Protein AF-0000000072929538 (afdb_homodimer)

Sequence (1266 aa):
MAREDHHESDTAAEKLALIKSPLVASDSSIDGLPTRSPTAPDLSLFGNRYEDDCPQFQKHEDASLLELFYDLFFAANYTVFCETQGVNSHERFKAYVGYFSILWITWLTTSLYDVRFVTDSLFERAARGVHLGVMVGFAVVAPKFTPHDQNMKTMRTMSIILMVSRLCLAVEYGSILWHVRKYKKQVLPMMLQIGLNFALAMIYLGVTFRFTDHNSNVFMTWYVLAGVELILTFAIAYIYPVLSFQGTHLMKRIGLLTVIIVGDGIITISKSVVTIVESPDAWNAQTIGIVTAAATTIYAVFLIYFDWMKNPYLPKFRQQLWTLLHYPLHLALCLFIQGFTQLVIWTKIFDVFKHLNSSSVLLDNTSLMAKATTKMIVDELQKVVTKFFETYTPQYITTLNTADAALKNISTINDTFWPQIVKYSDTNQDKDFPDQNDYQTFVDAMIGLMSAMENALLETFKINLAKEVDDENKSKGIQQTDSGFESELNEKMWIRFQLIFNYTYIAAGISLILMVALAVISRTKPWSKWAITRHIIFILLGLGTSLVALIRYSETRSTEYQQSSWMLPTITIVWLVVLVLTHIRNPPPLFFKGSQFFWSRRKNNQQTYDYVMPAEGQTAYKGAPSTQVRSSVMAREDHHESDTAAEKLALIKSPLVASDSSIDGLPTRSPTAPDLSLFGNRYEDDCPQFQKHEDASLLELFYDLFFAANYTVFCETQGVNSHERFKAYVGYFSILWITWLTTSLYDVRFVTDSLFERAARGVHLGVMVGFAVVAPKFTPHDQNMKTMRTMSIILMVSRLCLAVEYGSILWHVRKYKKQVLPMMLQIGLNFALAMIYLGVTFRFTDHNSNVFMTWYVLAGVELILTFAIAYIYPVLSFQGTHLMKRIGLLTVIIVGDGIITISKSVVTIVESPDAWNAQTIGIVTAAATTIYAVFLIYFDWMKNPYLPKFRQQLWTLLHYPLHLALCLFIQGFTQLVIWTKIFDVFKHLNSSSVLLDNTSLMAKATTKMIVDELQKVVTKFFETYTPQYITTLNTADAALKNISTINDTFWPQIVKYSDTNQDKDFPDQNDYQTFVDAMIGLMSAMENALLETFKINLAKEVDDENKSKGIQQTDSGFESELNEKMWIRFQLIFNYTYIAAGISLILMVALAVISRTKPWSKWAITRHIIFILLGLGTSLVALIRYSETRSTEYQQSSWMLPTITIVWLVVLVLTHIRNPPPLFFKGSQFFWSRRKNNQQTYDYVMPAEGQTAYKGAPSTQVRSSV

Structure (mmCIF, N/CA/C/O backbone):
data_AF-0000000072929538-model_v1
#
loop_
_entity.id
_entity.type
_entity.pdbx_description
1 polymer 'Low temperature requirement A'
#
loop_
_atom_site.group_PDB
_atom_site.id
_atom_site.type_symbol
_atom_site.label_atom_id
_atom_site.label_alt_id
_atom_site.label_comp_id
_atom_site.label_asym_id
_atom_site.label_entity_id
_atom_site.label_seq_id
_atom_site.pdbx_PDB_ins_code
_atom_site.Cartn_x
_atom_site.Cartn_y
_atom_site.Cartn_z
_atom_site.occupancy
_atom_site.B_iso_or_equiv
_atom_site.auth_seq_id
_atom_site.auth_comp_id
_atom_site.auth_asym_id
_atom_site.auth_atom_id
_atom_site.pdbx_PDB_model_num
ATOM 1 N N . MET A 1 1 ? -27.234 46.688 29.906 1 24.64 1 MET A N 1
ATOM 2 C CA . MET A 1 1 ? -26.828 45.344 29.469 1 24.64 1 MET A CA 1
ATOM 3 C C . MET A 1 1 ? -26.547 45.312 27.969 1 24.64 1 MET A C 1
ATOM 5 O O . MET A 1 1 ? -27.469 45.094 27.172 1 24.64 1 MET A O 1
ATOM 9 N N . ALA A 1 2 ? -25.688 46.156 27.5 1 26.66 2 ALA A N 1
ATOM 10 C CA . ALA A 1 2 ? -25.375 46.438 26.094 1 26.66 2 ALA A CA 1
ATOM 11 C C . ALA A 1 2 ? -24.703 45.219 25.438 1 26.66 2 ALA A C 1
ATOM 13 O O . ALA A 1 2 ? -23.766 44.656 26.016 1 26.66 2 ALA A O 1
ATOM 14 N N . ARG A 1 3 ? -25.469 44.5 24.688 1 30.33 3 ARG A N 1
ATOM 15 C CA . ARG A 1 3 ? -25.219 43.344 23.828 1 30.33 3 ARG A CA 1
ATOM 16 C C . ARG A 1 3 ? -23.984 43.594 22.953 1 30.33 3 ARG A C 1
ATOM 18 O O . ARG A 1 3 ? -24.016 44.406 22.031 1 30.33 3 ARG A O 1
ATOM 25 N N . GLU A 1 4 ? -22.844 43.688 23.578 1 27.02 4 GLU A N 1
ATOM 26 C CA . GLU A 1 4 ? -21.641 43.75 22.734 1 27.02 4 GLU A CA 1
ATOM 27 C C . GLU A 1 4 ? -21.641 42.594 21.734 1 27.02 4 GLU A C 1
ATOM 29 O O . GLU A 1 4 ? -21.656 41.406 22.125 1 27.02 4 GLU A O 1
ATOM 34 N N . ASP A 1 5 ? -22.281 42.781 20.625 1 27.72 5 ASP A N 1
ATOM 35 C CA . ASP A 1 5 ? -22.281 41.938 19.422 1 27.72 5 ASP A CA 1
ATOM 36 C C . ASP A 1 5 ? -20.859 41.562 19.016 1 27.72 5 ASP A C 1
ATOM 38 O O . ASP A 1 5 ? -20.062 42.438 18.656 1 27.72 5 ASP A O 1
ATOM 42 N N . HIS A 1 6 ? -20.172 40.75 19.797 1 29.66 6 HIS A N 1
ATOM 43 C CA . HIS A 1 6 ? -18.969 40.125 19.234 1 29.66 6 HIS A CA 1
ATOM 44 C C . HIS A 1 6 ? -19.172 39.719 17.781 1 29.66 6 HIS A C 1
ATOM 46 O O . HIS A 1 6 ? -20.031 38.875 17.484 1 29.66 6 HIS A O 1
ATOM 52 N N . HIS A 1 7 ? -19.094 40.656 16.891 1 28.16 7 HIS A N 1
ATOM 53 C CA . HIS A 1 7 ? -18.984 40.312 15.469 1 28.16 7 HIS A CA 1
ATOM 54 C C . HIS A 1 7 ? -17.938 39.219 15.234 1 28.16 7 HIS A C 1
ATOM 56 O O . HIS A 1 7 ? -16.734 39.5 15.25 1 28.16 7 HIS A O 1
ATOM 62 N N . GLU A 1 8 ? -18.062 38.094 15.891 1 32.31 8 GLU A N 1
ATOM 63 C CA . GLU A 1 8 ? -17.281 36.969 15.352 1 32.31 8 GLU A CA 1
ATOM 64 C C . GLU A 1 8 ? -17.188 37.062 13.828 1 32.31 8 GLU A C 1
ATOM 66 O O . GLU A 1 8 ? -18.203 37.188 13.148 1 32.31 8 GLU A O 1
ATOM 71 N N . SER A 1 9 ? -16.188 37.688 13.312 1 31.78 9 SER A N 1
ATOM 72 C CA . SER A 1 9 ? -15.867 37.75 11.891 1 31.78 9 SER A CA 1
ATOM 73 C C . SER A 1 9 ? -16.312 36.469 11.172 1 31.78 9 SER A C 1
ATOM 75 O O . SER A 1 9 ? -15.938 35.375 11.562 1 31.78 9 SER A O 1
ATOM 77 N N . ASP A 1 10 ? -17.531 36.375 10.781 1 33.72 10 ASP A N 1
ATOM 78 C CA . ASP A 1 10 ? -18.094 35.438 9.82 1 33.72 10 ASP A CA 1
ATOM 79 C C . ASP A 1 10 ? -17.062 35.062 8.75 1 33.72 10 ASP A C 1
ATOM 81 O O . ASP A 1 10 ? -16.844 35.812 7.805 1 33.72 10 ASP A O 1
ATOM 85 N N . THR A 1 11 ? -16 34.625 9.141 1 36.88 11 THR A N 1
ATOM 86 C CA . THR A 1 11 ? -15.219 34.094 8.039 1 36.88 11 THR A CA 1
ATOM 87 C C . THR A 1 11 ? -16.109 33.344 7.051 1 36.88 11 THR A C 1
ATOM 89 O O . THR A 1 11 ? -16.531 32.219 7.305 1 36.88 11 THR A O 1
ATOM 92 N N . ALA A 1 12 ? -16.938 34 6.395 1 37.09 12 ALA A N 1
ATOM 93 C CA . ALA A 1 12 ? -17.766 33.5 5.293 1 37.09 12 ALA A CA 1
ATOM 94 C C . ALA A 1 12 ? -16.984 32.531 4.418 1 37.09 12 ALA A C 1
ATOM 96 O O . ALA A 1 12 ? -15.836 32.781 4.055 1 37.09 12 ALA A O 1
ATOM 97 N N . ALA A 1 13 ? -17.25 31.297 4.531 1 49.59 13 ALA A N 1
ATOM 98 C CA . ALA A 1 13 ? -16.75 30.297 3.592 1 49.59 13 ALA A CA 1
ATOM 99 C C . ALA A 1 13 ? -16.625 30.875 2.186 1 49.59 13 ALA A C 1
ATOM 101 O O . ALA A 1 13 ? -17.625 31.297 1.599 1 49.59 13 ALA A O 1
ATOM 102 N N . GLU A 1 14 ? -15.492 31.297 1.76 1 56.56 14 GLU A N 1
ATOM 103 C CA . GLU A 1 14 ? -15.203 31.953 0.484 1 56.56 14 GLU A CA 1
ATOM 104 C C . GLU A 1 14 ? -15.633 31.078 -0.69 1 56.56 14 GLU A C 1
ATOM 106 O O . GLU A 1 14 ? -15.406 29.859 -0.687 1 56.56 14 GLU A O 1
ATOM 111 N N . LYS A 1 15 ? -16.578 31.438 -1.504 1 62.38 15 LYS A N 1
ATOM 112 C CA . LYS A 1 15 ? -17.062 30.844 -2.744 1 62.38 15 LYS A CA 1
ATOM 113 C C . LYS A 1 15 ? -15.914 30.5 -3.684 1 62.38 15 LYS A C 1
ATOM 115 O O . LYS A 1 15 ? -14.945 31.25 -3.777 1 62.38 15 LYS A O 1
ATOM 120 N N . LEU A 1 16 ? -15.898 29.266 -4.148 1 71.25 16 LEU A N 1
ATOM 121 C CA . LEU A 1 16 ? -14.883 28.844 -5.102 1 71.25 16 LEU A CA 1
ATOM 122 C C . LEU A 1 16 ? -14.945 29.672 -6.375 1 71.25 16 LEU A C 1
ATOM 124 O O . LEU A 1 16 ? -16 29.766 -7.008 1 71.25 16 LEU A O 1
ATOM 128 N N . ALA A 1 17 ? -13.891 30.438 -6.73 1 74.38 17 ALA A N 1
ATOM 129 C CA . ALA A 1 17 ? -13.773 31.25 -7.938 1 74.38 17 ALA A CA 1
ATOM 130 C C . ALA A 1 17 ? -13.164 30.438 -9.086 1 74.38 17 ALA A C 1
ATOM 132 O O . ALA A 1 17 ? -12.562 29.391 -8.859 1 74.38 17 ALA A O 1
ATOM 133 N N . LEU A 1 18 ? -13.516 30.766 -10.266 1 74.75 18 LEU A N 1
ATOM 134 C CA . LEU A 1 18 ? -12.891 30.125 -11.422 1 74.75 18 LEU A CA 1
ATOM 135 C C . LEU A 1 18 ? -11.375 30.266 -11.359 1 74.75 18 LEU A C 1
ATOM 137 O O . LEU A 1 18 ? -10.648 29.281 -11.5 1 74.75 18 LEU A O 1
ATOM 141 N N . ILE A 1 19 ? -10.906 31.562 -11.125 1 76.38 19 ILE A N 1
ATOM 142 C CA . ILE A 1 19 ? -9.492 31.859 -10.914 1 76.38 19 ILE A CA 1
ATOM 143 C C . ILE A 1 19 ? -9.336 32.781 -9.711 1 76.38 19 ILE A C 1
ATOM 145 O O . ILE A 1 19 ? -10.07 33.781 -9.57 1 76.38 19 ILE A O 1
ATOM 149 N N . LYS A 1 20 ? -8.617 32.406 -8.766 1 74.69 20 LYS A N 1
ATOM 150 C CA . LYS A 1 20 ? -8.383 33.219 -7.578 1 74.69 20 LYS A CA 1
ATOM 151 C C . LYS A 1 20 ? -6.961 33.781 -7.574 1 74.69 20 LYS A C 1
ATOM 153 O O . LYS A 1 20 ? -6 33.031 -7.82 1 74.69 20 LYS A O 1
ATOM 158 N N . SER A 1 21 ? -6.895 35.031 -7.434 1 74.44 21 SER A N 1
ATOM 159 C CA . SER A 1 21 ? -5.586 35.688 -7.418 1 74.44 21 SER A CA 1
ATOM 160 C C . SER A 1 21 ? -4.82 35.344 -6.145 1 74.44 21 SER A C 1
ATOM 162 O O . SER A 1 21 ? -5.371 35.438 -5.043 1 74.44 21 SER A O 1
ATOM 164 N N . PRO A 1 22 ? -3.717 34.906 -6.234 1 73.69 22 PRO A N 1
ATOM 165 C CA . PRO A 1 22 ? -2.889 34.656 -5.055 1 73.69 22 PRO A CA 1
ATOM 166 C C . PRO A 1 22 ? -2.299 35.938 -4.449 1 73.69 22 PRO A C 1
ATOM 168 O O . PRO A 1 22 ? -1.59 35.875 -3.441 1 73.69 22 PRO A O 1
ATOM 171 N N . LEU A 1 23 ? -2.625 37.156 -4.973 1 71.38 23 LEU A N 1
ATOM 172 C CA . LEU A 1 23 ? -2.057 38.406 -4.523 1 71.38 23 LEU A CA 1
ATOM 173 C C . LEU A 1 23 ? -2.793 38.938 -3.293 1 71.38 23 LEU A C 1
ATOM 175 O O . LEU A 1 23 ? -4.02 38.844 -3.207 1 71.38 23 LEU A O 1
ATOM 179 N N . VAL A 1 24 ? -2.113 39.281 -2.18 1 68.44 24 VAL A N 1
ATOM 180 C CA . VAL A 1 24 ? -2.711 39.906 -1.005 1 68.44 24 VAL A CA 1
ATOM 181 C C . VAL A 1 24 ? -3.064 41.375 -1.313 1 68.44 24 VAL A C 1
ATOM 183 O O . VAL A 1 24 ? -2.24 42.094 -1.852 1 68.44 24 VAL A O 1
ATOM 186 N N . ALA A 1 25 ? -4.422 41.906 -1.399 1 54.91 25 ALA A N 1
ATOM 187 C CA . ALA A 1 25 ? -4.891 43.25 -1.658 1 54.91 25 ALA A CA 1
ATOM 188 C C . ALA A 1 25 ? -4.293 44.25 -0.655 1 54.91 25 ALA A C 1
ATOM 190 O O . ALA A 1 25 ? -4.262 43.969 0.547 1 54.91 25 ALA A O 1
ATOM 191 N N . SER A 1 26 ? -3.391 45.094 -0.952 1 47 26 SER A N 1
ATOM 192 C CA . SER A 1 26 ? -3.027 46.219 -0.094 1 47 26 SER A CA 1
ATOM 193 C C . SER A 1 26 ? -4.258 47 0.324 1 47 26 SER A C 1
ATOM 195 O O . SER A 1 26 ? -5.094 47.344 -0.513 1 47 26 SER A O 1
ATOM 197 N N . ASP A 1 27 ? -4.766 46.812 1.478 1 38.62 27 ASP A N 1
ATOM 198 C CA . ASP A 1 27 ? -5.809 47.688 2.023 1 38.62 27 ASP A CA 1
ATOM 199 C C . ASP A 1 27 ? -5.523 49.156 1.718 1 38.62 27 ASP A C 1
ATOM 201 O O . ASP A 1 27 ? -5.176 49.938 2.615 1 38.62 27 ASP A O 1
ATOM 205 N N . SER A 1 28 ? -4.762 49.656 0.882 1 36.53 28 SER A N 1
ATOM 206 C CA . SER A 1 28 ? -4.703 51.094 0.847 1 36.53 28 SER A CA 1
ATOM 207 C C . SER A 1 28 ? -6.078 51.688 0.571 1 36.53 28 SER A C 1
ATOM 209 O O . SER A 1 28 ? -6.219 52.906 0.469 1 36.53 28 SER A O 1
ATOM 211 N N . SER A 1 29 ? -7.105 51.125 0.19 1 34.47 29 SER A N 1
ATOM 212 C CA . SER A 1 29 ? -8.25 52 -0.068 1 34.47 29 SER A CA 1
ATOM 213 C C . SER A 1 29 ? -8.945 52.406 1.229 1 34.47 29 SER A C 1
ATOM 215 O O . SER A 1 29 ? -10.008 51.844 1.56 1 34.47 29 SER A O 1
ATOM 217 N N . ILE A 1 30 ? -8.266 52.656 2.465 1 32.03 30 ILE A N 1
ATOM 218 C CA . ILE A 1 30 ? -9 53.469 3.438 1 32.03 30 ILE A CA 1
ATOM 219 C C . ILE A 1 30 ? -9.531 54.719 2.766 1 32.03 30 ILE A C 1
ATOM 221 O O . ILE A 1 30 ? -8.773 55.5 2.156 1 32.03 30 ILE A O 1
ATOM 225 N N . ASP A 1 31 ? -10.711 55 2.568 1 30.83 31 ASP A N 1
ATOM 226 C CA . ASP A 1 31 ? -11.406 56.281 2.488 1 30.83 31 ASP A CA 1
ATOM 227 C C . ASP A 1 31 ? -10.938 57.219 3.594 1 30.83 31 ASP A C 1
ATOM 229 O O . ASP A 1 31 ? -10.945 56.844 4.773 1 30.83 31 ASP A O 1
ATOM 233 N N . GLY A 1 32 ? -10.062 58.281 3.371 1 29.25 32 GLY A N 1
ATOM 234 C CA . GLY A 1 32 ? -9.664 59.531 4.027 1 29.25 32 GLY A CA 1
ATOM 235 C C . GLY A 1 32 ? -10.82 60.25 4.684 1 29.25 32 GLY A C 1
ATOM 236 O O . GLY A 1 32 ? -11.641 60.875 4 1 29.25 32 GLY A O 1
ATOM 237 N N . LEU A 1 33 ? -11.672 59.906 5.605 1 29.59 33 LEU A N 1
ATOM 238 C CA . LEU A 1 33 ? -12.055 61.125 6.328 1 29.59 33 LEU A CA 1
ATOM 239 C C . LEU A 1 33 ? -10.82 61.812 6.891 1 29.59 33 LEU A C 1
ATOM 241 O O . LEU A 1 33 ? -9.945 61.188 7.469 1 29.59 33 LEU A O 1
ATOM 245 N N . PRO A 1 34 ? -10.477 63.219 6.473 1 31.94 34 PRO A N 1
ATOM 246 C CA . PRO A 1 34 ? -9.383 64.125 6.699 1 31.94 34 PRO A CA 1
ATOM 247 C C . PRO A 1 34 ? -9.062 64.312 8.18 1 31.94 34 PRO A C 1
ATOM 249 O O . PRO A 1 34 ? -8.367 65.312 8.555 1 31.94 34 PRO A O 1
ATOM 252 N N . THR A 1 35 ? -9.719 63.844 9.133 1 27.89 35 THR A N 1
ATOM 253 C CA . THR A 1 35 ? -9.539 64.688 10.32 1 27.89 35 THR A CA 1
ATOM 254 C C . THR A 1 35 ? -8.062 64.812 10.68 1 27.89 35 THR A C 1
ATOM 256 O O . THR A 1 35 ? -7.555 65.875 10.922 1 27.89 35 THR A O 1
ATOM 259 N N . ARG A 1 36 ? -7.625 64.188 11.852 1 32.47 36 ARG A N 1
ATOM 260 C CA . ARG A 1 36 ? -6.695 64.75 12.812 1 32.47 36 ARG A CA 1
ATOM 261 C C . ARG A 1 36 ? -5.289 64.875 12.227 1 32.47 36 ARG A C 1
ATOM 263 O O . ARG A 1 36 ? -4.973 64.188 11.242 1 32.47 36 ARG A O 1
ATOM 270 N N . SER A 1 37 ? -4.414 65.75 12.961 1 28.47 37 SER A N 1
ATOM 271 C CA . SER A 1 37 ? -3.105 66.438 12.852 1 28.47 37 SER A CA 1
ATOM 272 C C . SER A 1 37 ? -2.029 65.375 12.469 1 28.47 37 SER A C 1
ATOM 274 O O . SER A 1 37 ? -2.113 64.25 12.836 1 28.47 37 SER A O 1
ATOM 276 N N . PRO A 1 38 ? -1.14 65.875 11.547 1 30.28 38 PRO A N 1
ATOM 277 C CA . PRO A 1 38 ? 0.014 65.25 10.93 1 30.28 38 PRO A CA 1
ATOM 278 C C . PRO A 1 38 ? 0.956 64.625 11.961 1 30.28 38 PRO A C 1
ATOM 280 O O . PRO A 1 38 ? 1.765 65.312 12.57 1 30.28 38 PRO A O 1
ATOM 283 N N . THR A 1 39 ? 0.44 64.062 13.062 1 29.52 39 THR A N 1
ATOM 284 C CA . THR A 1 39 ? 1.551 63.688 13.938 1 29.52 39 THR A CA 1
ATOM 285 C C . THR A 1 39 ? 2.672 63 13.141 1 29.52 39 THR A C 1
ATOM 287 O O . THR A 1 39 ? 2.438 62.469 12.055 1 29.52 39 THR A O 1
ATOM 290 N N . ALA A 1 40 ? 3.99 63.094 13.633 1 34.97 40 ALA A N 1
ATOM 291 C CA . ALA A 1 40 ? 5.262 62.781 12.977 1 34.97 40 ALA A CA 1
ATOM 292 C C . ALA A 1 40 ? 5.211 61.438 12.258 1 34.97 40 ALA A C 1
ATOM 294 O O . ALA A 1 40 ? 4.621 60.469 12.766 1 34.97 40 ALA A O 1
ATOM 295 N N . PRO A 1 41 ? 5.328 61.562 10.945 1 31.08 41 PRO A N 1
ATOM 296 C CA . PRO A 1 41 ? 5.242 60.375 10.102 1 31.08 41 PRO A CA 1
ATOM 297 C C . PRO A 1 41 ? 6.098 59.219 10.625 1 31.08 41 PRO A C 1
ATOM 299 O O . PRO A 1 41 ? 7.281 59.406 10.922 1 31.08 41 PRO A O 1
ATOM 302 N N . ASP A 1 42 ? 5.578 58.5 11.656 1 31.58 42 ASP A N 1
ATOM 303 C CA . ASP A 1 42 ? 6.387 57.406 12.148 1 31.58 42 ASP A CA 1
ATOM 304 C C . ASP A 1 42 ? 7.145 56.719 11.008 1 31.58 42 ASP A C 1
ATOM 306 O O . ASP A 1 42 ? 6.535 56.156 10.094 1 31.58 42 ASP A O 1
ATOM 310 N N . LEU A 1 43 ? 8.352 57.25 10.594 1 33.91 43 LEU A N 1
ATOM 311 C CA . LEU A 1 43 ? 9.336 56.875 9.602 1 33.91 43 LEU A CA 1
ATOM 312 C C . LEU A 1 43 ? 9.531 55.344 9.609 1 33.91 43 LEU A C 1
ATOM 314 O O . LEU A 1 43 ? 10.25 54.812 8.766 1 33.91 43 LEU A O 1
ATOM 318 N N . SER A 1 44 ? 9.414 54.781 10.797 1 33.53 44 SER A N 1
ATOM 319 C CA . SER A 1 44 ? 9.742 53.375 10.859 1 33.53 44 SER A CA 1
ATOM 320 C C . SER A 1 44 ? 8.93 52.594 9.836 1 33.53 44 SER A C 1
ATOM 322 O O . SER A 1 44 ? 9.156 51.375 9.648 1 33.53 44 SER A O 1
ATOM 324 N N . LEU A 1 45 ? 7.797 53.062 9.453 1 32.91 45 LEU A N 1
ATOM 325 C CA . LEU A 1 45 ? 6.98 52.5 8.383 1 32.91 45 LEU A CA 1
ATOM 326 C C . LEU A 1 45 ? 7.664 52.656 7.031 1 32.91 45 LEU A C 1
ATOM 328 O O . LEU A 1 45 ? 7.094 52.312 6 1 32.91 45 LEU A O 1
ATOM 332 N N . PHE A 1 46 ? 8.656 53.594 6.953 1 33.12 46 PHE A N 1
ATOM 333 C CA . PHE A 1 46 ? 9.406 53.719 5.707 1 33.12 46 PHE A CA 1
ATOM 334 C C . PHE A 1 46 ? 10.18 52.438 5.426 1 33.12 46 PHE A C 1
ATOM 336 O O . PHE A 1 46 ? 11.414 52.406 5.527 1 33.12 46 PHE A O 1
ATOM 343 N N . GLY A 1 47 ? 10.023 51.406 6.117 1 31.61 47 GLY A N 1
ATOM 344 C CA . GLY A 1 47 ? 10.734 50.219 5.645 1 31.61 47 GLY A CA 1
ATOM 345 C C . GLY A 1 47 ? 10.812 50.125 4.133 1 31.61 47 GLY A C 1
ATOM 346 O O . GLY A 1 47 ? 10.219 50.969 3.428 1 31.61 47 GLY A O 1
ATOM 347 N N . ASN A 1 48 ? 11.68 49.125 3.561 1 33.69 48 ASN A N 1
ATOM 348 C CA . ASN A 1 48 ? 12.133 49.031 2.178 1 33.69 48 ASN A CA 1
ATOM 349 C C . ASN A 1 48 ? 10.992 49.281 1.195 1 33.69 48 ASN A C 1
ATOM 351 O O . ASN A 1 48 ? 10.109 48.438 1.044 1 33.69 48 ASN A O 1
ATOM 355 N N . ARG A 1 49 ? 10.516 50.375 1 1 37.53 49 ARG A N 1
ATOM 356 C CA . ARG A 1 49 ? 9.641 50.906 -0.044 1 37.53 49 ARG A CA 1
ATOM 357 C C . ARG A 1 49 ? 9.906 50.219 -1.378 1 37.53 49 ARG A C 1
ATOM 359 O O . ARG A 1 49 ? 9.156 50.406 -2.34 1 37.53 49 ARG A O 1
ATOM 366 N N . TYR A 1 50 ? 11.227 50 -1.698 1 38.06 50 TYR A N 1
ATOM 367 C CA . TYR A 1 50 ? 11.609 49.312 -2.934 1 38.06 50 TYR A CA 1
ATOM 368 C C . TYR A 1 50 ? 10.961 47.938 -3.037 1 38.06 50 TYR A C 1
ATOM 370 O O . TYR A 1 50 ? 11.133 47.25 -4.039 1 38.06 50 TYR A O 1
ATOM 378 N N . GLU A 1 51 ? 10.539 47.281 -2.006 1 42.66 51 GLU A N 1
ATOM 379 C CA . GLU A 1 51 ? 9.812 46 -1.978 1 42.66 51 GLU A CA 1
ATOM 380 C C . GLU A 1 51 ? 8.383 46.188 -2.494 1 42.66 51 GLU A C 1
ATOM 382 O O . GLU A 1 51 ? 7.586 45.25 -2.457 1 42.66 51 GLU A O 1
ATOM 387 N N . ASP A 1 52 ? 7.926 47.312 -2.748 1 48.56 52 ASP A N 1
ATOM 388 C CA . ASP A 1 52 ? 6.645 47.75 -3.291 1 48.56 52 ASP A CA 1
ATOM 389 C C . ASP A 1 52 ? 6.352 47.062 -4.621 1 48.56 52 ASP A C 1
ATOM 391 O O . ASP A 1 52 ? 5.188 46.844 -4.969 1 48.56 52 ASP A O 1
ATOM 395 N N . ASP A 1 53 ? 7.414 46.875 -5.395 1 60.19 53 ASP A N 1
ATOM 396 C CA . ASP A 1 53 ? 7.16 46.406 -6.754 1 60.19 53 ASP A CA 1
ATOM 397 C C . ASP A 1 53 ? 7.023 44.875 -6.789 1 60.19 53 ASP A C 1
ATOM 399 O O . ASP A 1 53 ? 6.938 44.281 -7.867 1 60.19 53 ASP A O 1
ATOM 403 N N . CYS A 1 54 ? 7.211 44.219 -5.688 1 63.66 54 CYS A N 1
ATOM 404 C CA . CYS A 1 54 ? 7.008 42.781 -5.738 1 63.66 54 CYS A CA 1
ATOM 405 C C . CYS A 1 54 ? 5.676 42.375 -5.102 1 63.66 54 CYS A C 1
ATOM 407 O O . CYS A 1 54 ? 5.441 42.656 -3.924 1 63.66 54 CYS A O 1
ATOM 409 N N . PRO A 1 55 ? 4.801 41.938 -5.859 1 70.94 55 PRO A N 1
ATOM 410 C CA . PRO A 1 55 ? 3.516 41.5 -5.301 1 70.94 55 PRO A CA 1
ATOM 411 C C . PRO A 1 55 ? 3.67 40.469 -4.195 1 70.94 55 PRO A C 1
ATOM 413 O O . PRO A 1 55 ? 4.629 39.688 -4.199 1 70.94 55 PRO A O 1
ATOM 416 N N . GLN A 1 56 ? 2.955 40.688 -3.098 1 71.75 56 GLN A N 1
ATOM 417 C CA . GLN A 1 56 ? 2.957 39.719 -2.016 1 71.75 56 GLN A CA 1
ATOM 418 C C . GLN A 1 56 ? 1.902 38.625 -2.25 1 71.75 56 GLN A C 1
ATOM 420 O O . GLN A 1 56 ? 0.777 38.938 -2.654 1 71.75 56 GLN A O 1
ATOM 425 N N . PHE A 1 57 ? 2.336 37.438 -2.188 1 73.75 57 PHE A N 1
ATOM 426 C CA . PHE A 1 57 ? 1.442 36.312 -2.402 1 73.75 57 PHE A CA 1
ATOM 427 C C . PHE A 1 57 ? 0.947 35.75 -1.073 1 73.75 57 PHE A C 1
ATOM 429 O O . PHE A 1 57 ? 1.607 35.906 -0.044 1 73.75 57 PHE A O 1
ATOM 436 N N . GLN A 1 58 ? -0.302 35.25 -1.014 1 70.25 58 GLN A N 1
ATOM 437 C CA . GLN A 1 58 ? -0.852 34.562 0.159 1 70.25 58 GLN A CA 1
ATOM 438 C C . GLN A 1 58 ? -0.01 33.344 0.545 1 70.25 58 GLN A C 1
ATOM 440 O O . GLN A 1 58 ? 0.205 32.469 -0.271 1 70.25 58 GLN A O 1
ATOM 445 N N . LYS A 1 59 ? 0.626 33.469 1.709 1 66.75 59 LYS A N 1
ATOM 446 C CA . LYS A 1 59 ? 1.463 32.375 2.17 1 66.75 59 LYS A CA 1
ATOM 447 C C . LYS A 1 59 ? 0.693 31.469 3.121 1 66.75 59 LYS A C 1
ATOM 449 O O . LYS A 1 59 ? -0.109 31.938 3.93 1 66.75 59 LYS A O 1
ATOM 454 N N . HIS A 1 60 ? 0.722 30.203 2.869 1 65.81 60 HIS A N 1
ATOM 455 C CA . HIS A 1 60 ? 0.097 29.203 3.725 1 65.81 60 HIS A CA 1
ATOM 456 C C . HIS A 1 60 ? 1.095 28.641 4.73 1 65.81 60 HIS A C 1
ATOM 458 O O . HIS A 1 60 ? 2.277 28.484 4.418 1 65.81 60 HIS A O 1
ATOM 464 N N . GLU A 1 61 ? 0.676 28.5 5.953 1 64.12 61 GLU A N 1
ATOM 465 C CA . GLU A 1 61 ? 1.573 28.016 6.996 1 64.12 61 GLU A CA 1
ATOM 466 C C . GLU A 1 61 ? 1.695 26.484 6.949 1 64.12 61 GLU A C 1
ATOM 468 O O . GLU A 1 61 ? 2.771 25.938 7.195 1 64.12 61 GLU A O 1
ATOM 473 N N . ASP A 1 62 ? 0.579 25.844 6.641 1 68.62 62 ASP A N 1
ATOM 474 C CA . ASP A 1 62 ? 0.635 24.391 6.66 1 68.62 62 ASP A CA 1
ATOM 475 C C . ASP A 1 62 ? 0.137 23.797 5.34 1 68.62 62 ASP A C 1
ATOM 477 O O . ASP A 1 62 ? -0.502 24.5 4.547 1 68.62 62 ASP A O 1
ATOM 481 N N . ALA A 1 63 ? 0.598 22.625 5.078 1 72.62 63 ALA A N 1
ATOM 482 C CA . ALA A 1 63 ? 0.169 21.922 3.873 1 72.62 63 ALA A CA 1
ATOM 483 C C . ALA A 1 63 ? -1.338 21.688 3.883 1 72.62 63 ALA A C 1
ATOM 485 O O . ALA A 1 63 ? -1.915 21.359 4.926 1 72.62 63 ALA A O 1
ATOM 486 N N . SER A 1 64 ? -1.928 21.922 2.791 1 79.44 64 SER A N 1
ATOM 487 C CA . SER A 1 64 ? -3.359 21.688 2.623 1 79.44 64 SER A CA 1
ATOM 488 C C . SER A 1 64 ? -3.662 20.219 2.398 1 79.44 64 SER A C 1
ATOM 490 O O . SER A 1 64 ? -2.754 19.422 2.137 1 79.44 64 SER A O 1
ATOM 492 N N . LEU A 1 65 ? -4.848 19.812 2.59 1 80.44 65 LEU A N 1
ATOM 493 C CA . LEU A 1 65 ? -5.293 18.453 2.34 1 80.44 65 LEU A CA 1
ATOM 494 C C . LEU A 1 65 ? -5.105 18.078 0.873 1 80.44 65 LEU A C 1
ATOM 496 O O . LEU A 1 65 ? -4.848 16.906 0.552 1 80.44 65 LEU A O 1
ATOM 500 N N . LEU A 1 66 ? -5.16 19.094 -0.005 1 83.31 66 LEU A N 1
ATOM 501 C CA . LEU A 1 66 ? -4.957 18.844 -1.43 1 83.31 66 LEU A CA 1
ATOM 502 C C . LEU A 1 66 ? -3.508 18.453 -1.715 1 83.31 66 LEU A C 1
ATOM 504 O O . LEU A 1 66 ? -3.246 17.578 -2.529 1 83.31 66 LEU A O 1
ATOM 508 N N . GLU A 1 67 ? -2.641 19.094 -1.03 1 87.88 67 GLU A N 1
ATOM 509 C CA . GLU A 1 67 ? -1.224 18.781 -1.188 1 87.88 67 GLU A CA 1
ATOM 510 C C . GLU A 1 67 ? -0.899 17.391 -0.625 1 87.88 67 GLU A C 1
ATOM 512 O O . GLU A 1 67 ? -0.135 16.641 -1.225 1 87.88 67 GLU A O 1
ATOM 517 N N . LEU A 1 68 ? -1.525 17.156 0.484 1 86.44 68 LEU A N 1
ATOM 518 C CA . LEU A 1 68 ? -1.337 15.836 1.066 1 86.44 68 LEU A CA 1
ATOM 519 C C . LEU A 1 68 ? -1.861 14.758 0.132 1 86.44 68 LEU A C 1
ATOM 521 O O . LEU A 1 68 ? -1.229 13.711 -0.03 1 86.44 68 LEU A O 1
ATOM 525 N N . PHE A 1 69 ? -2.979 14.969 -0.433 1 88.75 69 PHE A N 1
ATOM 526 C CA . PHE A 1 69 ? -3.576 14.016 -1.36 1 88.75 69 PHE A CA 1
ATOM 527 C C . PHE A 1 69 ? -2.65 13.758 -2.545 1 88.75 69 PHE A C 1
ATOM 529 O O . PHE A 1 69 ? -2.498 12.617 -2.984 1 88.75 69 PHE A O 1
ATOM 536 N N . TYR A 1 70 ? -2.035 14.758 -3.08 1 91.94 70 TYR A N 1
ATOM 537 C CA . TYR A 1 70 ? -1.065 14.641 -4.164 1 91.94 70 TYR A CA 1
ATOM 538 C C . TYR A 1 70 ? 0.137 13.812 -3.73 1 91.94 70 TYR A C 1
ATOM 540 O O . TYR A 1 70 ? 0.647 13 -4.5 1 91.94 70 TYR A O 1
ATOM 548 N N . ASP A 1 71 ? 0.608 14 -2.506 1 91.81 71 ASP A N 1
ATOM 549 C CA . ASP A 1 71 ? 1.762 13.273 -1.987 1 91.81 71 ASP A CA 1
ATOM 550 C C . ASP A 1 71 ? 1.452 11.781 -1.844 1 91.81 71 ASP A C 1
ATOM 552 O O . ASP A 1 71 ? 2.342 10.945 -1.99 1 91.81 71 ASP A O 1
ATOM 556 N N . LEU A 1 72 ? 0.248 11.516 -1.568 1 87.75 72 LEU A N 1
ATOM 557 C CA . LEU A 1 72 ? -0.15 10.109 -1.461 1 87.75 72 LEU A CA 1
ATOM 558 C C . LEU A 1 72 ? -0.07 9.422 -2.818 1 87.75 72 LEU A C 1
ATOM 560 O O . LEU A 1 72 ? 0.204 8.219 -2.891 1 87.75 72 LEU A O 1
ATOM 564 N N . PHE A 1 73 ? -0.299 10.156 -3.9 1 89.94 73 PHE A N 1
ATOM 565 C CA . PHE A 1 73 ? -0.124 9.594 -5.234 1 89.94 73 PHE A CA 1
ATOM 566 C C . PHE A 1 73 ? 1.337 9.242 -5.488 1 89.94 73 PHE A C 1
ATOM 568 O O . PHE A 1 73 ? 1.635 8.227 -6.129 1 89.94 73 PHE A O 1
ATOM 575 N N . PHE A 1 74 ? 2.188 10.094 -5.043 1 91.69 74 PHE A N 1
ATOM 576 C CA . PHE A 1 74 ? 3.611 9.805 -5.137 1 91.69 74 PHE A CA 1
ATOM 577 C C . PHE A 1 74 ? 3.945 8.5 -4.422 1 91.69 74 PHE A C 1
ATOM 579 O O . PHE A 1 74 ? 4.656 7.652 -4.965 1 91.69 74 PHE A O 1
ATOM 586 N N . ALA A 1 75 ? 3.455 8.422 -3.232 1 86.81 75 ALA A N 1
ATOM 587 C CA . ALA A 1 75 ? 3.713 7.227 -2.428 1 86.81 75 ALA A CA 1
ATOM 588 C C . ALA A 1 75 ? 3.164 5.977 -3.109 1 86.81 75 ALA A C 1
ATOM 590 O O . ALA A 1 75 ? 3.807 4.922 -3.094 1 86.81 75 ALA A O 1
ATOM 591 N N . ALA A 1 76 ? 2.049 6.082 -3.68 1 87.62 76 ALA A N 1
ATOM 592 C CA . ALA A 1 76 ? 1.435 4.957 -4.379 1 87.62 76 ALA A CA 1
ATOM 593 C C . ALA A 1 76 ? 2.299 4.504 -5.555 1 87.62 76 ALA A C 1
ATOM 595 O O . ALA A 1 76 ? 2.479 3.305 -5.773 1 87.62 76 ALA A O 1
ATOM 596 N N . ASN A 1 77 ? 2.803 5.465 -6.277 1 91.5 77 ASN A N 1
ATOM 597 C CA . ASN A 1 77 ? 3.664 5.16 -7.414 1 91.5 77 ASN A CA 1
ATOM 598 C C . ASN A 1 77 ? 4.93 4.43 -6.98 1 91.5 77 ASN A C 1
ATOM 600 O O . ASN A 1 77 ? 5.348 3.465 -7.621 1 91.5 77 ASN A O 1
ATOM 604 N N . TYR A 1 78 ? 5.375 4.871 -5.965 1 86.5 78 TYR A N 1
ATOM 605 C CA . TYR A 1 78 ? 6.594 4.25 -5.461 1 86.5 78 TYR A CA 1
ATOM 606 C C . TYR A 1 78 ? 6.324 2.83 -4.977 1 86.5 78 TYR A C 1
ATOM 608 O O . TYR A 1 78 ? 7.102 1.914 -5.254 1 86.5 78 TYR A O 1
ATOM 616 N N . THR A 1 79 ? 5.27 2.627 -4.336 1 81.75 79 THR A N 1
ATOM 617 C CA . THR A 1 79 ? 4.898 1.31 -3.832 1 81.75 79 THR A CA 1
ATOM 618 C C . THR A 1 79 ? 4.699 0.325 -4.98 1 81.75 79 THR A C 1
ATOM 620 O O . THR A 1 79 ? 5.234 -0.787 -4.949 1 81.75 79 THR A O 1
ATOM 623 N N . VAL A 1 80 ? 4.031 0.759 -5.957 1 85.56 80 VAL A N 1
ATOM 624 C CA . VAL A 1 80 ? 3.729 -0.143 -7.062 1 85.56 80 VAL A CA 1
ATOM 625 C C . VAL A 1 80 ? 5.004 -0.445 -7.848 1 85.56 80 VAL A C 1
ATOM 627 O O . VAL A 1 80 ? 5.199 -1.567 -8.32 1 85.56 80 VAL A O 1
ATOM 630 N N . PHE A 1 81 ? 5.828 0.517 -8.023 1 85.88 81 PHE A N 1
ATOM 631 C CA . PHE A 1 81 ? 7.074 0.285 -8.742 1 85.88 81 PHE A CA 1
ATOM 632 C C . PHE A 1 81 ? 7.938 -0.739 -8.008 1 85.88 81 PHE A C 1
ATOM 634 O O . PHE A 1 81 ? 8.531 -1.618 -8.641 1 85.88 81 PHE A O 1
ATOM 641 N N . CYS A 1 82 ? 7.988 -0.652 -6.688 1 79.25 82 CYS A N 1
ATOM 642 C CA . CYS A 1 82 ? 8.789 -1.562 -5.879 1 79.25 82 CYS A CA 1
ATOM 643 C C . CYS A 1 82 ? 8.227 -2.977 -5.926 1 79.25 82 CYS A C 1
ATOM 645 O O . CYS A 1 82 ? 8.984 -3.951 -5.914 1 79.25 82 CYS A O 1
ATOM 647 N N . GLU A 1 83 ? 6.992 -3.039 -6.023 1 77.44 83 GLU A N 1
ATOM 648 C CA . GLU A 1 83 ? 6.352 -4.352 -6.062 1 77.44 83 GLU A CA 1
ATOM 649 C C . GLU A 1 83 ? 6.551 -5.016 -7.422 1 77.44 83 GLU A C 1
ATOM 651 O O . GLU A 1 83 ? 6.594 -6.246 -7.52 1 77.44 83 GLU A O 1
ATOM 656 N N . THR A 1 84 ? 6.738 -4.199 -8.43 1 78.06 84 THR A N 1
ATOM 657 C CA . THR A 1 84 ? 6.828 -4.754 -9.773 1 78.06 84 THR A CA 1
ATOM 658 C C . THR A 1 84 ? 8.281 -4.918 -10.195 1 78.06 84 THR A C 1
ATOM 660 O O . THR A 1 84 ? 8.625 -5.836 -10.945 1 78.06 84 THR A O 1
ATOM 663 N N . GLN A 1 85 ? 9.016 -3.916 -9.859 1 75.81 85 GLN A N 1
ATOM 664 C CA . GLN A 1 85 ? 10.406 -3.893 -10.305 1 75.81 85 GLN A CA 1
ATOM 665 C C . GLN A 1 85 ? 11.359 -3.988 -9.117 1 75.81 85 GLN A C 1
ATOM 667 O O . GLN A 1 85 ? 12.125 -3.057 -8.852 1 75.81 85 GLN A O 1
ATOM 672 N N . GLY A 1 86 ? 11.32 -5.133 -8.445 1 71.12 86 GLY A N 1
ATOM 673 C CA . GLY A 1 86 ? 12.25 -5.305 -7.336 1 71.12 86 GLY A CA 1
ATOM 674 C C . GLY A 1 86 ? 13.703 -5.246 -7.758 1 71.12 86 GLY A C 1
ATOM 675 O O . GLY A 1 86 ? 14.031 -5.523 -8.914 1 71.12 86 GLY A O 1
ATOM 676 N N . VAL A 1 87 ? 14.586 -4.738 -7.004 1 73.06 87 VAL A N 1
ATOM 677 C CA . VAL A 1 87 ? 16.016 -4.594 -7.289 1 73.06 87 VAL A CA 1
ATOM 678 C C . VAL A 1 87 ? 16.703 -5.949 -7.184 1 73.06 87 VAL A C 1
ATOM 680 O O . VAL A 1 87 ? 17.109 -6.359 -6.094 1 73.06 87 VAL A O 1
ATOM 683 N N . ASN A 1 88 ? 16.719 -6.684 -8.297 1 70.69 88 ASN A N 1
ATOM 684 C CA . ASN A 1 88 ? 17.297 -8.016 -8.273 1 70.69 88 ASN A CA 1
ATOM 685 C C . ASN A 1 88 ? 18.547 -8.094 -9.141 1 70.69 88 ASN A C 1
ATOM 687 O O . ASN A 1 88 ? 19.219 -9.133 -9.188 1 70.69 88 ASN A O 1
ATOM 691 N N . SER A 1 89 ? 18.844 -7.09 -9.797 1 78.94 89 SER A N 1
ATOM 692 C CA . SER A 1 89 ? 20.031 -7.02 -10.641 1 78.94 89 SER A CA 1
ATOM 693 C C . SER A 1 89 ? 20.562 -5.59 -10.734 1 78.94 89 SER A C 1
ATOM 695 O O . SER A 1 89 ? 19.906 -4.652 -10.266 1 78.94 89 SER A O 1
ATOM 697 N N . HIS A 1 90 ? 21.719 -5.453 -11.258 1 81.75 90 HIS A N 1
ATOM 698 C CA . HIS A 1 90 ? 22.328 -4.141 -11.422 1 81.75 90 HIS A CA 1
ATOM 699 C C . HIS A 1 90 ? 21.531 -3.273 -12.383 1 81.75 90 HIS A C 1
ATOM 701 O O . HIS A 1 90 ? 21.391 -2.064 -12.18 1 81.75 90 HIS A O 1
ATOM 707 N N . GLU A 1 91 ? 21.016 -3.977 -13.383 1 83.25 91 GLU A N 1
ATOM 708 C CA . GLU A 1 91 ? 20.203 -3.252 -14.35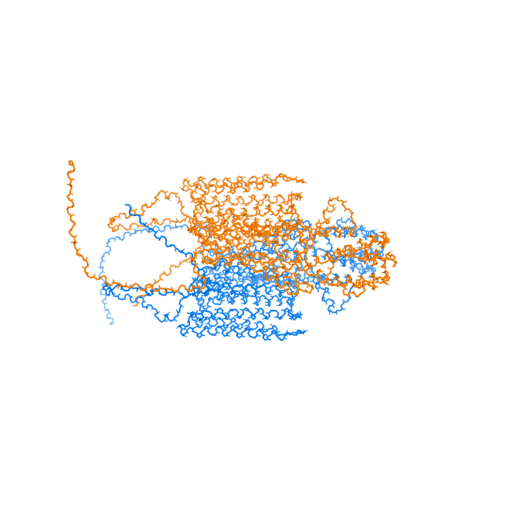2 1 83.25 91 GLU A CA 1
ATOM 709 C C . GLU A 1 91 ? 18.906 -2.75 -13.727 1 83.25 91 GLU A C 1
ATOM 711 O O . GLU A 1 91 ? 18.484 -1.624 -13.992 1 83.25 91 GLU A O 1
ATOM 716 N N . ARG A 1 92 ? 18.359 -3.588 -12.914 1 84.38 92 ARG A N 1
ATOM 717 C CA . ARG A 1 92 ? 17.125 -3.209 -12.25 1 84.38 92 ARG A CA 1
ATOM 718 C C . ARG A 1 92 ? 17.375 -2.117 -11.211 1 84.38 92 ARG A C 1
ATOM 720 O O . ARG A 1 92 ? 16.5 -1.267 -10.984 1 84.38 92 ARG A O 1
ATOM 727 N N . PHE A 1 93 ? 18.562 -2.174 -10.656 1 87.5 93 PHE A N 1
ATOM 728 C CA . PHE A 1 93 ? 18.938 -1.116 -9.719 1 87.5 93 PHE A CA 1
ATOM 729 C C . PHE A 1 93 ? 18.984 0.234 -10.422 1 87.5 93 PHE A C 1
ATOM 731 O O . PHE A 1 93 ? 18.453 1.226 -9.914 1 87.5 93 PHE A O 1
ATOM 738 N N . LYS A 1 94 ? 19.578 0.303 -11.555 1 87.69 94 LYS A N 1
ATOM 739 C CA . LYS A 1 94 ? 19.672 1.539 -12.328 1 87.69 94 LYS A CA 1
ATOM 740 C C . LYS A 1 94 ? 18.281 2.027 -12.75 1 87.69 94 LYS A C 1
ATOM 742 O O . LYS A 1 94 ? 18.016 3.23 -12.734 1 87.69 94 LYS A O 1
ATOM 747 N N . ALA A 1 95 ? 17.484 1.056 -13.172 1 89.38 95 ALA A N 1
ATOM 748 C CA . ALA A 1 95 ? 16.125 1.407 -13.539 1 89.38 95 ALA A CA 1
ATOM 749 C C . ALA A 1 95 ? 15.359 1.981 -12.352 1 89.38 95 ALA A C 1
ATOM 751 O O . ALA A 1 95 ? 14.562 2.91 -12.508 1 89.38 95 ALA A O 1
ATOM 752 N N . TYR A 1 96 ? 15.664 1.417 -11.211 1 91.31 96 TYR A N 1
ATOM 753 C CA . TYR A 1 96 ? 15.039 1.885 -9.984 1 91.31 96 TYR A CA 1
ATOM 754 C C . TYR A 1 96 ? 15.438 3.326 -9.68 1 91.31 96 TYR A C 1
ATOM 756 O O . TYR A 1 96 ? 14.578 4.168 -9.414 1 91.31 96 TYR A O 1
ATOM 764 N N . VAL A 1 97 ? 16.641 3.605 -9.75 1 92 97 VAL A N 1
ATOM 765 C CA . VAL A 1 97 ? 17.172 4.938 -9.469 1 92 97 VAL A CA 1
ATOM 766 C C . VAL A 1 97 ? 16.641 5.934 -10.5 1 92 97 VAL A C 1
ATOM 768 O O . VAL A 1 97 ? 16.281 7.059 -10.164 1 92 97 VAL A O 1
ATOM 771 N N . GLY A 1 98 ? 16.594 5.457 -11.734 1 92.75 98 GLY A N 1
ATOM 772 C CA . GLY A 1 98 ? 16.109 6.324 -12.789 1 92.75 98 GLY A CA 1
ATOM 773 C C . GLY A 1 98 ? 14.641 6.672 -12.641 1 92.75 98 GLY A C 1
ATOM 774 O O . GLY A 1 98 ? 14.258 7.84 -12.734 1 92.75 98 GLY A O 1
ATOM 775 N N . TYR A 1 99 ? 13.82 5.645 -12.445 1 93.81 99 TYR A N 1
ATOM 776 C CA . TYR A 1 99 ? 12.391 5.859 -12.266 1 93.81 99 TYR A CA 1
ATOM 777 C C . TYR A 1 99 ? 12.125 6.777 -11.078 1 93.81 99 TYR A C 1
ATOM 779 O O . TYR A 1 99 ? 11.328 7.711 -11.172 1 93.81 99 TYR A O 1
ATOM 787 N N . PHE A 1 100 ? 12.828 6.52 -9.961 1 94.38 100 PHE A N 1
ATOM 788 C CA . PHE A 1 100 ? 12.648 7.32 -8.758 1 94.38 100 PHE A CA 1
ATOM 789 C C . PHE A 1 100 ? 13.047 8.766 -9.008 1 94.38 100 PHE A C 1
ATOM 791 O O . PHE A 1 100 ? 12.398 9.695 -8.516 1 94.38 100 PHE A O 1
ATOM 798 N N . SER A 1 101 ? 14.086 8.992 -9.75 1 95.5 101 SER A N 1
ATOM 799 C CA . SER A 1 101 ? 14.586 10.336 -10.016 1 95.5 101 SER A CA 1
ATOM 800 C C . SER A 1 101 ? 13.562 11.172 -10.789 1 95.5 101 SER A C 1
ATOM 802 O O . SER A 1 101 ? 13.289 12.312 -10.422 1 95.5 101 SER A O 1
ATOM 804 N N . ILE A 1 102 ? 13.023 10.586 -11.797 1 95.81 102 ILE A N 1
ATOM 805 C CA . ILE A 1 102 ? 12.07 11.32 -12.617 1 95.81 102 ILE A CA 1
ATOM 806 C C . ILE A 1 102 ? 10.797 11.578 -11.812 1 95.81 102 ILE A C 1
ATOM 808 O O . ILE A 1 102 ? 10.227 12.672 -11.883 1 95.81 102 ILE A O 1
ATOM 812 N N . LEU A 1 103 ? 10.391 10.586 -11.078 1 96.25 103 LEU A N 1
ATOM 813 C CA . LEU A 1 103 ? 9.203 10.727 -10.234 1 96.25 103 LEU A CA 1
ATOM 814 C C . LEU A 1 103 ? 9.398 11.82 -9.195 1 96.25 103 LEU A C 1
ATOM 816 O O . LEU A 1 103 ? 8.531 12.68 -9.016 1 96.25 103 LEU A O 1
ATOM 820 N N . TRP A 1 104 ? 10.547 11.797 -8.531 1 96.81 104 TRP A N 1
ATOM 821 C CA . TRP A 1 104 ? 10.852 12.742 -7.461 1 96.81 104 TRP A CA 1
ATOM 822 C C . TRP A 1 104 ? 10.953 14.164 -8 1 96.81 104 TRP A C 1
ATOM 824 O O . TRP A 1 104 ? 10.43 15.102 -7.398 1 96.81 104 TRP A O 1
ATOM 834 N N . ILE A 1 105 ? 11.555 14.359 -9.117 1 96.94 105 ILE A N 1
ATOM 835 C CA . ILE A 1 105 ? 11.742 15.688 -9.688 1 96.94 105 ILE A CA 1
ATOM 836 C C . ILE A 1 105 ? 10.398 16.234 -10.172 1 96.94 105 ILE A C 1
ATOM 838 O O . ILE A 1 105 ? 10.117 17.422 -10.023 1 96.94 105 ILE A O 1
ATOM 842 N N . THR A 1 106 ? 9.617 15.344 -10.758 1 96.88 106 THR A N 1
ATOM 843 C CA . THR A 1 106 ? 8.281 15.758 -11.172 1 96.88 106 THR A CA 1
ATOM 844 C C . THR A 1 106 ? 7.457 16.203 -9.969 1 96.88 106 THR A C 1
ATOM 846 O O . THR A 1 106 ? 6.781 17.234 -10.016 1 96.88 106 THR A O 1
ATOM 849 N N . TRP A 1 107 ? 7.504 15.453 -8.906 1 96.81 107 TRP A N 1
ATOM 850 C CA . TRP A 1 107 ? 6.82 15.828 -7.676 1 96.81 107 TRP A CA 1
ATOM 851 C C . TRP A 1 107 ? 7.348 17.156 -7.145 1 96.81 107 TRP A C 1
ATOM 853 O O . TRP A 1 107 ? 6.57 18.016 -6.73 1 96.81 107 TRP A O 1
ATOM 863 N N . LEU A 1 108 ? 8.688 17.312 -7.129 1 97 108 LEU A N 1
ATOM 864 C CA . LEU A 1 108 ? 9.312 18.5 -6.559 1 97 108 LEU A CA 1
ATOM 865 C C . LEU A 1 108 ? 8.906 19.75 -7.336 1 97 108 LEU A C 1
ATOM 867 O O . LEU A 1 108 ? 8.555 20.766 -6.742 1 97 108 LEU A O 1
ATOM 871 N N . THR A 1 109 ? 8.93 19.688 -8.656 1 96.38 109 THR A N 1
ATOM 872 C CA . THR A 1 109 ? 8.617 20.844 -9.477 1 96.38 109 THR A CA 1
ATOM 873 C C . THR A 1 109 ? 7.164 21.281 -9.281 1 96.38 109 THR A C 1
ATOM 875 O O . THR A 1 109 ? 6.867 22.469 -9.227 1 96.38 109 THR A O 1
ATOM 878 N N . THR A 1 110 ? 6.273 20.328 -9.172 1 95.69 110 THR A N 1
ATOM 879 C CA . THR A 1 110 ? 4.875 20.641 -8.891 1 95.69 110 THR A CA 1
ATOM 880 C C . THR A 1 110 ? 4.723 21.234 -7.492 1 95.69 110 THR A C 1
ATOM 882 O O . THR A 1 110 ? 3.967 22.188 -7.297 1 95.69 110 THR A O 1
ATOM 885 N N . SER A 1 111 ? 5.477 20.672 -6.566 1 94.75 111 SER A N 1
ATOM 886 C CA . SER A 1 111 ? 5.414 21.141 -5.188 1 94.75 111 SER A CA 1
ATOM 887 C C . SER A 1 111 ? 5.969 22.562 -5.062 1 94.75 111 SER A C 1
ATOM 889 O O . SER A 1 111 ? 5.492 23.344 -4.242 1 94.75 111 SER A O 1
ATOM 891 N N . LEU A 1 112 ? 7.008 22.875 -5.852 1 95 112 LEU A N 1
ATOM 892 C CA . LEU A 1 112 ? 7.582 24.219 -5.82 1 95 112 LEU A CA 1
ATOM 893 C C . LEU A 1 112 ? 6.566 25.25 -6.289 1 95 112 LEU A C 1
ATOM 895 O O . LEU A 1 112 ? 6.535 26.375 -5.777 1 95 112 LEU A O 1
ATOM 899 N N . TYR A 1 113 ? 5.797 24.859 -7.246 1 94.25 113 TYR A N 1
ATOM 900 C CA . TYR A 1 113 ? 4.715 25.75 -7.664 1 94.25 113 TYR A CA 1
ATOM 901 C C . TYR A 1 113 ? 3.666 25.891 -6.566 1 94.25 113 TYR A C 1
ATOM 903 O O . TYR A 1 113 ? 3.201 26.984 -6.277 1 94.25 113 TYR A O 1
ATOM 911 N N . ASP A 1 114 ? 3.289 24.844 -5.934 1 92.5 114 ASP A N 1
ATOM 912 C CA . ASP A 1 114 ? 2.234 24.812 -4.926 1 92.5 114 ASP A CA 1
ATOM 913 C C . ASP A 1 114 ? 2.594 25.688 -3.729 1 92.5 114 ASP A C 1
ATOM 915 O O . ASP A 1 114 ? 1.749 26.438 -3.219 1 92.5 114 ASP A O 1
ATOM 919 N N . VAL A 1 115 ? 3.775 25.578 -3.248 1 90.81 115 VAL A N 1
ATOM 920 C CA . VAL A 1 115 ? 4.16 26.25 -2.014 1 90.81 115 VAL A CA 1
ATOM 921 C C . VAL A 1 115 ? 4.168 27.766 -2.236 1 90.81 115 VAL A C 1
ATOM 923 O O . VAL A 1 115 ? 3.977 28.531 -1.294 1 90.81 115 VAL A O 1
ATOM 926 N N . ARG A 1 116 ? 4.277 28.188 -3.465 1 89.25 116 ARG A N 1
ATOM 927 C CA . ARG A 1 116 ? 4.391 29.609 -3.742 1 89.25 116 ARG A CA 1
ATOM 928 C C . ARG A 1 116 ? 3.037 30.203 -4.117 1 89.25 116 ARG A C 1
ATOM 930 O O . ARG A 1 116 ? 2.697 31.312 -3.682 1 89.25 116 ARG A O 1
ATOM 937 N N . PHE A 1 117 ? 2.277 29.422 -4.914 1 86.81 117 PHE A N 1
ATOM 938 C CA . PHE A 1 117 ? 1.217 30.156 -5.598 1 86.81 117 PHE A CA 1
ATOM 939 C C . PHE A 1 117 ? -0.128 29.453 -5.41 1 86.81 117 PHE A C 1
ATOM 941 O O . PHE A 1 117 ? -1.17 30 -5.773 1 86.81 117 PHE A O 1
ATOM 948 N N . VAL A 1 118 ? -0.185 28.359 -4.879 1 82.56 118 VAL A N 1
ATOM 949 C CA . VAL A 1 118 ? -1.406 27.562 -4.969 1 82.56 118 VAL A CA 1
ATOM 950 C C . VAL A 1 118 ? -2.521 28.234 -4.172 1 82.56 118 VAL A C 1
ATOM 952 O O . VAL A 1 118 ? -2.295 28.703 -3.053 1 82.56 118 VAL A O 1
ATOM 955 N N . THR A 1 119 ? -3.598 28.547 -4.867 1 81.38 119 THR A N 1
ATOM 956 C CA . THR A 1 119 ? -4.848 29.031 -4.289 1 81.38 119 THR A CA 1
ATOM 957 C C . THR A 1 119 ? -5.984 28.062 -4.57 1 81.38 119 THR A C 1
ATOM 959 O O . THR A 1 119 ? -5.891 27.234 -5.477 1 81.38 119 THR A O 1
ATOM 962 N N . ASP A 1 120 ? -6.949 28.078 -3.803 1 82.12 120 ASP A N 1
ATOM 963 C CA . ASP A 1 120 ? -8.078 27.172 -3.992 1 82.12 120 ASP A CA 1
ATOM 964 C C . ASP A 1 120 ? -9.062 27.734 -5.02 1 82.12 120 ASP A C 1
ATOM 966 O O . ASP A 1 120 ? -9.898 28.578 -4.691 1 82.12 120 ASP A O 1
ATOM 970 N N . SER A 1 121 ? -8.938 27.406 -6.301 1 87.5 121 SER A N 1
ATOM 971 C CA . SER A 1 121 ? -9.812 27.797 -7.402 1 87.5 121 SER A CA 1
ATOM 972 C C . SER A 1 121 ? -10.133 26.609 -8.305 1 87.5 121 SER A C 1
ATOM 974 O O . SER A 1 121 ? -9.539 25.547 -8.164 1 87.5 121 SER A O 1
ATOM 976 N N . LEU A 1 122 ? -11.156 26.797 -9.078 1 87.44 122 LEU A N 1
ATOM 977 C CA . LEU A 1 122 ? -11.539 25.734 -10 1 87.44 122 LEU A CA 1
ATOM 978 C C . LEU A 1 122 ? -10.406 25.422 -10.969 1 87.44 122 LEU A C 1
ATOM 980 O O . LEU A 1 122 ? -10.172 24.266 -11.312 1 87.44 122 LEU A O 1
ATOM 984 N N . PHE A 1 123 ? -9.711 26.438 -11.406 1 89.69 123 PHE A N 1
ATOM 985 C CA . PHE A 1 123 ? -8.578 26.25 -12.305 1 89.69 123 PHE A CA 1
ATOM 986 C C . PHE A 1 123 ? -7.5 25.406 -11.656 1 89.69 123 PHE A C 1
ATOM 988 O O . PHE A 1 123 ? -6.984 24.469 -12.266 1 89.69 123 PHE A O 1
ATOM 995 N N . GLU A 1 124 ? -7.223 25.734 -10.461 1 89.5 124 GLU A N 1
ATOM 996 C CA . GLU A 1 124 ? -6.168 25.016 -9.758 1 89.5 124 GLU A CA 1
ATOM 997 C C . GLU A 1 124 ? -6.57 23.578 -9.484 1 89.5 124 GLU A C 1
ATOM 999 O O . GLU A 1 124 ? -5.73 22.672 -9.508 1 89.5 124 GLU A O 1
ATOM 1004 N N . ARG A 1 125 ? -7.793 23.359 -9.219 1 90.62 125 ARG A N 1
ATOM 1005 C CA . ARG A 1 125 ? -8.281 22 -9.008 1 90.62 125 ARG A CA 1
ATOM 1006 C C . ARG A 1 125 ? -8.219 21.203 -10.297 1 90.62 125 ARG A C 1
ATOM 1008 O O . ARG A 1 125 ? -7.922 20 -10.266 1 90.62 125 ARG A O 1
ATOM 1015 N N . ALA A 1 126 ? -8.562 21.859 -11.367 1 91.5 126 ALA A N 1
ATOM 1016 C CA . ALA A 1 126 ? -8.445 21.203 -12.664 1 91.5 126 ALA A CA 1
ATOM 1017 C C . ALA A 1 126 ? -6.988 20.859 -12.984 1 91.5 126 ALA A C 1
ATOM 1019 O O . ALA A 1 126 ? -6.688 19.781 -13.477 1 91.5 126 ALA A O 1
ATOM 1020 N N . ALA A 1 127 ? -6.121 21.844 -12.727 1 94.12 127 ALA A N 1
ATOM 1021 C CA . ALA A 1 127 ? -4.691 21.609 -12.93 1 94.12 127 ALA A CA 1
ATOM 1022 C C . ALA A 1 127 ? -4.199 20.453 -12.047 1 94.12 127 ALA A C 1
ATOM 1024 O O . ALA A 1 127 ? -3.381 19.641 -12.484 1 94.12 127 ALA A O 1
ATOM 1025 N N . ARG A 1 128 ? -4.719 20.422 -10.852 1 93.75 128 ARG A N 1
ATOM 1026 C CA . ARG A 1 128 ? -4.379 19.312 -9.961 1 93.75 128 ARG A CA 1
ATOM 1027 C C . ARG A 1 128 ? -4.844 17.984 -10.531 1 93.75 128 ARG A C 1
ATOM 1029 O O . ARG A 1 128 ? -4.156 16.969 -10.398 1 93.75 128 ARG A O 1
ATOM 1036 N N . GLY A 1 129 ? -6.008 18.016 -11.133 1 92.81 129 GLY A N 1
ATOM 1037 C CA . GLY A 1 129 ? -6.488 16.812 -11.797 1 92.81 129 GLY A CA 1
ATOM 1038 C C . GLY A 1 129 ? -5.543 16.297 -12.867 1 92.81 129 GLY A C 1
ATOM 1039 O O . GLY A 1 129 ? -5.32 15.094 -12.977 1 92.81 129 GLY A O 1
ATOM 1040 N N . VAL A 1 130 ? -4.941 17.219 -13.562 1 95 130 VAL A N 1
ATOM 1041 C CA . VAL A 1 130 ? -3.992 16.844 -14.609 1 95 130 VAL A CA 1
ATOM 1042 C C . VAL A 1 130 ? -2.73 16.266 -13.977 1 95 130 VAL A C 1
ATOM 1044 O O . VAL A 1 130 ? -2.205 15.25 -14.445 1 95 130 VAL A O 1
ATOM 1047 N N . HIS A 1 131 ? -2.232 16.922 -12.906 1 95.81 131 HIS A N 1
ATOM 1048 C CA . HIS A 1 131 ? -1.049 16.406 -12.227 1 95.81 131 HIS A CA 1
ATOM 1049 C C . HIS A 1 131 ? -1.294 15.008 -11.664 1 95.81 131 HIS A C 1
ATOM 1051 O O . HIS A 1 131 ? -0.394 14.164 -11.672 1 95.81 131 HIS A O 1
ATOM 1057 N N . LEU A 1 132 ? -2.498 14.836 -11.188 1 93.38 132 LEU A N 1
ATOM 1058 C CA . LEU A 1 132 ? -2.852 13.508 -10.695 1 93.38 132 LEU A CA 1
ATOM 1059 C C . LEU A 1 132 ? -2.893 12.5 -11.836 1 93.38 132 LEU A C 1
ATOM 1061 O O . LEU A 1 132 ? -2.494 11.344 -11.664 1 93.38 132 LEU A O 1
ATOM 1065 N N . GLY A 1 133 ? -3.41 12.945 -12.953 1 92.62 133 GLY A N 1
ATOM 1066 C CA . GLY A 1 133 ? -3.365 12.102 -14.141 1 92.62 133 GLY A CA 1
ATOM 1067 C C . GLY A 1 133 ? -1.958 11.695 -14.539 1 92.62 133 GLY A C 1
ATOM 1068 O O . GLY A 1 133 ? -1.723 10.555 -14.93 1 92.62 133 GLY A O 1
ATOM 1069 N N . VAL A 1 134 ? -1.058 12.609 -14.445 1 95.44 134 VAL A N 1
ATOM 1070 C CA . VAL A 1 134 ? 0.349 12.336 -14.719 1 95.44 134 VAL A CA 1
ATOM 1071 C C . VAL A 1 134 ? 0.865 11.266 -13.758 1 95.44 134 VAL A C 1
ATOM 1073 O O . VAL A 1 134 ? 1.583 10.352 -14.172 1 95.44 134 VAL A O 1
ATOM 1076 N N . MET A 1 135 ? 0.462 11.336 -12.5 1 94.81 135 MET A N 1
ATOM 1077 C CA . MET A 1 135 ? 0.89 10.352 -11.516 1 94.81 135 MET A CA 1
ATOM 1078 C C . MET A 1 135 ? 0.323 8.977 -11.844 1 94.81 135 MET A C 1
ATOM 1080 O O . MET A 1 135 ? 0.995 7.957 -11.656 1 94.81 135 MET A O 1
ATOM 1084 N N . VAL A 1 136 ? -0.869 8.945 -12.336 1 91.75 136 VAL A N 1
ATOM 1085 C CA . VAL A 1 136 ? -1.44 7.68 -12.789 1 91.75 136 VAL A CA 1
ATOM 1086 C C . VAL A 1 136 ? -0.637 7.141 -13.977 1 91.75 136 VAL A C 1
ATOM 1088 O O . VAL A 1 136 ? -0.416 5.934 -14.086 1 91.75 136 VAL A O 1
ATOM 1091 N N . GLY A 1 137 ? -0.218 8.047 -14.852 1 93.19 137 GLY A N 1
ATOM 1092 C CA . GLY A 1 137 ? 0.64 7.668 -15.961 1 93.19 137 GLY A CA 1
ATOM 1093 C C . GLY A 1 137 ? 1.928 7 -15.516 1 93.19 137 GLY A C 1
ATOM 1094 O O . GLY A 1 137 ? 2.379 6.035 -16.141 1 93.19 137 GLY A O 1
ATOM 1095 N N . PHE A 1 138 ? 2.514 7.449 -14.438 1 94.94 138 PHE A N 1
ATOM 1096 C CA . PHE A 1 138 ? 3.721 6.836 -13.891 1 94.94 138 PHE A CA 1
ATOM 1097 C C . PHE A 1 138 ? 3.455 5.395 -13.477 1 94.94 138 PHE A C 1
ATOM 1099 O O . PHE A 1 138 ? 4.316 4.527 -13.633 1 94.94 138 PHE A O 1
ATOM 1106 N N . ALA A 1 139 ? 2.301 5.184 -12.938 1 91.81 139 ALA A N 1
ATOM 1107 C CA . ALA A 1 139 ? 1.947 3.824 -12.539 1 91.81 139 ALA A CA 1
ATOM 1108 C C . ALA A 1 139 ? 1.821 2.912 -13.758 1 91.81 139 ALA A C 1
ATOM 1110 O O . ALA A 1 139 ? 2.16 1.729 -13.688 1 91.81 139 ALA A O 1
ATOM 1111 N N . VAL A 1 140 ? 1.37 3.504 -14.852 1 89.75 140 VAL A N 1
ATOM 1112 C CA . VAL A 1 140 ? 1.193 2.762 -16.094 1 89.75 140 VAL A CA 1
ATOM 1113 C C . VAL A 1 140 ? 2.553 2.316 -16.625 1 89.75 140 VAL A C 1
ATOM 1115 O O . VAL A 1 140 ? 2.689 1.204 -17.141 1 89.75 140 VAL A O 1
ATOM 1118 N N . VAL A 1 141 ? 3.523 3.098 -16.453 1 91.94 141 VAL A N 1
ATOM 1119 C CA . VAL A 1 141 ? 4.836 2.859 -17.047 1 91.94 141 VAL A CA 1
ATOM 1120 C C . VAL A 1 141 ? 5.656 1.955 -16.125 1 91.94 141 VAL A C 1
ATOM 1122 O O . VAL A 1 141 ? 6.602 1.298 -16.578 1 91.94 141 VAL A O 1
ATOM 1125 N N . ALA A 1 142 ? 5.32 1.797 -14.914 1 89.81 142 ALA A N 1
ATOM 1126 C CA . ALA A 1 142 ? 6.137 1.206 -13.852 1 89.81 142 ALA A CA 1
ATOM 1127 C C . ALA A 1 142 ? 6.465 -0.252 -14.164 1 89.81 142 ALA A C 1
ATOM 1129 O O . ALA A 1 142 ? 7.625 -0.658 -14.109 1 89.81 142 ALA A O 1
ATOM 1130 N N . PRO A 1 143 ? 5.539 -1.064 -14.602 1 86.25 143 PRO A N 1
ATOM 1131 C CA . PRO A 1 143 ? 5.82 -2.496 -14.719 1 86.25 143 PRO A CA 1
ATOM 1132 C C . PRO A 1 143 ? 6.762 -2.82 -15.875 1 86.25 143 PRO A C 1
ATOM 1134 O O . PRO A 1 143 ? 7.504 -3.807 -15.812 1 86.25 143 PRO A O 1
ATOM 1137 N N . LYS A 1 144 ? 6.785 -2.074 -16.922 1 86.31 144 LYS A N 1
ATOM 1138 C CA . LYS A 1 144 ? 7.59 -2.379 -18.109 1 86.31 144 LYS A CA 1
ATOM 1139 C C . LYS A 1 144 ? 8.695 -1.341 -18.297 1 86.31 144 LYS A C 1
ATOM 1141 O O . LYS A 1 144 ? 9.203 -1.177 -19.406 1 86.31 144 LYS A O 1
ATOM 1146 N N . PHE A 1 145 ? 8.953 -0.673 -17.25 1 89.5 145 PHE A N 1
ATOM 1147 C CA . PHE A 1 145 ? 10.008 0.331 -17.344 1 89.5 145 PHE A CA 1
ATOM 1148 C C . PHE A 1 145 ? 11.383 -0.317 -17.25 1 89.5 145 PHE A C 1
ATOM 1150 O O . PHE A 1 145 ? 11.914 -0.501 -16.141 1 89.5 145 PHE A O 1
ATOM 1157 N N . THR A 1 146 ? 11.953 -0.618 -18.328 1 86.31 146 THR A N 1
ATOM 1158 C CA . THR A 1 146 ? 13.297 -1.188 -18.453 1 86.31 146 THR A CA 1
ATOM 1159 C C . THR A 1 146 ? 14.102 -0.46 -19.531 1 86.31 146 THR A C 1
ATOM 1161 O O . THR A 1 146 ? 13.969 -0.753 -20.719 1 86.31 146 THR A O 1
ATOM 1164 N N . PRO A 1 147 ? 14.992 0.325 -19.125 1 83 147 PRO A N 1
ATOM 1165 C CA . PRO A 1 147 ? 15.758 1.111 -20.094 1 83 147 PRO A CA 1
ATOM 1166 C C . PRO A 1 147 ? 16.656 0.247 -20.984 1 83 147 PRO A C 1
ATOM 1168 O O . PRO A 1 147 ? 16.984 0.634 -22.109 1 83 147 PRO A O 1
ATOM 1171 N N . HIS A 1 148 ? 17.031 -0.865 -20.547 1 80.56 148 HIS A N 1
ATOM 1172 C CA . HIS A 1 148 ? 17.938 -1.707 -21.312 1 80.56 148 HIS A CA 1
ATOM 1173 C C . HIS A 1 148 ? 17.156 -2.725 -22.141 1 80.56 148 HIS A C 1
ATOM 1175 O O . HIS A 1 148 ? 17.734 -3.383 -23.016 1 80.56 148 HIS A O 1
ATOM 1181 N N . ASP A 1 149 ? 15.969 -3.016 -21.891 1 82.12 149 ASP A N 1
ATOM 1182 C CA . ASP A 1 149 ? 15.016 -3.775 -22.688 1 82.12 149 ASP A CA 1
ATOM 1183 C C . ASP A 1 149 ? 13.711 -2.998 -22.875 1 82.12 149 ASP A C 1
ATOM 1185 O O . ASP A 1 149 ? 12.703 -3.301 -22.25 1 82.12 149 ASP A O 1
ATOM 1189 N N . GLN A 1 150 ? 13.836 -2.176 -23.828 1 86 150 GLN A N 1
ATOM 1190 C CA . GLN A 1 150 ? 12.859 -1.1 -23.906 1 86 150 GLN A CA 1
ATOM 1191 C C . GLN A 1 150 ? 11.594 -1.554 -24.625 1 86 150 GLN A C 1
ATOM 1193 O O . GLN A 1 150 ? 11.664 -2.246 -25.641 1 86 150 GLN A O 1
ATOM 1198 N N . ASN A 1 151 ? 10.523 -1.309 -23.984 1 86.69 151 ASN A N 1
ATOM 1199 C CA . ASN A 1 151 ? 9.219 -1.344 -24.641 1 86.69 151 ASN A CA 1
ATOM 1200 C C . ASN A 1 151 ? 8.836 0.018 -25.219 1 86.69 151 ASN A C 1
ATOM 1202 O O . ASN A 1 151 ? 8.719 0.998 -24.484 1 86.69 151 ASN A O 1
ATOM 1206 N N . MET A 1 152 ? 8.672 0.094 -26.531 1 88.62 152 MET A N 1
ATOM 1207 C CA . MET A 1 152 ? 8.477 1.352 -27.25 1 88.62 152 MET A CA 1
ATOM 1208 C C . MET A 1 152 ? 7.293 2.127 -26.688 1 88.62 152 MET A C 1
ATOM 1210 O O . MET A 1 152 ? 7.402 3.326 -26.422 1 88.62 152 MET A O 1
ATOM 1214 N N . LYS A 1 153 ? 6.18 1.526 -26.469 1 86.94 153 LYS A N 1
ATOM 1215 C CA . LYS A 1 153 ? 4.969 2.186 -26 1 86.94 153 LYS A CA 1
ATOM 1216 C C . LYS A 1 153 ? 5.168 2.756 -24.594 1 86.94 153 LYS A C 1
ATOM 1218 O O . LYS A 1 153 ? 4.719 3.865 -24.297 1 86.94 153 LYS A O 1
ATOM 1223 N N . THR A 1 154 ? 5.832 2.004 -23.781 1 89.5 154 THR A N 1
ATOM 1224 C CA . THR A 1 154 ? 6.078 2.424 -22.406 1 89.5 154 THR A CA 1
ATOM 1225 C C . THR A 1 154 ? 7.008 3.633 -22.375 1 89.5 154 THR A C 1
ATOM 1227 O O . THR A 1 154 ? 6.758 4.59 -21.641 1 89.5 154 THR A O 1
ATOM 1230 N N . MET A 1 155 ? 8.031 3.59 -23.172 1 92.69 155 MET A N 1
ATOM 1231 C CA . MET A 1 155 ? 8.992 4.688 -23.203 1 92.69 155 MET A CA 1
ATOM 1232 C C . MET A 1 155 ? 8.359 5.949 -23.766 1 92.69 155 MET A C 1
ATOM 1234 O O . MET A 1 155 ? 8.602 7.055 -23.281 1 92.69 155 MET A O 1
ATOM 1238 N N . ARG A 1 156 ? 7.527 5.777 -24.766 1 93.44 156 ARG A N 1
ATOM 1239 C CA . ARG A 1 156 ? 6.82 6.914 -25.344 1 93.44 156 ARG A CA 1
ATOM 1240 C C . ARG A 1 156 ? 5.848 7.52 -24.328 1 93.44 156 ARG A C 1
ATOM 1242 O O . ARG A 1 156 ? 5.715 8.742 -24.25 1 93.44 156 ARG A O 1
ATOM 1249 N N . THR A 1 157 ? 5.176 6.648 -23.625 1 91.81 157 THR A N 1
ATOM 1250 C CA . THR A 1 157 ? 4.223 7.105 -22.625 1 91.81 157 THR A CA 1
ATOM 1251 C C . THR A 1 157 ? 4.926 7.926 -21.547 1 91.81 157 THR A C 1
ATOM 1253 O O . THR A 1 157 ? 4.402 8.945 -21.094 1 91.81 157 THR A O 1
ATOM 1256 N N . MET A 1 158 ? 6.102 7.504 -21.141 1 94.56 158 MET A N 1
ATOM 1257 C CA . MET A 1 158 ? 6.879 8.258 -20.156 1 94.56 158 MET A CA 1
ATOM 1258 C C . MET A 1 158 ? 7.164 9.672 -20.672 1 94.56 158 MET A C 1
ATOM 1260 O O . MET A 1 158 ? 7.004 10.641 -19.922 1 94.56 158 MET A O 1
ATOM 1264 N N . SER A 1 159 ? 7.527 9.789 -21.875 1 95.94 159 SER A N 1
ATOM 1265 C CA . SER A 1 159 ? 7.836 11.094 -22.453 1 95.94 159 SER A CA 1
ATOM 1266 C C . SER A 1 159 ? 6.586 11.961 -22.547 1 95.94 159 SER A C 1
ATOM 1268 O O . SER A 1 159 ? 6.645 13.172 -22.297 1 95.94 159 SER A O 1
ATOM 1270 N N . ILE A 1 160 ? 5.512 11.359 -22.859 1 95.88 160 ILE A N 1
ATOM 1271 C CA . ILE A 1 160 ? 4.262 12.094 -23.016 1 95.88 160 ILE A CA 1
ATOM 1272 C C . ILE A 1 160 ? 3.797 12.609 -21.656 1 95.88 160 ILE A C 1
ATOM 1274 O O . ILE A 1 160 ? 3.338 13.75 -21.531 1 95.88 160 ILE A O 1
ATOM 1278 N N . ILE A 1 161 ? 3.881 11.758 -20.672 1 96 161 ILE A N 1
ATOM 1279 C CA . ILE A 1 161 ? 3.418 12.18 -19.344 1 96 161 ILE A CA 1
ATOM 1280 C C . ILE A 1 161 ? 4.301 13.312 -18.828 1 96 161 ILE A C 1
ATOM 1282 O O . ILE A 1 161 ? 3.811 14.234 -18.172 1 96 161 ILE A O 1
ATOM 1286 N N . LEU A 1 162 ? 5.602 13.234 -19.109 1 97.56 162 LEU A N 1
ATOM 1287 C CA . LEU A 1 162 ? 6.496 14.312 -18.719 1 97.56 162 LEU A CA 1
ATOM 1288 C C . LEU A 1 162 ? 6.16 15.602 -19.453 1 97.56 162 LEU A C 1
ATOM 1290 O O . LEU A 1 162 ? 6.191 16.688 -18.875 1 97.56 162 LEU A O 1
ATOM 1294 N N . MET A 1 163 ? 5.824 15.461 -20.734 1 97.88 163 MET A N 1
ATOM 1295 C CA . MET A 1 163 ? 5.41 16.609 -21.547 1 97.88 163 MET A CA 1
ATOM 1296 C C . MET A 1 163 ? 4.156 17.25 -20.969 1 97.88 163 MET A C 1
ATOM 1298 O O . MET A 1 163 ? 4.105 18.469 -20.781 1 97.88 163 MET A O 1
ATOM 1302 N N . VAL A 1 164 ? 3.193 16.422 -20.609 1 97.62 164 VAL A N 1
ATOM 1303 C CA . VAL A 1 164 ? 1.922 16.922 -20.094 1 97.62 164 VAL A CA 1
ATOM 1304 C C . VAL A 1 164 ? 2.143 17.609 -18.766 1 97.62 164 VAL A C 1
ATOM 1306 O O . VAL A 1 164 ? 1.542 18.656 -18.484 1 97.62 164 VAL A O 1
ATOM 1309 N N . SER A 1 165 ? 2.971 17.062 -17.953 1 97.94 165 SER A N 1
ATOM 1310 C CA . SER A 1 165 ? 3.271 17.641 -16.656 1 97.94 165 SER A CA 1
ATOM 1311 C C . SER A 1 165 ? 3.869 19.031 -16.797 1 97.94 165 SER A C 1
ATOM 1313 O O . SER A 1 165 ? 3.42 19.984 -16.156 1 97.94 165 SER A O 1
ATOM 1315 N N . ARG A 1 166 ? 4.816 19.219 -17.688 1 98.31 166 ARG A N 1
ATOM 1316 C CA . ARG A 1 166 ? 5.496 20.5 -17.844 1 98.31 166 ARG A CA 1
ATOM 1317 C C . ARG A 1 166 ? 4.602 21.5 -18.562 1 98.31 166 ARG A C 1
ATOM 1319 O O . ARG A 1 166 ? 4.668 22.703 -18.297 1 98.31 166 ARG A O 1
ATOM 1326 N N . LEU A 1 167 ? 3.775 20.969 -19.422 1 97.94 167 LEU A N 1
ATOM 1327 C CA . LEU A 1 167 ? 2.824 21.859 -20.078 1 97.94 167 LEU A CA 1
ATOM 1328 C C . LEU A 1 167 ? 1.809 22.391 -19.078 1 97.94 167 LEU A C 1
ATOM 1330 O O . LEU A 1 167 ? 1.431 23.562 -19.141 1 97.94 167 LEU A O 1
ATOM 1334 N N . CYS A 1 168 ? 1.393 21.5 -18.219 1 97.69 168 CYS A N 1
ATOM 1335 C CA . CYS A 1 168 ? 0.466 21.922 -17.172 1 97.69 168 CYS A CA 1
ATOM 1336 C C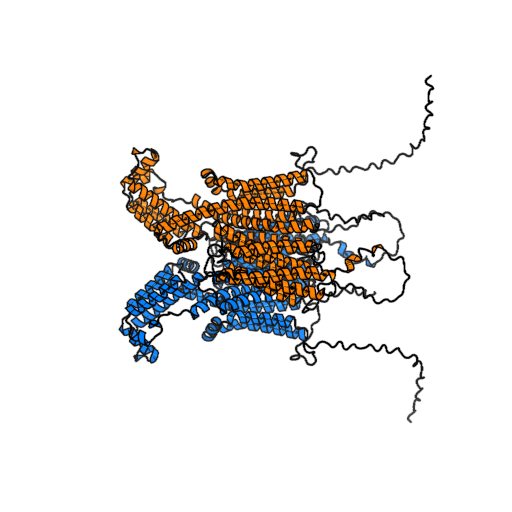 . CYS A 1 168 ? 1.096 22.984 -16.281 1 97.69 168 CYS A C 1
ATOM 1338 O O . CYS A 1 168 ? 0.449 23.984 -15.945 1 97.69 168 CYS A O 1
ATOM 1340 N N . LEU A 1 169 ? 2.318 22.828 -15.93 1 97.62 169 LEU A N 1
ATOM 1341 C CA . LEU A 1 169 ? 3.021 23.812 -15.109 1 97.62 169 LEU A CA 1
ATOM 1342 C C . LEU A 1 169 ? 3.174 25.141 -15.852 1 97.62 169 LEU A C 1
ATOM 1344 O O . LEU A 1 169 ? 3.025 26.203 -15.266 1 97.62 169 LEU A O 1
ATOM 1348 N N . ALA A 1 170 ? 3.443 25.062 -17.141 1 97.38 170 ALA A N 1
ATOM 1349 C CA . ALA A 1 170 ? 3.566 26.266 -17.953 1 97.38 170 ALA A CA 1
ATOM 1350 C C . ALA A 1 170 ? 2.268 27.062 -17.938 1 97.38 170 ALA A C 1
ATOM 1352 O O . ALA A 1 170 ? 2.283 28.297 -17.797 1 97.38 170 ALA A O 1
ATOM 1353 N N . VAL A 1 171 ? 1.182 26.344 -18.031 1 96.38 171 VAL A N 1
ATOM 1354 C CA . VAL A 1 171 ? -0.125 27 -18.031 1 96.38 171 VAL A CA 1
ATOM 1355 C C . VAL A 1 171 ? -0.405 27.609 -16.656 1 96.38 171 VAL A C 1
ATOM 1357 O O . VAL A 1 171 ? -0.953 28.703 -16.562 1 96.38 171 VAL A O 1
ATOM 1360 N N . GLU A 1 172 ? -0.042 26.906 -15.617 1 95.69 172 GLU A N 1
ATOM 1361 C CA . GLU A 1 172 ? -0.245 27.406 -14.266 1 95.69 172 GLU A CA 1
ATOM 1362 C C . GLU A 1 172 ? 0.572 28.672 -14.016 1 95.69 172 GLU A C 1
ATOM 1364 O O . GLU A 1 172 ? 0.049 29.656 -13.5 1 95.69 172 GLU A O 1
ATOM 1369 N N . TYR A 1 173 ? 1.852 28.641 -14.352 1 94.25 173 TYR A N 1
ATOM 1370 C CA . TYR A 1 173 ? 2.678 29.828 -14.211 1 94.25 173 TYR A CA 1
ATOM 1371 C C . TYR A 1 173 ? 2.16 30.969 -15.094 1 94.25 173 TYR A C 1
ATOM 1373 O O . TYR A 1 173 ? 2.254 32.125 -14.734 1 94.25 173 TYR A O 1
ATOM 1381 N N . GLY A 1 174 ? 1.612 30.578 -16.25 1 93.75 174 GLY A N 1
ATOM 1382 C CA . GLY A 1 174 ? 1.006 31.578 -17.109 1 93.75 174 GLY A CA 1
ATOM 1383 C C . GLY A 1 174 ? -0.18 32.281 -16.484 1 93.75 174 GLY A C 1
ATOM 1384 O O . GLY A 1 174 ? -0.351 33.5 -16.656 1 93.75 174 GLY A O 1
ATOM 1385 N N . SER A 1 175 ? -0.938 31.531 -15.758 1 91.81 175 SER A N 1
ATOM 1386 C CA . SER A 1 175 ? -2.08 32.125 -15.062 1 91.81 175 SER A CA 1
ATOM 1387 C C . SER A 1 175 ? -1.626 33.094 -13.992 1 91.81 175 SER A C 1
ATOM 1389 O O . SER A 1 175 ? -2.271 34.125 -13.773 1 91.81 175 SER A O 1
ATOM 1391 N N . ILE A 1 176 ? -0.544 32.781 -13.359 1 90.25 176 ILE A N 1
ATOM 1392 C CA . ILE A 1 176 ? -0.022 33.688 -12.328 1 90.25 176 ILE A CA 1
ATOM 1393 C C . ILE A 1 176 ? 0.526 34.938 -12.977 1 90.25 176 ILE A C 1
ATOM 1395 O O . ILE A 1 176 ? 0.377 36.062 -12.43 1 90.25 176 ILE A O 1
ATOM 1399 N N . LEU A 1 177 ? 1.197 34.75 -14.117 1 90.12 177 LEU A N 1
ATOM 1400 C CA . LEU A 1 177 ? 1.714 35.906 -14.852 1 90.12 177 LEU A CA 1
ATOM 1401 C C . LEU A 1 177 ? 0.589 36.875 -15.211 1 90.12 177 LEU A C 1
ATOM 1403 O O . LEU A 1 177 ? 0.777 38.094 -15.188 1 90.12 177 LEU A O 1
ATOM 1407 N N . TRP A 1 178 ? -0.529 36.25 -15.516 1 87.62 178 TRP A N 1
ATOM 1408 C CA . TRP A 1 178 ? -1.688 37.094 -15.859 1 87.62 178 TRP A CA 1
ATOM 1409 C C . TRP A 1 178 ? -2.115 37.938 -14.68 1 87.62 178 TRP A C 1
ATOM 1411 O O . TRP A 1 178 ? -2.521 39.094 -14.859 1 87.62 178 TRP A O 1
ATOM 1421 N N . HIS A 1 179 ? -1.977 37.469 -13.492 1 84.12 179 HIS A N 1
ATOM 1422 C CA . HIS A 1 179 ? -2.352 38.219 -12.297 1 84.12 179 HIS A CA 1
ATOM 1423 C C . HIS A 1 179 ? -1.305 39.25 -11.938 1 84.12 179 HIS A C 1
ATOM 1425 O O . HIS A 1 179 ? -1.628 40.281 -11.336 1 84.12 179 HIS A O 1
ATOM 1431 N N . VAL A 1 180 ? -0.091 38.938 -12.312 1 82.81 180 VAL A N 1
ATOM 1432 C CA . VAL A 1 180 ? 0.989 39.844 -11.922 1 82.81 180 VAL A CA 1
ATOM 1433 C C . VAL A 1 180 ? 1.42 40.688 -13.125 1 82.81 180 VAL A C 1
ATOM 1435 O O . VAL A 1 180 ? 2.453 41.375 -13.078 1 82.81 180 VAL A O 1
ATOM 1438 N N . ARG A 1 181 ? 0.684 40.75 -14.117 1 81.94 181 ARG A N 1
ATOM 1439 C CA . ARG A 1 181 ? 1.062 41.406 -15.367 1 81.94 181 ARG A CA 1
ATOM 1440 C C . ARG A 1 181 ? 1.315 42.906 -15.148 1 81.94 181 ARG A C 1
ATOM 1442 O O . ARG A 1 181 ? 2.086 43.531 -15.883 1 81.94 181 ARG A O 1
ATOM 1449 N N . LYS A 1 182 ? 0.807 43.438 -14.148 1 80.31 182 LYS A N 1
ATOM 1450 C CA . LYS A 1 182 ? 0.943 44.875 -13.891 1 80.31 182 LYS A CA 1
ATOM 1451 C C . LYS A 1 182 ? 2.318 45.188 -13.312 1 80.31 182 LYS A C 1
ATOM 1453 O O . LYS A 1 182 ? 2.766 46.344 -13.375 1 80.31 182 LYS A O 1
ATOM 1458 N N . TYR A 1 183 ? 2.932 44.156 -12.766 1 83.19 183 TYR A N 1
ATOM 1459 C CA . TYR A 1 183 ? 4.266 44.344 -12.203 1 83.19 183 TYR A CA 1
ATOM 1460 C C . TYR A 1 183 ? 5.34 44 -13.227 1 83.19 183 TYR A C 1
ATOM 1462 O O . TYR A 1 183 ? 5.754 42.844 -13.328 1 83.19 183 TYR A O 1
ATOM 1470 N N . LYS A 1 184 ? 5.836 44.938 -13.977 1 81.94 184 LYS A N 1
ATOM 1471 C CA . LYS A 1 184 ? 6.699 44.719 -15.141 1 81.94 184 LYS A CA 1
ATOM 1472 C C . LYS A 1 184 ? 8 44.031 -14.758 1 81.94 184 LYS A C 1
ATOM 1474 O O . LYS A 1 184 ? 8.516 43.219 -15.508 1 81.94 184 LYS A O 1
ATOM 1479 N N . LYS A 1 185 ? 8.547 44.344 -13.594 1 82.88 185 LYS A N 1
ATOM 1480 C CA . LYS A 1 185 ? 9.828 43.812 -13.172 1 82.88 185 LYS A CA 1
ATOM 1481 C C . LYS A 1 185 ? 9.711 42.312 -12.875 1 82.88 185 LYS A C 1
ATOM 1483 O O . LYS A 1 185 ? 10.703 41.594 -12.891 1 82.88 185 LYS A O 1
ATOM 1488 N N . GLN A 1 186 ? 8.508 41.938 -12.648 1 86.44 186 GLN A N 1
ATOM 1489 C CA . GLN A 1 186 ? 8.312 40.562 -12.234 1 86.44 186 GLN A CA 1
ATOM 1490 C C . GLN A 1 186 ? 7.914 39.688 -13.422 1 86.44 186 GLN A C 1
ATOM 1492 O O . GLN A 1 186 ? 7.824 38.438 -13.305 1 86.44 186 GLN A O 1
ATOM 1497 N N . VAL A 1 187 ? 7.781 40.25 -14.516 1 89.69 187 VAL A N 1
ATOM 1498 C CA . VAL A 1 187 ? 7.34 39.531 -15.711 1 89.69 187 VAL A CA 1
ATOM 1499 C C . VAL A 1 187 ? 8.477 38.688 -16.234 1 89.69 187 VAL A C 1
ATOM 1501 O O . VAL A 1 187 ? 8.25 37.531 -16.656 1 89.69 187 VAL A O 1
ATOM 1504 N N . LEU A 1 188 ? 9.656 39.125 -16.156 1 90.44 188 LEU A N 1
ATOM 1505 C CA . LEU A 1 188 ? 10.797 38.438 -16.719 1 90.44 188 LEU A CA 1
ATOM 1506 C C . LEU A 1 188 ? 11 37.094 -16.031 1 90.44 188 LEU A C 1
ATOM 1508 O O . LEU A 1 188 ? 11.062 36.031 -16.688 1 90.44 188 LEU A O 1
ATOM 1512 N N . PRO A 1 189 ? 11.133 37.125 -14.719 1 91.44 189 PRO A N 1
ATOM 1513 C CA . PRO A 1 189 ? 11.328 35.812 -14.055 1 91.44 189 PRO A CA 1
ATOM 1514 C C . PRO A 1 189 ? 10.188 34.844 -14.328 1 91.44 189 PRO A C 1
ATOM 1516 O O . PRO A 1 189 ? 10.422 33.656 -14.477 1 91.44 189 PRO A O 1
ATOM 1519 N N . MET A 1 190 ? 9.055 35.312 -14.398 1 92.94 190 MET A N 1
ATOM 1520 C CA . MET A 1 190 ? 7.914 34.438 -14.68 1 92.94 190 MET A CA 1
ATOM 1521 C C . MET A 1 190 ? 7.98 33.875 -16.094 1 92.94 190 MET A C 1
ATOM 1523 O O . MET A 1 190 ? 7.691 32.719 -16.328 1 92.94 190 MET A O 1
ATOM 1527 N N . MET A 1 191 ? 8.344 34.75 -17 1 94.25 191 MET A N 1
ATOM 1528 C CA . MET A 1 191 ? 8.469 34.312 -18.391 1 94.25 191 MET A CA 1
ATOM 1529 C C . MET A 1 191 ? 9.602 33.281 -18.547 1 94.25 191 MET A C 1
ATOM 1531 O O . MET A 1 191 ? 9.508 32.375 -19.375 1 94.25 191 MET A O 1
ATOM 1535 N N . LEU A 1 192 ? 10.617 33.5 -17.797 1 95.19 192 LEU A N 1
ATOM 1536 C CA . LEU A 1 192 ? 11.719 32.531 -17.828 1 95.19 192 LEU A CA 1
ATOM 1537 C C . LEU A 1 192 ? 11.258 31.156 -17.359 1 95.19 192 LEU A C 1
ATOM 1539 O O . LEU A 1 192 ? 11.594 30.141 -17.969 1 95.19 192 LEU A O 1
ATOM 1543 N N . GLN A 1 193 ? 10.523 31.188 -16.281 1 95.62 193 GLN A N 1
ATOM 1544 C CA . GLN A 1 193 ? 10 29.938 -15.758 1 95.62 193 GLN A CA 1
ATOM 1545 C C . GLN A 1 193 ? 9.023 29.281 -16.734 1 95.62 193 GLN A C 1
ATOM 1547 O O . GLN A 1 193 ? 9.047 28.078 -16.938 1 95.62 193 GLN A O 1
ATOM 1552 N N . ILE A 1 194 ? 8.141 30.047 -17.328 1 96.69 194 ILE A N 1
ATOM 1553 C CA . ILE A 1 194 ? 7.191 29.547 -18.312 1 96.69 194 ILE A CA 1
ATOM 1554 C C . ILE A 1 194 ? 7.945 29.016 -19.531 1 96.69 194 ILE A C 1
ATOM 1556 O O . ILE A 1 194 ? 7.637 27.922 -20.031 1 96.69 194 ILE A O 1
ATOM 1560 N N . GLY A 1 195 ? 8.898 29.812 -19.938 1 96.69 195 GLY A N 1
ATOM 1561 C CA . GLY A 1 195 ? 9.719 29.391 -21.062 1 96.69 195 GLY A CA 1
ATOM 1562 C C . GLY A 1 195 ? 10.461 28.094 -20.812 1 96.69 195 GLY A C 1
ATOM 1563 O O . GLY A 1 195 ? 10.57 27.25 -21.703 1 96.69 195 GLY A O 1
ATOM 1564 N N . LEU A 1 196 ? 10.969 27.953 -19.641 1 97 196 LEU A N 1
ATOM 1565 C CA . LEU A 1 196 ? 11.672 26.734 -19.266 1 97 196 LEU A CA 1
ATOM 1566 C C . LEU A 1 196 ? 10.734 25.531 -19.312 1 97 196 LEU A C 1
ATOM 1568 O O . LEU A 1 196 ? 11.078 24.5 -19.906 1 97 196 LEU A O 1
ATOM 1572 N N . ASN A 1 197 ? 9.539 25.625 -18.703 1 97.81 197 ASN A N 1
ATOM 1573 C CA . ASN A 1 197 ? 8.578 24.531 -18.703 1 97.81 197 ASN A CA 1
ATOM 1574 C C . ASN A 1 197 ? 8.094 24.203 -20.109 1 97.81 197 ASN A C 1
ATOM 1576 O O . ASN A 1 197 ? 7.945 23.031 -20.469 1 97.81 197 ASN A O 1
ATOM 1580 N N . PHE A 1 198 ? 7.934 25.203 -20.859 1 97.62 198 PHE A N 1
ATOM 1581 C CA . PHE A 1 198 ? 7.461 25 -22.219 1 97.62 198 PHE A CA 1
ATOM 1582 C C . PHE A 1 198 ? 8.539 24.344 -23.078 1 97.62 198 PHE A C 1
ATOM 1584 O O . PHE A 1 198 ? 8.25 23.422 -23.844 1 97.62 198 PHE A O 1
ATOM 1591 N N . ALA A 1 199 ? 9.727 24.844 -22.984 1 97.5 199 ALA A N 1
ATOM 1592 C CA . ALA A 1 199 ? 10.836 24.266 -23.734 1 97.5 199 ALA A CA 1
ATOM 1593 C C . ALA A 1 199 ? 11.023 22.797 -23.375 1 97.5 199 ALA A C 1
ATOM 1595 O O . ALA A 1 199 ? 11.234 21.953 -24.266 1 97.5 199 ALA A O 1
ATOM 1596 N N . LEU A 1 200 ? 10.992 22.484 -22.109 1 97.56 200 LEU A N 1
ATOM 1597 C CA . LEU A 1 200 ? 11.125 21.094 -21.672 1 97.56 200 LEU A CA 1
ATOM 1598 C C . LEU A 1 200 ? 9.992 20.25 -22.234 1 97.56 200 LEU A C 1
ATOM 1600 O O . LEU A 1 200 ? 10.219 19.125 -22.688 1 97.56 200 LEU A O 1
ATOM 1604 N N . ALA A 1 201 ? 8.742 20.766 -22.188 1 97.56 201 ALA A N 1
ATOM 1605 C CA . ALA A 1 201 ? 7.594 20.031 -22.719 1 97.56 201 ALA A CA 1
ATOM 1606 C C . ALA A 1 201 ? 7.785 19.703 -24.203 1 97.56 201 ALA A C 1
ATOM 1608 O O . ALA A 1 201 ? 7.523 18.578 -24.625 1 97.56 201 ALA A O 1
ATOM 1609 N N . MET A 1 202 ? 8.289 20.656 -24.922 1 97.31 202 MET A N 1
ATOM 1610 C CA . MET A 1 202 ? 8.492 20.469 -26.359 1 97.31 202 MET A CA 1
ATOM 1611 C C . MET A 1 202 ? 9.609 19.453 -26.609 1 97.31 202 MET A C 1
ATOM 1613 O O . MET A 1 202 ? 9.531 18.656 -27.531 1 97.31 202 MET A O 1
ATOM 1617 N N . ILE A 1 203 ? 10.633 19.516 -25.844 1 97.38 203 ILE A N 1
ATOM 1618 C CA . ILE A 1 203 ? 11.719 18.562 -26 1 97.38 203 ILE A CA 1
ATOM 1619 C C . ILE A 1 203 ? 11.219 17.156 -25.672 1 97.38 203 ILE A C 1
ATOM 1621 O O . ILE A 1 203 ? 11.539 16.203 -26.391 1 97.38 203 ILE A O 1
ATOM 1625 N N . TYR A 1 204 ? 10.477 16.984 -24.609 1 96.94 204 TYR A N 1
ATOM 1626 C CA . TYR A 1 204 ? 9.906 15.68 -24.281 1 96.94 204 TYR A CA 1
ATOM 1627 C C . TYR A 1 204 ? 9.023 15.172 -25.406 1 96.94 204 TYR A C 1
ATOM 1629 O O . TYR A 1 204 ? 9.023 13.977 -25.703 1 96.94 204 TYR A O 1
ATOM 1637 N N . LEU A 1 205 ? 8.234 16.094 -25.969 1 96.12 205 LEU A N 1
ATOM 1638 C CA . LEU A 1 205 ? 7.426 15.711 -27.125 1 96.12 205 LEU A CA 1
ATOM 1639 C C . LEU A 1 205 ? 8.305 15.203 -28.266 1 96.12 205 LEU A C 1
ATOM 1641 O O . LEU A 1 205 ? 7.98 14.203 -28.906 1 96.12 205 LEU A O 1
ATOM 1645 N N . GLY A 1 206 ? 9.367 15.875 -28.531 1 94.44 206 GLY A N 1
ATOM 1646 C CA . GLY A 1 206 ? 10.312 15.445 -29.547 1 94.44 206 GLY A CA 1
ATOM 1647 C C . GLY A 1 206 ? 10.922 14.086 -29.25 1 94.44 206 GLY A C 1
ATOM 1648 O O . GLY A 1 206 ? 11.07 13.258 -30.156 1 94.44 206 GLY A O 1
ATOM 1649 N N . VAL A 1 207 ? 11.281 13.867 -28 1 93.94 207 VAL A N 1
ATOM 1650 C CA . VAL A 1 207 ? 11.875 12.609 -27.562 1 93.94 207 VAL A CA 1
ATOM 1651 C C . VAL A 1 207 ? 10.891 11.469 -27.797 1 93.94 207 VAL A C 1
ATOM 1653 O O . VAL A 1 207 ? 11.297 10.344 -28.109 1 93.94 207 VAL A O 1
ATOM 1656 N N . THR A 1 208 ? 9.625 11.688 -27.688 1 92.69 208 THR A N 1
ATOM 1657 C CA . THR A 1 208 ? 8.586 10.688 -27.891 1 92.69 208 THR A CA 1
ATOM 1658 C C . THR A 1 208 ? 8.703 10.062 -29.281 1 92.69 208 THR A C 1
ATOM 1660 O O . THR A 1 208 ? 8.539 8.852 -29.438 1 92.69 208 THR A O 1
ATOM 1663 N N . PHE A 1 209 ? 9.07 10.875 -30.234 1 91.06 209 PHE A N 1
ATOM 1664 C CA . PHE A 1 209 ? 9.117 10.406 -31.609 1 91.06 209 PHE A CA 1
ATOM 1665 C C . PHE A 1 209 ? 10.445 9.719 -31.906 1 91.06 209 PHE A C 1
ATOM 1667 O O . PHE A 1 209 ? 10.602 9.086 -32.969 1 91.06 209 PHE A O 1
ATOM 1674 N N . ARG A 1 210 ? 11.344 9.773 -31.016 1 89.62 210 ARG A N 1
ATOM 1675 C CA . ARG A 1 210 ? 12.656 9.172 -31.234 1 89.62 210 ARG A CA 1
ATOM 1676 C C . ARG A 1 210 ? 12.68 7.723 -30.766 1 89.62 210 ARG A C 1
ATOM 1678 O O . ARG A 1 210 ? 13.57 6.957 -31.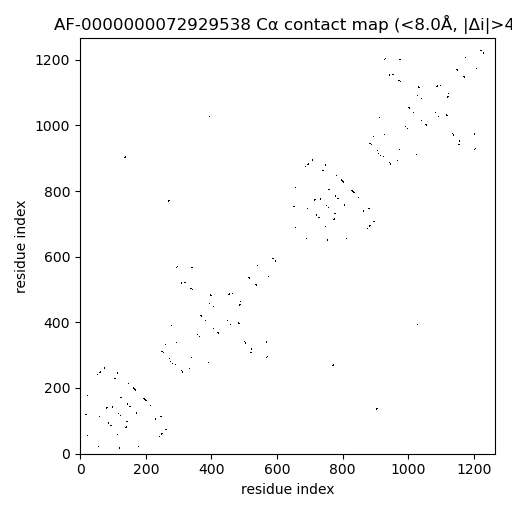141 1 89.62 210 ARG A O 1
ATOM 1685 N N . PHE A 1 211 ? 11.75 7.383 -29.969 1 89.25 211 PHE A N 1
ATOM 1686 C CA . PHE A 1 211 ? 11.68 5.992 -29.531 1 89.25 211 PHE A CA 1
ATOM 1687 C C . PHE A 1 211 ? 11.094 5.113 -30.625 1 89.25 211 PHE A C 1
ATOM 1689 O O . PHE A 1 211 ? 9.945 5.305 -31.047 1 89.25 211 PHE A O 1
ATOM 1696 N N . THR A 1 212 ? 11.961 4.258 -31.125 1 84.31 212 THR A N 1
ATOM 1697 C CA . THR A 1 212 ? 11.562 3.297 -32.156 1 84.31 212 THR A CA 1
ATOM 1698 C C . THR A 1 212 ? 11.672 1.868 -31.625 1 84.31 212 THR A C 1
ATOM 1700 O O . THR A 1 212 ? 11.844 1.655 -30.422 1 84.31 212 THR A O 1
ATOM 1703 N N . ASP A 1 213 ? 11.5 0.855 -32.406 1 79.06 213 ASP A N 1
ATOM 1704 C CA . ASP A 1 213 ? 11.43 -0.552 -32 1 79.06 213 ASP A CA 1
ATOM 1705 C C . ASP A 1 213 ? 12.805 -1.071 -31.594 1 79.06 213 ASP A C 1
ATOM 1707 O O . ASP A 1 213 ? 12.984 -2.275 -31.391 1 79.06 213 ASP A O 1
ATOM 1711 N N . HIS A 1 214 ? 13.766 -0.11 -31.391 1 81.38 214 HIS A N 1
ATOM 1712 C CA . HIS A 1 214 ? 15.078 -0.531 -30.906 1 81.38 214 HIS A CA 1
ATOM 1713 C C . HIS A 1 214 ? 15.445 0.189 -29.625 1 81.38 214 HIS A C 1
ATOM 1715 O O . HIS A 1 214 ? 14.875 1.236 -29.297 1 81.38 214 HIS A O 1
ATOM 1721 N N . ASN A 1 215 ? 16.344 -0.467 -28.938 1 85.06 215 ASN A N 1
ATOM 1722 C CA . ASN A 1 215 ? 16.844 0.158 -27.719 1 85.06 215 ASN A CA 1
ATOM 1723 C C . ASN A 1 215 ? 17.609 1.441 -28.016 1 85.06 215 ASN A C 1
ATOM 1725 O O . ASN A 1 215 ? 18.469 1.463 -28.891 1 85.06 215 ASN A O 1
ATOM 1729 N N . SER A 1 216 ? 17.156 2.541 -27.516 1 86.75 216 SER A N 1
ATOM 1730 C CA . SER A 1 216 ? 17.781 3.842 -27.734 1 86.75 216 SER A CA 1
ATOM 1731 C C . SER A 1 216 ? 18.25 4.461 -26.422 1 86.75 216 SER A C 1
ATOM 1733 O O . SER A 1 216 ? 17.641 4.23 -25.375 1 86.75 216 SER A O 1
ATOM 1735 N N . ASN A 1 217 ? 19.344 5.207 -26.484 1 89.5 217 ASN A N 1
ATOM 1736 C CA . ASN A 1 217 ? 19.875 5.891 -25.297 1 89.5 217 ASN A CA 1
ATOM 1737 C C . ASN A 1 217 ? 19.234 7.266 -25.125 1 89.5 217 ASN A C 1
ATOM 1739 O O . ASN A 1 217 ? 19.641 8.039 -24.266 1 89.5 217 ASN A O 1
ATOM 1743 N N . VAL A 1 218 ? 18.234 7.465 -25.875 1 91 218 VAL A N 1
ATOM 1744 C CA . VAL A 1 218 ? 17.578 8.766 -25.844 1 91 218 VAL A CA 1
ATOM 1745 C C . VAL A 1 218 ? 16.906 8.977 -24.484 1 91 218 VAL A C 1
ATOM 1747 O O . VAL A 1 218 ? 16.656 10.109 -24.078 1 91 218 VAL A O 1
ATOM 1750 N N . PHE A 1 219 ? 16.656 7.844 -23.781 1 90.75 219 PHE A N 1
ATOM 1751 C CA . PHE A 1 219 ? 16.016 7.949 -22.469 1 90.75 219 PHE A CA 1
ATOM 1752 C C . PHE A 1 219 ? 16.891 8.719 -21.5 1 90.75 219 PHE A C 1
ATOM 1754 O O . PHE A 1 219 ? 16.406 9.289 -20.531 1 90.75 219 PHE A O 1
ATOM 1761 N N . MET A 1 220 ? 18.203 8.844 -21.766 1 92.31 220 MET A N 1
ATOM 1762 C CA . MET A 1 220 ? 19.125 9.609 -20.938 1 92.31 220 MET A CA 1
ATOM 1763 C C . MET A 1 220 ? 18.766 11.094 -20.953 1 92.31 220 MET A C 1
ATOM 1765 O O . MET A 1 220 ? 19.125 11.836 -20.031 1 92.31 220 MET A O 1
ATOM 1769 N N . THR A 1 221 ? 18.078 11.445 -21.953 1 93.38 221 THR A N 1
ATOM 1770 C CA . THR A 1 221 ? 17.656 12.836 -22.078 1 93.38 221 THR A CA 1
ATOM 1771 C C . THR A 1 221 ? 16.703 13.219 -20.938 1 93.38 221 THR A C 1
ATOM 1773 O O . THR A 1 221 ? 16.703 14.352 -20.469 1 93.38 221 THR A O 1
ATOM 1776 N N . TRP A 1 222 ? 15.867 12.219 -20.5 1 94.88 222 TRP A N 1
ATOM 1777 C CA . TRP A 1 222 ? 14.961 12.492 -19.375 1 94.88 222 TRP A CA 1
ATOM 1778 C C . TRP A 1 222 ? 15.734 12.914 -18.141 1 94.88 222 TRP A C 1
ATOM 1780 O O . TRP A 1 222 ? 15.367 13.875 -17.469 1 94.88 222 TRP A O 1
ATOM 1790 N N . TYR A 1 223 ? 16.828 12.25 -17.938 1 94.56 223 TYR A N 1
ATOM 1791 C CA . TYR A 1 223 ? 17.609 12.477 -16.719 1 94.56 223 TYR A CA 1
ATOM 1792 C C . TYR A 1 223 ? 18.375 13.789 -16.797 1 94.56 223 TYR A C 1
ATOM 1794 O O . TYR A 1 223 ? 18.391 14.562 -15.844 1 94.56 223 TYR A O 1
ATOM 1802 N N . VAL A 1 224 ? 18.922 14.055 -17.875 1 95.44 224 VAL A N 1
ATOM 1803 C CA . VAL A 1 224 ? 19.703 15.266 -18.062 1 95.44 224 VAL A CA 1
ATOM 1804 C C . VAL A 1 224 ? 18.797 16.484 -17.984 1 95.44 224 VAL A C 1
ATOM 1806 O O . VAL A 1 224 ? 19.109 17.469 -17.297 1 95.44 224 VAL A O 1
ATOM 1809 N N . LEU A 1 225 ? 17.703 16.375 -18.719 1 95.88 225 LEU A N 1
ATOM 1810 C CA . LEU A 1 225 ? 16.766 17.484 -18.734 1 95.88 225 LEU A CA 1
ATOM 1811 C C . LEU A 1 225 ? 16.172 17.734 -17.344 1 95.88 225 LEU A C 1
ATOM 1813 O O . LEU A 1 225 ? 15.953 18.875 -16.953 1 95.88 225 LEU A O 1
ATOM 1817 N N . ALA A 1 226 ? 15.914 16.656 -16.656 1 95.19 226 ALA A N 1
ATOM 1818 C CA . ALA A 1 226 ? 15.414 16.797 -15.289 1 95.19 226 ALA A CA 1
ATOM 1819 C C . ALA A 1 226 ? 16.438 17.5 -14.391 1 95.19 226 ALA A C 1
ATOM 1821 O O . ALA A 1 226 ? 16.062 18.344 -13.57 1 95.19 226 ALA A O 1
ATOM 1822 N N . GLY A 1 227 ? 17.688 17.156 -14.562 1 94.56 227 GLY A N 1
ATOM 1823 C CA . GLY A 1 227 ? 18.75 17.828 -13.82 1 94.56 227 GLY A CA 1
ATOM 1824 C C . GLY A 1 227 ? 18.875 19.297 -14.164 1 94.56 227 GLY A C 1
ATOM 1825 O O . GLY A 1 227 ? 18.984 20.141 -13.273 1 94.56 227 GLY A O 1
ATOM 1826 N N . VAL A 1 228 ? 18.781 19.594 -15.375 1 95.25 228 VAL A N 1
ATOM 1827 C CA . VAL A 1 228 ? 18.875 20.969 -15.852 1 95.25 228 VAL A CA 1
ATOM 1828 C C . VAL A 1 228 ? 17.672 21.766 -15.336 1 95.25 228 VAL A C 1
ATOM 1830 O O . VAL A 1 228 ? 17.828 22.922 -14.922 1 95.25 228 VAL A O 1
ATOM 1833 N N . GLU A 1 229 ? 16.562 21.141 -15.406 1 95.94 229 GLU A N 1
ATOM 1834 C CA . GLU A 1 229 ? 15.352 21.797 -14.898 1 95.94 229 GLU A CA 1
ATOM 1835 C C . GLU A 1 229 ? 15.5 22.172 -13.43 1 95.94 229 GLU A C 1
ATOM 1837 O O . GLU A 1 229 ? 15.148 23.281 -13.039 1 95.94 229 GLU A O 1
ATOM 1842 N N . LEU A 1 230 ? 16.016 21.312 -12.688 1 95 230 LEU A N 1
ATOM 1843 C CA . LEU A 1 230 ? 16.188 21.547 -11.258 1 95 230 LEU A CA 1
ATOM 1844 C C . LEU A 1 230 ? 17.172 22.688 -11.008 1 95 230 LEU A C 1
ATOM 1846 O O . LEU A 1 230 ? 16.891 23.594 -10.219 1 95 230 LEU A O 1
ATOM 1850 N N . ILE A 1 231 ? 18.25 22.688 -11.711 1 94.62 231 ILE A N 1
ATOM 1851 C CA . ILE A 1 231 ? 19.297 23.688 -11.531 1 94.62 231 ILE A CA 1
ATOM 1852 C C . ILE A 1 231 ? 18.766 25.062 -11.945 1 94.62 231 ILE A C 1
ATOM 1854 O O . ILE A 1 231 ? 18.922 26.047 -11.211 1 94.62 231 ILE A O 1
ATOM 1858 N N . LEU A 1 232 ? 18.094 25.094 -13.039 1 95.25 232 LEU A N 1
ATOM 1859 C CA . LEU A 1 232 ? 17.609 26.375 -13.555 1 95.25 232 LEU A CA 1
ATOM 1860 C C . LEU A 1 232 ? 16.469 26.906 -12.695 1 95.25 232 LEU A C 1
ATOM 1862 O O . LEU A 1 232 ? 16.406 28.109 -12.438 1 95.25 232 LEU A O 1
ATOM 1866 N N . THR A 1 233 ? 15.578 26.016 -12.289 1 95.06 233 THR A N 1
ATOM 1867 C CA . THR A 1 233 ? 14.477 26.453 -11.445 1 95.06 233 THR A CA 1
ATOM 1868 C C . THR A 1 233 ? 14.992 27.031 -10.125 1 95.06 233 THR A C 1
ATOM 1870 O O . THR A 1 233 ? 14.531 28.078 -9.672 1 95.06 233 THR A O 1
ATOM 1873 N N . PHE A 1 234 ? 15.953 26.438 -9.531 1 95.06 234 PHE A N 1
ATOM 1874 C CA . PHE A 1 234 ? 16.5 26.906 -8.266 1 95.06 234 PHE A CA 1
ATOM 1875 C C . PHE A 1 234 ? 17.359 28.141 -8.477 1 95.06 234 PHE A C 1
ATOM 1877 O O . PHE A 1 234 ? 17.406 29.031 -7.617 1 95.06 234 PHE A O 1
ATOM 1884 N N . ALA A 1 235 ? 18.031 28.219 -9.609 1 94.31 235 ALA A N 1
ATOM 1885 C CA . ALA A 1 235 ? 18.812 29.422 -9.93 1 94.31 235 ALA A CA 1
ATOM 1886 C C . ALA A 1 235 ? 17.922 30.641 -10.102 1 94.31 235 ALA A C 1
ATOM 1888 O O . ALA A 1 235 ? 18.203 31.703 -9.562 1 94.31 235 ALA A O 1
ATOM 1889 N N . ILE A 1 236 ? 16.828 30.422 -10.789 1 93.06 236 ILE A N 1
ATOM 1890 C CA . ILE A 1 236 ? 15.875 31.516 -11.016 1 93.06 236 ILE A CA 1
ATOM 1891 C C . ILE A 1 236 ? 15.273 31.953 -9.68 1 93.06 236 ILE A C 1
ATOM 1893 O O . ILE A 1 236 ? 15.125 33.156 -9.414 1 93.06 236 ILE A O 1
ATOM 1897 N N . ALA A 1 237 ? 14.953 30.984 -8.844 1 92.12 237 ALA A N 1
ATOM 1898 C CA . ALA A 1 237 ? 14.367 31.266 -7.539 1 92.12 237 ALA A CA 1
ATOM 1899 C C . ALA A 1 237 ? 15.367 31.984 -6.637 1 92.12 237 ALA A C 1
ATOM 1901 O O . ALA A 1 237 ? 14.984 32.781 -5.766 1 92.12 237 ALA A O 1
ATOM 1902 N N . TYR A 1 238 ? 16.625 31.688 -6.887 1 91.75 238 TYR A N 1
ATOM 1903 C CA . TYR A 1 238 ? 17.672 32.312 -6.078 1 91.75 238 TYR A CA 1
ATOM 1904 C C . TYR A 1 238 ? 17.906 33.75 -6.508 1 91.75 238 TYR A C 1
ATOM 1906 O O . TYR A 1 238 ? 18.141 34.625 -5.668 1 91.75 238 TYR A O 1
ATOM 1914 N N . ILE A 1 239 ? 17.812 34.062 -7.727 1 91.94 239 ILE A N 1
ATOM 1915 C CA . ILE A 1 239 ? 18.141 35.375 -8.297 1 91.94 239 ILE A CA 1
ATOM 1916 C C . ILE A 1 239 ? 16.953 36.312 -8.148 1 91.94 239 ILE A C 1
ATOM 1918 O O . ILE A 1 239 ? 17.141 37.5 -7.812 1 91.94 239 ILE A O 1
ATOM 1922 N N . TYR A 1 240 ? 15.75 35.75 -8.352 1 90.06 240 TYR A N 1
ATOM 1923 C CA . TYR A 1 240 ? 14.578 36.625 -8.383 1 90.06 240 TYR A CA 1
ATOM 1924 C C . TYR A 1 240 ? 13.711 36.438 -7.148 1 90.06 240 TYR A C 1
ATOM 1926 O O . TYR A 1 240 ? 13.188 35.344 -6.926 1 90.06 240 TYR A O 1
ATOM 1934 N N . PRO A 1 241 ? 13.406 37.406 -6.398 1 84.12 241 PRO A N 1
ATOM 1935 C CA . PRO A 1 241 ? 12.68 37.312 -5.129 1 84.12 241 PRO A CA 1
ATOM 1936 C C . PRO A 1 241 ? 11.227 36.875 -5.316 1 84.12 241 PRO A C 1
ATOM 1938 O O . PRO A 1 241 ? 10.648 36.25 -4.426 1 84.12 241 PRO A O 1
ATOM 1941 N N . VAL A 1 242 ? 10.68 37.25 -6.445 1 82.25 242 VAL A N 1
ATOM 1942 C CA . VAL A 1 242 ? 9.281 36.906 -6.672 1 82.25 242 VAL A CA 1
ATOM 1943 C C . VAL A 1 242 ? 9.094 35.406 -6.672 1 82.25 242 VAL A C 1
ATOM 1945 O O . VAL A 1 242 ? 8.031 34.906 -6.301 1 82.25 242 VAL A O 1
ATOM 1948 N N . LEU A 1 243 ? 10.156 34.75 -7 1 87.94 243 LEU A N 1
ATOM 1949 C CA . LEU A 1 243 ? 10.086 33.281 -7.086 1 87.94 243 LEU A CA 1
ATOM 1950 C C . LEU A 1 243 ? 10.828 32.625 -5.93 1 87.94 243 LEU A C 1
ATOM 1952 O O . LEU A 1 243 ? 11.086 31.422 -5.953 1 87.94 243 LEU A O 1
ATOM 1956 N N . SER A 1 244 ? 11.156 33.406 -4.961 1 87.38 244 SER A N 1
ATOM 1957 C CA . SER A 1 244 ? 11.914 32.906 -3.82 1 87.38 244 SER A CA 1
ATOM 1958 C C . SER A 1 244 ? 11.062 31.953 -2.973 1 87.38 244 SER A C 1
ATOM 1960 O O . SER A 1 244 ? 9.836 32.062 -2.959 1 87.38 244 SER A O 1
ATOM 1962 N N . PHE A 1 245 ? 11.695 31.031 -2.279 1 88.56 245 PHE A N 1
ATOM 1963 C CA . PHE A 1 245 ? 11.023 30.047 -1.436 1 88.56 245 PHE A CA 1
ATOM 1964 C C . PHE A 1 245 ? 11.016 30.5 0.019 1 88.56 245 PHE A C 1
ATOM 1966 O O . PHE A 1 245 ? 10.461 29.828 0.884 1 88.56 245 PHE A O 1
ATOM 1973 N N . GLN A 1 246 ? 11.555 31.625 0.264 1 84.31 246 GLN A N 1
ATOM 1974 C CA . GLN A 1 246 ? 11.625 32.125 1.637 1 84.31 2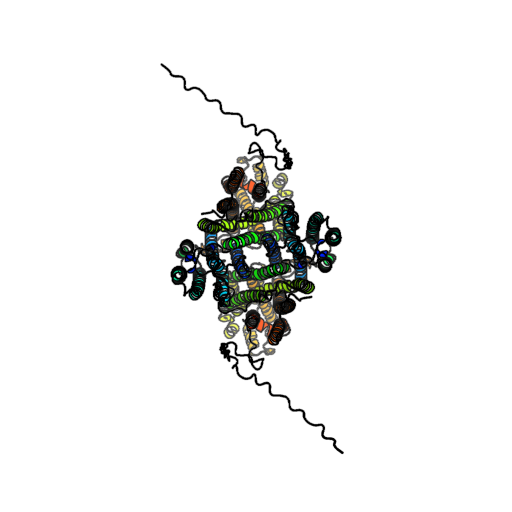46 GLN A CA 1
ATOM 1975 C C . GLN A 1 246 ? 10.242 32.438 2.174 1 84.31 246 GLN A C 1
ATOM 1977 O O . GLN A 1 246 ? 9.422 33.062 1.472 1 84.31 246 GLN A O 1
ATOM 1982 N N . GLY A 1 247 ? 9.984 32 3.312 1 80.19 247 GLY A N 1
ATOM 1983 C CA . GLY A 1 247 ? 8.703 32.281 3.949 1 80.19 247 GLY A CA 1
ATOM 1984 C C . GLY A 1 247 ? 7.605 31.312 3.529 1 80.19 247 GLY A C 1
ATOM 1985 O O . GLY A 1 247 ? 6.461 31.453 3.967 1 80.19 247 GLY A O 1
ATOM 1986 N N . THR A 1 248 ? 7.957 30.391 2.66 1 85.88 248 THR A N 1
ATOM 1987 C CA . THR A 1 248 ? 6.977 29.391 2.252 1 85.88 248 THR A CA 1
ATOM 1988 C C . THR A 1 248 ? 7.055 28.156 3.148 1 85.88 248 THR A C 1
ATOM 1990 O O . THR A 1 248 ? 7.949 28.062 3.99 1 85.88 248 THR A O 1
ATOM 1993 N N . HIS A 1 249 ? 6.117 27.312 3.074 1 88.56 249 HIS A N 1
ATOM 1994 C CA . HIS A 1 249 ? 6.113 26.094 3.867 1 88.56 249 HIS A CA 1
ATOM 1995 C C . HIS A 1 249 ? 6.793 24.953 3.121 1 88.56 249 HIS A C 1
ATOM 1997 O O . HIS A 1 249 ? 6.367 23.797 3.219 1 88.56 249 HIS A O 1
ATOM 2003 N N . LEU A 1 250 ? 7.832 25.297 2.314 1 89.69 250 LEU A N 1
ATOM 2004 C CA . LEU A 1 250 ? 8.555 24.312 1.518 1 89.69 250 LEU A CA 1
ATOM 2005 C C . LEU A 1 250 ? 9.164 23.234 2.408 1 89.69 250 LEU A C 1
ATOM 2007 O O . LEU A 1 250 ? 9.031 22.047 2.129 1 89.69 250 LEU A O 1
ATOM 2011 N N . MET A 1 251 ? 9.773 23.625 3.471 1 89.62 251 MET A N 1
ATOM 2012 C CA . MET A 1 251 ? 10.445 22.672 4.355 1 89.62 251 MET A CA 1
ATOM 2013 C C . MET A 1 251 ? 9.438 21.734 5 1 89.62 251 MET A C 1
ATOM 2015 O O . MET A 1 251 ? 9.719 20.547 5.191 1 89.62 251 MET A O 1
ATOM 2019 N N . LYS A 1 252 ? 8.266 22.219 5.309 1 87.62 252 LYS A N 1
ATOM 2020 C CA . LYS A 1 252 ? 7.211 21.375 5.855 1 87.62 252 LYS A CA 1
ATOM 2021 C C . LYS A 1 252 ? 6.719 20.375 4.816 1 87.62 252 LYS A C 1
ATOM 2023 O O . LYS A 1 252 ? 6.406 19.219 5.148 1 87.62 252 LYS A O 1
ATOM 2028 N N . ARG A 1 253 ? 6.734 20.797 3.584 1 91 253 ARG A N 1
ATOM 2029 C CA . ARG A 1 253 ? 6.297 19.906 2.502 1 91 253 ARG A CA 1
ATOM 2030 C C . ARG A 1 253 ? 7.27 18.75 2.307 1 91 253 ARG A C 1
ATOM 2032 O O . ARG A 1 253 ? 6.852 17.609 2.121 1 91 253 ARG A O 1
ATOM 2039 N N . ILE A 1 254 ? 8.484 19.109 2.322 1 92.56 254 ILE A N 1
ATOM 2040 C CA . ILE A 1 254 ? 9.508 18.078 2.168 1 92.56 254 ILE A CA 1
ATOM 2041 C C . ILE A 1 254 ? 9.477 17.125 3.367 1 92.56 254 ILE A C 1
ATOM 2043 O O . ILE A 1 254 ? 9.641 15.922 3.217 1 92.56 254 ILE A O 1
ATOM 2047 N N . GLY A 1 255 ? 9.297 17.734 4.551 1 90.75 255 GLY A N 1
ATOM 2048 C CA . GLY A 1 255 ? 9.148 16.922 5.742 1 90.75 255 GLY A CA 1
ATOM 2049 C C . GLY A 1 255 ? 7.965 15.961 5.664 1 90.75 255 GLY A C 1
ATOM 2050 O O . GLY A 1 255 ? 8.07 14.805 6.062 1 90.75 255 GLY A O 1
ATOM 2051 N N . LEU A 1 256 ? 6.883 16.469 5.156 1 89.88 256 LEU A N 1
ATOM 2052 C CA . LEU A 1 256 ? 5.691 15.641 4.996 1 89.88 256 LEU A CA 1
ATOM 2053 C C . LEU A 1 256 ? 5.961 14.484 4.039 1 89.88 256 LEU A C 1
ATOM 2055 O O . LEU A 1 256 ? 5.547 13.352 4.297 1 89.88 256 LEU A O 1
ATOM 2059 N N . LEU A 1 257 ? 6.605 14.742 2.963 1 92.88 257 LEU A N 1
ATOM 2060 C CA . LEU A 1 257 ? 6.938 13.68 2.016 1 92.88 257 LEU A CA 1
ATOM 2061 C C . LEU A 1 257 ? 7.844 12.641 2.66 1 92.88 257 LEU A C 1
ATOM 2063 O O . LEU A 1 257 ? 7.691 11.438 2.408 1 92.88 257 LEU A O 1
ATOM 2067 N N . THR A 1 258 ? 8.781 13.078 3.457 1 93.38 258 THR A N 1
ATOM 2068 C CA . THR A 1 258 ? 9.68 12.156 4.152 1 93.38 258 THR A CA 1
ATOM 2069 C C . THR A 1 258 ? 8.891 11.234 5.074 1 93.38 258 THR A C 1
ATOM 2071 O O . THR A 1 258 ? 9.156 10.031 5.129 1 93.38 258 THR A O 1
ATOM 2074 N N . VAL A 1 259 ? 7.902 11.812 5.738 1 90 259 VAL A N 1
ATOM 2075 C CA . VAL A 1 259 ? 7.074 11.023 6.645 1 90 259 VAL A CA 1
ATOM 2076 C C . VAL A 1 259 ? 6.273 10 5.848 1 90 259 VAL A C 1
ATOM 2078 O O . VAL A 1 259 ? 6.121 8.852 6.281 1 90 259 VAL A O 1
ATOM 2081 N N . ILE A 1 260 ? 5.832 10.367 4.746 1 89.19 260 ILE A N 1
ATOM 2082 C CA . ILE A 1 260 ? 5.066 9.469 3.889 1 89.19 260 ILE A CA 1
ATOM 2083 C C . ILE A 1 260 ? 5.969 8.344 3.379 1 89.19 260 ILE A C 1
ATOM 2085 O O . ILE A 1 260 ? 5.559 7.184 3.336 1 89.19 260 ILE A O 1
ATOM 2089 N N . ILE A 1 261 ? 7.176 8.648 3.043 1 91.5 261 ILE A N 1
ATOM 2090 C CA . ILE A 1 261 ? 8.133 7.664 2.561 1 91.5 261 ILE A CA 1
ATOM 2091 C C . ILE A 1 261 ? 8.461 6.676 3.678 1 91.5 261 ILE A C 1
ATOM 2093 O O . ILE A 1 261 ? 8.461 5.461 3.461 1 91.5 261 ILE A O 1
ATOM 2097 N N . VAL A 1 262 ? 8.68 7.152 4.859 1 91.12 262 VAL A N 1
ATOM 2098 C CA . VAL A 1 262 ? 8.961 6.289 6.004 1 91.12 262 VAL A CA 1
ATOM 2099 C C . VAL A 1 262 ? 7.715 5.477 6.355 1 91.12 262 VAL A C 1
ATOM 2101 O O . VAL A 1 262 ? 7.816 4.297 6.703 1 91.12 262 VAL A O 1
ATOM 2104 N N . GLY A 1 263 ? 6.555 6.105 6.223 1 86.25 263 GLY A N 1
ATOM 2105 C CA . GLY A 1 263 ? 5.297 5.418 6.469 1 86.25 263 GLY A CA 1
ATOM 2106 C C . GLY A 1 263 ? 5.051 4.262 5.516 1 86.25 263 GLY A C 1
ATOM 2107 O O . GLY A 1 263 ? 4.445 3.256 5.895 1 86.25 263 GLY A O 1
ATOM 2108 N N . ASP A 1 264 ? 5.547 4.379 4.332 1 84.31 264 ASP A N 1
ATOM 2109 C CA . ASP A 1 264 ? 5.461 3.277 3.373 1 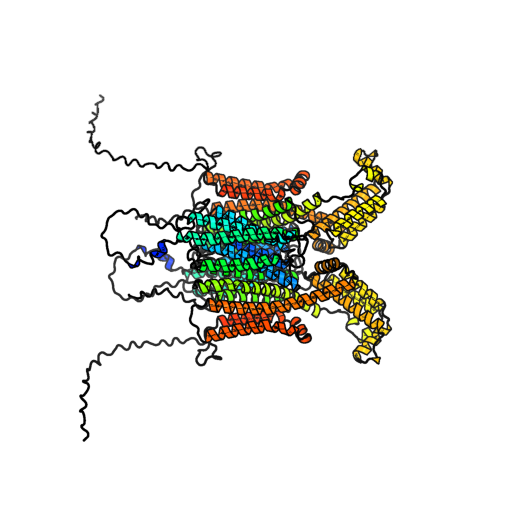84.31 264 ASP A CA 1
ATOM 2110 C C . ASP A 1 264 ? 6.207 2.047 3.883 1 84.31 264 ASP A C 1
ATOM 2112 O O . ASP A 1 264 ? 5.867 0.917 3.525 1 84.31 264 ASP A O 1
ATOM 2116 N N . GLY A 1 265 ? 7.219 2.33 4.641 1 85.94 265 GLY A N 1
ATOM 2117 C CA . GLY A 1 265 ? 7.926 1.232 5.281 1 85.94 265 GLY A CA 1
ATOM 2118 C C . GLY A 1 265 ? 7.039 0.389 6.172 1 85.94 265 GLY A C 1
ATOM 2119 O O . GLY A 1 265 ? 7.188 -0.833 6.23 1 85.94 265 GLY A O 1
ATOM 2120 N N . ILE A 1 266 ? 6.051 1.018 6.711 1 86.75 266 ILE A N 1
ATOM 2121 C CA . ILE A 1 266 ? 5.129 0.319 7.602 1 86.75 266 ILE A CA 1
ATOM 2122 C C . ILE A 1 266 ? 4.207 -0.58 6.785 1 86.75 266 ILE A C 1
ATOM 2124 O O . ILE A 1 266 ? 3.893 -1.699 7.195 1 86.75 266 ILE A O 1
ATOM 2128 N N . ILE A 1 267 ? 3.773 -0.119 5.688 1 83.62 267 ILE A N 1
ATOM 2129 C CA . ILE A 1 267 ? 2.938 -0.921 4.801 1 83.62 267 ILE A CA 1
ATOM 2130 C C . ILE A 1 267 ? 3.703 -2.168 4.359 1 83.62 267 ILE A C 1
ATOM 2132 O O . ILE A 1 267 ? 3.168 -3.277 4.402 1 83.62 267 ILE A O 1
ATOM 2136 N N . THR A 1 268 ? 4.906 -1.989 4.035 1 85.75 268 THR A N 1
ATOM 2137 C CA . THR A 1 268 ? 5.715 -3.094 3.533 1 85.75 268 THR A CA 1
ATOM 2138 C C . THR A 1 268 ? 6.008 -4.102 4.641 1 85.75 268 THR A C 1
ATOM 2140 O O . THR A 1 268 ? 6.012 -5.309 4.402 1 85.75 268 THR A O 1
ATOM 2143 N N . ILE A 1 269 ? 6.25 -3.631 5.812 1 87.81 269 ILE A N 1
ATOM 2144 C CA . ILE A 1 269 ? 6.469 -4.527 6.945 1 87.81 269 ILE A CA 1
ATOM 2145 C C . ILE A 1 269 ? 5.191 -5.316 7.23 1 87.81 269 ILE A C 1
ATOM 2147 O O . ILE A 1 269 ? 5.246 -6.512 7.527 1 87.81 269 ILE A O 1
ATOM 2151 N N . SER A 1 270 ? 4.086 -4.578 7.18 1 88.69 270 SER A N 1
ATOM 2152 C CA . SER A 1 270 ? 2.811 -5.246 7.422 1 88.69 270 SER A CA 1
ATOM 2153 C C . SER A 1 270 ? 2.561 -6.348 6.398 1 88.69 270 SER A C 1
ATOM 2155 O O . SER A 1 270 ? 2.078 -7.426 6.746 1 88.69 270 SER A O 1
ATOM 2157 N N . LYS A 1 271 ? 2.938 -6.129 5.234 1 87.25 271 LYS A N 1
ATOM 2158 C CA . LYS A 1 271 ? 2.799 -7.145 4.195 1 87.25 271 LYS A CA 1
ATOM 2159 C C . LYS A 1 271 ? 3.725 -8.328 4.461 1 87.25 271 LYS A C 1
ATOM 2161 O O . LYS A 1 271 ? 3.352 -9.484 4.227 1 87.25 271 LYS A O 1
ATOM 2166 N N . SER A 1 272 ? 4.898 -8.039 4.883 1 87.81 272 SER A N 1
ATOM 2167 C CA . SER A 1 272 ? 5.836 -9.102 5.227 1 87.81 272 SER A CA 1
ATOM 2168 C C . SER A 1 272 ? 5.309 -9.953 6.375 1 87.81 272 SER A C 1
ATOM 2170 O O . SER A 1 272 ? 5.441 -11.18 6.359 1 87.81 272 SER A O 1
ATOM 2172 N N . VAL A 1 273 ? 4.742 -9.289 7.293 1 87.06 273 VAL A N 1
ATOM 2173 C CA . VAL A 1 273 ? 4.176 -9.984 8.445 1 87.06 273 VAL A CA 1
ATOM 2174 C C . VAL A 1 273 ? 3.043 -10.898 7.992 1 87.06 273 VAL A C 1
ATOM 2176 O O . VAL A 1 273 ? 2.945 -12.047 8.438 1 87.06 273 VAL A O 1
ATOM 2179 N N . VAL A 1 274 ? 2.271 -10.438 7.125 1 87.38 274 VAL A N 1
ATOM 2180 C CA . VAL A 1 274 ? 1.167 -11.234 6.605 1 87.38 274 VAL A CA 1
ATOM 2181 C C . VAL A 1 274 ? 1.715 -12.477 5.895 1 87.38 274 VAL A C 1
ATOM 2183 O O . VAL A 1 274 ? 1.214 -13.586 6.094 1 87.38 274 VAL A O 1
ATOM 2186 N N . THR A 1 275 ? 2.693 -12.281 5.141 1 85.69 275 THR A N 1
ATOM 2187 C CA . THR A 1 275 ? 3.305 -13.383 4.406 1 85.69 275 THR A CA 1
ATOM 2188 C C . THR A 1 275 ? 3.863 -14.43 5.363 1 85.69 275 THR A C 1
ATOM 2190 O O . THR A 1 275 ? 3.73 -15.625 5.125 1 85.69 275 THR A O 1
ATOM 2193 N N . ILE A 1 276 ? 4.414 -13.984 6.379 1 86.81 276 ILE A N 1
ATOM 2194 C CA . ILE A 1 276 ? 5 -14.875 7.379 1 86.81 276 ILE A CA 1
ATOM 2195 C C . ILE A 1 276 ? 3.893 -15.656 8.086 1 86.81 276 ILE A C 1
ATOM 2197 O O . ILE A 1 276 ? 3.99 -16.875 8.242 1 86.81 276 ILE A O 1
ATOM 2201 N N . VAL A 1 277 ? 2.869 -14.969 8.398 1 84.19 277 VAL A N 1
ATOM 2202 C CA . VAL A 1 277 ? 1.791 -15.57 9.172 1 84.19 277 VAL A CA 1
ATOM 2203 C C . VAL A 1 277 ? 1.021 -16.562 8.312 1 84.19 277 VAL A C 1
ATOM 2205 O O . VAL A 1 277 ? 0.52 -17.578 8.812 1 84.19 277 VAL A O 1
ATOM 2208 N N . GLU A 1 278 ? 0.926 -16.25 7.043 1 80.5 278 GLU A N 1
ATOM 2209 C CA . GLU A 1 278 ? 0.24 -17.156 6.121 1 80.5 278 GLU A CA 1
ATOM 2210 C C . GLU A 1 278 ? 1.012 -18.469 5.957 1 80.5 278 GLU A C 1
ATOM 2212 O O . GLU A 1 278 ? 0.439 -19.484 5.562 1 80.5 278 GLU A O 1
ATOM 2217 N N . SER A 1 279 ? 2.273 -18.375 6.18 1 78.69 279 SER A N 1
ATOM 2218 C CA . SER A 1 279 ? 3.096 -19.578 6.043 1 78.69 279 SER A CA 1
ATOM 2219 C C . SER A 1 279 ? 2.898 -20.516 7.227 1 78.69 279 SER A C 1
ATOM 2221 O O . SER A 1 279 ? 2.486 -20.094 8.305 1 78.69 279 SER A O 1
ATOM 2223 N N . PRO A 1 280 ? 3.18 -21.812 6.832 1 73.38 280 PRO A N 1
ATOM 2224 C CA . PRO A 1 280 ? 3.084 -22.766 7.93 1 73.38 280 PRO A CA 1
ATOM 2225 C C . PRO A 1 280 ? 4.129 -22.531 9.016 1 73.38 280 PRO A C 1
ATOM 2227 O O . PRO A 1 280 ? 5.223 -22.031 8.727 1 73.38 280 PRO A O 1
ATOM 2230 N N . ASP A 1 281 ? 3.807 -22.641 10.289 1 69.62 281 ASP A N 1
ATOM 2231 C CA . ASP A 1 281 ? 4.703 -22.469 11.422 1 69.62 281 ASP A CA 1
ATOM 2232 C C . ASP A 1 281 ? 5.18 -21.016 11.531 1 69.62 281 ASP A C 1
ATOM 2234 O O . ASP A 1 281 ? 6.387 -20.75 11.516 1 69.62 281 ASP A O 1
ATOM 2238 N N . ALA A 1 282 ? 4.422 -20.219 11.594 1 69.44 282 ALA A N 1
ATOM 2239 C CA . ALA A 1 282 ? 4.613 -18.781 11.414 1 69.44 282 ALA A CA 1
ATOM 2240 C C . ALA A 1 282 ? 5.422 -18.188 12.562 1 69.44 282 ALA A C 1
ATOM 2242 O O . ALA A 1 282 ? 6.367 -17.438 12.344 1 69.44 282 ALA A O 1
ATOM 2243 N N . TRP A 1 283 ? 5.242 -18.656 13.758 1 77.75 283 TRP A N 1
ATOM 2244 C CA . TRP A 1 283 ? 5.734 -17.812 14.836 1 77.75 283 TRP A CA 1
ATOM 2245 C C . TRP A 1 283 ? 6.73 -18.562 15.711 1 77.75 283 TRP A C 1
ATOM 2247 O O . TRP A 1 283 ? 6.488 -19.703 16.094 1 77.75 283 TRP A O 1
ATOM 2257 N N . ASN A 1 284 ? 7.863 -18.047 15.898 1 84 284 ASN A N 1
ATOM 2258 C CA . ASN A 1 284 ? 8.836 -18.375 16.938 1 84 284 ASN A CA 1
ATOM 2259 C C . ASN A 1 284 ? 9.477 -17.109 17.516 1 84 284 ASN A C 1
ATOM 2261 O O . ASN A 1 284 ? 9.156 -16 17.109 1 84 284 ASN A O 1
ATOM 2265 N N . ALA A 1 285 ? 10.227 -17.25 18.516 1 83.12 285 ALA A N 1
ATOM 2266 C CA . ALA A 1 285 ? 10.82 -16.109 19.219 1 83.12 285 ALA A CA 1
ATOM 2267 C C . ALA A 1 285 ? 11.664 -15.266 18.266 1 83.12 285 ALA A C 1
ATOM 2269 O O . ALA A 1 285 ? 11.648 -14.039 18.344 1 83.12 285 ALA A O 1
ATOM 2270 N N . GLN A 1 286 ? 12.297 -15.867 17.391 1 86.31 286 GLN A N 1
ATOM 2271 C CA . GLN A 1 286 ? 13.148 -15.148 16.453 1 86.31 286 GLN A CA 1
ATOM 2272 C C . GLN A 1 286 ? 12.32 -14.305 15.492 1 86.31 286 GLN A C 1
ATOM 2274 O O . GLN A 1 286 ? 12.664 -13.156 15.211 1 86.31 286 GLN A O 1
ATOM 2279 N N . THR A 1 287 ? 11.258 -14.938 15.008 1 86.81 287 THR A N 1
ATOM 2280 C CA . THR A 1 287 ? 10.398 -14.219 14.078 1 86.81 287 THR A CA 1
ATOM 2281 C C . THR A 1 287 ? 9.758 -13.016 14.758 1 86.81 287 THR A C 1
ATOM 2283 O O . THR A 1 287 ? 9.664 -11.938 14.164 1 86.81 287 THR A O 1
ATOM 2286 N N . ILE A 1 288 ? 9.391 -13.164 15.977 1 86.38 288 ILE A N 1
ATOM 2287 C CA . ILE A 1 288 ? 8.797 -12.07 16.734 1 86.38 288 ILE A CA 1
ATOM 2288 C C . ILE A 1 288 ? 9.828 -10.969 16.953 1 86.38 288 ILE A C 1
ATOM 2290 O O . ILE A 1 288 ? 9.523 -9.781 16.812 1 86.38 288 ILE A O 1
ATOM 2294 N N . GLY A 1 289 ? 11 -11.367 17.297 1 87.88 289 GLY A N 1
ATOM 2295 C CA . GLY A 1 289 ? 12.078 -10.414 17.484 1 87.88 289 GLY A CA 1
ATOM 2296 C C . GLY A 1 289 ? 12.406 -9.609 16.234 1 87.88 289 GLY A C 1
ATOM 2297 O O . GLY A 1 289 ? 12.633 -8.406 16.312 1 87.88 289 GLY A O 1
ATOM 2298 N N . ILE A 1 290 ? 12.359 -10.25 15.141 1 90.38 290 ILE A N 1
ATOM 2299 C CA . ILE A 1 290 ? 12.727 -9.617 13.875 1 90.38 290 ILE A CA 1
ATOM 2300 C C . ILE A 1 290 ? 11.648 -8.625 13.461 1 90.38 290 ILE A C 1
ATOM 2302 O O . ILE A 1 290 ? 11.953 -7.527 12.984 1 90.38 290 ILE A O 1
ATOM 2306 N N . VAL A 1 291 ? 10.422 -8.992 13.602 1 88.44 291 VAL A N 1
ATOM 2307 C CA . VAL A 1 291 ? 9.312 -8.109 13.25 1 88.44 291 VAL A CA 1
ATOM 2308 C C . VAL A 1 291 ? 9.305 -6.895 14.172 1 88.44 291 VAL A C 1
ATOM 2310 O O . VAL A 1 291 ? 9.102 -5.766 13.719 1 88.44 291 VAL A O 1
ATOM 2313 N N . THR A 1 292 ? 9.555 -7.086 15.406 1 89.62 292 THR A N 1
ATOM 2314 C CA . THR A 1 292 ? 9.641 -5.996 16.375 1 89.62 292 THR A CA 1
ATOM 2315 C C . THR A 1 292 ? 10.805 -5.066 16.031 1 89.62 292 THR A C 1
ATOM 2317 O O . THR A 1 292 ? 10.672 -3.844 16.109 1 89.62 292 THR A O 1
ATOM 2320 N N . ALA A 1 293 ? 11.883 -5.652 15.672 1 92.62 293 ALA A N 1
ATOM 2321 C CA . ALA A 1 293 ? 13.055 -4.867 15.289 1 92.62 293 ALA A CA 1
ATOM 2322 C C . ALA A 1 293 ? 12.766 -4.008 14.062 1 92.62 293 ALA A C 1
ATOM 2324 O O . ALA A 1 293 ? 13.172 -2.848 14 1 92.62 293 ALA A O 1
ATOM 2325 N N . ALA A 1 294 ? 12.102 -4.613 13.133 1 92.25 294 ALA A N 1
ATOM 2326 C CA . ALA A 1 294 ? 11.781 -3.889 11.906 1 92.25 294 ALA A CA 1
ATOM 2327 C C . ALA A 1 294 ? 10.867 -2.699 12.195 1 92.25 294 ALA A C 1
ATOM 2329 O O . ALA A 1 294 ? 11.133 -1.582 11.742 1 92.25 294 ALA A O 1
ATOM 2330 N N . ALA A 1 295 ? 9.859 -2.906 12.969 1 91.5 295 ALA A N 1
ATOM 2331 C CA . ALA A 1 295 ? 8.938 -1.831 13.328 1 91.5 295 ALA A CA 1
ATOM 2332 C C . ALA A 1 295 ? 9.641 -0.756 14.148 1 91.5 295 ALA A C 1
ATOM 2334 O O . ALA A 1 295 ? 9.43 0.439 13.938 1 91.5 295 ALA A O 1
ATOM 2335 N N . THR A 1 296 ? 10.461 -1.155 15.031 1 94.19 296 THR A N 1
ATOM 2336 C CA . THR A 1 296 ? 11.203 -0.235 15.891 1 94.19 296 THR A CA 1
ATOM 2337 C C . THR A 1 296 ? 12.156 0.621 15.07 1 94.19 296 THR A C 1
ATOM 2339 O O . THR A 1 296 ? 12.312 1.815 15.328 1 94.19 296 THR A O 1
ATOM 2342 N N . THR A 1 297 ? 12.766 0.003 14.109 1 95.56 297 THR A N 1
ATOM 2343 C CA . THR A 1 297 ? 13.703 0.73 13.258 1 95.56 297 THR A CA 1
ATOM 2344 C C . THR A 1 297 ? 12.992 1.841 12.492 1 95.56 297 THR A C 1
ATOM 2346 O O . THR A 1 297 ? 13.469 2.977 12.453 1 95.56 297 THR A O 1
ATOM 2349 N N . ILE A 1 298 ? 11.891 1.553 11.938 1 93.88 298 ILE A N 1
ATOM 2350 C CA . ILE A 1 298 ? 11.133 2.535 11.172 1 93.88 298 ILE A CA 1
ATOM 2351 C C . ILE A 1 298 ? 10.703 3.68 12.086 1 93.88 298 ILE A C 1
ATOM 2353 O O . ILE A 1 298 ? 10.805 4.852 11.711 1 93.88 298 ILE A O 1
ATOM 2357 N N . TYR A 1 299 ? 10.227 3.348 13.289 1 94.25 299 TYR A N 1
ATOM 2358 C CA . TYR A 1 299 ? 9.805 4.363 14.25 1 94.25 299 TYR A CA 1
ATOM 2359 C C . TYR A 1 299 ? 10.984 5.227 14.68 1 94.25 299 TYR A C 1
ATOM 2361 O O . TYR A 1 299 ? 10.852 6.445 14.828 1 94.25 299 TYR A O 1
ATOM 2369 N N . ALA A 1 300 ? 12.141 4.586 14.844 1 95.56 300 ALA A N 1
ATOM 2370 C CA . ALA A 1 300 ? 13.336 5.316 15.25 1 95.56 300 ALA A CA 1
ATOM 2371 C C . ALA A 1 300 ? 13.781 6.293 14.156 1 95.56 300 ALA A C 1
ATOM 2373 O O . ALA A 1 300 ? 14.133 7.438 14.445 1 95.56 300 ALA A O 1
ATOM 2374 N N . VAL A 1 301 ? 13.75 5.82 12.914 1 95.81 301 VAL A N 1
ATOM 2375 C CA . VAL A 1 301 ? 14.125 6.68 11.789 1 95.81 301 VAL A CA 1
ATOM 2376 C C . VAL A 1 301 ? 13.195 7.895 11.742 1 95.81 301 VAL A C 1
ATOM 2378 O O . VAL A 1 301 ? 13.656 9.023 11.562 1 95.81 301 VAL A O 1
ATOM 2381 N N . PHE A 1 302 ? 11.945 7.684 11.969 1 93.81 302 PHE A N 1
ATOM 2382 C CA . PHE A 1 302 ? 10.953 8.75 11.969 1 93.81 302 PHE A CA 1
ATOM 2383 C C . PHE A 1 302 ? 11.242 9.758 13.078 1 93.81 302 PHE A C 1
ATOM 2385 O O . PHE A 1 302 ? 11.234 10.969 12.844 1 93.81 302 PHE A O 1
ATOM 2392 N N . LEU A 1 303 ? 11.508 9.273 14.273 1 93.5 303 LEU A N 1
ATOM 2393 C CA . LEU A 1 303 ? 11.719 10.148 15.422 1 93.5 303 LEU A CA 1
ATOM 2394 C C . LEU A 1 303 ? 12.977 10.984 15.242 1 93.5 303 LEU A C 1
ATOM 2396 O O . LEU A 1 303 ? 12.992 12.172 15.586 1 93.5 303 LEU A O 1
ATOM 2400 N N . ILE A 1 304 ? 13.953 10.359 14.734 1 94.56 304 ILE A N 1
ATOM 2401 C CA . ILE A 1 304 ? 15.219 11.07 14.555 1 94.56 304 ILE A CA 1
ATOM 2402 C C . ILE A 1 304 ? 15.047 12.18 13.523 1 94.56 304 ILE A C 1
ATOM 2404 O O . ILE A 1 304 ? 15.492 13.312 13.742 1 94.56 304 ILE A O 1
ATOM 2408 N N . TYR A 1 305 ? 14.406 11.844 12.422 1 93.38 305 TYR A N 1
ATOM 2409 C CA . TYR A 1 305 ? 14.148 12.875 11.422 1 93.38 305 TYR A CA 1
ATOM 2410 C C . TYR A 1 305 ? 13.32 14.016 12 1 93.38 305 TYR A C 1
ATOM 2412 O O . TYR A 1 305 ? 13.609 15.188 11.75 1 93.38 305 TYR A O 1
ATOM 2420 N N . PHE A 1 306 ? 12.383 13.711 12.75 1 87 306 PHE A N 1
ATOM 2421 C CA . PHE A 1 306 ? 11.484 14.688 13.367 1 87 306 PHE A CA 1
ATOM 2422 C C . PHE A 1 306 ? 12.242 15.57 14.344 1 87 306 PHE A C 1
ATOM 2424 O O . PHE A 1 306 ? 11.992 16.781 14.422 1 87 306 PHE A O 1
ATOM 2431 N N . ASP A 1 307 ? 13.094 14.945 15.008 1 87.88 307 ASP A N 1
ATOM 2432 C CA . ASP A 1 307 ? 13.82 15.664 16.047 1 87.88 307 ASP A CA 1
ATOM 2433 C C . ASP A 1 307 ? 14.875 16.594 15.445 1 87.88 307 ASP A C 1
ATOM 2435 O O . ASP A 1 307 ? 15.109 17.688 15.945 1 87.88 307 ASP A O 1
ATOM 2439 N N . TRP A 1 308 ? 15.414 16.094 14.43 1 87.88 308 TRP A N 1
ATOM 2440 C CA . TRP A 1 308 ? 16.562 16.828 13.875 1 87.88 308 TRP A CA 1
ATOM 2441 C C . TRP A 1 308 ? 16.094 17.953 12.953 1 87.88 308 TRP A C 1
ATOM 2443 O O . TRP A 1 308 ? 16.766 18.969 12.805 1 87.88 308 TRP A O 1
ATOM 2453 N N . MET A 1 309 ? 14.875 17.891 12.312 1 80.69 309 MET A N 1
ATOM 2454 C CA . MET A 1 309 ? 14.422 18.828 11.305 1 80.69 309 MET A CA 1
ATOM 2455 C C . MET A 1 309 ? 13.367 19.781 11.875 1 80.69 309 MET A C 1
ATOM 2457 O O . MET A 1 309 ? 12.219 19.781 11.414 1 80.69 309 MET A O 1
ATOM 2461 N N . LYS A 1 310 ? 13.648 20.594 12.914 1 68.69 310 LYS A N 1
ATOM 2462 C CA . LYS A 1 310 ? 12.656 21.406 13.602 1 68.69 310 LYS A CA 1
ATOM 2463 C C . LYS A 1 310 ? 12.695 22.859 13.117 1 68.69 310 LYS A C 1
ATOM 2465 O O . LYS A 1 310 ? 11.703 23.578 13.219 1 68.69 310 LYS A O 1
ATOM 2470 N N . ASN A 1 311 ? 13.734 23.219 12.422 1 66.12 311 ASN A N 1
ATOM 2471 C CA . ASN A 1 311 ? 13.859 24.641 12.125 1 66.12 311 ASN A CA 1
ATOM 2472 C C . ASN A 1 311 ? 13.281 24.984 10.75 1 66.12 311 ASN A C 1
ATOM 2474 O O . ASN A 1 311 ? 13.867 24.641 9.727 1 66.12 311 ASN A O 1
ATOM 2478 N N . PRO A 1 312 ? 12.125 25.656 10.781 1 65.44 312 PRO A N 1
ATOM 2479 C CA . PRO A 1 312 ? 11.5 25.891 9.477 1 65.44 312 PRO A CA 1
ATOM 2480 C C . PRO A 1 312 ? 12.078 27.125 8.758 1 65.44 312 PRO A C 1
ATOM 2482 O O . PRO A 1 312 ? 11.844 27.297 7.562 1 65.44 312 PRO A O 1
ATOM 2485 N N . TYR A 1 313 ? 12.922 27.875 9.383 1 76.88 313 TYR A N 1
ATOM 2486 C CA . TYR A 1 313 ? 13.344 29.078 8.672 1 76.88 313 TYR A CA 1
ATOM 2487 C C . TYR A 1 313 ? 14.859 29.094 8.484 1 76.88 313 TYR A C 1
ATOM 2489 O O . TYR A 1 313 ? 15.617 29.047 9.453 1 76.88 313 TYR A O 1
ATOM 2497 N N . LEU A 1 314 ? 15.297 28.922 7.312 1 86.62 314 LEU A N 1
ATOM 2498 C CA . LEU A 1 314 ? 16.703 28.922 6.926 1 86.62 314 LEU A CA 1
ATOM 2499 C C . LEU A 1 314 ? 16.984 30.016 5.898 1 86.62 314 LEU A C 1
ATOM 2501 O O . LEU A 1 314 ? 16.078 30.438 5.172 1 86.62 314 LEU A O 1
ATOM 2505 N N . PRO A 1 315 ? 18.203 30.516 5.973 1 88.12 315 PRO A N 1
ATOM 2506 C CA . PRO A 1 315 ? 18.578 31.438 4.895 1 88.12 315 PRO A CA 1
ATOM 2507 C C . PRO A 1 315 ? 18.391 30.828 3.506 1 88.12 315 PRO A C 1
ATOM 2509 O O . PRO A 1 315 ? 18.281 29.594 3.373 1 88.12 315 PRO A O 1
ATOM 2512 N N . LYS A 1 316 ? 18.469 31.719 2.543 1 89.5 316 LYS A N 1
ATOM 2513 C CA . LYS A 1 316 ? 18.078 31.375 1.178 1 89.5 316 LYS A CA 1
ATOM 2514 C C . LYS A 1 316 ? 18.922 30.203 0.655 1 89.5 316 LYS A C 1
ATOM 2516 O O . LYS A 1 316 ? 18.375 29.156 0.274 1 89.5 316 LYS A O 1
ATOM 2521 N N . PHE A 1 317 ? 20.156 30.281 0.656 1 91.69 317 PHE A N 1
ATOM 2522 C CA . PHE A 1 317 ? 21.016 29.25 0.08 1 91.69 317 PHE A CA 1
ATOM 2523 C C . PHE A 1 317 ? 20.938 27.953 0.878 1 91.69 317 PHE A C 1
ATOM 2525 O O . PHE A 1 317 ? 20.875 26.875 0.302 1 91.69 317 PHE A O 1
ATOM 2532 N N . ARG A 1 318 ? 20.938 28 2.18 1 92.38 318 ARG A N 1
ATOM 2533 C CA . ARG A 1 318 ? 20.859 26.828 3.031 1 92.38 318 ARG A CA 1
ATOM 2534 C C . ARG A 1 318 ? 19.531 26.094 2.846 1 92.38 318 ARG A C 1
ATOM 2536 O O . ARG A 1 318 ? 19.469 24.859 2.893 1 92.38 318 ARG A O 1
ATOM 2543 N N . GLN A 1 319 ? 18.562 26.875 2.672 1 93 319 GLN A N 1
ATOM 2544 C CA . GLN A 1 319 ? 17.25 26.281 2.463 1 93 319 GLN A CA 1
ATOM 2545 C C . GLN A 1 319 ? 17.203 25.484 1.161 1 93 319 GLN A C 1
ATOM 2547 O O . GLN A 1 319 ? 16.656 24.375 1.119 1 93 319 GLN A O 1
ATOM 2552 N N . GLN A 1 320 ? 17.75 26.062 0.089 1 94.12 320 GLN A N 1
ATOM 2553 C CA . GLN A 1 320 ? 17.75 25.391 -1.204 1 94.12 320 GLN A CA 1
ATOM 2554 C C . GLN A 1 320 ? 18.625 24.125 -1.17 1 94.12 320 GLN A C 1
ATOM 2556 O O . GLN A 1 320 ? 18.25 23.094 -1.7 1 94.12 320 GLN A O 1
ATOM 2561 N N . LEU A 1 321 ? 19.766 24.281 -0.548 1 94.12 321 LEU A N 1
ATOM 2562 C CA . LEU A 1 321 ? 20.641 23.125 -0.426 1 94.12 321 LEU A CA 1
ATOM 2563 C C . LEU A 1 321 ? 20 22.031 0.408 1 94.12 321 LEU A C 1
ATOM 2565 O O . LEU A 1 321 ? 20.109 20.844 0.071 1 94.12 321 LEU A O 1
ATOM 2569 N N . TRP A 1 322 ? 19.391 22.406 1.525 1 94.94 322 TRP A N 1
ATOM 2570 C CA . TRP A 1 322 ? 18.656 21.484 2.379 1 94.94 322 TRP A CA 1
ATOM 2571 C C . TRP A 1 322 ? 17.594 20.734 1.584 1 94.94 322 TRP A C 1
ATOM 2573 O O . TRP A 1 322 ? 17.438 19.516 1.729 1 94.94 322 TRP A O 1
ATOM 2583 N N . THR A 1 323 ? 16.953 21.422 0.717 1 94.81 323 THR A N 1
ATOM 2584 C CA . THR A 1 323 ? 15.891 20.844 -0.097 1 94.81 323 THR A CA 1
ATOM 2585 C C . THR A 1 323 ? 16.469 19.859 -1.12 1 94.81 323 THR A C 1
ATOM 2587 O O . THR A 1 323 ? 15.984 18.734 -1.248 1 94.81 323 THR A O 1
ATOM 2590 N N . LEU A 1 324 ? 17.484 20.25 -1.776 1 95.44 324 LEU A N 1
ATOM 2591 C CA . LEU A 1 324 ? 18.078 19.438 -2.834 1 95.44 324 LEU A CA 1
ATOM 2592 C C . LEU A 1 324 ? 18.719 18.172 -2.262 1 95.44 324 LEU A C 1
ATOM 2594 O O . LEU A 1 324 ? 18.703 17.125 -2.902 1 95.44 324 LEU A O 1
ATOM 2598 N N . LEU A 1 325 ? 19.188 18.25 -1.084 1 96.12 325 LEU A N 1
ATOM 2599 C CA . LEU A 1 325 ? 19.859 17.109 -0.464 1 96.12 325 LEU A CA 1
ATOM 2600 C C . LEU A 1 325 ? 18.844 16.062 -0.001 1 96.12 325 LEU A C 1
ATOM 2602 O O . LEU A 1 325 ? 19.219 14.93 0.315 1 96.12 325 LEU A O 1
ATOM 2606 N N . HIS A 1 326 ? 17.625 16.406 -0.029 1 97 326 HIS A N 1
ATOM 2607 C CA . HIS A 1 326 ? 16.609 15.422 0.306 1 97 326 HIS A CA 1
ATOM 2608 C C . HIS A 1 326 ? 16.422 14.414 -0.823 1 97 326 HIS A C 1
ATOM 2610 O O . HIS A 1 326 ? 15.867 13.336 -0.61 1 97 326 HIS A O 1
ATOM 2616 N N . TYR A 1 327 ? 16.875 14.75 -1.998 1 96.88 327 TYR A N 1
ATOM 2617 C CA . TYR A 1 327 ? 16.781 13.773 -3.078 1 96.88 327 TYR A CA 1
ATOM 2618 C C . TYR A 1 327 ? 17.594 12.523 -2.752 1 96.88 327 TYR A C 1
ATOM 2620 O O . TYR A 1 327 ? 17.047 11.422 -2.676 1 96.88 327 TYR A O 1
ATOM 2628 N N . PRO A 1 328 ? 18.922 12.664 -2.549 1 97.19 328 PRO A N 1
ATOM 2629 C CA . PRO A 1 328 ? 19.688 11.461 -2.211 1 97.19 328 PRO A CA 1
ATOM 2630 C C . PRO A 1 328 ? 19.203 10.812 -0.912 1 97.19 328 PRO A C 1
ATOM 2632 O O . PRO A 1 328 ? 19.281 9.586 -0.767 1 97.19 328 PRO A O 1
ATOM 2635 N N . LEU A 1 329 ? 18.703 11.562 0.051 1 97.69 329 LEU A N 1
ATOM 2636 C CA . LEU A 1 329 ? 18.188 10.977 1.287 1 97.69 329 LEU A CA 1
ATOM 2637 C C . LEU A 1 329 ? 16.969 10.109 1.013 1 97.69 329 LEU A C 1
ATOM 2639 O O . LEU A 1 329 ? 16.891 8.969 1.475 1 97.69 329 LEU A O 1
ATOM 2643 N N . HIS A 1 330 ? 16.016 10.719 0.256 1 96.88 330 HIS A N 1
ATOM 2644 C CA . HIS A 1 330 ? 14.805 9.969 -0.049 1 96.88 330 HIS A CA 1
ATOM 2645 C C . HIS A 1 330 ? 15.133 8.703 -0.834 1 96.88 330 HIS A C 1
ATOM 2647 O O . HIS A 1 330 ? 14.523 7.652 -0.604 1 96.88 330 HIS A O 1
ATOM 2653 N N . LEU A 1 331 ? 16.047 8.797 -1.758 1 95.75 331 LEU A N 1
ATOM 2654 C CA . LEU A 1 331 ? 16.469 7.625 -2.51 1 95.75 331 LEU A CA 1
ATOM 2655 C C . LEU A 1 331 ? 17.078 6.574 -1.583 1 95.75 331 LEU A C 1
ATOM 2657 O O . LEU A 1 331 ? 16.719 5.398 -1.65 1 95.75 331 LEU A O 1
ATOM 2661 N N . ALA A 1 332 ? 17.953 6.992 -0.711 1 96.5 332 ALA A N 1
ATOM 2662 C CA . ALA A 1 332 ? 18.609 6.09 0.234 1 96.5 332 ALA A CA 1
ATOM 2663 C C . ALA A 1 332 ? 17.594 5.484 1.204 1 96.5 332 ALA A C 1
ATOM 2665 O O . ALA A 1 332 ? 17.656 4.289 1.502 1 96.5 332 ALA A O 1
ATOM 2666 N N . LEU A 1 333 ? 16.703 6.289 1.684 1 95.94 333 LEU A N 1
ATOM 2667 C CA . LEU A 1 333 ? 15.68 5.812 2.613 1 95.94 333 LEU A CA 1
ATOM 2668 C C . LEU A 1 333 ? 14.789 4.77 1.949 1 95.94 333 LEU A C 1
ATOM 2670 O O . LEU A 1 333 ? 14.43 3.768 2.57 1 95.94 333 LEU A O 1
ATOM 2674 N N . CYS A 1 334 ? 14.445 5.027 0.731 1 93 334 CYS A N 1
ATOM 2675 C CA . CYS A 1 334 ? 13.609 4.09 -0.002 1 93 334 CYS A CA 1
ATOM 2676 C C . CYS A 1 334 ? 14.312 2.748 -0.177 1 93 334 CYS A C 1
ATOM 2678 O O . CYS A 1 334 ? 13.719 1.694 0.054 1 93 334 CYS A O 1
ATOM 2680 N N . LEU A 1 335 ? 15.578 2.816 -0.563 1 92.94 335 LEU A N 1
ATOM 2681 C CA . LEU A 1 335 ? 16.359 1.599 -0.738 1 92.94 335 LEU A CA 1
ATOM 2682 C C . LEU A 1 335 ? 16.562 0.882 0.593 1 92.94 335 LEU A C 1
ATOM 2684 O O . LEU A 1 335 ? 16.453 -0.345 0.663 1 92.94 335 LEU A O 1
ATOM 2688 N N . PHE A 1 336 ? 16.812 1.595 1.609 1 95.5 336 PHE A N 1
ATOM 2689 C CA . PHE A 1 336 ? 17.016 1.06 2.951 1 95.5 336 PHE A CA 1
ATOM 2690 C C . PHE A 1 336 ? 15.766 0.345 3.439 1 95.5 336 PHE A C 1
ATOM 2692 O O . PHE A 1 336 ? 15.82 -0.826 3.82 1 95.5 336 PHE A O 1
ATOM 2699 N N . ILE A 1 337 ? 14.672 1.035 3.377 1 91.31 337 ILE A N 1
ATOM 2700 C CA . ILE A 1 337 ? 13.422 0.509 3.92 1 91.31 337 ILE A CA 1
ATOM 2701 C C . ILE A 1 337 ? 12.969 -0.695 3.098 1 91.31 337 ILE A C 1
ATOM 2703 O O . ILE A 1 337 ? 12.562 -1.717 3.654 1 91.31 337 ILE A O 1
ATOM 2707 N N . GLN A 1 338 ? 13.055 -0.621 1.816 1 88.44 338 GLN A N 1
ATOM 2708 C CA . GLN A 1 338 ? 12.672 -1.729 0.948 1 88.44 338 GLN A CA 1
ATOM 2709 C C . GLN A 1 338 ? 13.555 -2.951 1.198 1 88.44 338 GLN A C 1
ATOM 2711 O O . GLN A 1 338 ? 13.047 -4.07 1.323 1 88.44 338 GLN A O 1
ATOM 2716 N N . GLY A 1 339 ? 14.805 -2.701 1.191 1 91.31 339 GLY A N 1
ATOM 2717 C CA . GLY A 1 339 ? 15.719 -3.801 1.464 1 91.31 339 GLY A CA 1
ATOM 2718 C C . GLY A 1 339 ? 15.531 -4.402 2.844 1 91.31 339 GLY A C 1
ATOM 2719 O O . GLY A 1 339 ? 15.562 -5.625 3.002 1 91.31 339 GLY A O 1
ATOM 2720 N N . PHE A 1 340 ? 15.32 -3.564 3.781 1 92.38 340 PHE A N 1
ATOM 2721 C CA . PHE A 1 340 ? 15.164 -3.984 5.168 1 92.38 340 PHE A CA 1
ATOM 2722 C C . PHE A 1 340 ? 13.961 -4.906 5.324 1 92.38 340 PHE A C 1
ATOM 2724 O O . PHE A 1 340 ? 14.039 -5.934 6 1 92.38 340 PHE A O 1
ATOM 2731 N N . THR A 1 341 ? 12.898 -4.59 4.746 1 88.44 341 THR A N 1
ATOM 2732 C CA . THR A 1 341 ? 11.688 -5.391 4.836 1 88.44 341 THR A CA 1
ATOM 2733 C C . THR A 1 341 ? 11.852 -6.715 4.09 1 88.44 341 THR A C 1
ATOM 2735 O O . THR A 1 341 ? 11.312 -7.738 4.504 1 88.44 341 THR A O 1
ATOM 2738 N N . GLN A 1 342 ? 12.555 -6.707 3.004 1 89.62 342 GLN A N 1
ATOM 2739 C CA . GLN A 1 342 ? 12.844 -7.945 2.291 1 89.62 342 GLN A CA 1
ATOM 2740 C C . GLN A 1 342 ? 13.703 -8.883 3.133 1 89.62 342 GLN A C 1
ATOM 2742 O O . GLN A 1 342 ? 13.531 -10.102 3.098 1 89.62 342 GLN A O 1
ATOM 2747 N N . LEU A 1 343 ? 14.586 -8.297 3.842 1 93.25 343 LEU A N 1
ATOM 2748 C CA . LEU A 1 343 ? 15.469 -9.102 4.684 1 93.25 343 LEU A CA 1
ATOM 2749 C C . LEU A 1 343 ? 14.695 -9.75 5.824 1 93.25 343 LEU A C 1
ATOM 2751 O O . LEU A 1 343 ? 15.086 -10.805 6.328 1 93.25 343 LEU A O 1
ATOM 2755 N N . VAL A 1 344 ? 13.594 -9.164 6.195 1 92.25 344 VAL A N 1
ATOM 2756 C CA . VAL A 1 344 ? 12.734 -9.773 7.203 1 92.25 344 VAL A CA 1
ATOM 2757 C C . VAL A 1 344 ? 12.227 -11.125 6.695 1 92.25 344 VAL A C 1
ATOM 2759 O O . VAL A 1 344 ? 12.273 -12.125 7.422 1 92.25 344 VAL A O 1
ATOM 2762 N N . ILE A 1 345 ? 11.812 -11.172 5.48 1 90.75 345 ILE A N 1
ATOM 2763 C CA . ILE A 1 345 ? 11.32 -12.398 4.879 1 90.75 345 ILE A CA 1
ATOM 2764 C C . ILE A 1 345 ? 12.453 -13.406 4.75 1 90.75 345 ILE A C 1
ATOM 2766 O O . ILE A 1 345 ? 12.281 -14.594 5.047 1 90.75 345 ILE A O 1
ATOM 2770 N N . TRP A 1 346 ? 13.594 -12.93 4.383 1 91.81 346 TRP A N 1
ATOM 2771 C CA . TRP A 1 346 ? 14.734 -13.82 4.203 1 91.81 346 TRP A CA 1
ATOM 2772 C C . TRP A 1 346 ? 15.164 -14.43 5.531 1 91.81 346 TRP A C 1
ATOM 2774 O O . TRP A 1 346 ? 15.586 -15.586 5.582 1 91.81 346 TRP A O 1
ATOM 2784 N N . THR A 1 347 ? 15.117 -13.664 6.555 1 92.06 347 THR A N 1
ATOM 2785 C CA . THR A 1 347 ? 15.469 -14.203 7.863 1 92.06 347 THR A CA 1
ATOM 2786 C C . THR A 1 347 ? 14.523 -15.344 8.25 1 92.06 347 THR A C 1
ATOM 2788 O O . THR A 1 347 ? 14.945 -16.328 8.859 1 92.06 347 THR A O 1
ATOM 2791 N N . LYS A 1 348 ? 13.281 -15.203 7.93 1 90.38 348 LYS A N 1
ATOM 2792 C CA . LYS A 1 348 ? 12.336 -16.281 8.188 1 90.38 348 LYS A CA 1
ATOM 2793 C C . LYS A 1 348 ? 12.664 -17.516 7.352 1 90.38 348 LYS A C 1
ATOM 2795 O O . LYS A 1 348 ? 12.562 -18.641 7.832 1 90.38 348 LYS A O 1
ATOM 2800 N N . ILE A 1 349 ? 13.023 -17.297 6.137 1 89.25 349 ILE A N 1
ATOM 2801 C CA . ILE A 1 349 ? 13.391 -18.391 5.246 1 89.25 349 ILE A CA 1
ATOM 2802 C C . ILE A 1 349 ? 14.594 -19.125 5.812 1 89.25 349 ILE A C 1
ATOM 2804 O O . ILE A 1 349 ? 14.609 -20.359 5.852 1 89.25 349 ILE A O 1
ATOM 2808 N N . PHE A 1 350 ? 15.578 -18.406 6.309 1 90.5 350 PHE A N 1
ATOM 2809 C CA . PHE A 1 350 ? 16.75 -19.016 6.906 1 90.5 350 PHE A CA 1
ATOM 2810 C C . PHE A 1 350 ? 16.391 -19.797 8.164 1 90.5 350 PHE A C 1
ATOM 2812 O O . PHE A 1 350 ? 16.969 -20.844 8.438 1 90.5 350 PHE A O 1
ATOM 2819 N N . ASP A 1 351 ? 15.477 -19.203 8.852 1 88.69 351 ASP A N 1
ATOM 2820 C CA . ASP A 1 351 ? 15.008 -19.891 10.055 1 88.69 351 ASP A CA 1
ATOM 2821 C C . ASP A 1 351 ? 14.359 -21.219 9.711 1 88.69 351 ASP A C 1
ATOM 2823 O O . ASP A 1 351 ? 14.555 -22.219 10.422 1 88.69 351 ASP A O 1
ATOM 2827 N N . VAL A 1 352 ? 13.609 -21.297 8.609 1 86.5 352 VAL A N 1
ATOM 2828 C CA . VAL A 1 352 ? 12.977 -22.531 8.172 1 86.5 352 VAL A CA 1
ATOM 2829 C C . VAL A 1 352 ? 14.047 -23.531 7.746 1 86.5 352 VAL A C 1
ATOM 2831 O O . VAL A 1 352 ? 13.969 -24.719 8.086 1 86.5 352 VAL A O 1
ATOM 2834 N N . PHE A 1 353 ? 15.047 -23.031 7.086 1 84.06 353 PHE A N 1
ATOM 2835 C CA . PHE A 1 353 ? 16.125 -23.891 6.633 1 84.06 353 PHE A CA 1
ATOM 2836 C C . PHE A 1 353 ? 16.891 -24.484 7.82 1 84.06 353 PHE A C 1
ATOM 2838 O O . PHE A 1 353 ? 17.297 -25.641 7.789 1 84.06 353 PHE A O 1
ATOM 2845 N N . LYS A 1 354 ? 17.047 -23.703 8.742 1 83.56 354 LYS A N 1
ATOM 2846 C CA . LYS A 1 354 ? 17.797 -24.125 9.922 1 83.56 354 LYS A CA 1
ATOM 2847 C C . LYS A 1 354 ? 17.062 -25.203 10.688 1 83.56 354 LYS A C 1
ATOM 2849 O O . LYS A 1 354 ? 17.672 -26.078 11.312 1 83.56 354 LYS A O 1
ATOM 2854 N N . HIS A 1 355 ? 15.805 -25.188 10.578 1 80.25 355 HIS A N 1
ATOM 2855 C CA . HIS A 1 355 ? 15.023 -26.125 11.375 1 80.25 355 HIS A CA 1
ATOM 2856 C C . HIS A 1 355 ? 14.469 -27.25 10.508 1 80.25 355 HIS A C 1
ATOM 2858 O O . HIS A 1 355 ? 13.617 -28.031 10.953 1 80.25 355 HIS A O 1
ATOM 2864 N N . LEU A 1 356 ? 14.938 -27.203 9.25 1 77.19 356 LEU A N 1
ATOM 2865 C CA . LEU A 1 356 ? 14.539 -28.297 8.375 1 77.19 356 LEU A CA 1
ATOM 2866 C C . LEU A 1 356 ? 15.195 -29.609 8.812 1 77.19 356 LEU A C 1
ATOM 2868 O O . LEU A 1 356 ? 16.422 -29.703 8.883 1 77.19 356 LEU A O 1
ATOM 2872 N N . ASN A 1 357 ? 14.477 -30.375 9.57 1 72.31 357 ASN A N 1
ATOM 2873 C CA . ASN A 1 357 ? 14.953 -31.688 9.977 1 72.31 357 ASN A CA 1
ATOM 2874 C C . ASN A 1 357 ? 14.227 -32.812 9.227 1 72.31 357 ASN A C 1
ATOM 2876 O O . ASN A 1 357 ? 13.047 -32.656 8.898 1 72.31 357 ASN A O 1
ATOM 2880 N N . SER A 1 358 ? 14.945 -33.719 8.617 1 68.94 358 SER A N 1
ATOM 2881 C CA . SER A 1 358 ? 14.367 -34.844 7.883 1 68.94 358 SER A CA 1
ATOM 2882 C C . SER A 1 358 ? 13.43 -35.656 8.766 1 68.94 358 SER A C 1
ATOM 2884 O O . SER A 1 358 ? 12.508 -36.312 8.273 1 68.94 358 SER A O 1
ATOM 2886 N N . SER A 1 359 ? 13.5 -35.344 10 1 69.94 359 SER A N 1
ATOM 2887 C CA . SER A 1 359 ? 12.773 -36.156 10.984 1 69.94 359 SER A CA 1
ATOM 2888 C C . SER A 1 359 ? 12.859 -37.625 10.656 1 69.94 359 SER A C 1
ATOM 2890 O O . SER A 1 359 ? 11.945 -38.406 10.969 1 69.94 359 SER A O 1
ATOM 2892 N N . SER A 1 360 ? 13.914 -37.938 9.789 1 80.69 360 SER A N 1
ATOM 2893 C CA . SER A 1 360 ? 14.102 -39.344 9.453 1 80.69 360 SER A CA 1
ATOM 2894 C C . SER A 1 360 ? 15.242 -39.969 10.25 1 80.69 360 SER A C 1
ATOM 2896 O O . SER A 1 360 ? 16.375 -39.5 10.195 1 80.69 360 SER A O 1
ATOM 2898 N N . VAL A 1 361 ? 14.992 -41.094 10.922 1 78.81 361 VAL A N 1
ATOM 2899 C CA . VAL A 1 361 ? 15.992 -41.781 11.719 1 78.81 361 VAL A CA 1
ATOM 2900 C C . VAL A 1 361 ? 17.078 -42.344 10.805 1 78.81 361 VAL A C 1
ATOM 2902 O O . VAL A 1 361 ? 18.266 -42.312 11.141 1 78.81 361 VAL A O 1
ATOM 2905 N N . LEU A 1 362 ? 16.672 -42.781 9.688 1 84.19 362 LEU A N 1
ATOM 2906 C CA . LEU A 1 362 ? 17.578 -43.406 8.734 1 84.19 362 LEU A CA 1
ATOM 2907 C C . LEU A 1 362 ? 18.547 -42.375 8.156 1 84.19 362 LEU A C 1
ATOM 2909 O O . LEU A 1 362 ? 19.75 -42.625 8.078 1 84.19 362 LEU A O 1
ATOM 2913 N N . LEU A 1 363 ? 18.094 -41.25 7.809 1 85.94 363 LEU A N 1
ATOM 2914 C CA . LEU A 1 363 ? 18.891 -40.25 7.125 1 85.94 363 LEU A CA 1
ATOM 2915 C C . LEU A 1 363 ? 19.766 -39.469 8.117 1 85.94 363 LEU A C 1
ATOM 2917 O O . LEU A 1 363 ? 20.797 -38.906 7.738 1 85.94 363 LEU A O 1
ATOM 2921 N N . ASP A 1 364 ? 19.375 -39.562 9.367 1 85.12 364 ASP A N 1
ATOM 2922 C CA . ASP A 1 364 ? 20.109 -38.781 10.375 1 85.12 364 ASP A CA 1
ATOM 2923 C C . ASP A 1 364 ? 21.172 -39.656 11.039 1 85.12 364 ASP A C 1
ATOM 2925 O O . ASP A 1 364 ? 22.016 -39.156 11.781 1 85.12 364 ASP A O 1
ATOM 2929 N N . ASN A 1 365 ? 21.062 -41 10.734 1 87.62 365 ASN A N 1
ATOM 2930 C CA . ASN A 1 365 ? 22.016 -41.938 11.32 1 87.62 365 ASN A CA 1
ATOM 2931 C C . ASN A 1 365 ? 22.938 -42.531 10.258 1 87.62 365 ASN A C 1
ATOM 2933 O O . ASN A 1 365 ? 22.516 -43.375 9.484 1 87.62 365 ASN A O 1
ATOM 2937 N N . THR A 1 366 ? 24.172 -42.219 10.328 1 87.25 366 THR A N 1
ATOM 2938 C CA . THR A 1 366 ? 25.125 -42.656 9.312 1 87.25 366 THR A CA 1
ATOM 2939 C C . THR A 1 366 ? 25.312 -44.156 9.328 1 87.25 366 THR A C 1
ATOM 2941 O O . THR A 1 366 ? 25.5 -44.781 8.273 1 87.25 366 THR A O 1
ATOM 2944 N N . SER A 1 367 ? 25.188 -44.75 10.547 1 89.81 367 SER A N 1
ATOM 2945 C CA . SER A 1 367 ? 25.359 -46.188 10.656 1 89.81 367 SER A CA 1
ATOM 2946 C C . SER A 1 367 ? 24.188 -46.938 10 1 89.81 367 SER A C 1
ATOM 2948 O O . SER A 1 367 ? 24.391 -47.969 9.359 1 89.81 367 SER A O 1
ATOM 2950 N N . LEU A 1 368 ? 23.078 -46.375 10.117 1 92.06 368 LEU A N 1
ATOM 2951 C CA . LEU A 1 368 ? 21.906 -47 9.5 1 92.06 368 LEU A CA 1
ATOM 2952 C C . LEU A 1 368 ? 21.906 -46.75 7.992 1 92.06 368 LEU A C 1
ATOM 2954 O O . LEU A 1 368 ? 21.453 -47.625 7.234 1 92.06 368 LEU A O 1
ATOM 2958 N N . MET A 1 369 ? 22.484 -45.719 7.539 1 91.81 369 MET A N 1
ATOM 2959 C CA . MET A 1 369 ? 22.562 -45.406 6.113 1 91.81 369 MET A CA 1
ATOM 2960 C C . MET A 1 369 ? 23.531 -46.344 5.41 1 91.81 369 MET A C 1
ATOM 2962 O O . MET A 1 369 ? 23.328 -46.688 4.25 1 91.81 369 MET A O 1
ATOM 2966 N N . ALA A 1 370 ? 24.562 -46.719 6.098 1 92.06 370 ALA A N 1
ATOM 2967 C CA . ALA A 1 370 ? 25.578 -47.625 5.527 1 92.06 370 ALA A CA 1
ATOM 2968 C C . ALA A 1 370 ? 24.984 -49 5.254 1 92.06 370 ALA A C 1
ATOM 2970 O O . ALA A 1 370 ? 25.438 -49.719 4.352 1 92.06 370 ALA A O 1
ATOM 2971 N N . LYS A 1 371 ? 23.953 -49.312 6.008 1 93.38 371 LYS A N 1
ATOM 2972 C CA . LYS A 1 371 ? 23.359 -50.625 5.879 1 93.38 371 LYS A CA 1
ATOM 2973 C C . LYS A 1 371 ? 22.094 -50.594 5.039 1 93.38 371 LYS A C 1
ATOM 2975 O O . LYS A 1 371 ? 21.469 -51.625 4.777 1 93.38 371 LYS A O 1
ATOM 2980 N N . ALA A 1 372 ? 21.797 -49.438 4.594 1 93.75 372 ALA A N 1
ATOM 2981 C CA . ALA A 1 372 ? 20.531 -49.281 3.896 1 93.75 372 ALA A CA 1
ATOM 2982 C C . ALA A 1 372 ? 20.672 -49.594 2.41 1 93.75 372 ALA A C 1
ATOM 2984 O O . ALA A 1 372 ? 21.781 -49.562 1.866 1 93.75 372 ALA A O 1
ATOM 2985 N N . THR A 1 373 ? 19.578 -50 1.77 1 95.38 373 THR A N 1
ATOM 2986 C CA . THR A 1 373 ? 19.516 -50.156 0.319 1 95.38 373 THR A CA 1
ATOM 2987 C C . THR A 1 373 ? 19.109 -48.844 -0.339 1 95.38 373 THR A C 1
ATOM 2989 O O . THR A 1 373 ? 18.578 -47.938 0.327 1 95.38 373 THR A O 1
ATOM 2992 N N . THR A 1 374 ? 19.391 -48.719 -1.6 1 96.19 374 THR A N 1
ATOM 2993 C CA . THR A 1 374 ? 19.031 -47.5 -2.348 1 96.19 374 THR A CA 1
ATOM 2994 C C . THR A 1 374 ? 17.516 -47.281 -2.303 1 96.19 374 THR A C 1
ATOM 2996 O O . THR A 1 374 ? 17.062 -46.156 -2.201 1 96.19 374 THR A O 1
ATOM 2999 N N . LYS A 1 375 ? 16.734 -48.344 -2.418 1 96.12 375 LYS A N 1
ATOM 3000 C CA . LYS A 1 375 ? 15.273 -48.219 -2.363 1 96.12 375 LYS A CA 1
ATOM 3001 C C . LYS A 1 375 ? 14.82 -47.656 -1.028 1 96.12 375 LYS A C 1
ATOM 3003 O O . LYS A 1 375 ? 13.914 -46.812 -0.989 1 96.12 375 LYS A O 1
ATOM 3008 N N . MET A 1 376 ? 15.492 -48.094 0.051 1 95.12 376 MET A N 1
ATOM 3009 C CA . MET A 1 376 ? 15.141 -47.594 1.375 1 95.12 376 MET A CA 1
ATOM 3010 C C . MET A 1 376 ? 15.445 -46.094 1.484 1 95.12 376 MET A C 1
ATOM 3012 O O . MET A 1 376 ? 14.656 -45.344 2.057 1 95.12 376 MET A O 1
ATOM 3016 N N . ILE A 1 377 ? 16.594 -45.75 0.961 1 94.81 377 ILE A N 1
ATOM 3017 C CA . ILE A 1 377 ? 17.016 -44.344 1.023 1 94.81 377 ILE A CA 1
ATOM 3018 C C . ILE A 1 377 ? 16.047 -43.469 0.199 1 94.81 377 ILE A C 1
ATOM 3020 O O . ILE A 1 377 ? 15.625 -42.406 0.647 1 94.81 377 ILE A O 1
ATOM 3024 N N . VAL A 1 378 ? 15.688 -43.906 -0.97 1 96 378 VAL A N 1
ATOM 3025 C CA . VAL A 1 378 ? 14.789 -43.156 -1.853 1 96 378 VAL A CA 1
ATOM 3026 C C . VAL A 1 378 ? 13.414 -43.031 -1.201 1 96 378 VAL A C 1
ATOM 3028 O O . VAL A 1 378 ? 12.789 -41.969 -1.271 1 96 378 VAL A O 1
ATOM 3031 N N . ASP A 1 379 ? 12.945 -44.094 -0.577 1 94.81 379 ASP A N 1
ATOM 3032 C CA . ASP A 1 379 ? 11.648 -44.062 0.095 1 94.81 379 ASP A CA 1
ATOM 3033 C C . ASP A 1 379 ? 11.641 -43.031 1.225 1 94.81 379 ASP A C 1
ATOM 3035 O O . ASP A 1 379 ? 10.656 -42.312 1.411 1 94.81 379 ASP A O 1
ATOM 3039 N N . GLU A 1 380 ? 12.68 -43.031 1.935 1 93.56 380 GLU A N 1
ATOM 3040 C CA . GLU A 1 380 ? 12.766 -42.062 3.041 1 93.56 380 GLU A CA 1
ATOM 3041 C C . GLU A 1 380 ? 12.867 -40.625 2.529 1 93.56 380 GLU A C 1
ATOM 3043 O O . GLU A 1 380 ? 12.273 -39.719 3.107 1 93.56 380 GLU A O 1
ATOM 3048 N N . LEU A 1 381 ? 13.688 -40.469 1.544 1 94.12 381 LEU A N 1
ATOM 3049 C CA . LEU A 1 381 ? 13.82 -39.125 0.959 1 94.12 381 LEU A CA 1
ATOM 3050 C C . LEU A 1 381 ? 12.484 -38.656 0.382 1 94.12 381 LEU A C 1
ATOM 3052 O O . LEU A 1 381 ? 12.141 -37.5 0.487 1 94.12 381 LEU A O 1
ATOM 3056 N N . GLN A 1 382 ? 11.805 -39.531 -0.275 1 94.69 382 GLN A N 1
ATOM 3057 C CA . GLN A 1 382 ? 10.492 -39.219 -0.831 1 94.69 382 GLN A CA 1
ATOM 3058 C C . GLN A 1 382 ? 9.523 -38.781 0.262 1 94.69 382 GLN A C 1
ATOM 3060 O O . GLN A 1 382 ? 8.734 -37.844 0.065 1 94.69 382 GLN A O 1
ATOM 3065 N N . LYS A 1 383 ? 9.594 -39.438 1.37 1 92.31 383 LYS A N 1
ATOM 3066 C CA . LYS A 1 383 ? 8.75 -39.031 2.498 1 92.31 383 LYS A CA 1
ATOM 3067 C C . LYS A 1 383 ? 9.078 -37.625 2.98 1 92.31 383 LYS A C 1
ATOM 3069 O O . LYS A 1 383 ? 8.172 -36.844 3.273 1 92.31 383 LYS A O 1
ATOM 3074 N N . VAL A 1 384 ? 10.344 -37.375 3.051 1 91.31 384 VAL A N 1
ATOM 3075 C CA . VAL A 1 384 ? 10.789 -36.062 3.502 1 91.31 384 VAL A CA 1
ATOM 3076 C C . VAL A 1 384 ? 10.312 -34.969 2.529 1 91.31 384 VAL A C 1
ATOM 3078 O O . VAL A 1 384 ? 9.781 -33.938 2.945 1 91.31 384 VAL A O 1
ATOM 3081 N N . VAL A 1 385 ? 10.461 -35.219 1.299 1 92.5 385 VAL A N 1
ATOM 3082 C CA . VAL A 1 385 ? 10.125 -34.25 0.261 1 92.5 385 VAL A CA 1
ATOM 3083 C C . VAL A 1 385 ? 8.609 -34.062 0.197 1 92.5 385 VAL A C 1
ATOM 3085 O O . VAL A 1 385 ? 8.125 -32.938 0.069 1 92.5 385 VAL A O 1
ATOM 3088 N N . THR A 1 386 ? 7.91 -35.156 0.263 1 91 386 THR A N 1
ATOM 3089 C CA . THR A 1 386 ? 6.453 -35.094 0.217 1 91 386 THR A CA 1
ATOM 3090 C C . THR A 1 386 ? 5.91 -34.312 1.407 1 91 386 THR A C 1
ATOM 3092 O O . THR A 1 386 ? 5.027 -33.469 1.249 1 91 386 THR A O 1
ATOM 3095 N N . LYS A 1 387 ? 6.418 -34.594 2.555 1 89 387 LYS A N 1
ATOM 3096 C CA . LYS A 1 387 ? 5.996 -33.844 3.742 1 89 387 LYS A CA 1
ATOM 3097 C C . LYS A 1 387 ? 6.336 -32.375 3.617 1 89 387 LYS A C 1
ATOM 3099 O O . LYS A 1 387 ? 5.543 -31.516 4.012 1 89 387 LYS A O 1
ATOM 3104 N N . PHE A 1 388 ? 7.457 -32.094 3.104 1 89.88 388 PHE A N 1
ATOM 3105 C CA . PHE A 1 388 ? 7.891 -30.703 2.908 1 89.88 388 PHE A CA 1
ATOM 3106 C C . PHE A 1 388 ? 6.977 -29.984 1.929 1 89.88 388 PHE A C 1
ATOM 3108 O O . PHE A 1 388 ? 6.559 -28.844 2.182 1 89.88 388 PHE A O 1
ATOM 3115 N N . PHE A 1 389 ? 6.602 -30.594 0.87 1 88.88 389 PHE A N 1
ATOM 3116 C CA . PHE A 1 389 ? 5.789 -29.984 -0.172 1 88.88 389 PHE A CA 1
ATOM 3117 C C . PHE A 1 389 ? 4.336 -29.875 0.272 1 88.88 389 PHE A C 1
ATOM 3119 O O . PHE A 1 389 ? 3.582 -29.047 -0.249 1 88.88 389 PHE A O 1
ATOM 3126 N N . GLU A 1 390 ? 3.99 -30.688 1.191 1 83.75 390 GLU A N 1
ATOM 3127 C CA . GLU A 1 390 ? 2.668 -30.531 1.79 1 83.75 390 GLU A CA 1
ATOM 3128 C C . GLU A 1 390 ? 2.588 -29.25 2.623 1 83.75 390 GLU A C 1
ATOM 3130 O O . GLU A 1 390 ? 1.549 -28.594 2.658 1 83.75 390 GLU A O 1
ATOM 3135 N N . THR A 1 391 ? 3.701 -29 3.248 1 84.12 391 THR A N 1
ATOM 3136 C CA . THR A 1 391 ? 3.77 -27.781 4.059 1 84.12 391 THR A CA 1
ATOM 3137 C C . THR A 1 391 ? 4.027 -26.562 3.188 1 84.12 391 THR A C 1
ATOM 3139 O O . THR A 1 391 ? 3.395 -25.516 3.367 1 84.12 391 THR A O 1
ATOM 3142 N N . TYR A 1 392 ? 4.949 -26.688 2.316 1 87.94 392 TYR A N 1
ATOM 3143 C CA . TYR A 1 392 ? 5.312 -25.656 1.365 1 87.94 392 TYR A CA 1
ATOM 3144 C C . TYR A 1 392 ? 5.023 -26.094 -0.065 1 87.94 392 TYR A C 1
ATOM 3146 O O . TYR A 1 392 ? 5.898 -26.641 -0.742 1 87.94 392 TYR A O 1
ATOM 3154 N N . THR A 1 393 ? 3.924 -25.797 -0.565 1 82.69 393 THR A N 1
ATOM 3155 C CA . THR A 1 393 ? 3.418 -26.312 -1.832 1 82.69 393 THR A CA 1
ATOM 3156 C C . THR A 1 393 ? 4.055 -25.578 -3.01 1 82.69 393 THR A C 1
ATOM 3158 O O . THR A 1 393 ? 3.961 -24.359 -3.111 1 82.69 393 THR A O 1
ATOM 3161 N N . PRO A 1 394 ? 4.652 -26.391 -3.887 1 85.19 394 PRO A N 1
ATOM 3162 C CA . PRO A 1 394 ? 5.23 -25.766 -5.078 1 85.19 394 PRO A CA 1
ATOM 3163 C C . PRO A 1 394 ? 4.18 -25.125 -5.98 1 85.19 394 PRO A C 1
ATOM 3165 O O . PRO A 1 394 ? 3.107 -25.703 -6.191 1 85.19 394 PRO A O 1
ATOM 3168 N N . GLN A 1 395 ? 4.488 -24.031 -6.5 1 76.31 395 GLN A N 1
ATOM 3169 C CA . GLN A 1 395 ? 3.58 -23.312 -7.387 1 76.31 395 GLN A CA 1
ATOM 3170 C C . GLN A 1 395 ? 3.826 -23.672 -8.844 1 76.31 395 GLN A C 1
ATOM 3172 O O . GLN A 1 395 ? 2.932 -23.547 -9.68 1 76.31 395 GLN A O 1
ATOM 3177 N N . TYR A 1 396 ? 5.047 -24.172 -9.164 1 76 396 TYR A N 1
ATOM 3178 C CA . TYR A 1 396 ? 5.426 -24.469 -10.539 1 76 396 TYR A CA 1
ATOM 3179 C C . TYR A 1 396 ? 5.656 -25.969 -10.727 1 76 396 TYR A C 1
ATOM 3181 O O . TYR A 1 396 ? 6.203 -26.625 -9.844 1 76 396 TYR A O 1
ATOM 3189 N N . ILE A 1 397 ? 5.32 -26.391 -11.859 1 77.19 397 ILE A N 1
ATOM 3190 C CA . ILE A 1 397 ? 5.441 -27.812 -12.164 1 77.19 397 ILE A CA 1
ATOM 3191 C C . ILE A 1 397 ? 6.914 -28.203 -12.281 1 77.19 397 ILE A C 1
ATOM 3193 O O . ILE A 1 397 ? 7.297 -29.328 -11.969 1 77.19 397 ILE A O 1
ATOM 3197 N N . THR A 1 398 ? 7.68 -27.281 -12.664 1 83.75 398 THR A N 1
ATOM 3198 C CA . THR A 1 398 ? 9.102 -27.562 -12.836 1 83.75 398 THR A CA 1
ATOM 3199 C C . THR A 1 398 ? 9.742 -27.938 -11.508 1 83.75 398 THR A C 1
ATOM 3201 O O . THR A 1 398 ? 10.688 -28.734 -11.477 1 83.75 398 THR A O 1
ATOM 3204 N N . THR A 1 399 ? 9.234 -27.391 -10.391 1 88.75 399 THR A N 1
ATOM 3205 C CA . THR A 1 399 ? 9.75 -27.703 -9.062 1 88.75 399 THR A CA 1
ATOM 3206 C C . THR A 1 399 ? 9.438 -29.156 -8.703 1 88.75 399 THR A C 1
ATOM 3208 O O . THR A 1 399 ? 10.312 -29.891 -8.219 1 88.75 399 THR A O 1
ATOM 3211 N N . LEU A 1 400 ? 8.297 -29.609 -9.039 1 87.62 400 LEU A N 1
ATOM 3212 C CA . LEU A 1 400 ? 7.895 -30.984 -8.773 1 87.62 400 LEU A CA 1
ATOM 3213 C C . LEU A 1 400 ? 8.648 -31.953 -9.672 1 87.62 400 LEU A C 1
ATOM 3215 O O . LEU A 1 400 ? 9.109 -33 -9.211 1 87.62 400 LEU A O 1
ATOM 3219 N N . ASN A 1 401 ? 8.742 -31.562 -10.883 1 89.12 401 ASN A N 1
ATOM 3220 C CA . ASN A 1 401 ? 9.453 -32.406 -11.836 1 89.12 401 ASN A CA 1
ATOM 3221 C C . ASN A 1 401 ? 10.914 -32.594 -11.438 1 89.12 401 ASN A C 1
ATOM 3223 O O . ASN A 1 401 ? 11.469 -33.688 -11.594 1 89.12 401 ASN A O 1
ATOM 3227 N N . THR A 1 402 ? 11.461 -31.547 -10.984 1 92.94 402 THR A N 1
ATOM 3228 C CA . THR A 1 402 ? 12.867 -31.609 -10.586 1 92.94 402 THR A CA 1
ATOM 3229 C C . THR A 1 402 ? 13.047 -32.531 -9.383 1 92.94 402 THR A C 1
ATOM 3231 O O . THR A 1 402 ? 14 -33.312 -9.336 1 92.94 402 THR A O 1
ATOM 3234 N N . ALA A 1 403 ? 12.172 -32.438 -8.406 1 94.44 403 ALA A N 1
ATOM 3235 C CA . ALA A 1 403 ? 12.242 -33.312 -7.238 1 94.44 403 ALA A CA 1
ATOM 3236 C C . ALA A 1 403 ? 12.055 -34.781 -7.641 1 94.44 403 ALA A C 1
ATOM 3238 O O . ALA A 1 403 ? 12.789 -35.656 -7.176 1 94.44 403 ALA A O 1
ATOM 3239 N N . ASP A 1 404 ? 11.172 -35.031 -8.531 1 93.81 404 ASP A N 1
ATOM 3240 C CA . ASP A 1 404 ? 10.906 -36.375 -8.992 1 93.81 404 ASP A CA 1
ATOM 3241 C C . ASP A 1 404 ? 12.094 -36.938 -9.773 1 93.81 404 ASP A C 1
ATOM 3243 O O . ASP A 1 404 ? 12.461 -38.094 -9.609 1 93.81 404 ASP A O 1
ATOM 3247 N N . ALA A 1 405 ? 12.578 -36.062 -10.609 1 94.19 405 ALA A N 1
ATOM 3248 C CA . ALA A 1 405 ? 13.742 -36.5 -11.391 1 94.19 405 ALA A CA 1
ATOM 3249 C C . ALA A 1 405 ? 14.93 -36.812 -10.484 1 94.19 405 ALA A C 1
ATOM 3251 O O . ALA A 1 405 ? 15.688 -37.75 -10.75 1 94.19 405 ALA A O 1
ATOM 3252 N N . ALA A 1 406 ? 15.117 -36 -9.492 1 95.75 406 ALA A N 1
ATOM 3253 C CA . ALA A 1 406 ? 16.203 -36.219 -8.555 1 95.75 406 ALA A CA 1
ATOM 3254 C C . ALA A 1 406 ? 16.047 -37.562 -7.828 1 95.75 406 ALA A C 1
ATOM 3256 O O . ALA A 1 406 ? 17.016 -38.312 -7.691 1 95.75 406 ALA A O 1
ATOM 3257 N N . LEU A 1 407 ? 14.867 -37.875 -7.371 1 96.44 407 LEU A N 1
ATOM 3258 C CA . LEU A 1 407 ? 14.602 -39.125 -6.676 1 96.44 407 LEU A CA 1
ATOM 3259 C C . LEU A 1 407 ? 14.789 -40.312 -7.613 1 96.44 407 LEU A C 1
ATOM 3261 O O . LEU A 1 407 ? 15.312 -41.344 -7.207 1 96.44 407 LEU A O 1
ATOM 3265 N N . LYS A 1 408 ? 14.383 -40.125 -8.852 1 95.81 408 LYS A N 1
ATOM 3266 C CA . LYS A 1 408 ? 14.57 -41.188 -9.852 1 95.81 408 LYS A CA 1
ATOM 3267 C C . LYS A 1 408 ? 16.047 -41.438 -10.109 1 95.81 408 LYS A C 1
ATOM 3269 O O . LYS A 1 408 ? 16.469 -42.594 -10.281 1 95.81 408 LYS A O 1
ATOM 3274 N N . ASN A 1 409 ? 16.797 -40.406 -10.172 1 95.75 409 ASN A N 1
ATOM 3275 C CA . ASN A 1 409 ? 18.219 -40.562 -10.383 1 95.75 409 ASN A CA 1
ATOM 3276 C C . ASN A 1 409 ? 18.891 -41.281 -9.211 1 95.75 409 ASN A C 1
ATOM 3278 O O . ASN A 1 409 ? 19.781 -42.094 -9.414 1 95.75 409 ASN A O 1
ATOM 3282 N N . ILE A 1 410 ? 18.484 -40.938 -8 1 96.31 410 ILE A N 1
ATOM 3283 C CA . ILE A 1 410 ? 19.047 -41.594 -6.832 1 96.31 410 ILE A CA 1
ATOM 3284 C C . ILE A 1 410 ? 18.703 -43.094 -6.848 1 96.31 410 ILE A C 1
ATOM 3286 O O . ILE A 1 410 ? 19.5 -43.938 -6.418 1 96.31 410 ILE A O 1
ATOM 3290 N N . SER A 1 411 ? 17.562 -43.406 -7.426 1 96.56 411 SER A N 1
ATOM 3291 C CA . SER A 1 411 ? 17.125 -44.781 -7.477 1 96.56 411 SER A CA 1
ATOM 3292 C C . SER A 1 411 ? 18.016 -45.625 -8.383 1 96.56 411 SER A C 1
ATOM 3294 O O . SER A 1 411 ? 18.016 -46.844 -8.297 1 96.56 411 SER A O 1
ATOM 3296 N N . THR A 1 412 ? 18.828 -45 -9.211 1 96 412 THR A N 1
ATOM 3297 C CA . THR A 1 412 ? 19.688 -45.719 -10.133 1 96 412 THR A CA 1
ATOM 3298 C C . THR A 1 412 ? 21.031 -46.031 -9.484 1 96 412 THR A C 1
ATOM 3300 O O . THR A 1 412 ? 21.828 -46.781 -10.047 1 96 412 THR A O 1
ATOM 3303 N N . ILE A 1 413 ? 21.266 -45.562 -8.289 1 96.19 413 ILE A N 1
ATOM 3304 C CA . ILE A 1 413 ? 22.547 -45.719 -7.613 1 96.19 413 ILE A CA 1
ATOM 3305 C C . ILE A 1 413 ? 22.625 -47.125 -7.02 1 96.19 413 ILE A C 1
ATOM 3307 O O . ILE A 1 413 ? 21.641 -47.656 -6.48 1 96.19 413 ILE A O 1
ATOM 3311 N N . ASN A 1 414 ? 23.797 -47.688 -7.074 1 95.62 414 ASN A N 1
ATOM 3312 C CA . ASN A 1 414 ? 24 -49.031 -6.57 1 95.62 414 ASN A CA 1
ATOM 3313 C C . ASN A 1 414 ? 24 -49.062 -5.047 1 95.62 414 ASN A C 1
ATOM 3315 O O . ASN A 1 414 ? 24.484 -48.156 -4.398 1 95.62 414 ASN A O 1
ATOM 3319 N N . ASP A 1 415 ? 23.562 -50.188 -4.426 1 95.06 415 ASP A N 1
ATOM 3320 C CA . ASP A 1 415 ? 23.469 -50.344 -2.98 1 95.06 415 ASP A CA 1
ATOM 3321 C C . ASP A 1 415 ? 24.844 -50.281 -2.328 1 95.06 415 ASP A C 1
ATOM 3323 O O . ASP A 1 415 ? 24.969 -49.875 -1.165 1 95.06 415 ASP A O 1
ATOM 3327 N N . THR A 1 416 ? 25.922 -50.625 -3.08 1 93.44 416 THR A N 1
ATOM 3328 C CA . THR A 1 416 ? 27.266 -50.656 -2.529 1 93.44 416 THR A CA 1
ATOM 3329 C C . THR A 1 416 ? 27.781 -49.25 -2.275 1 93.44 416 THR A C 1
ATOM 3331 O O . THR A 1 416 ? 28.781 -49.062 -1.573 1 93.44 416 THR A O 1
ATOM 3334 N N . PHE A 1 417 ? 27.094 -48.281 -2.777 1 95.38 417 PHE A N 1
ATOM 3335 C CA . PHE A 1 417 ? 27.484 -46.875 -2.654 1 95.38 417 PHE A CA 1
ATOM 3336 C C . PHE A 1 417 ? 27.375 -46.406 -1.207 1 95.38 417 PHE A C 1
ATOM 3338 O O . PHE A 1 417 ? 28.234 -45.688 -0.726 1 95.38 417 PHE A O 1
ATOM 3345 N N . TRP A 1 418 ? 26.391 -46.844 -0.444 1 94.5 418 TRP A N 1
ATOM 3346 C CA . TRP A 1 418 ? 26.016 -46.281 0.851 1 94.5 418 TRP A CA 1
ATOM 3347 C C . TRP A 1 418 ? 27.047 -46.656 1.918 1 94.5 418 TRP A C 1
ATOM 3349 O O . TRP A 1 418 ? 27.5 -45.781 2.674 1 94.5 418 TRP A O 1
ATOM 3359 N N . PRO A 1 419 ? 27.469 -47.906 1.946 1 92.94 419 PRO A N 1
ATOM 3360 C CA . PRO A 1 419 ? 28.547 -48.188 2.887 1 92.94 419 PRO A CA 1
ATOM 3361 C C . PRO A 1 419 ? 29.844 -47.469 2.51 1 92.94 419 PRO A C 1
ATOM 3363 O O . PRO A 1 419 ? 30.625 -47.062 3.391 1 92.94 419 PRO A O 1
ATOM 3366 N N . GLN A 1 420 ? 30.094 -47.25 1.234 1 93.69 420 GLN A N 1
ATOM 3367 C CA . GLN A 1 420 ? 31.328 -46.625 0.763 1 93.69 420 GLN A CA 1
ATOM 3368 C C . GLN A 1 420 ? 31.375 -45.125 1.115 1 93.69 420 GLN A C 1
ATOM 3370 O O . GLN A 1 420 ? 32.406 -44.625 1.537 1 93.69 420 GLN A O 1
ATOM 3375 N N . ILE A 1 421 ? 30.281 -44.5 0.859 1 93.38 421 ILE A N 1
ATOM 3376 C CA . ILE A 1 421 ? 30.25 -43.062 1.089 1 93.38 421 ILE A CA 1
ATOM 3377 C C . ILE A 1 421 ? 30.391 -42.781 2.582 1 93.38 421 ILE A C 1
ATOM 3379 O O . ILE A 1 421 ? 30.953 -41.75 2.971 1 93.38 421 ILE A O 1
ATOM 3383 N N . VAL A 1 422 ? 29.75 -43.594 3.482 1 91.5 422 VAL A N 1
ATOM 3384 C CA . VAL A 1 422 ? 29.875 -43.438 4.926 1 91.5 422 VAL A CA 1
ATOM 3385 C C . VAL A 1 422 ? 31.328 -43.656 5.355 1 91.5 422 VAL A C 1
ATOM 3387 O O . VAL A 1 422 ? 31.859 -42.906 6.18 1 91.5 422 VAL A O 1
ATOM 3390 N N . LYS A 1 423 ? 31.906 -44.656 4.82 1 91.06 423 LYS A N 1
ATOM 3391 C CA . LYS A 1 423 ? 33.312 -44.906 5.113 1 91.06 423 LYS A CA 1
ATOM 3392 C C . LYS A 1 423 ? 34.188 -43.75 4.652 1 91.06 423 LYS A C 1
ATOM 3394 O O . LYS A 1 423 ? 35.094 -43.344 5.371 1 91.06 423 LYS A O 1
ATOM 3399 N N . TYR A 1 424 ? 33.938 -43.25 3.477 1 92.38 424 TYR A N 1
ATOM 3400 C CA . TYR A 1 424 ? 34.688 -42.156 2.934 1 92.38 424 TYR A CA 1
ATOM 3401 C C . TYR A 1 424 ? 34.531 -40.906 3.805 1 92.38 424 TYR A C 1
ATOM 3403 O O . TYR A 1 424 ? 35.5 -40.156 4.012 1 92.38 424 TYR A O 1
ATOM 3411 N N . SER A 1 425 ? 33.312 -40.656 4.285 1 89 425 SER A N 1
ATOM 3412 C CA . SER A 1 425 ? 33.031 -39.5 5.129 1 89 425 SER A CA 1
ATOM 3413 C C . SER A 1 425 ? 33.781 -39.594 6.453 1 89 425 SER A C 1
ATOM 3415 O O . SER A 1 425 ? 34.188 -38.562 7.023 1 89 425 SER A O 1
ATOM 3417 N N . ASP A 1 426 ? 34.031 -40.812 6.969 1 86.88 426 ASP A N 1
ATOM 3418 C CA . ASP A 1 426 ? 34.719 -41.031 8.234 1 86.88 426 ASP A CA 1
ATOM 3419 C C . ASP A 1 426 ? 36.25 -40.938 8.055 1 86.88 426 ASP A C 1
ATOM 3421 O O . ASP A 1 426 ? 36.938 -40.344 8.891 1 86.88 426 ASP A O 1
ATOM 3425 N N . THR A 1 427 ? 36.719 -41.469 6.941 1 89.25 427 THR A N 1
ATOM 3426 C CA . THR A 1 427 ? 38.156 -41.594 6.789 1 89.25 427 THR A CA 1
ATOM 3427 C C . THR A 1 427 ? 38.719 -40.406 5.996 1 89.25 427 THR A C 1
ATOM 3429 O O . THR A 1 427 ? 39.906 -40.094 6.129 1 89.25 427 THR A O 1
ATOM 3432 N N . ASN A 1 428 ? 37.906 -39.844 5.059 1 89.56 428 ASN A N 1
ATOM 3433 C CA . ASN A 1 428 ? 38.312 -38.781 4.141 1 89.56 428 ASN A CA 1
ATOM 3434 C C . ASN A 1 428 ? 39.531 -39.188 3.33 1 89.56 428 ASN A C 1
ATOM 3436 O O . ASN A 1 428 ? 40.438 -38.344 3.109 1 89.56 428 ASN A O 1
ATOM 3440 N N . GLN A 1 429 ? 39.625 -40.438 3.062 1 89.38 429 GLN A N 1
ATOM 3441 C CA . GLN A 1 429 ? 40.781 -40.938 2.289 1 89.38 429 GLN A CA 1
ATOM 3442 C C . GLN A 1 429 ? 40.344 -41.281 0.859 1 89.38 429 GLN A C 1
ATOM 3444 O O . GLN A 1 429 ? 39.25 -41.781 0.629 1 89.38 429 GLN A O 1
ATOM 3449 N N . ASP A 1 430 ? 41.125 -41.031 -0.127 1 88.5 430 ASP A N 1
ATOM 3450 C CA . ASP A 1 430 ? 40.844 -41.219 -1.549 1 88.5 430 ASP A CA 1
ATOM 3451 C C . ASP A 1 430 ? 40.594 -42.688 -1.873 1 88.5 430 ASP A C 1
ATOM 3453 O O . ASP A 1 430 ? 39.812 -43.031 -2.775 1 88.5 430 ASP A O 1
ATOM 3457 N N . LYS A 1 431 ? 41.188 -43.562 -1.135 1 88.69 431 LYS A N 1
ATOM 3458 C CA . LYS A 1 431 ? 41.031 -45 -1.39 1 88.69 431 LYS A CA 1
ATOM 3459 C C . LYS A 1 431 ? 39.625 -45.438 -1.096 1 88.69 431 LYS A C 1
ATOM 3461 O O . LYS A 1 431 ? 39.156 -46.469 -1.638 1 88.69 431 LYS A O 1
ATOM 3466 N N . ASP A 1 432 ? 38.969 -44.719 -0.283 1 90.31 432 ASP A N 1
ATOM 3467 C CA . ASP A 1 432 ? 37.625 -45.125 0.14 1 90.31 432 ASP A CA 1
ATOM 3468 C C . ASP A 1 432 ? 36.562 -44.375 -0.666 1 90.31 432 ASP A C 1
ATOM 3470 O O . ASP A 1 432 ? 35.375 -44.438 -0.355 1 90.31 432 ASP A O 1
ATOM 3474 N N . PHE A 1 433 ? 37.031 -43.594 -1.701 1 90.62 433 PHE A N 1
ATOM 3475 C CA . PHE A 1 433 ? 36.094 -42.844 -2.525 1 90.62 433 PHE A CA 1
ATOM 3476 C C . PHE A 1 433 ? 35.156 -43.781 -3.283 1 90.62 433 PHE A C 1
ATOM 3478 O O . PHE A 1 433 ? 35.625 -44.719 -3.906 1 90.62 433 PHE A O 1
ATOM 3485 N N . PRO A 1 434 ? 33.938 -43.594 -3.129 1 92.44 434 PRO A N 1
ATOM 3486 C CA . PRO A 1 434 ? 33 -44.469 -3.838 1 92.44 434 PRO A CA 1
ATOM 3487 C C . PRO A 1 434 ? 33.062 -44.344 -5.355 1 92.44 434 PRO A C 1
ATOM 3489 O O . PRO A 1 434 ? 33.906 -43.562 -5.859 1 92.44 434 PRO A O 1
ATOM 3492 N N . ASP A 1 435 ? 32.25 -45.125 -6.113 1 92.25 435 ASP A N 1
ATOM 3493 C CA . ASP A 1 435 ? 32.219 -45.031 -7.566 1 92.25 435 ASP A CA 1
ATOM 3494 C C . ASP A 1 435 ? 31.922 -43.594 -8.008 1 92.25 435 ASP A C 1
ATOM 3496 O O . ASP A 1 435 ? 30.969 -42.969 -7.539 1 92.25 435 ASP A O 1
ATOM 3500 N N . GLN A 1 436 ? 32.781 -43.125 -8.883 1 91.94 436 GLN A N 1
ATOM 3501 C CA . GLN A 1 436 ? 32.719 -41.719 -9.289 1 91.94 436 GLN A CA 1
ATOM 3502 C C . GLN A 1 436 ? 31.391 -41.375 -9.93 1 91.94 436 GLN A C 1
ATOM 3504 O O . GLN A 1 436 ? 30.844 -40.281 -9.695 1 91.94 436 GLN A O 1
ATOM 3509 N N . ASN A 1 437 ? 30.875 -42.219 -10.742 1 93.62 437 ASN A N 1
ATOM 3510 C CA . ASN A 1 437 ? 29.609 -41.969 -11.414 1 93.62 437 ASN A CA 1
ATOM 3511 C C . ASN A 1 437 ? 28.453 -41.938 -10.422 1 93.62 437 ASN A C 1
ATOM 3513 O O . ASN A 1 437 ? 27.578 -41.062 -10.516 1 93.62 437 ASN A O 1
ATOM 3517 N N . ASP A 1 438 ? 28.438 -42.906 -9.484 1 94.88 438 ASP A N 1
ATOM 3518 C CA . ASP A 1 438 ? 27.391 -42.938 -8.469 1 94.88 438 ASP A CA 1
ATOM 3519 C C . ASP A 1 438 ? 27.484 -41.719 -7.547 1 94.88 438 ASP A C 1
ATOM 3521 O O . ASP A 1 438 ? 26.469 -41.156 -7.129 1 94.88 438 ASP A O 1
ATOM 3525 N N . TYR A 1 439 ? 28.688 -41.375 -7.316 1 94.69 439 TYR A N 1
ATOM 3526 C CA . TYR A 1 439 ? 28.906 -40.219 -6.457 1 94.69 439 TYR A CA 1
ATOM 3527 C C . TYR A 1 439 ? 28.391 -38.938 -7.117 1 94.69 439 TYR A C 1
ATOM 3529 O O . TYR A 1 439 ? 27.688 -38.156 -6.484 1 94.69 439 TYR A O 1
ATOM 3537 N N . GLN A 1 440 ? 28.75 -38.75 -8.344 1 94.19 440 GLN A N 1
ATOM 3538 C CA . GLN A 1 440 ? 28.312 -37.531 -9.055 1 94.19 440 GLN A CA 1
ATOM 3539 C C . GLN A 1 440 ? 26.797 -37.531 -9.219 1 94.19 440 GLN A C 1
ATOM 3541 O O . GLN A 1 440 ? 26.172 -36.469 -9.086 1 94.19 440 GLN A O 1
ATOM 3546 N N . THR A 1 441 ? 26.219 -38.625 -9.516 1 95.12 441 THR A N 1
ATOM 3547 C CA . THR A 1 441 ? 24.766 -38.75 -9.633 1 95.12 441 THR A CA 1
ATOM 3548 C C . THR A 1 441 ? 24.078 -38.375 -8.32 1 95.12 441 THR A C 1
ATOM 3550 O O . THR A 1 441 ? 23.078 -37.656 -8.312 1 95.12 441 THR A O 1
ATOM 3553 N N . PHE A 1 442 ? 24.688 -38.844 -7.258 1 95.06 442 PHE A N 1
ATOM 3554 C CA . PHE A 1 442 ? 24.125 -38.562 -5.938 1 95.06 442 PHE A CA 1
ATOM 3555 C C . PHE A 1 442 ? 24.219 -37.094 -5.613 1 95.06 442 PHE A C 1
ATOM 3557 O O . PHE A 1 442 ? 23.219 -36.5 -5.191 1 95.06 442 PHE A O 1
ATOM 3564 N N . VAL A 1 443 ? 25.344 -36.531 -5.859 1 93.19 443 VAL A N 1
ATOM 3565 C CA . VAL A 1 443 ? 25.578 -35.125 -5.539 1 93.19 443 VAL A CA 1
ATOM 3566 C C . VAL A 1 443 ? 24.656 -34.25 -6.391 1 93.19 443 VAL A C 1
ATOM 3568 O O . VAL A 1 443 ? 24 -33.344 -5.875 1 93.19 443 VAL A O 1
ATOM 3571 N N . ASP A 1 444 ? 24.531 -34.5 -7.664 1 92.19 444 ASP A N 1
ATOM 3572 C CA . ASP A 1 444 ? 23.688 -33.719 -8.562 1 92.19 444 ASP A CA 1
ATOM 3573 C C . ASP A 1 444 ? 22.219 -33.844 -8.172 1 92.19 444 ASP A C 1
ATOM 3575 O O . ASP A 1 444 ? 21.469 -32.875 -8.203 1 92.19 444 ASP A O 1
ATOM 3579 N N . ALA A 1 445 ? 21.844 -35.062 -7.828 1 94.5 445 ALA A N 1
ATOM 3580 C CA . ALA A 1 445 ? 20.453 -35.281 -7.43 1 94.5 445 ALA A CA 1
ATOM 3581 C C . ALA A 1 445 ? 20.125 -34.562 -6.129 1 94.5 445 ALA A C 1
ATOM 3583 O O . ALA A 1 445 ? 19.047 -34 -5.984 1 94.5 445 ALA A O 1
ATOM 3584 N N . MET A 1 446 ? 21.094 -34.625 -5.234 1 91.75 446 MET A N 1
ATOM 3585 C CA . MET A 1 446 ? 20.859 -33.938 -3.959 1 91.75 446 MET A CA 1
ATOM 3586 C C . MET A 1 446 ? 20.781 -32.438 -4.145 1 91.75 446 MET A C 1
ATOM 3588 O O . MET A 1 446 ? 19.969 -31.766 -3.492 1 91.75 446 MET A O 1
ATOM 3592 N N . ILE A 1 447 ? 21.625 -31.938 -4.973 1 89.88 447 ILE A N 1
ATOM 3593 C CA . ILE A 1 447 ? 21.578 -30.516 -5.281 1 89.88 447 ILE A CA 1
ATOM 3594 C C . ILE A 1 447 ? 20.234 -30.172 -5.926 1 89.88 447 ILE A C 1
ATOM 3596 O O . ILE A 1 447 ? 19.625 -29.156 -5.594 1 89.88 447 ILE A O 1
ATOM 3600 N N . GLY A 1 448 ? 19.781 -30.984 -6.793 1 90.62 448 GLY A N 1
ATOM 3601 C CA . GLY A 1 448 ? 18.484 -30.812 -7.41 1 90.62 448 GLY A CA 1
ATOM 3602 C C . GLY A 1 448 ? 17.344 -30.844 -6.414 1 90.62 448 GLY A C 1
ATOM 3603 O O . GLY A 1 448 ? 16.438 -30 -6.465 1 90.62 448 GLY A O 1
ATOM 3604 N N . LEU A 1 449 ? 17.438 -31.781 -5.559 1 92.19 449 LEU A N 1
ATOM 3605 C CA . LEU A 1 449 ? 16.391 -31.922 -4.547 1 92.19 449 LEU A CA 1
ATOM 3606 C C . LEU A 1 449 ? 16.359 -30.719 -3.617 1 92.19 449 LEU A C 1
ATOM 3608 O O . LEU A 1 449 ? 15.297 -30.188 -3.312 1 92.19 449 LEU A O 1
ATOM 3612 N N . MET A 1 450 ? 17.516 -30.344 -3.23 1 90 450 MET A N 1
ATOM 3613 C CA . MET A 1 450 ? 17.625 -29.203 -2.332 1 90 450 MET A CA 1
ATOM 3614 C C . MET A 1 450 ? 17.156 -27.922 -3.025 1 90 450 MET A C 1
ATOM 3616 O O . MET A 1 450 ? 16.5 -27.078 -2.414 1 90 450 MET A O 1
ATOM 3620 N N . SER A 1 451 ? 17.516 -27.766 -4.219 1 91.06 451 SER A N 1
ATOM 3621 C CA . SER A 1 451 ? 17.094 -26.594 -4.98 1 91.06 451 SER A CA 1
ATOM 3622 C C . SER A 1 451 ? 15.57 -26.547 -5.133 1 91.06 451 SER A C 1
ATOM 3624 O O . SER A 1 451 ? 14.961 -25.484 -5.012 1 91.06 451 SER A O 1
ATOM 3626 N N . ALA A 1 452 ? 15 -27.672 -5.387 1 92.56 452 ALA A N 1
ATOM 3627 C CA . ALA A 1 452 ? 13.547 -27.766 -5.52 1 92.56 452 ALA A CA 1
ATOM 3628 C C . ALA A 1 452 ? 12.852 -27.391 -4.211 1 92.56 452 ALA A C 1
ATOM 3630 O O . ALA A 1 452 ? 11.859 -26.656 -4.215 1 92.56 452 ALA A O 1
ATOM 3631 N N . MET A 1 453 ? 13.367 -27.891 -3.182 1 91.19 453 MET A N 1
ATOM 3632 C CA . MET A 1 453 ? 12.789 -27.609 -1.875 1 91.19 453 MET A CA 1
ATOM 3633 C C . MET A 1 453 ? 12.945 -26.125 -1.52 1 91.19 453 MET A C 1
ATOM 3635 O O . MET A 1 453 ? 12.008 -25.5 -1.017 1 91.19 453 MET A O 1
ATOM 3639 N N . GLU A 1 454 ? 14.094 -25.609 -1.804 1 90.88 454 GLU A N 1
ATOM 3640 C CA . GLU A 1 454 ? 14.352 -24.203 -1.533 1 90.88 454 GLU A CA 1
ATOM 3641 C C . GLU A 1 454 ? 13.445 -23.297 -2.373 1 90.88 454 GLU A C 1
ATOM 3643 O O . GLU A 1 454 ? 12.898 -22.312 -1.869 1 90.88 454 GLU A O 1
ATOM 3648 N N . ASN A 1 455 ? 13.336 -23.656 -3.568 1 90.88 455 ASN A N 1
ATOM 3649 C CA . ASN A 1 455 ? 12.492 -22.844 -4.453 1 90.88 455 ASN A CA 1
ATOM 3650 C C . ASN A 1 455 ? 11.023 -22.906 -4.039 1 90.88 455 ASN A C 1
ATOM 3652 O O . ASN A 1 455 ? 10.312 -21.906 -4.125 1 90.88 455 ASN A O 1
ATOM 3656 N N . ALA A 1 456 ? 10.602 -24.062 -3.637 1 90.19 456 ALA A N 1
ATOM 3657 C CA . ALA A 1 456 ? 9.242 -24.188 -3.131 1 90.19 456 ALA A CA 1
ATOM 3658 C C . ALA A 1 456 ? 9.016 -23.266 -1.928 1 90.19 456 ALA A C 1
ATOM 3660 O O . ALA A 1 456 ? 7.957 -22.656 -1.795 1 90.19 456 ALA A O 1
ATOM 3661 N N . LEU A 1 457 ? 10 -23.25 -1.138 1 90.12 457 LEU A N 1
ATOM 3662 C CA . LEU A 1 457 ? 9.938 -22.391 0.041 1 90.12 457 LEU A CA 1
ATOM 3663 C C . LEU A 1 457 ? 9.914 -20.922 -0.356 1 90.12 457 LEU A C 1
ATOM 3665 O O . LEU A 1 457 ? 9.109 -20.141 0.168 1 90.12 457 LEU A O 1
ATOM 3669 N N . LEU A 1 458 ? 10.773 -20.5 -1.197 1 89.56 458 LEU A N 1
ATOM 3670 C CA . LEU A 1 458 ? 10.836 -19.125 -1.653 1 89.56 458 LEU A CA 1
ATOM 3671 C C . LEU A 1 458 ? 9.531 -18.703 -2.326 1 89.56 458 LEU A C 1
ATOM 3673 O O . LEU A 1 458 ? 9.039 -17.594 -2.113 1 89.56 458 LEU A O 1
ATOM 3677 N N . GLU A 1 459 ? 8.961 -19.562 -3.078 1 86.06 459 GLU A N 1
ATOM 3678 C CA . GLU A 1 459 ? 7.676 -19.312 -3.729 1 86.06 459 GLU A CA 1
ATOM 3679 C C . GLU A 1 459 ? 6.574 -19.078 -2.699 1 86.06 459 GLU A C 1
ATOM 3681 O O . GLU A 1 459 ? 5.707 -18.219 -2.895 1 86.06 459 GLU A O 1
ATOM 3686 N N . THR A 1 460 ? 6.648 -19.844 -1.694 1 84.56 460 THR A N 1
ATOM 3687 C CA . THR A 1 460 ? 5.664 -19.719 -0.625 1 84.56 460 THR A CA 1
ATOM 3688 C C . THR A 1 460 ? 5.719 -18.328 0 1 84.56 460 THR A C 1
ATOM 3690 O O . THR A 1 460 ? 4.691 -17.781 0.415 1 84.56 460 THR A O 1
ATOM 3693 N N . PHE A 1 461 ? 6.844 -17.766 0.023 1 87 461 PHE A N 1
ATOM 3694 C CA . PHE A 1 461 ? 7.02 -16.438 0.608 1 87 461 PHE A CA 1
ATOM 3695 C C . PHE A 1 461 ? 6.965 -15.359 -0.467 1 87 461 PHE A C 1
ATOM 3697 O O . PHE A 1 461 ? 7.402 -14.227 -0.241 1 87 461 PHE A O 1
ATOM 3704 N N . LYS A 1 462 ? 6.578 -15.695 -1.643 1 80.06 462 LYS A N 1
ATOM 3705 C CA . LYS A 1 462 ? 6.273 -14.797 -2.756 1 80.06 462 LYS A CA 1
ATOM 3706 C C . LYS A 1 462 ? 7.547 -14.188 -3.334 1 80.06 462 LYS A C 1
ATOM 3708 O O . LYS A 1 462 ? 7.551 -13.023 -3.742 1 80.06 462 LYS A O 1
ATOM 3713 N N . ILE A 1 463 ? 8.578 -14.898 -3.105 1 81.62 463 ILE A N 1
ATOM 3714 C CA . ILE A 1 463 ? 9.82 -14.562 -3.785 1 81.62 463 ILE A CA 1
ATOM 3715 C C . ILE A 1 463 ? 10.008 -15.469 -5.004 1 81.62 463 ILE A C 1
ATOM 3717 O O . ILE A 1 463 ? 10.227 -16.672 -4.863 1 81.62 463 ILE A O 1
ATOM 3721 N N . ASN A 1 464 ? 9.617 -14.977 -6.137 1 77.25 464 ASN A N 1
ATOM 3722 C CA . ASN A 1 464 ? 9.703 -15.828 -7.32 1 77.25 464 ASN A CA 1
ATOM 3723 C C . ASN A 1 464 ? 10.258 -15.055 -8.516 1 77.25 464 ASN A C 1
ATOM 3725 O O . ASN A 1 464 ? 9.812 -13.945 -8.805 1 77.25 464 ASN A O 1
ATOM 3729 N N . LEU A 1 465 ? 11.281 -15.641 -9.102 1 77.56 465 LEU A N 1
ATOM 3730 C CA . LEU A 1 465 ? 11.906 -15.094 -10.305 1 77.56 465 LEU A CA 1
ATOM 3731 C C . LEU A 1 465 ? 11.641 -15.984 -11.508 1 77.56 465 LEU A C 1
ATOM 3733 O O . LEU A 1 465 ? 12.273 -15.82 -12.555 1 77.56 465 LEU A O 1
ATOM 3737 N N . ALA A 1 466 ? 10.758 -16.906 -11.32 1 77.5 466 ALA A N 1
ATOM 3738 C CA . ALA A 1 466 ? 10.562 -17.922 -12.344 1 77.5 466 ALA A CA 1
ATOM 3739 C C . ALA A 1 466 ? 10.164 -17.297 -13.68 1 77.5 466 ALA A C 1
ATOM 3741 O O . ALA A 1 466 ? 10.727 -17.625 -14.719 1 77.5 466 ALA A O 1
ATOM 3742 N N . LYS A 1 467 ? 9.258 -16.344 -13.594 1 73.06 467 LYS A N 1
ATOM 3743 C CA . LYS A 1 467 ? 8.781 -15.719 -14.828 1 73.06 467 LYS A CA 1
ATOM 3744 C C . LYS A 1 467 ? 9.891 -14.898 -15.492 1 73.06 467 LYS A C 1
ATOM 3746 O O . LYS A 1 467 ? 10.039 -14.93 -16.719 1 73.06 467 LYS A O 1
ATOM 3751 N N . GLU A 1 468 ? 10.625 -14.234 -14.758 1 75.19 468 GLU A N 1
ATOM 3752 C CA . GLU A 1 468 ? 11.695 -13.398 -15.281 1 75.19 468 GLU A CA 1
ATOM 3753 C C . GLU A 1 468 ? 12.797 -14.25 -15.914 1 75.19 468 GLU A C 1
ATOM 3755 O O . GLU A 1 468 ? 13.32 -13.914 -16.984 1 75.19 468 GLU A O 1
ATOM 3760 N N . VAL A 1 469 ? 13.102 -15.312 -15.273 1 81.25 469 VAL A N 1
ATOM 3761 C CA . VAL A 1 469 ? 14.156 -16.188 -15.766 1 81.25 469 VAL A CA 1
ATOM 3762 C C . VAL A 1 469 ? 13.688 -16.906 -17.031 1 81.25 469 VAL A C 1
ATOM 3764 O O . VAL A 1 469 ? 14.453 -17.078 -17.969 1 81.25 469 VAL A O 1
ATOM 3767 N N . ASP A 1 470 ? 12.461 -17.266 -16.953 1 78.81 470 ASP A N 1
ATOM 3768 C CA . ASP A 1 470 ? 11.891 -17.922 -18.125 1 78.81 470 ASP A CA 1
ATOM 3769 C C . ASP A 1 470 ? 11.883 -16.984 -19.328 1 78.81 470 ASP A C 1
ATOM 3771 O O . ASP A 1 470 ? 12.219 -17.391 -20.438 1 78.81 470 ASP A O 1
ATOM 3775 N N . ASP A 1 471 ? 11.516 -15.742 -19.125 1 73.69 471 ASP A N 1
ATOM 3776 C CA . ASP A 1 471 ? 11.484 -14.75 -20.203 1 73.69 471 ASP A CA 1
ATOM 3777 C C . ASP A 1 471 ? 12.891 -14.484 -20.734 1 73.69 471 ASP A C 1
ATOM 3779 O O . ASP A 1 471 ? 13.078 -14.336 -21.953 1 73.69 471 ASP A O 1
ATOM 3783 N N . GLU A 1 472 ? 13.797 -14.398 -19.859 1 77 472 GLU A N 1
ATOM 3784 C CA . GLU A 1 472 ? 15.18 -14.164 -20.266 1 77 472 GLU A CA 1
ATOM 3785 C C . GLU A 1 472 ? 15.719 -15.344 -21.078 1 77 472 GLU A C 1
ATOM 3787 O O . GLU A 1 472 ? 16.422 -15.148 -22.062 1 77 472 GLU A O 1
ATOM 3792 N N . ASN A 1 473 ? 15.414 -16.5 -20.594 1 82.56 473 ASN A N 1
ATOM 3793 C CA . ASN A 1 473 ? 15.875 -17.688 -21.312 1 82.56 473 ASN A CA 1
ATOM 3794 C C . ASN A 1 473 ? 15.227 -17.828 -22.672 1 82.56 473 ASN A C 1
ATOM 3796 O O . ASN A 1 473 ? 15.883 -18.219 -23.641 1 82.56 473 ASN A O 1
ATOM 3800 N N . LYS A 1 474 ? 14 -17.469 -22.734 1 79.81 474 LYS A N 1
ATOM 3801 C CA . LYS A 1 474 ? 13.305 -17.484 -24.016 1 79.81 474 LYS A CA 1
ATOM 3802 C C . LYS A 1 474 ? 13.891 -16.453 -24.984 1 79.81 474 LYS A C 1
ATOM 3804 O O . LYS A 1 474 ? 14.055 -16.75 -26.172 1 79.81 474 LYS A O 1
ATOM 3809 N N . SER A 1 475 ? 14.141 -15.312 -24.5 1 76.25 475 SER A N 1
ATOM 3810 C CA . SER A 1 475 ? 14.719 -14.258 -25.328 1 76.25 475 SER A CA 1
ATOM 3811 C C . SER A 1 475 ? 16.109 -14.633 -25.812 1 76.25 475 SER A C 1
ATOM 3813 O O . SER A 1 475 ? 16.516 -14.258 -26.922 1 76.25 475 SER A O 1
ATOM 3815 N N . LYS A 1 476 ? 16.828 -15.5 -25.047 1 81.19 476 LYS A N 1
ATOM 3816 C CA . LYS A 1 476 ? 18.188 -15.906 -25.406 1 81.19 476 LYS A CA 1
ATOM 3817 C C . LYS A 1 476 ? 18.188 -17.25 -26.125 1 81.19 476 LYS A C 1
ATOM 3819 O O . LYS A 1 476 ? 19.234 -17.734 -26.562 1 81.19 476 LYS A O 1
ATOM 3824 N N . GLY A 1 477 ? 17.047 -17.859 -26.203 1 80.31 477 GLY A N 1
ATOM 3825 C CA . GLY A 1 477 ? 16.922 -19.125 -26.891 1 80.31 477 GLY A CA 1
ATOM 3826 C C . GLY A 1 477 ? 17.516 -20.297 -26.109 1 80.31 477 GLY A C 1
ATOM 3827 O O . GLY A 1 477 ? 17.984 -21.266 -26.719 1 80.31 477 GLY A O 1
ATOM 3828 N N . ILE A 1 478 ? 17.594 -20.203 -24.875 1 83.38 478 ILE A N 1
ATOM 3829 C CA . ILE A 1 478 ? 18.172 -21.234 -24.031 1 83.38 478 ILE A CA 1
ATOM 3830 C C . ILE A 1 478 ? 17.125 -22.281 -23.688 1 83.38 478 ILE A C 1
ATOM 3832 O O . ILE A 1 478 ? 16.062 -21.953 -23.156 1 83.38 478 ILE A O 1
ATOM 3836 N N . GLN A 1 479 ? 17.312 -23.453 -24.141 1 81.06 479 GLN A N 1
ATOM 3837 C CA . GLN A 1 479 ? 16.453 -24.578 -23.766 1 81.06 479 GLN A CA 1
ATOM 3838 C C . GLN A 1 479 ? 17.109 -25.438 -22.688 1 81.06 479 GLN A C 1
ATOM 3840 O O . GLN A 1 479 ? 18.281 -25.797 -22.812 1 81.06 479 GLN A O 1
ATOM 3845 N N . GLN A 1 480 ? 16.469 -25.453 -21.562 1 82.94 480 GLN A N 1
ATOM 3846 C CA . GLN A 1 480 ? 17.062 -26.25 -20.5 1 82.94 480 GLN A CA 1
ATOM 3847 C C . GLN A 1 480 ? 16.047 -27.188 -19.859 1 82.94 480 GLN A C 1
ATOM 3849 O O . GLN A 1 480 ? 14.836 -27.047 -20.109 1 82.94 480 GLN A O 1
ATOM 3854 N N . THR A 1 481 ? 16.578 -28.234 -19.234 1 83.5 481 THR A N 1
ATOM 3855 C CA . THR A 1 481 ? 15.742 -29.172 -18.484 1 83.5 481 THR A CA 1
ATOM 3856 C C . THR A 1 481 ? 15.117 -28.5 -17.266 1 83.5 481 THR A C 1
ATOM 3858 O O . THR A 1 481 ? 15.555 -27.422 -16.859 1 83.5 481 THR A O 1
ATOM 3861 N N . ASP A 1 482 ? 14.141 -29.094 -16.703 1 84.25 482 ASP A N 1
ATOM 3862 C CA . ASP A 1 482 ? 13.5 -28.562 -15.492 1 84.25 482 ASP A CA 1
ATOM 3863 C C . ASP A 1 482 ? 14.508 -28.438 -14.352 1 84.25 482 ASP A C 1
ATOM 3865 O O . ASP A 1 482 ? 14.461 -27.469 -13.594 1 84.25 482 ASP A O 1
ATOM 3869 N N . SER A 1 483 ? 15.398 -29.422 -14.297 1 84.75 483 SER A N 1
ATOM 3870 C CA . SER A 1 483 ? 16.406 -29.391 -13.25 1 84.75 483 SER A CA 1
ATOM 3871 C C . SER A 1 483 ? 17.375 -28.234 -13.453 1 84.75 483 SER A C 1
ATOM 3873 O O . SER A 1 483 ? 17.781 -27.578 -12.492 1 84.75 483 SER A O 1
ATOM 3875 N N . GLY A 1 484 ? 17.75 -28.094 -14.695 1 85.56 484 GLY A N 1
ATOM 3876 C CA . GLY A 1 484 ? 18.625 -26.984 -15.008 1 85.56 484 GLY A CA 1
ATOM 3877 C C . GLY A 1 484 ? 17.984 -25.625 -14.727 1 85.56 484 GLY A C 1
ATOM 3878 O O . GLY A 1 484 ? 18.656 -24.719 -14.219 1 85.56 484 GLY A O 1
ATOM 3879 N N . PHE A 1 485 ? 16.781 -25.547 -15 1 87.19 485 PHE A N 1
ATOM 3880 C CA . PHE A 1 485 ? 16.031 -24.312 -14.758 1 87.19 485 PHE A CA 1
ATOM 3881 C C . PHE A 1 485 ? 15.945 -24.016 -13.266 1 87.19 485 PHE A C 1
ATOM 3883 O O . PHE A 1 485 ? 16.172 -22.891 -12.844 1 87.19 485 PHE A O 1
ATOM 3890 N N . GLU A 1 486 ? 15.695 -25.047 -12.531 1 88.12 486 GLU A N 1
ATOM 3891 C CA . GLU A 1 486 ? 15.555 -24.875 -11.094 1 88.12 486 GLU A CA 1
ATOM 3892 C C . GLU A 1 486 ? 16.875 -24.484 -10.453 1 88.12 486 GLU A C 1
ATOM 3894 O O . GLU A 1 486 ? 16.906 -23.719 -9.484 1 88.12 486 GLU A O 1
ATOM 3899 N N . SER A 1 487 ? 17.891 -25.078 -10.922 1 87.69 487 SER A N 1
ATOM 3900 C CA . SER A 1 487 ? 19.219 -24.734 -10.414 1 87.69 487 SER A CA 1
ATOM 3901 C C . SER A 1 487 ? 19.594 -23.297 -10.742 1 87.69 487 SER A C 1
ATOM 3903 O O . SER A 1 487 ? 20.141 -22.578 -9.898 1 87.69 487 SER A O 1
ATOM 3905 N N . GLU A 1 488 ? 19.297 -22.922 -11.93 1 87.75 488 GLU A N 1
ATOM 3906 C CA . GLU A 1 488 ? 19.547 -21.531 -12.32 1 87.75 488 GLU A CA 1
ATOM 3907 C C . GLU A 1 488 ? 18.719 -20.562 -11.484 1 87.75 488 GLU A C 1
ATOM 3909 O O . GLU A 1 488 ? 19.219 -19.516 -11.07 1 87.75 488 GLU A O 1
ATOM 3914 N N . LEU A 1 489 ? 17.484 -20.953 -11.352 1 88.25 489 LEU A N 1
ATOM 3915 C CA . LEU A 1 489 ? 16.578 -20.156 -10.531 1 88.25 489 LEU A CA 1
ATOM 3916 C C . LEU A 1 489 ? 17.141 -19.984 -9.117 1 88.25 489 LEU A C 1
ATOM 3918 O O . LEU A 1 489 ? 17.125 -18.891 -8.57 1 88.25 489 LEU A O 1
ATOM 3922 N N . ASN A 1 490 ? 17.625 -21 -8.57 1 88.56 490 ASN A N 1
ATOM 3923 C CA . ASN A 1 490 ? 18.172 -20.984 -7.223 1 88.56 490 ASN A CA 1
ATOM 3924 C C . ASN A 1 490 ? 19.406 -20.094 -7.133 1 88.56 490 ASN A C 1
ATOM 3926 O O . ASN A 1 490 ? 19.562 -19.328 -6.18 1 88.56 490 ASN A O 1
ATOM 3930 N N . GLU A 1 491 ? 20.25 -20.234 -8.07 1 87.62 491 GLU A N 1
ATOM 3931 C CA . GLU A 1 491 ? 21.469 -19.422 -8.102 1 87.62 491 GLU A CA 1
ATOM 3932 C C . GLU A 1 491 ? 21.125 -17.938 -8.195 1 87.62 491 GLU A C 1
ATOM 3934 O O . GLU A 1 491 ? 21.719 -17.109 -7.484 1 87.62 491 GLU A O 1
ATOM 3939 N N . LYS A 1 492 ? 20.203 -17.609 -9.016 1 87.31 492 LYS A N 1
ATOM 3940 C CA . LYS A 1 492 ? 19.812 -16.219 -9.203 1 87.31 492 LYS A CA 1
ATOM 3941 C C . LYS A 1 492 ? 19.141 -15.656 -7.953 1 87.31 492 LYS A C 1
ATOM 3943 O O . LYS A 1 492 ? 19.297 -14.477 -7.633 1 87.31 492 LYS A O 1
ATOM 3948 N N . MET A 1 493 ? 18.469 -16.484 -7.297 1 88.94 493 MET A N 1
ATOM 3949 C CA . MET A 1 493 ? 17.797 -16.062 -6.066 1 88.94 493 MET A CA 1
ATOM 3950 C C . MET A 1 493 ? 18.828 -15.719 -4.992 1 88.94 493 MET A C 1
ATOM 3952 O O . MET A 1 493 ? 18.641 -14.766 -4.23 1 88.94 493 MET A O 1
ATOM 3956 N N . TRP A 1 494 ? 19.938 -16.438 -4.957 1 88.44 494 TRP A N 1
ATOM 3957 C CA . TRP A 1 494 ? 20.984 -16.172 -3.975 1 88.44 494 TRP A CA 1
ATOM 3958 C C . TRP A 1 494 ? 21.75 -14.906 -4.324 1 88.44 494 TRP A C 1
ATOM 3960 O O . TRP A 1 494 ? 22.156 -14.148 -3.436 1 88.44 494 TRP A O 1
ATOM 3970 N N . ILE A 1 495 ? 21.922 -14.711 -5.57 1 88.19 495 ILE A N 1
ATOM 3971 C CA . ILE A 1 495 ? 22.562 -13.484 -6.02 1 88.19 495 ILE A CA 1
ATOM 3972 C C . ILE A 1 495 ? 21.688 -12.281 -5.652 1 88.19 495 ILE A C 1
ATOM 3974 O O . ILE A 1 495 ? 22.203 -11.25 -5.223 1 88.19 495 ILE A O 1
ATOM 3978 N N . ARG A 1 496 ? 20.422 -12.523 -5.828 1 88.94 496 ARG A N 1
ATOM 3979 C CA . ARG A 1 496 ? 19.469 -11.477 -5.461 1 88.94 496 ARG A CA 1
ATOM 3980 C C . ARG A 1 496 ? 19.531 -11.18 -3.967 1 88.94 496 ARG A C 1
ATOM 3982 O O . ARG A 1 496 ? 19.484 -10.016 -3.561 1 88.94 496 ARG A O 1
ATOM 3989 N N . PHE A 1 497 ? 19.625 -12.211 -3.186 1 92.56 497 PHE A N 1
ATOM 3990 C CA . PHE A 1 497 ? 19.703 -12.016 -1.743 1 92.56 497 PHE A CA 1
ATOM 3991 C C . PHE A 1 497 ? 20.953 -11.219 -1.379 1 92.56 497 PHE A C 1
ATOM 3993 O O . PHE A 1 497 ? 20.891 -10.305 -0.555 1 92.56 497 PHE A O 1
ATOM 4000 N N . GLN A 1 498 ? 22.031 -11.547 -1.955 1 92.31 498 GLN A N 1
ATOM 4001 C CA . GLN A 1 498 ? 23.297 -10.859 -1.653 1 92.31 498 GLN A CA 1
ATOM 4002 C C . GLN A 1 498 ? 23.219 -9.391 -2.043 1 92.31 498 GLN A C 1
ATOM 4004 O O . GLN A 1 498 ? 23.75 -8.531 -1.335 1 92.31 498 GLN A O 1
ATOM 4009 N N . LEU A 1 499 ? 22.641 -9.133 -3.131 1 91.81 499 LEU A N 1
ATOM 4010 C CA . LEU A 1 499 ? 22.469 -7.75 -3.57 1 91.81 499 LEU A CA 1
ATOM 4011 C C . LEU A 1 499 ? 21.609 -6.969 -2.586 1 91.81 499 LEU A C 1
ATOM 4013 O O . LEU A 1 499 ? 21.938 -5.836 -2.229 1 91.81 499 LEU A O 1
ATOM 4017 N N . ILE A 1 500 ? 20.516 -7.57 -2.168 1 92.81 500 ILE A N 1
ATOM 4018 C CA . ILE A 1 500 ? 19.609 -6.934 -1.224 1 92.81 500 ILE A CA 1
ATOM 4019 C C . ILE A 1 500 ? 20.328 -6.645 0.084 1 92.81 500 ILE A C 1
ATOM 4021 O O . ILE A 1 500 ? 20.203 -5.551 0.644 1 92.81 500 ILE A O 1
ATOM 4025 N N . PHE A 1 501 ? 21.094 -7.633 0.525 1 95.38 501 PHE A N 1
ATOM 4026 C CA . PHE A 1 501 ? 21.844 -7.469 1.756 1 95.38 501 PHE A CA 1
ATOM 4027 C C . PHE A 1 501 ? 22.812 -6.297 1.638 1 95.38 501 PHE A C 1
ATOM 4029 O O . PHE A 1 501 ? 22.859 -5.422 2.508 1 95.38 501 PHE A O 1
ATOM 4036 N N . ASN A 1 502 ? 23.531 -6.207 0.585 1 94.75 502 ASN A N 1
ATOM 4037 C CA . ASN A 1 502 ? 24.562 -5.199 0.404 1 94.75 502 ASN A CA 1
ATOM 4038 C C . ASN A 1 502 ? 23.969 -3.799 0.297 1 94.75 502 ASN A C 1
ATOM 4040 O O . ASN A 1 502 ? 24.406 -2.887 1.01 1 94.75 502 ASN A O 1
ATOM 4044 N N . TYR A 1 503 ? 23 -3.662 -0.551 1 94.38 503 TYR A N 1
ATOM 4045 C CA . TYR A 1 503 ? 22.516 -2.295 -0.731 1 94.38 503 TYR A CA 1
ATOM 4046 C C . TYR A 1 503 ? 21.719 -1.832 0.479 1 94.38 503 TYR A C 1
ATOM 4048 O O . TYR A 1 503 ? 21.594 -0.63 0.723 1 94.38 503 TYR A O 1
ATOM 4056 N N . THR A 1 504 ? 21.109 -2.764 1.209 1 95.75 504 THR A N 1
ATOM 4057 C CA . THR A 1 504 ? 20.359 -2.379 2.402 1 95.75 504 THR A CA 1
ATOM 4058 C C . THR A 1 504 ? 21.297 -1.778 3.451 1 95.75 504 THR A C 1
ATOM 4060 O O . THR A 1 504 ? 21.016 -0.702 3.988 1 95.75 504 THR A O 1
ATOM 4063 N N . TYR A 1 505 ? 22.406 -2.455 3.721 1 97.81 505 TYR A N 1
ATOM 4064 C CA . TYR A 1 505 ? 23.359 -1.974 4.723 1 97.81 505 TYR A CA 1
ATOM 4065 C C . TYR A 1 505 ? 24.016 -0.675 4.27 1 97.81 505 TYR A C 1
ATOM 4067 O O . TYR A 1 505 ? 24.188 0.25 5.066 1 97.81 505 TYR A O 1
ATOM 4075 N N . ILE A 1 506 ? 24.312 -0.58 3.027 1 97.5 506 ILE A N 1
ATOM 4076 C CA . ILE A 1 506 ? 24.922 0.631 2.49 1 97.5 506 ILE A CA 1
ATOM 4077 C C . ILE A 1 506 ? 23.938 1.789 2.572 1 97.5 506 ILE A C 1
ATOM 4079 O O . ILE A 1 506 ? 24.266 2.875 3.045 1 97.5 506 ILE A O 1
ATOM 4083 N N . ALA A 1 507 ? 22.719 1.484 2.139 1 97.44 507 ALA A N 1
ATOM 4084 C CA . ALA A 1 507 ? 21.688 2.521 2.139 1 97.44 507 ALA A CA 1
ATOM 4085 C C . ALA A 1 507 ? 21.344 2.949 3.562 1 97.44 507 ALA A C 1
ATOM 4087 O O . ALA A 1 507 ? 21.062 4.125 3.812 1 97.44 507 ALA A O 1
ATOM 4088 N N . ALA A 1 508 ? 21.312 2.014 4.492 1 98.06 508 ALA A N 1
ATOM 4089 C CA . ALA A 1 508 ? 21.047 2.352 5.887 1 98.06 508 ALA A CA 1
ATOM 4090 C C . ALA A 1 508 ? 22.094 3.314 6.434 1 98.06 508 ALA A C 1
ATOM 4092 O O . ALA A 1 508 ? 21.75 4.309 7.082 1 98.06 508 ALA A O 1
ATOM 4093 N N . GLY A 1 509 ? 23.344 3.012 6.129 1 98.38 509 GLY A N 1
ATOM 4094 C CA . GLY A 1 509 ? 24.422 3.875 6.574 1 98.38 509 GLY A CA 1
ATOM 4095 C C . GLY A 1 509 ? 24.406 5.234 5.902 1 98.38 509 GLY A C 1
ATOM 4096 O O . GLY A 1 509 ? 24.562 6.262 6.566 1 98.38 509 GLY A O 1
ATOM 4097 N N . ILE A 1 510 ? 24.141 5.266 4.625 1 98.06 510 ILE A N 1
ATOM 4098 C CA . ILE A 1 510 ? 24.141 6.508 3.857 1 98.06 510 ILE A CA 1
ATOM 4099 C C . ILE A 1 510 ? 22.969 7.379 4.309 1 98.06 510 ILE A C 1
ATOM 4101 O O . ILE A 1 510 ? 23.078 8.609 4.359 1 98.06 510 ILE A O 1
ATOM 4105 N N . SER A 1 511 ? 21.844 6.758 4.602 1 98.12 511 SER A N 1
ATOM 4106 C CA . SER A 1 511 ? 20.703 7.512 5.102 1 98.12 511 SER A CA 1
ATOM 4107 C C . SER A 1 511 ? 21.047 8.273 6.375 1 98.12 511 SER A C 1
ATOM 4109 O O . SER A 1 511 ? 20.688 9.438 6.527 1 98.12 511 SER A O 1
ATOM 4111 N N . LEU A 1 512 ? 21.781 7.613 7.27 1 98.12 512 LEU A N 1
ATOM 4112 C CA . LEU A 1 512 ? 22.172 8.25 8.516 1 98.12 512 LEU A CA 1
ATOM 4113 C C . LEU A 1 512 ? 23.156 9.398 8.258 1 98.12 512 LEU A C 1
ATOM 4115 O O . LEU A 1 512 ? 23.016 10.484 8.828 1 98.12 512 LEU A O 1
ATOM 4119 N N . ILE A 1 513 ? 24.062 9.211 7.387 1 98.31 513 ILE A N 1
ATOM 4120 C CA . ILE A 1 513 ? 25.062 10.219 7.07 1 98.31 513 ILE A CA 1
ATOM 4121 C C . ILE A 1 513 ? 24.391 11.43 6.43 1 98.31 513 ILE A C 1
ATOM 4123 O O . ILE A 1 513 ? 24.703 12.578 6.773 1 98.31 513 ILE A O 1
ATOM 4127 N N . LEU A 1 514 ? 23.469 11.148 5.555 1 98.06 514 LEU A N 1
ATOM 4128 C CA . LEU A 1 514 ? 22.766 12.242 4.891 1 98.06 514 LEU A CA 1
ATOM 4129 C C . LEU A 1 514 ? 21.875 12.992 5.875 1 98.06 514 LEU A C 1
ATOM 4131 O O . LEU A 1 514 ? 21.734 14.211 5.781 1 98.06 514 LEU A O 1
ATOM 4135 N N . MET A 1 515 ? 21.297 12.305 6.797 1 97.31 515 MET A N 1
ATOM 4136 C CA . MET A 1 515 ? 20.5 12.969 7.816 1 97.31 515 MET A CA 1
ATOM 4137 C C . MET A 1 515 ? 21.359 13.867 8.695 1 97.31 515 MET A C 1
ATOM 4139 O O . MET A 1 515 ? 20.922 14.953 9.086 1 97.31 515 MET A O 1
ATOM 4143 N N . VAL A 1 516 ? 22.547 13.414 8.977 1 97.19 516 VAL A N 1
ATOM 4144 C CA . VAL A 1 516 ? 23.469 14.234 9.75 1 97.19 516 VAL A CA 1
ATOM 4145 C C . VAL A 1 516 ? 23.844 15.484 8.961 1 97.19 516 VAL A C 1
ATOM 4147 O O . VAL A 1 516 ? 23.891 16.578 9.508 1 97.19 516 VAL A O 1
ATOM 4150 N N . ALA A 1 517 ? 24.062 15.281 7.699 1 96.62 517 ALA A N 1
ATOM 4151 C CA . ALA A 1 517 ? 24.391 16.422 6.848 1 96.62 517 ALA A CA 1
ATOM 4152 C C . ALA A 1 517 ? 23.25 17.438 6.84 1 96.62 517 ALA A C 1
ATOM 4154 O O . ALA A 1 517 ? 23.484 18.656 6.914 1 96.62 517 ALA A O 1
ATOM 4155 N N . LEU A 1 518 ? 22.078 16.984 6.758 1 95.94 518 LEU A N 1
ATOM 4156 C CA . LEU A 1 518 ? 20.906 17.859 6.77 1 95.94 518 LEU A CA 1
ATOM 4157 C C . LEU A 1 518 ? 20.766 18.562 8.117 1 95.94 518 LEU A C 1
ATOM 4159 O O . LEU A 1 518 ? 20.406 19.734 8.18 1 95.94 518 LEU A O 1
ATOM 4163 N N . ALA A 1 519 ? 21.062 17.797 9.18 1 94 519 ALA A N 1
ATOM 4164 C CA . ALA A 1 519 ? 21 18.391 10.516 1 94 519 ALA A CA 1
ATOM 4165 C C . ALA A 1 519 ? 22.016 19.5 10.672 1 94 519 ALA A C 1
ATOM 4167 O O . ALA A 1 519 ? 21.734 20.531 11.305 1 94 519 ALA A O 1
ATOM 4168 N N . VAL A 1 520 ? 23.141 19.359 10.078 1 94 520 VAL A N 1
ATOM 4169 C CA . VAL A 1 520 ? 24.203 20.359 10.141 1 94 520 VAL A CA 1
ATOM 4170 C C . VAL A 1 520 ? 23.781 21.594 9.352 1 94 520 VAL A C 1
ATOM 4172 O O . VAL A 1 520 ? 23.969 22.719 9.805 1 94 520 VAL A O 1
ATOM 4175 N N . ILE A 1 521 ? 23.141 21.391 8.25 1 92.88 521 ILE A N 1
ATOM 4176 C CA . ILE A 1 521 ? 22.719 22.5 7.387 1 92.88 521 ILE A CA 1
ATOM 4177 C C . ILE A 1 521 ? 21.578 23.266 8.047 1 92.88 521 ILE A C 1
ATOM 4179 O O . ILE A 1 521 ? 21.5 24.484 7.938 1 92.88 521 ILE A O 1
ATOM 4183 N N . SER A 1 522 ? 20.734 22.594 8.727 1 90.62 522 SER A N 1
ATOM 4184 C CA . SER A 1 522 ? 19.547 23.203 9.312 1 90.62 522 SER A CA 1
ATOM 4185 C C . SER A 1 522 ? 19.844 23.797 10.68 1 90.62 522 SER A C 1
ATOM 4187 O O . SER A 1 522 ? 18.984 24.438 11.281 1 90.62 522 SER A O 1
ATOM 4189 N N . ARG A 1 523 ? 21.047 23.672 11.18 1 88 523 ARG A N 1
ATOM 4190 C CA . ARG A 1 523 ? 21.391 24.125 12.523 1 88 523 ARG A CA 1
ATOM 4191 C C . ARG A 1 523 ? 21.594 25.641 12.547 1 88 523 ARG A C 1
ATOM 4193 O O . ARG A 1 523 ? 22.312 26.188 11.703 1 88 523 ARG A O 1
ATOM 4200 N N . THR A 1 524 ? 20.891 26.25 13.43 1 83.94 524 THR A N 1
ATOM 4201 C CA . THR A 1 524 ? 21.031 27.688 13.586 1 83.94 524 THR A CA 1
ATOM 4202 C C . THR A 1 524 ? 21.688 28.016 14.922 1 83.94 524 THR A C 1
ATOM 4204 O O . THR A 1 524 ? 22.062 29.172 15.172 1 83.94 524 THR A O 1
ATOM 4207 N N . LYS A 1 525 ? 21.891 27 15.789 1 81.94 525 LYS A N 1
ATOM 4208 C CA . LYS A 1 525 ? 22.5 27.219 17.094 1 81.94 525 LYS A CA 1
ATOM 4209 C C . LYS A 1 525 ? 24.016 27.016 17.047 1 81.94 525 LYS A C 1
ATOM 4211 O O . LYS A 1 525 ? 24.516 26.281 16.188 1 81.94 525 LYS A O 1
ATOM 4216 N N . PRO A 1 526 ? 24.656 27.656 17.938 1 87.06 526 PRO A N 1
ATOM 4217 C CA . PRO A 1 526 ? 26.109 27.484 17.938 1 87.06 526 PRO A CA 1
ATOM 4218 C C . PRO A 1 526 ? 26.531 26.078 18.297 1 87.06 526 PRO A C 1
ATOM 4220 O O . PRO A 1 526 ? 25.797 25.344 18.969 1 87.06 526 PRO A O 1
ATOM 4223 N N . TRP A 1 527 ? 27.719 25.734 17.812 1 89.62 527 TRP A N 1
ATOM 4224 C CA . TRP A 1 527 ? 28.25 24.391 18 1 89.62 527 TRP A CA 1
ATOM 4225 C C . TRP A 1 527 ? 28.891 24.25 19.375 1 89.62 527 TRP A C 1
ATOM 4227 O O . TRP A 1 527 ? 29.734 25.062 19.766 1 89.62 527 TRP A O 1
ATOM 4237 N N . SER A 1 528 ? 28.406 23.359 20.125 1 87.81 528 SER A N 1
ATOM 4238 C CA . SER A 1 528 ? 29.078 22.938 21.359 1 87.81 528 SER A CA 1
ATOM 4239 C C . SER A 1 528 ? 30 21.75 21.109 1 87.81 528 SER A C 1
ATOM 4241 O O . SER A 1 528 ? 29.891 21.062 20.094 1 87.81 528 SER A O 1
ATOM 4243 N N . LYS A 1 529 ? 30.953 21.562 21.969 1 88.38 529 LYS A N 1
ATOM 4244 C CA . LYS A 1 529 ? 31.844 20.422 21.812 1 88.38 529 LYS A CA 1
ATOM 4245 C C . LYS A 1 529 ? 31.078 19.109 21.812 1 88.38 529 LYS A C 1
ATOM 4247 O O . LYS A 1 529 ? 31.406 18.188 21.062 1 88.38 529 LYS A O 1
ATOM 4252 N N . TRP A 1 530 ? 30.125 19.016 22.594 1 89.69 530 TRP A N 1
ATOM 4253 C CA . TRP A 1 530 ? 29.328 17.812 22.656 1 89.69 530 TRP A CA 1
ATOM 4254 C C . TRP A 1 530 ? 28.531 17.625 21.359 1 89.69 530 TRP A C 1
ATOM 4256 O O . TRP A 1 530 ? 28.375 16.5 20.875 1 89.69 530 TRP A O 1
ATOM 4266 N N . ALA A 1 531 ? 28.031 18.703 20.875 1 90.12 531 ALA A N 1
ATOM 4267 C CA . ALA A 1 531 ? 27.281 18.625 19.625 1 90.12 531 ALA A CA 1
ATOM 4268 C C . ALA A 1 531 ? 28.172 18.125 18.484 1 90.12 531 ALA A C 1
ATOM 4270 O O . ALA A 1 531 ? 27.75 17.312 17.656 1 90.12 531 ALA A O 1
ATOM 4271 N N . ILE A 1 532 ? 29.359 18.594 18.469 1 93.38 532 ILE A N 1
ATOM 4272 C CA . ILE A 1 532 ? 30.297 18.188 17.422 1 93.38 532 ILE A CA 1
ATOM 4273 C C . ILE A 1 532 ? 30.641 16.703 17.578 1 93.38 532 ILE A C 1
ATOM 4275 O O . ILE A 1 532 ? 30.609 15.945 16.609 1 93.38 532 ILE A O 1
ATOM 4279 N N . THR A 1 533 ? 30.938 16.297 18.812 1 93 533 THR A N 1
ATOM 4280 C CA . THR A 1 533 ? 31.281 14.914 19.078 1 93 533 THR A CA 1
ATOM 4281 C C . THR A 1 533 ? 30.125 13.984 18.719 1 93 533 THR A C 1
ATOM 4283 O O . THR A 1 533 ? 30.328 12.93 18.125 1 93 533 THR A O 1
ATOM 4286 N N . ARG A 1 534 ? 29.016 14.328 19.047 1 93.81 534 ARG A N 1
ATOM 4287 C CA . ARG A 1 534 ? 27.844 13.523 18.766 1 93.81 534 ARG A CA 1
ATOM 4288 C C . ARG A 1 534 ? 27.641 13.344 17.266 1 93.81 534 ARG A C 1
ATOM 4290 O O . ARG A 1 534 ? 27.359 12.242 16.797 1 93.81 534 ARG A O 1
ATOM 4297 N N . HIS A 1 535 ? 27.797 14.375 16.531 1 95 535 HIS A N 1
ATOM 4298 C CA . HIS A 1 535 ? 27.594 14.289 15.086 1 95 535 HIS A CA 1
ATOM 4299 C C . HIS A 1 535 ? 28.688 13.453 14.43 1 95 535 HIS A C 1
ATOM 4301 O O . HIS A 1 535 ? 28.438 12.742 13.453 1 95 535 HIS A O 1
ATOM 4307 N N . ILE A 1 536 ? 29.859 13.562 14.992 1 96.31 536 ILE A N 1
ATOM 4308 C CA . ILE A 1 536 ? 30.953 12.734 14.492 1 96.31 536 ILE A CA 1
ATOM 4309 C C . ILE A 1 536 ? 30.641 11.258 14.773 1 96.31 536 ILE A C 1
ATOM 4311 O O . ILE A 1 536 ? 30.859 10.398 13.914 1 96.31 536 ILE A O 1
ATOM 4315 N N . ILE A 1 537 ? 30.172 10.984 15.961 1 96.62 537 ILE A N 1
ATOM 4316 C CA . ILE A 1 537 ? 29.781 9.625 16.312 1 96.62 537 ILE A CA 1
ATOM 4317 C C . ILE A 1 537 ? 28.703 9.125 15.367 1 96.62 537 ILE A C 1
ATOM 4319 O O . ILE A 1 537 ? 28.75 7.977 14.914 1 96.62 537 ILE A O 1
ATOM 4323 N N . PHE A 1 538 ? 27.781 9.984 15.039 1 97.75 538 PHE A N 1
ATOM 4324 C CA . PHE A 1 538 ? 26.703 9.602 14.125 1 97.75 538 PHE A CA 1
ATOM 4325 C C . PHE A 1 538 ? 27.266 9.234 12.758 1 97.75 538 PHE A C 1
ATOM 4327 O O . PHE A 1 538 ? 26.859 8.242 12.156 1 97.75 538 PHE A O 1
ATOM 4334 N N . ILE A 1 539 ? 28.219 9.969 12.242 1 98 539 ILE A N 1
ATOM 4335 C CA . ILE A 1 539 ? 28.828 9.719 10.945 1 98 539 ILE A CA 1
ATOM 4336 C C . ILE A 1 539 ? 29.609 8.398 10.977 1 98 539 ILE A C 1
ATOM 4338 O O . ILE A 1 539 ? 29.547 7.613 10.031 1 98 539 ILE A O 1
ATOM 4342 N N . LEU A 1 540 ? 30.25 8.164 12.078 1 98.06 540 LEU A N 1
ATOM 4343 C CA . LEU A 1 540 ? 31.016 6.93 12.219 1 98.06 540 LEU A CA 1
ATOM 4344 C C . LEU A 1 540 ? 30.094 5.723 12.289 1 98.06 540 LEU A C 1
ATOM 4346 O O . LEU A 1 540 ? 30.406 4.664 11.734 1 98.06 540 LEU A O 1
ATOM 4350 N N . LEU A 1 541 ? 29.016 5.879 12.984 1 98.19 541 LEU A N 1
ATOM 4351 C CA . LEU A 1 541 ? 28.031 4.805 13.039 1 98.19 541 LEU A CA 1
ATOM 4352 C C . LEU A 1 541 ? 27.453 4.535 11.656 1 98.19 541 LEU A C 1
ATOM 4354 O O . LEU A 1 541 ? 27.234 3.379 11.289 1 98.19 541 LEU A O 1
ATOM 4358 N N . GLY A 1 542 ? 27.156 5.598 10.875 1 98.19 542 GLY A N 1
ATOM 4359 C CA . GLY A 1 542 ? 26.703 5.426 9.508 1 98.19 542 GLY A CA 1
ATOM 4360 C C . GLY A 1 542 ? 27.719 4.738 8.617 1 98.19 542 GLY A C 1
ATOM 4361 O O . GLY A 1 542 ? 27.375 3.807 7.879 1 98.19 542 GLY A O 1
ATOM 4362 N N . LEU A 1 543 ? 28.969 5.152 8.727 1 98 543 LEU A N 1
ATOM 4363 C CA . LEU A 1 543 ? 30.047 4.539 7.953 1 98 543 LEU A CA 1
ATOM 4364 C C . LEU A 1 543 ? 30.234 3.08 8.359 1 98 543 LEU A C 1
ATOM 4366 O O . LEU A 1 543 ? 30.438 2.217 7.5 1 98 543 LEU A O 1
ATOM 4370 N N . GLY A 1 544 ? 30.219 2.865 9.664 1 97.69 544 GLY A N 1
ATOM 4371 C CA . GLY A 1 544 ? 30.328 1.502 10.148 1 97.69 544 GLY A CA 1
ATOM 4372 C C . GLY A 1 544 ? 29.234 0.587 9.641 1 97.69 544 GLY A C 1
ATOM 4373 O O . GLY A 1 544 ? 29.5 -0.561 9.281 1 97.69 544 GLY A O 1
ATOM 4374 N N . THR A 1 545 ? 28.047 1.078 9.648 1 97.88 545 THR A N 1
ATOM 4375 C CA . THR A 1 545 ? 26.922 0.294 9.148 1 97.88 545 THR A CA 1
ATOM 4376 C C . THR A 1 545 ? 27.094 -0.023 7.664 1 97.88 545 THR A C 1
ATOM 4378 O O . THR A 1 545 ? 26.875 -1.156 7.234 1 97.88 545 THR A O 1
ATOM 4381 N N . SER A 1 546 ? 27.5 0.947 6.84 1 97.56 546 SER A N 1
ATOM 4382 C CA . SER A 1 546 ? 27.719 0.734 5.414 1 97.56 546 SER A CA 1
ATOM 4383 C C . SER A 1 546 ? 28.859 -0.251 5.172 1 97.56 546 SER A C 1
ATOM 4385 O O . SER A 1 546 ? 28.797 -1.062 4.246 1 97.56 546 SER A O 1
ATOM 4387 N N . LEU A 1 547 ? 29.828 -0.274 6.031 1 96.75 547 LEU A N 1
ATOM 4388 C CA . LEU A 1 547 ? 31.016 -1.1 5.836 1 96.75 547 LEU A CA 1
ATOM 4389 C C . LEU A 1 547 ? 30.719 -2.555 6.199 1 96.75 547 LEU A C 1
ATOM 4391 O O . LEU A 1 547 ? 31.5 -3.447 5.852 1 96.75 547 LEU A O 1
ATOM 4395 N N . VAL A 1 548 ? 29.625 -2.846 6.887 1 96.12 548 VAL A N 1
ATOM 4396 C CA . VAL A 1 548 ? 29.25 -4.227 7.148 1 96.12 548 VAL A CA 1
ATOM 4397 C C . VAL A 1 548 ? 29.047 -4.969 5.828 1 96.12 548 VAL A C 1
ATOM 4399 O O . VAL A 1 548 ? 29.25 -6.184 5.754 1 96.12 548 VAL A O 1
ATOM 4402 N N . ALA A 1 549 ? 28.719 -4.238 4.762 1 95.12 549 ALA A N 1
ATOM 4403 C CA . ALA A 1 549 ? 28.5 -4.844 3.447 1 95.12 549 ALA A CA 1
ATOM 4404 C C . ALA A 1 549 ? 29.797 -5.477 2.924 1 95.12 549 ALA A C 1
ATOM 4406 O O . ALA A 1 549 ? 29.75 -6.363 2.068 1 95.12 549 ALA A O 1
ATOM 4407 N N . LEU A 1 550 ? 30.922 -5.129 3.502 1 94.88 550 LEU A N 1
ATOM 4408 C CA . LEU A 1 550 ? 32.219 -5.648 3.037 1 94.88 550 LEU A CA 1
ATOM 4409 C C . LEU A 1 550 ? 32.406 -7.082 3.514 1 94.88 550 LEU A C 1
ATOM 4411 O O . LEU A 1 550 ? 33.344 -7.77 3.047 1 94.88 550 LEU A O 1
ATOM 4415 N N . ILE A 1 551 ? 31.562 -7.555 4.355 1 94.44 551 ILE A N 1
ATOM 4416 C CA . ILE A 1 551 ? 31.672 -8.93 4.828 1 94.44 551 ILE A CA 1
ATOM 4417 C C . ILE A 1 551 ? 31.484 -9.891 3.658 1 94.44 551 ILE A C 1
ATOM 4419 O O . ILE A 1 551 ? 31.906 -11.055 3.736 1 94.44 551 ILE A O 1
ATOM 4423 N N . ARG A 1 552 ? 30.922 -9.398 2.588 1 90.75 552 ARG A N 1
ATOM 4424 C CA . ARG A 1 552 ? 30.656 -10.203 1.4 1 90.75 552 ARG A CA 1
ATOM 4425 C C . ARG A 1 552 ? 31.938 -10.805 0.85 1 90.75 552 ARG A C 1
ATOM 4427 O O . ARG A 1 552 ? 31.922 -11.867 0.22 1 90.75 552 ARG A O 1
ATOM 4434 N N . TYR A 1 553 ? 33.094 -10.219 1.176 1 91.75 553 TYR A N 1
ATOM 4435 C CA . TYR A 1 553 ? 34.344 -10.664 0.61 1 91.75 553 TYR A CA 1
ATOM 4436 C C . TYR A 1 553 ? 34.906 -11.859 1.384 1 91.75 553 TYR A C 1
ATOM 4438 O O . TYR A 1 553 ? 35.844 -12.508 0.943 1 91.75 553 TYR A O 1
ATOM 4446 N N . SER A 1 554 ? 34.25 -12.156 2.494 1 92.38 554 SER A N 1
ATOM 4447 C CA . SER A 1 554 ? 34.5 -13.398 3.207 1 92.38 554 SER A CA 1
ATOM 4448 C C . SER A 1 554 ? 33.281 -14.312 3.166 1 92.38 554 SER A C 1
ATOM 4450 O O . SER A 1 554 ? 32.312 -14.102 3.906 1 92.38 554 SER A O 1
ATOM 4452 N N . GLU A 1 555 ? 33.375 -15.273 2.447 1 90.19 555 GLU A N 1
ATOM 4453 C CA . GLU A 1 555 ? 32.219 -16.141 2.203 1 90.19 555 GLU A CA 1
ATOM 4454 C C . GLU A 1 555 ? 31.734 -16.797 3.496 1 90.19 555 GLU A C 1
ATOM 4456 O O . GLU A 1 555 ? 30.531 -16.844 3.762 1 90.19 555 GLU A O 1
ATOM 4461 N N . THR A 1 556 ? 32.625 -17.297 4.289 1 91.62 556 THR A N 1
ATOM 4462 C CA . THR A 1 556 ? 32.281 -18 5.516 1 91.62 556 THR A CA 1
ATOM 4463 C C . THR A 1 556 ? 31.625 -17.047 6.52 1 91.62 556 THR A C 1
ATOM 4465 O O . THR A 1 556 ? 30.578 -17.344 7.094 1 91.62 556 THR A O 1
ATOM 4468 N N . ARG A 1 557 ? 32.281 -15.93 6.699 1 92.12 557 ARG A N 1
ATOM 4469 C CA . ARG A 1 557 ? 31.766 -14.961 7.656 1 92.12 557 ARG A CA 1
ATOM 4470 C C . ARG A 1 557 ? 30.438 -14.367 7.18 1 92.12 557 ARG A C 1
ATOM 4472 O O . ARG A 1 557 ? 29.547 -14.094 7.988 1 92.12 557 ARG A O 1
ATOM 4479 N N . SER A 1 558 ? 30.359 -14.156 5.902 1 93.31 558 SER A N 1
ATOM 4480 C CA . SER A 1 558 ? 29.125 -13.602 5.328 1 93.31 558 SER A CA 1
ATOM 4481 C C . SER A 1 558 ? 27.938 -14.531 5.551 1 93.31 558 SER A C 1
ATOM 4483 O O . SER A 1 558 ? 26.891 -14.094 6.012 1 93.31 558 SER A O 1
ATOM 4485 N N . THR A 1 559 ? 28.141 -15.805 5.297 1 91.12 559 THR A N 1
ATOM 4486 C CA . THR A 1 559 ? 27.062 -16.781 5.445 1 91.12 559 THR A CA 1
ATOM 4487 C C . THR A 1 559 ? 26.672 -16.922 6.91 1 91.12 559 THR A C 1
ATOM 4489 O O . THR A 1 559 ? 25.484 -17 7.234 1 91.12 559 THR A O 1
ATOM 4492 N N . GLU A 1 560 ? 27.641 -16.922 7.785 1 92.62 560 GLU A N 1
ATOM 4493 C CA . GLU A 1 560 ? 27.359 -17.062 9.211 1 92.62 560 GLU A CA 1
ATOM 4494 C C . GLU A 1 560 ? 26.594 -15.867 9.742 1 92.62 560 GLU A C 1
ATOM 4496 O O . GLU A 1 560 ? 25.641 -16.016 10.523 1 92.62 560 GLU A O 1
ATOM 4501 N N . TYR A 1 561 ? 26.953 -14.727 9.344 1 94.56 561 TYR A N 1
ATOM 4502 C CA . TYR A 1 561 ? 26.297 -13.508 9.805 1 94.56 561 TYR A CA 1
ATOM 4503 C C . TYR A 1 561 ? 24.891 -13.398 9.25 1 94.56 561 TYR A C 1
ATOM 4505 O O . TYR A 1 561 ? 23.953 -13.055 9.969 1 94.56 561 TYR A O 1
ATOM 4513 N N . GLN A 1 562 ? 24.75 -13.68 7.988 1 92.81 562 GLN A N 1
ATOM 4514 C CA . GLN A 1 562 ? 23.469 -13.555 7.312 1 92.81 562 GLN A CA 1
ATOM 4515 C C . GLN A 1 562 ? 22.453 -14.555 7.875 1 92.81 562 GLN A C 1
ATOM 4517 O O . GLN A 1 562 ? 21.25 -14.266 7.918 1 92.81 562 GLN A O 1
ATOM 4522 N N . GLN A 1 563 ? 22.953 -15.648 8.312 1 90.94 563 GLN A N 1
ATOM 4523 C CA . GLN A 1 563 ? 22.062 -16.672 8.852 1 90.94 563 GLN A CA 1
ATOM 4524 C C . GLN A 1 563 ? 21.875 -16.484 10.359 1 90.94 563 GLN A C 1
ATOM 4526 O O . GLN A 1 563 ? 21.031 -17.172 10.969 1 90.94 563 GLN A O 1
ATOM 4531 N N . SER A 1 564 ? 22.578 -15.539 10.883 1 89.25 564 SER A N 1
ATOM 4532 C CA . SER A 1 564 ? 22.438 -15.289 12.312 1 89.25 564 SER A CA 1
ATOM 4533 C C . SER A 1 564 ? 21.203 -14.453 12.617 1 89.25 564 SER A C 1
ATOM 4535 O O . SER A 1 564 ? 20.578 -13.906 11.703 1 89.25 564 SER A O 1
ATOM 4537 N N . SER A 1 565 ? 20.828 -14.375 13.875 1 88.69 565 SER A N 1
ATOM 4538 C CA . SER A 1 565 ? 19.672 -13.602 14.312 1 88.69 565 SER A CA 1
ATOM 4539 C C . SER A 1 565 ? 20 -12.109 14.375 1 88.69 565 SER A C 1
ATOM 4541 O O . SER A 1 565 ? 19.109 -11.289 14.617 1 88.69 565 SER A O 1
ATOM 4543 N N . TRP A 1 566 ? 21.188 -11.711 13.953 1 91.75 566 TRP A N 1
ATOM 4544 C CA . TRP A 1 566 ? 21.641 -10.344 14.203 1 91.75 566 TRP A CA 1
ATOM 4545 C C . TRP A 1 566 ? 21.547 -9.5 12.938 1 91.75 566 TRP A C 1
ATOM 4547 O O . TRP A 1 566 ? 21.781 -8.289 12.977 1 91.75 566 TRP A O 1
ATOM 4557 N N . MET A 1 567 ? 21.219 -10.102 11.836 1 93.56 567 MET A N 1
ATOM 4558 C CA . MET A 1 567 ? 21.25 -9.414 10.555 1 93.56 567 MET A CA 1
ATOM 4559 C C . MET A 1 567 ? 20.406 -8.141 10.602 1 93.56 567 MET A C 1
ATOM 4561 O O . MET A 1 567 ? 20.828 -7.094 10.109 1 93.56 567 MET A O 1
ATOM 4565 N N . LEU A 1 568 ? 19.219 -8.133 11.219 1 94.06 568 LEU A N 1
ATOM 4566 C CA . LEU A 1 568 ? 18.328 -6.98 11.25 1 94.06 568 LEU A CA 1
ATOM 4567 C C . LEU A 1 568 ? 18.484 -6.199 12.555 1 94.06 568 LEU A C 1
ATOM 4569 O O . LEU A 1 568 ? 18.609 -4.973 12.531 1 94.06 568 LEU A O 1
ATOM 4573 N N . PRO A 1 569 ? 18.672 -6.848 13.695 1 94 569 PRO A N 1
ATOM 4574 C CA . PRO A 1 569 ? 18.812 -6.125 14.961 1 94 569 PRO A CA 1
ATOM 4575 C C . PRO A 1 569 ? 20.047 -5.23 15.008 1 94 569 PRO A C 1
ATOM 4577 O O . PRO A 1 569 ? 20.062 -4.219 15.711 1 94 569 PRO A O 1
ATOM 4580 N N . THR A 1 570 ? 21.062 -5.586 14.219 1 95.88 570 THR A N 1
ATOM 4581 C CA . THR A 1 570 ? 22.25 -4.75 14.172 1 95.88 570 THR A CA 1
ATOM 4582 C C . THR A 1 570 ? 21.922 -3.342 13.703 1 95.88 570 THR A C 1
ATOM 4584 O O . THR A 1 570 ? 22.344 -2.357 14.305 1 95.88 570 THR A O 1
ATOM 4587 N N . ILE A 1 571 ? 21.188 -3.236 12.641 1 97.12 571 ILE A N 1
ATOM 4588 C CA . ILE A 1 571 ? 20.766 -1.938 12.125 1 97.12 571 ILE A CA 1
ATOM 4589 C C . ILE A 1 571 ? 19.859 -1.245 13.148 1 97.12 571 ILE A C 1
ATOM 4591 O O . ILE A 1 571 ? 19.984 -0.042 13.383 1 97.12 571 ILE A O 1
ATOM 4595 N N . THR A 1 572 ? 18.953 -1.979 13.758 1 96.81 572 THR A N 1
ATOM 4596 C CA . THR A 1 572 ? 18.031 -1.44 14.75 1 96.81 572 THR A CA 1
ATOM 4597 C C . THR A 1 572 ? 18.797 -0.837 15.93 1 96.81 572 THR A C 1
ATOM 4599 O O . THR A 1 572 ? 18.469 0.26 16.391 1 96.81 572 THR A O 1
ATOM 4602 N N . ILE A 1 573 ? 19.766 -1.536 16.391 1 97 573 ILE A N 1
ATOM 4603 C CA . ILE A 1 573 ? 20.547 -1.091 17.547 1 97 573 ILE A CA 1
ATOM 4604 C C . ILE A 1 573 ? 21.266 0.21 17.203 1 97 573 ILE A C 1
ATOM 4606 O O . ILE A 1 573 ? 21.328 1.125 18.031 1 97 573 ILE A O 1
ATOM 4610 N N . VAL A 1 574 ? 21.797 0.305 15.992 1 97.56 574 VAL A N 1
ATOM 4611 C CA . VAL A 1 574 ? 22.484 1.525 15.586 1 97.56 574 VAL A CA 1
ATOM 4612 C C . VAL A 1 574 ? 21.516 2.707 15.648 1 97.56 574 VAL A C 1
ATOM 4614 O O . VAL A 1 574 ? 21.844 3.75 16.219 1 97.56 574 VAL A O 1
ATOM 4617 N N . TRP A 1 575 ? 20.391 2.588 15.102 1 97.38 575 TRP A N 1
ATOM 4618 C CA . TRP A 1 575 ? 19.406 3.674 15.078 1 97.38 575 TRP A CA 1
ATOM 4619 C C . TRP A 1 575 ? 18.922 3.992 16.484 1 97.38 575 TRP A C 1
ATOM 4621 O O . TRP A 1 575 ? 18.656 5.152 16.812 1 97.38 575 TRP A O 1
ATOM 4631 N N . LEU A 1 576 ? 18.781 2.98 17.344 1 96.44 576 LEU A N 1
ATOM 4632 C CA . LEU A 1 576 ? 18.375 3.215 18.734 1 96.44 576 LEU A CA 1
ATOM 4633 C C . LEU A 1 576 ? 19.453 3.965 19.5 1 96.44 576 LEU A C 1
ATOM 4635 O O . LEU A 1 576 ? 19.156 4.84 20.312 1 96.44 576 LEU A O 1
ATOM 4639 N N . VAL A 1 577 ? 20.656 3.604 19.234 1 96.62 577 VAL A N 1
ATOM 4640 C CA . VAL A 1 577 ? 21.766 4.301 19.875 1 96.62 577 VAL A CA 1
ATOM 4641 C C . VAL A 1 577 ? 21.766 5.77 19.438 1 96.62 577 VAL A C 1
ATOM 4643 O O . VAL A 1 577 ? 21.953 6.664 20.281 1 96.62 577 VAL A O 1
ATOM 4646 N N . VAL A 1 578 ? 21.547 5.977 18.141 1 96.69 578 VAL A N 1
ATOM 4647 C CA . VAL A 1 578 ? 21.484 7.344 17.625 1 96.69 578 VAL A CA 1
ATOM 4648 C C . VAL A 1 578 ? 20.328 8.094 18.297 1 96.69 578 VAL A C 1
ATOM 4650 O O . VAL A 1 578 ? 20.484 9.258 18.688 1 96.69 578 VAL A O 1
ATOM 4653 N N . LEU A 1 579 ? 19.266 7.449 18.5 1 94.81 579 LEU A N 1
ATOM 4654 C CA . LEU A 1 579 ? 18.094 8.062 19.141 1 94.81 579 LEU A CA 1
ATOM 4655 C C . LEU A 1 579 ? 18.391 8.422 20.578 1 94.81 579 LEU A C 1
ATOM 4657 O O . LEU A 1 579 ? 18.062 9.523 21.031 1 94.81 579 LEU A O 1
ATOM 4661 N N . VAL A 1 580 ? 19.047 7.543 21.297 1 92.75 580 VAL A N 1
ATOM 4662 C CA . VAL A 1 580 ? 19.375 7.77 22.688 1 92.75 580 VAL A CA 1
ATOM 4663 C C . VAL A 1 580 ? 20.375 8.906 22.812 1 92.75 580 VAL A C 1
ATOM 4665 O O . VAL A 1 580 ? 20.219 9.812 23.641 1 92.75 580 VAL A O 1
ATOM 4668 N N . LEU A 1 581 ? 21.344 8.898 21.938 1 92.69 581 LEU A N 1
ATOM 4669 C CA . LEU A 1 581 ? 22.391 9.922 21.969 1 92.69 581 LEU A CA 1
ATOM 4670 C C . LEU A 1 581 ? 21.828 11.289 21.609 1 92.69 581 LEU A C 1
ATOM 4672 O O . LEU A 1 581 ? 22.328 12.32 22.078 1 92.69 581 LEU A O 1
ATOM 4676 N N . THR A 1 582 ? 20.828 11.297 20.734 1 91.19 582 THR A N 1
ATOM 4677 C CA . THR A 1 582 ? 20.172 12.547 20.359 1 91.19 582 THR A CA 1
ATOM 4678 C C . THR A 1 582 ? 19.562 13.227 21.578 1 91.19 582 THR A C 1
ATOM 4680 O O . THR A 1 582 ? 19.5 14.453 21.656 1 91.19 582 THR A O 1
ATOM 4683 N N . HIS A 1 583 ? 19.234 12.508 22.609 1 87.62 583 HIS A N 1
ATOM 4684 C CA . HIS A 1 583 ? 18.516 13.094 23.734 1 87.62 583 HIS A CA 1
ATOM 4685 C C . HIS A 1 583 ? 19.391 13.18 24.984 1 87.62 583 HIS A C 1
ATOM 4687 O O . HIS A 1 583 ? 18.922 13.547 26.062 1 87.62 583 HIS A O 1
ATOM 4693 N N . ILE A 1 584 ? 20.609 12.836 24.812 1 84.38 584 ILE A N 1
ATOM 4694 C CA . ILE A 1 584 ? 21.562 13.039 25.906 1 84.38 584 ILE A CA 1
ATOM 4695 C C . ILE A 1 584 ? 22.125 14.461 25.844 1 84.38 584 ILE A C 1
ATOM 4697 O O . ILE A 1 584 ? 22.766 14.844 24.875 1 84.38 584 ILE A O 1
ATOM 4701 N N . ARG A 1 585 ? 21.781 15.305 26.734 1 73.62 585 ARG A N 1
ATOM 4702 C CA . ARG A 1 585 ? 22.094 16.734 26.75 1 73.62 585 ARG A CA 1
ATOM 4703 C C . ARG A 1 585 ? 23.547 16.984 27.141 1 73.62 585 ARG A C 1
ATOM 4705 O O . ARG A 1 585 ? 24.234 17.797 26.516 1 73.62 585 ARG A O 1
ATOM 4712 N N . ASN A 1 586 ? 23.844 16.328 28.375 1 68.5 586 ASN A N 1
ATOM 4713 C CA . ASN A 1 586 ? 25.172 16.609 28.922 1 68.5 586 ASN A CA 1
ATOM 4714 C C . ASN A 1 586 ? 26.188 15.57 28.484 1 68.5 586 ASN A C 1
ATOM 4716 O O . ASN A 1 586 ? 25.844 14.406 28.281 1 68.5 586 ASN A O 1
ATOM 4720 N N . PRO A 1 587 ? 27.375 16.062 27.984 1 67.81 587 PRO A N 1
ATOM 4721 C CA . PRO A 1 587 ? 28.406 15.109 27.578 1 67.81 587 PRO A CA 1
ATOM 4722 C C . PRO A 1 587 ? 28.656 14.031 28.625 1 67.81 587 PRO A C 1
ATOM 4724 O O . PRO A 1 587 ? 28.703 14.32 29.828 1 67.81 587 PRO A O 1
ATOM 4727 N N . PRO A 1 588 ? 28.531 12.867 28.281 1 63.62 588 PRO A N 1
ATOM 4728 C CA . PRO A 1 588 ? 28.875 11.828 29.25 1 63.62 588 PRO A CA 1
ATOM 4729 C C . PRO A 1 588 ? 30.266 12.023 29.859 1 63.62 588 PRO A C 1
ATOM 4731 O O . PRO A 1 588 ? 31.188 12.461 29.172 1 63.62 588 PRO A O 1
ATOM 4734 N N . PRO A 1 589 ? 30.312 12.117 31.125 1 59.53 589 PRO A N 1
ATOM 4735 C CA . PRO A 1 589 ? 31.594 12.344 31.797 1 59.53 589 PRO A CA 1
ATOM 4736 C C . PRO A 1 589 ? 32.75 11.555 31.156 1 59.53 589 PRO A C 1
ATOM 4738 O O . PRO A 1 589 ? 33.906 11.836 31.422 1 59.53 589 PRO A O 1
ATOM 4741 N N . LEU A 1 590 ? 32.406 10.68 30.484 1 54.94 590 LEU A N 1
ATOM 4742 C CA . LEU A 1 590 ? 33.469 9.844 29.922 1 54.94 590 LEU A CA 1
ATOM 4743 C C . LEU A 1 590 ? 34.281 10.641 28.922 1 54.94 590 LEU A C 1
ATOM 4745 O O . LEU A 1 590 ? 35.5 10.398 28.797 1 54.94 590 LEU A O 1
ATOM 4749 N N . PHE A 1 591 ? 33.625 11.562 28.266 1 54.22 591 PHE A N 1
ATOM 4750 C CA . PHE A 1 591 ? 34.344 12.188 27.172 1 54.22 591 PHE A CA 1
ATOM 4751 C C . PHE A 1 591 ? 34.812 13.586 27.547 1 54.22 591 PHE A C 1
ATOM 4753 O O . PHE A 1 591 ? 35.688 14.156 26.906 1 54.22 591 PHE A O 1
ATOM 4760 N N . PHE A 1 592 ? 34.031 14.344 28.516 1 60.41 592 PHE A N 1
ATOM 4761 C CA . PHE A 1 592 ? 34.438 15.703 28.859 1 60.41 592 PHE A CA 1
ATOM 4762 C C . PHE A 1 592 ? 34.625 15.844 30.359 1 60.41 592 PHE A C 1
ATOM 4764 O O . PHE A 1 592 ? 33.781 15.406 31.156 1 60.41 592 PHE A O 1
ATOM 4771 N N . LYS A 1 593 ? 35.719 16.312 30.797 1 51.44 593 LYS A N 1
ATOM 4772 C CA . LYS A 1 593 ? 36.094 16.656 32.156 1 51.44 593 LYS A CA 1
ATOM 4773 C C . LYS A 1 593 ? 35.25 17.812 32.688 1 51.44 593 LYS A C 1
ATOM 4775 O O . LYS A 1 593 ? 35.094 18.828 32.031 1 51.44 593 LYS A O 1
ATOM 4780 N N . GLY A 1 594 ? 34.156 17.547 33.781 1 55.19 594 GLY A N 1
ATOM 4781 C CA . GLY A 1 594 ? 33.344 18.484 34.531 1 55.19 594 GLY A CA 1
ATOM 4782 C C . GLY A 1 594 ? 31.859 18.312 34.312 1 55.19 594 GLY A C 1
ATOM 4783 O O . GLY A 1 594 ? 31.047 19.109 34.781 1 55.19 594 GLY A O 1
ATOM 4784 N N . SER A 1 595 ? 31.516 17.562 33.344 1 56 595 SER A N 1
ATOM 4785 C CA . SER A 1 595 ? 30.109 17.5 33 1 56 595 SER A CA 1
ATOM 4786 C C . SER A 1 595 ? 29.328 16.688 34.031 1 56 595 SER A C 1
ATOM 4788 O O . SER A 1 595 ? 29.859 15.758 34.656 1 56 595 SER A O 1
ATOM 4790 N N . GLN A 1 596 ? 28.391 17.281 34.781 1 53.03 596 GLN A N 1
ATOM 4791 C CA . GLN A 1 596 ? 27.531 16.656 35.812 1 53.03 596 GLN A CA 1
ATOM 4792 C C . GLN A 1 596 ? 26.844 15.422 35.25 1 53.03 596 GLN A C 1
ATOM 4794 O O . GLN A 1 596 ? 26.578 15.336 34.031 1 53.03 596 GLN A O 1
ATOM 4799 N N . PHE A 1 597 ? 26.969 14.438 35.938 1 50.88 597 PHE A N 1
ATOM 4800 C CA . PHE A 1 597 ? 26.359 13.156 35.594 1 50.88 597 PHE A CA 1
ATOM 4801 C C . PHE A 1 597 ? 24.891 13.336 35.219 1 50.88 597 PHE A C 1
ATOM 4803 O O . PHE A 1 597 ? 24.234 14.25 35.719 1 50.88 597 PHE A O 1
ATOM 4810 N N . PHE A 1 598 ? 24.453 12.68 34.156 1 52.78 598 PHE A N 1
ATOM 4811 C CA . PHE A 1 598 ? 23.109 12.711 33.562 1 52.78 598 PHE A CA 1
ATOM 4812 C C . PHE A 1 598 ? 22.047 12.742 34.656 1 52.78 598 PHE A C 1
ATOM 4814 O O . PHE A 1 598 ? 21.031 13.43 34.531 1 52.78 598 PHE A O 1
ATOM 4821 N N . TRP A 1 599 ? 22.188 11.867 35.75 1 46.53 599 TRP A N 1
ATOM 4822 C CA . TRP A 1 599 ? 21.219 11.758 36.844 1 46.53 599 TRP A CA 1
ATOM 4823 C C . TRP A 1 599 ? 21.484 12.812 37.906 1 46.53 599 TRP A C 1
ATOM 4825 O O . TRP A 1 599 ? 20.875 12.789 38.969 1 46.53 599 TRP A O 1
ATOM 4835 N N . SER A 1 600 ? 22.469 13.477 37.719 1 42.72 600 SER A N 1
ATOM 4836 C CA . SER A 1 600 ? 22.719 14.383 38.844 1 42.72 600 SER A CA 1
ATOM 4837 C C . SER A 1 600 ? 21.797 15.594 38.781 1 42.72 600 SER A C 1
ATOM 4839 O O . SER A 1 600 ? 21.719 16.281 37.781 1 42.72 600 SER A O 1
ATOM 4841 N N . ARG A 1 601 ? 20.672 15.555 39.438 1 44.16 601 ARG A N 1
ATOM 4842 C CA . ARG A 1 601 ? 19.797 16.688 39.75 1 44.16 601 ARG A CA 1
ATOM 4843 C C . ARG A 1 601 ? 20.609 17.938 40.031 1 44.16 601 ARG A C 1
ATOM 4845 O O . ARG A 1 601 ? 21.5 17.938 40.875 1 44.16 601 ARG A O 1
ATOM 4852 N N . ARG A 1 602 ? 20.766 18.766 39.125 1 44.62 602 ARG A N 1
ATOM 4853 C CA . ARG A 1 602 ? 21.25 20.078 39.531 1 44.62 602 ARG A CA 1
ATOM 4854 C C . ARG A 1 602 ? 20.672 20.484 40.875 1 44.62 602 ARG A C 1
ATOM 4856 O O . ARG A 1 602 ? 19.453 20.562 41.031 1 44.62 602 ARG A O 1
ATOM 4863 N N . LYS A 1 603 ? 21.25 20.109 41.906 1 38.91 603 LYS A N 1
ATOM 4864 C CA . LYS A 1 603 ? 20.938 20.922 43.062 1 38.91 603 LYS A CA 1
ATOM 4865 C C . LYS A 1 603 ? 20.922 22.406 42.719 1 38.91 603 LYS A C 1
ATOM 4867 O O . LYS A 1 603 ? 21.906 22.938 42.219 1 38.91 603 LYS A O 1
ATOM 4872 N N . ASN A 1 604 ? 19.766 22.828 42.219 1 34.66 604 ASN A N 1
ATOM 4873 C CA . ASN A 1 604 ? 19.609 24.266 42.312 1 34.66 604 ASN A CA 1
ATOM 4874 C C . ASN A 1 604 ? 20.375 24.844 43.531 1 34.66 604 ASN A C 1
ATOM 4876 O O . ASN A 1 604 ? 19.984 24.609 44.656 1 34.66 604 ASN A O 1
ATOM 4880 N N . ASN A 1 605 ? 21.609 24.656 43.562 1 31.55 605 ASN A N 1
ATOM 4881 C CA . ASN A 1 605 ? 22.156 25.594 44.531 1 31.55 605 ASN A CA 1
ATOM 4882 C C . ASN A 1 605 ? 21.516 26.969 44.438 1 31.55 605 ASN A C 1
ATOM 4884 O O . ASN A 1 605 ? 21.562 27.594 43.375 1 31.55 605 ASN A O 1
ATOM 4888 N N . GLN A 1 606 ? 20.359 27.109 45.062 1 31.58 606 GLN A N 1
ATOM 4889 C CA . GLN A 1 606 ? 19.812 28.406 45.438 1 31.58 606 GLN A CA 1
ATOM 4890 C C . GLN A 1 606 ? 20.922 29.422 45.688 1 31.58 606 GLN A C 1
ATOM 4892 O O . GLN A 1 606 ? 21.641 29.312 46.688 1 31.58 606 GLN A O 1
ATOM 4897 N N . GLN A 1 607 ? 21.703 29.719 44.719 1 29.95 607 GLN A N 1
ATOM 4898 C CA . GLN A 1 607 ? 22.438 30.953 45 1 29.95 607 GLN A CA 1
ATOM 4899 C C . GLN A 1 607 ? 21.531 31.969 45.719 1 29.95 607 GLN A C 1
ATOM 4901 O O . GLN A 1 607 ? 20.578 32.469 45.094 1 29.95 607 GLN A O 1
ATOM 4906 N N . THR A 1 608 ? 21.234 31.672 46.969 1 29.31 608 THR A N 1
ATOM 4907 C CA . THR A 1 608 ? 20.75 32.719 47.875 1 29.31 608 THR A CA 1
ATOM 4908 C C . THR A 1 608 ? 21.438 34.062 47.562 1 29.31 608 THR A C 1
ATOM 4910 O O . THR A 1 608 ? 22.656 34.188 47.719 1 29.31 608 THR A O 1
ATOM 4913 N N . TYR A 1 609 ? 21.031 34.594 46.406 1 28.56 609 TYR A N 1
ATOM 4914 C CA . TYR A 1 609 ? 21.391 36.031 46.312 1 28.56 609 TYR A CA 1
ATOM 4915 C C . TYR A 1 609 ? 21.281 36.719 47.656 1 28.56 609 TYR A C 1
ATOM 4917 O O . TYR A 1 609 ? 20.203 36.812 48.219 1 28.56 609 TYR A O 1
ATOM 4925 N N . ASP A 1 610 ? 22.234 36.406 48.531 1 28.25 610 ASP A N 1
ATOM 4926 C CA . ASP A 1 610 ? 22.406 37.312 49.656 1 28.25 610 ASP A CA 1
ATOM 4927 C C . ASP A 1 610 ? 22.281 38.75 49.219 1 28.25 610 ASP A C 1
ATOM 4929 O O . ASP A 1 610 ? 23.047 39.219 48.375 1 28.25 610 ASP A O 1
ATOM 4933 N N . TYR A 1 611 ? 21.031 39.156 49 1 27.78 611 TYR A N 1
ATOM 4934 C CA . TYR A 1 611 ? 20.781 40.594 48.938 1 27.78 611 TYR A CA 1
ATOM 4935 C C . TYR A 1 611 ? 21.656 41.344 49.906 1 27.78 611 TYR A C 1
ATOM 4937 O O . TYR A 1 611 ? 21.406 41.312 51.125 1 27.78 611 TYR A O 1
ATOM 4945 N N . VAL A 1 612 ? 22.984 41.156 49.75 1 29.42 612 VAL A N 1
ATOM 4946 C CA . VAL A 1 612 ? 23.812 42.062 50.562 1 29.42 612 VAL A CA 1
ATOM 4947 C C . VAL A 1 612 ? 23.359 43.5 50.344 1 29.42 612 VAL A C 1
ATOM 4949 O O . VAL A 1 612 ? 23.375 44 49.219 1 29.42 612 VAL A O 1
ATOM 4952 N N . MET A 1 613 ? 22.359 43.906 51.062 1 27.67 613 MET A N 1
ATOM 4953 C CA . MET A 1 613 ? 22.016 45.312 51.25 1 27.67 613 MET A CA 1
ATOM 4954 C C . MET A 1 613 ? 23.281 46.188 51.344 1 27.67 613 MET A C 1
ATOM 4956 O O . MET A 1 613 ? 24.188 45.875 52.125 1 27.67 613 MET A O 1
ATOM 4960 N N . PRO A 1 614 ? 23.688 46.719 50.094 1 28.39 614 PRO A N 1
ATOM 4961 C CA . PRO A 1 614 ? 24.859 47.594 50.125 1 28.39 614 PRO A CA 1
ATOM 4962 C C . PRO A 1 614 ? 24.938 48.438 51.406 1 28.39 614 PRO A C 1
ATOM 4964 O O . PRO A 1 614 ? 23.938 49.031 51.812 1 28.39 614 PRO A O 1
ATOM 4967 N N . ALA A 1 615 ? 25.656 47.938 52.375 1 25.89 615 ALA A N 1
ATOM 4968 C CA . ALA A 1 615 ? 25.891 48.75 53.562 1 25.89 615 ALA A CA 1
ATOM 4969 C C . ALA A 1 615 ? 26.25 50.156 53.188 1 25.89 615 ALA A C 1
ATOM 4971 O O . ALA A 1 615 ? 26.828 50.438 52.125 1 25.89 615 ALA A O 1
ATOM 4972 N N . GLU A 1 616 ? 25.609 51.156 53.719 1 27.31 616 GLU A N 1
ATOM 4973 C CA . GLU A 1 616 ? 25.609 52.625 53.625 1 27.31 616 GLU A CA 1
ATOM 4974 C C . GLU A 1 616 ? 27.031 53.156 53.594 1 27.31 616 GLU A C 1
ATOM 4976 O O . GLU A 1 616 ? 27.234 54.344 53.25 1 27.31 616 GLU A O 1
ATOM 4981 N N . GLY A 1 617 ? 28.016 52.375 54.156 1 23.7 617 GLY A N 1
ATOM 4982 C CA . GLY A 1 617 ? 29.047 53.188 54.812 1 23.7 617 GLY A CA 1
ATOM 4983 C C . GLY A 1 617 ? 30.016 53.812 53.812 1 23.7 617 GLY A C 1
ATOM 4984 O O . GLY A 1 617 ? 30.859 54.625 54.188 1 23.7 617 GLY A O 1
ATOM 4985 N N . GLN A 1 618 ? 30.438 53.062 52.781 1 23.83 618 GLN A N 1
ATOM 4986 C CA . GLN A 1 618 ? 31.844 53.281 52.469 1 23.83 618 GLN A CA 1
ATOM 4987 C C . GLN A 1 618 ? 32.031 54.562 51.656 1 23.83 618 GLN A C 1
ATOM 4989 O O . GLN A 1 618 ? 32.125 54.5 50.438 1 23.83 618 GLN A O 1
ATOM 4994 N N . THR A 1 619 ? 31.297 55.656 51.938 1 23.94 619 THR A N 1
ATOM 4995 C CA . THR A 1 619 ? 31.484 56.875 51.156 1 23.94 619 THR A CA 1
ATOM 4996 C C . THR A 1 619 ? 32.938 57.344 51.219 1 23.94 619 THR A C 1
ATOM 4998 O O . THR A 1 619 ? 33.281 58.406 50.719 1 23.94 619 THR A O 1
ATOM 5001 N N . ALA A 1 620 ? 33.875 56.781 52.156 1 25.66 620 ALA A N 1
ATOM 5002 C CA . ALA A 1 620 ? 34.906 57.75 52.5 1 25.66 620 ALA A CA 1
ATOM 5003 C C . ALA A 1 620 ? 35.906 57.938 51.375 1 25.66 620 ALA A C 1
ATOM 5005 O O . ALA A 1 620 ? 36.469 56.969 50.875 1 25.66 620 ALA A O 1
ATOM 5006 N N . TYR A 1 621 ? 35.969 59.094 50.688 1 23.14 621 TYR A N 1
ATOM 5007 C CA . TYR A 1 621 ? 36.688 59.719 49.594 1 23.14 621 TYR A CA 1
ATOM 5008 C C . TYR A 1 621 ? 38.188 59.781 49.875 1 23.14 621 TYR A C 1
ATOM 5010 O O . TYR A 1 621 ? 38.656 60.594 50.656 1 23.14 621 TYR A O 1
ATOM 5018 N N . LYS A 1 622 ? 38.875 58.625 50.312 1 25.19 622 LYS A N 1
ATOM 5019 C CA . LYS A 1 622 ? 40.25 58.875 50.75 1 25.19 622 LYS A CA 1
ATOM 5020 C C . LYS A 1 622 ? 41.094 59.438 49.594 1 25.19 622 LYS A C 1
ATOM 5022 O O . LYS A 1 622 ? 41.094 58.906 48.5 1 25.19 622 LYS A O 1
ATOM 5027 N N . GLY A 1 623 ? 41.656 60.656 49.719 1 23.77 623 GLY A N 1
ATOM 5028 C CA . GLY A 1 623 ? 42.5 61.594 49 1 23.77 623 GLY A CA 1
ATOM 5029 C C . GLY A 1 623 ? 43.844 61.062 48.625 1 23.77 623 GLY A C 1
ATOM 5030 O O . GLY A 1 623 ? 44.5 60.375 49.406 1 23.77 623 GLY A O 1
ATOM 5031 N N . ALA A 1 624 ? 44.156 60.562 47.344 1 24.52 624 ALA A N 1
ATOM 5032 C CA . ALA A 1 624 ? 45.344 60 46.719 1 24.52 624 ALA A CA 1
ATOM 5033 C C . ALA A 1 624 ? 46.594 60.844 46.969 1 24.52 624 ALA A C 1
ATOM 5035 O O . ALA A 1 624 ? 46.562 62.062 46.719 1 24.52 624 ALA A O 1
ATOM 5036 N N . PRO A 1 625 ? 47.562 60.438 47.875 1 24.98 625 PRO A N 1
ATOM 5037 C CA . PRO A 1 625 ? 48.75 61.188 48.312 1 24.98 625 PRO A CA 1
ATOM 5038 C C . PRO A 1 625 ? 49.719 61.469 47.188 1 24.98 625 PRO A C 1
ATOM 5040 O O . PRO A 1 625 ? 49.75 60.719 46.188 1 24.98 625 PRO A O 1
ATOM 5043 N N . SER A 1 626 ? 50.344 62.719 46.969 1 24.86 626 SER A N 1
ATOM 5044 C CA . SER A 1 626 ? 51.219 63.469 46.031 1 24.86 626 SER A CA 1
ATOM 5045 C C . SER A 1 626 ? 52.656 62.938 46.125 1 24.86 626 SER A C 1
ATOM 5047 O O . SER A 1 626 ? 53.312 63.062 47.156 1 24.86 626 SER A O 1
ATOM 5049 N N . THR A 1 627 ? 53.062 61.625 45.75 1 23.38 627 THR A N 1
ATOM 5050 C CA . THR A 1 627 ? 54.438 61.156 45.844 1 23.38 627 THR A CA 1
ATOM 5051 C C . THR A 1 627 ? 55.375 62.094 45.094 1 23.38 627 THR A C 1
ATOM 5053 O O . THR A 1 627 ? 55.156 62.406 43.906 1 23.38 627 THR A O 1
ATOM 5056 N N . GLN A 1 628 ? 56.375 62.781 45.75 1 24.34 628 GLN A N 1
ATOM 5057 C CA . GLN A 1 628 ? 57.531 63.688 45.562 1 24.34 628 GLN A CA 1
ATOM 5058 C C . GLN A 1 628 ? 58.625 63.031 44.75 1 24.34 628 GLN A C 1
ATOM 5060 O O . GLN A 1 628 ? 58.875 61.844 44.875 1 24.34 628 GLN A O 1
ATOM 5065 N N . VAL A 1 629 ? 59.125 63.688 43.594 1 28.52 629 VAL A N 1
ATOM 5066 C CA . VAL A 1 629 ? 60.062 63.531 42.469 1 28.52 629 VAL A CA 1
ATOM 5067 C C . VAL A 1 629 ? 61.5 63.438 43 1 28.52 629 VAL A C 1
ATOM 5069 O O . VAL A 1 629 ? 62.031 64.375 43.594 1 28.52 629 VAL A O 1
ATOM 5072 N N . ARG A 1 630 ? 61.969 62.406 43.719 1 25.05 630 ARG A N 1
ATOM 5073 C CA . ARG A 1 630 ? 63.344 62.406 44.188 1 25.05 630 ARG A CA 1
ATOM 5074 C C . ARG A 1 630 ? 64.312 62.5 43.031 1 25.05 630 ARG A C 1
ATOM 5076 O O . ARG A 1 630 ? 64.188 61.75 42.062 1 25.05 630 ARG A O 1
ATOM 5083 N N . SER A 1 631 ? 65.188 63.688 42.938 1 25.23 631 SER A N 1
ATOM 5084 C CA . SER A 1 631 ? 66.25 64.25 42.156 1 25.23 631 SER A CA 1
ATOM 5085 C C . SER A 1 631 ? 67.562 63.406 42.25 1 25.23 631 SER A C 1
ATOM 5087 O O . SER A 1 631 ? 68.125 63.312 43.344 1 25.23 631 SER A O 1
ATOM 5089 N N . SER A 1 632 ? 67.562 62.156 42.062 1 22.05 632 SER A N 1
ATOM 5090 C CA . SER A 1 632 ? 68.938 61.562 42.094 1 22.05 632 SER A CA 1
ATOM 5091 C C . SER A 1 632 ? 69.875 62.281 41.125 1 22.05 632 SER A C 1
ATOM 5093 O O . SER A 1 632 ? 69.625 62.344 39.906 1 22.05 632 SER A O 1
ATOM 5095 N N . VAL A 1 633 ? 70.688 63.281 41.812 1 20.56 633 VAL A N 1
ATOM 5096 C CA . VAL A 1 633 ? 72.125 63.438 41.812 1 20.56 633 VAL A CA 1
ATOM 5097 C C . VAL A 1 633 ? 72.75 62.156 42.375 1 20.56 633 VAL A C 1
ATOM 5099 O O . VAL A 1 633 ? 72.312 61.625 43.375 1 20.56 633 VAL A O 1
ATOM 5102 N N . MET B 1 1 ? 21.156 55.844 15.172 1 25 1 MET B N 1
ATOM 5103 C CA . MET B 1 1 ? 20.891 54.625 14.453 1 25 1 MET B CA 1
ATOM 5104 C C . MET B 1 1 ? 20.688 53.469 15.43 1 25 1 MET B C 1
ATOM 5106 O O . MET B 1 1 ? 21.641 52.812 15.828 1 25 1 MET B O 1
ATOM 5110 N N . ALA B 1 2 ? 19.766 53.594 16.328 1 28.31 2 ALA B N 1
ATOM 5111 C CA . ALA B 1 2 ? 19.5 52.75 17.469 1 28.31 2 ALA B CA 1
ATOM 5112 C C . ALA B 1 2 ? 19.016 51.344 17.031 1 28.31 2 ALA B C 1
ATOM 5114 O O . ALA B 1 2 ? 18.109 51.25 16.203 1 28.31 2 ALA B O 1
ATOM 5115 N N . ARG B 1 3 ? 19.891 50.438 17.094 1 30.52 3 ARG B N 1
ATOM 5116 C CA . ARG B 1 3 ? 19.828 49 16.859 1 30.52 3 ARG B CA 1
ATOM 5117 C C . ARG B 1 3 ? 18.625 48.375 17.562 1 30.52 3 ARG B C 1
ATOM 5119 O O . ARG B 1 3 ? 18.609 48.25 18.797 1 30.52 3 ARG B O 1
ATOM 5126 N N . GLU B 1 4 ? 17.438 48.781 17.172 1 27.03 4 GLU B N 1
ATOM 5127 C CA . GLU B 1 4 ? 16.297 48.094 17.734 1 27.03 4 GLU B CA 1
ATOM 5128 C C . GLU B 1 4 ? 16.453 46.562 17.594 1 27.03 4 GLU B C 1
ATOM 5130 O O . GLU B 1 4 ? 16.547 46.062 16.469 1 27.03 4 GLU B O 1
ATOM 5135 N N . ASP B 1 5 ? 17.109 45.969 18.516 1 28.03 5 ASP B N 1
ATOM 5136 C CA . ASP B 1 5 ? 17.25 44.531 18.719 1 28.03 5 ASP B CA 1
ATOM 5137 C C . ASP B 1 5 ? 15.906 43.812 18.688 1 28.03 5 ASP B C 1
ATOM 5139 O O . ASP B 1 5 ? 15.047 44.062 19.531 1 28.03 5 ASP B O 1
ATOM 5143 N N . HIS B 1 6 ? 15.273 43.75 17.516 1 29.69 6 HIS B N 1
ATOM 5144 C CA . HIS B 1 6 ? 14.172 42.812 17.391 1 29.69 6 HIS B CA 1
ATOM 5145 C C . HIS B 1 6 ? 14.5 41.5 18.062 1 29.69 6 HIS B C 1
ATOM 5147 O O . HIS B 1 6 ? 15.43 40.781 17.656 1 29.69 6 HIS B O 1
ATOM 5153 N N . HIS B 1 7 ? 14.391 41.406 19.344 1 28.38 7 HIS B N 1
ATOM 5154 C CA . HIS B 1 7 ? 14.391 40.125 20.062 1 28.38 7 HIS B CA 1
ATOM 5155 C C . HIS B 1 7 ? 13.469 39.125 19.375 1 28.38 7 HIS B C 1
ATOM 5157 O O . HIS B 1 7 ? 12.242 39.188 19.547 1 28.38 7 HIS B O 1
ATOM 5163 N N . GLU B 1 8 ? 13.664 38.875 18.094 1 32.81 8 GLU B N 1
ATOM 5164 C CA . GLU B 1 8 ? 13.016 37.656 17.609 1 32.81 8 GLU B CA 1
ATOM 5165 C C . GLU B 1 8 ? 13.016 36.562 18.688 1 32.81 8 GLU B C 1
ATOM 5167 O O . GLU B 1 8 ? 14.062 36.25 19.25 1 32.81 8 GLU B O 1
ATOM 5172 N N . SER B 1 9 ? 12 36.5 19.5 1 31.7 9 SER B N 1
ATOM 5173 C CA . SER B 1 9 ? 11.773 35.469 20.5 1 31.7 9 SER B CA 1
ATOM 5174 C C . SER B 1 9 ? 12.352 34.125 20.078 1 31.7 9 SER B C 1
ATOM 5176 O O . SER B 1 9 ? 12.047 33.656 18.984 1 31.7 9 SER B O 1
ATOM 5178 N N . ASP B 1 10 ? 13.602 33.906 20.297 1 33.66 10 ASP B N 1
ATOM 5179 C CA . ASP B 1 10 ? 14.297 32.625 20.266 1 33.66 10 ASP B CA 1
ATOM 5180 C C . ASP B 1 10 ? 13.359 31.469 20.672 1 33.66 10 ASP B C 1
ATOM 5182 O O . ASP B 1 10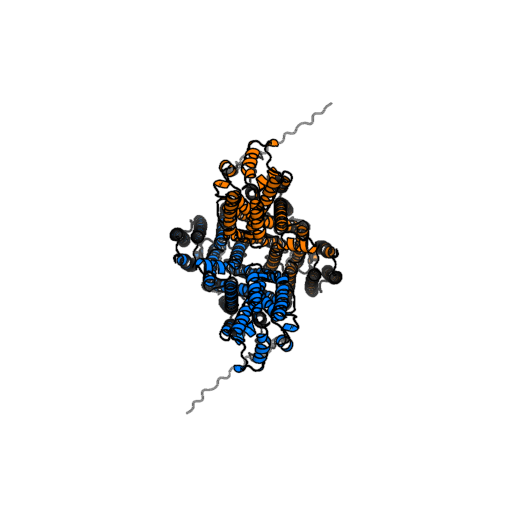 ? 13.109 31.281 21.859 1 33.66 10 ASP B O 1
ATOM 5186 N N . THR B 1 11 ? 12.32 31.375 20.062 1 37.09 11 THR B N 1
ATOM 5187 C CA . THR B 1 11 ? 11.633 30.125 20.375 1 37.09 11 THR B CA 1
ATOM 5188 C C . THR B 1 11 ? 12.641 28.984 20.531 1 37.09 11 THR B C 1
ATOM 5190 O O . THR B 1 11 ? 13.141 28.453 19.531 1 37.09 11 THR B O 1
ATOM 5193 N N . ALA B 1 12 ? 13.438 29.031 21.469 1 38 12 ALA B N 1
ATOM 5194 C CA . ALA B 1 12 ? 14.359 27.969 21.875 1 38 12 ALA B CA 1
ATOM 5195 C C . ALA B 1 12 ? 13.719 26.594 21.719 1 38 12 ALA B C 1
ATOM 5197 O O . ALA B 1 12 ? 12.586 26.375 22.141 1 38 12 ALA B O 1
ATOM 5198 N N . ALA B 1 13 ? 14.078 25.859 20.75 1 50.5 13 ALA B N 1
ATOM 5199 C CA . ALA B 1 13 ? 13.727 24.453 20.625 1 50.5 13 ALA B CA 1
ATOM 5200 C C . ALA B 1 13 ? 13.617 23.797 22 1 50.5 13 ALA B C 1
ATOM 5202 O O . ALA B 1 13 ? 14.609 23.719 22.734 1 50.5 13 ALA B O 1
ATOM 5203 N N . GLU B 1 14 ? 12.5 23.625 22.547 1 57.25 14 GLU B N 1
ATOM 5204 C CA . GLU B 1 14 ? 12.211 23.078 23.875 1 57.25 14 GLU B CA 1
ATOM 5205 C C . GLU B 1 14 ? 12.766 21.672 24.016 1 57.25 14 GLU B C 1
ATOM 5207 O O . GLU B 1 14 ? 12.648 20.844 23.109 1 57.25 14 GLU B O 1
ATOM 5212 N N . LYS B 1 15 ? 13.711 21.375 24.875 1 62.34 15 LYS B N 1
ATOM 5213 C CA . LYS B 1 15 ? 14.312 20.109 25.281 1 62.34 15 LYS B CA 1
ATOM 5214 C C . LYS B 1 15 ? 13.234 19.062 25.609 1 62.34 15 LYS B C 1
ATOM 5216 O O . LYS B 1 15 ? 12.211 19.391 26.203 1 62.34 15 LYS B O 1
ATOM 5221 N N . LEU B 1 16 ? 13.352 17.922 24.984 1 71.19 16 LEU B N 1
ATOM 5222 C CA . LEU B 1 16 ? 12.422 16.828 25.266 1 71.19 16 LEU B CA 1
ATOM 5223 C C . LEU B 1 16 ? 12.461 16.422 26.734 1 71.19 16 LEU B C 1
ATOM 5225 O O . LEU B 1 16 ? 13.531 16.109 27.266 1 71.19 16 LEU B O 1
ATOM 5229 N N . ALA B 1 17 ? 11.367 16.547 27.484 1 73.81 17 ALA B N 1
ATOM 5230 C CA . ALA B 1 17 ? 11.227 16.172 28.891 1 73.81 17 ALA B CA 1
ATOM 5231 C C . ALA B 1 17 ? 10.742 14.727 29.031 1 73.81 17 ALA B C 1
ATOM 5233 O O . ALA B 1 17 ? 10.234 14.141 28.062 1 73.81 17 ALA B O 1
ATOM 5234 N N . LEU B 1 18 ? 11.102 14.094 30.062 1 74.38 18 LEU B N 1
ATOM 5235 C CA . LEU B 1 18 ? 10.586 12.75 30.344 1 74.38 18 LEU B CA 1
ATOM 5236 C C . LEU B 1 18 ? 9.062 12.75 30.328 1 74.38 18 LEU B C 1
ATOM 5238 O O . LEU B 1 18 ? 8.445 11.922 29.656 1 74.38 18 LEU B O 1
ATOM 5242 N N . ILE B 1 19 ? 8.469 13.734 31.109 1 76.25 19 ILE B N 1
ATOM 5243 C CA . ILE B 1 19 ? 7.023 13.953 31.141 1 76.25 19 ILE B CA 1
ATOM 5244 C C . ILE B 1 19 ? 6.73 15.445 31 1 76.25 19 ILE B C 1
ATOM 5246 O O . ILE B 1 19 ? 7.359 16.266 31.672 1 76.25 19 ILE B O 1
ATOM 5250 N N . LYS B 1 20 ? 6.012 15.828 30.047 1 74.25 20 LYS B N 1
ATOM 5251 C CA . LYS B 1 20 ? 5.648 17.219 29.859 1 74.25 20 LYS B CA 1
ATOM 5252 C C . LYS B 1 20 ? 4.18 17.469 30.203 1 74.25 20 LYS B C 1
ATOM 5254 O O . LYS B 1 20 ? 3.307 16.703 29.781 1 74.25 20 LYS B O 1
ATOM 5259 N N . SER B 1 21 ? 3.996 18.391 31.047 1 73.75 21 SER B N 1
ATOM 5260 C CA . SER B 1 21 ? 2.631 18.703 31.453 1 73.75 21 SER B CA 1
ATOM 5261 C C . SER B 1 21 ? 1.847 19.359 30.312 1 73.75 21 SER B C 1
ATOM 5263 O O . SER B 1 21 ? 2.338 20.281 29.672 1 73.75 21 SER B O 1
ATOM 5265 N N . PRO B 1 22 ? 0.791 18.891 30.031 1 73.75 22 PRO B N 1
ATOM 5266 C CA . PRO B 1 22 ? -0.06 19.5 29 1 73.75 22 PRO B CA 1
ATOM 5267 C C . PRO B 1 22 ? -0.796 20.75 29.516 1 73.75 22 PRO B C 1
ATOM 5269 O O . PRO B 1 22 ? -1.54 21.375 28.766 1 73.75 22 PRO B O 1
ATOM 5272 N N . LEU B 1 23 ? -0.57 21.203 30.797 1 71.5 23 LEU B N 1
ATOM 5273 C CA . LEU B 1 23 ? -1.276 22.312 31.422 1 71.5 23 LEU B CA 1
ATOM 5274 C C . LEU B 1 23 ? -0.652 23.641 31.016 1 71.5 23 LEU B C 1
ATOM 5276 O O . LEU B 1 23 ? 0.572 23.766 30.922 1 71.5 23 LEU B O 1
ATOM 5280 N N . VAL B 1 24 ? -1.427 24.641 30.5 1 68.25 24 VAL B N 1
ATOM 5281 C CA . VAL B 1 24 ? -0.948 25.984 30.203 1 68.25 24 VAL B CA 1
ATOM 5282 C C . VAL B 1 24 ? -0.722 26.75 31.5 1 68.25 24 VAL B C 1
ATOM 5284 O O . VAL B 1 24 ? -1.587 26.766 32.375 1 68.25 24 VAL B O 1
ATOM 5287 N N . ALA B 1 25 ? 0.57 27.188 32 1 54.66 25 ALA B N 1
ATOM 5288 C CA . ALA B 1 25 ? 0.914 27.938 33.219 1 54.66 25 ALA B CA 1
ATOM 5289 C C . ALA B 1 25 ? 0.176 29.266 33.25 1 54.66 25 ALA B C 1
ATOM 5291 O O . ALA B 1 25 ? 0.125 30 32.25 1 54.66 25 ALA B O 1
ATOM 5292 N N . SER B 1 26 ? -0.823 29.5 34.031 1 46.81 26 SER B N 1
ATOM 5293 C CA . SER B 1 26 ? -1.33 30.844 34.281 1 46.81 26 SER B CA 1
ATOM 5294 C C . SER B 1 26 ? -0.204 31.797 34.688 1 46.81 26 SER B C 1
ATOM 5296 O O . SER B 1 26 ? 0.61 31.469 35.531 1 46.81 26 SER B O 1
ATOM 5298 N N . ASP B 1 27 ? 0.286 32.594 33.812 1 38.44 27 ASP B N 1
ATOM 5299 C CA . ASP B 1 27 ? 1.213 33.656 34.156 1 38.44 27 ASP B CA 1
ATOM 5300 C C . ASP B 1 27 ? 0.775 34.375 35.438 1 38.44 27 ASP B C 1
ATOM 5302 O O . ASP B 1 27 ? 0.332 35.5 35.406 1 38.44 27 ASP B O 1
ATOM 5306 N N . SER B 1 28 ? -0.018 33.969 36.312 1 36.38 28 SER B N 1
ATOM 5307 C CA . SER B 1 28 ? -0.238 34.875 37.438 1 36.38 28 SER B CA 1
ATOM 5308 C C . SER B 1 28 ? 1.069 35.219 38.156 1 36.38 28 SER B C 1
ATOM 5310 O O . SER B 1 28 ? 1.079 35.969 39.125 1 36.38 28 SER B O 1
ATOM 5312 N N . SER B 1 29 ? 2.152 34.594 38.031 1 34.31 29 SER B N 1
ATOM 5313 C CA . SER B 1 29 ? 3.199 35.094 38.938 1 34.31 29 SER B CA 1
ATOM 5314 C C . SER B 1 29 ? 3.836 36.375 38.375 1 34.31 29 SER B C 1
ATOM 5316 O O . SER B 1 29 ? 4.906 36.312 37.781 1 34.31 29 SER B O 1
ATOM 5318 N N . ILE B 1 30 ? 3.102 37.375 37.719 1 32.12 30 ILE B N 1
ATOM 5319 C CA . ILE B 1 30 ? 3.738 38.688 37.688 1 32.12 30 ILE B CA 1
ATOM 5320 C C . ILE B 1 30 ? 4.195 39.094 39.094 1 32.12 30 ILE B C 1
ATOM 5322 O O . ILE B 1 30 ? 3.396 39.094 40.031 1 32.12 30 ILE B O 1
ATOM 5326 N N . ASP B 1 31 ? 5.348 39.188 39.469 1 30.28 31 ASP B N 1
ATOM 5327 C CA . ASP B 1 31 ? 5.914 40.031 40.531 1 30.28 31 ASP B CA 1
ATOM 5328 C C . ASP B 1 31 ? 5.32 41.438 40.469 1 30.28 31 ASP B C 1
ATOM 5330 O O . ASP B 1 31 ? 5.23 42.031 39.406 1 30.28 31 ASP B O 1
ATOM 5334 N N . GLY B 1 32 ? 4.453 41.938 41.438 1 29.09 32 GLY B N 1
ATOM 5335 C CA . GLY B 1 32 ? 3.945 43.219 41.906 1 29.09 32 GLY B CA 1
ATOM 5336 C C . GLY B 1 32 ? 4.988 44.312 41.844 1 29.09 32 GLY B C 1
ATOM 5337 O O . GLY B 1 32 ? 5.867 44.375 42.719 1 29.09 32 GLY B O 1
ATOM 5338 N N . LEU B 1 33 ? 5.812 44.781 40.969 1 29.42 33 LEU B N 1
ATOM 5339 C CA . LEU B 1 33 ? 6.027 46.188 41.312 1 29.42 33 LEU B CA 1
ATOM 5340 C C . LEU B 1 33 ? 4.703 46.938 41.375 1 29.42 33 LEU B C 1
ATOM 5342 O O . LEU B 1 33 ? 3.871 46.812 40.469 1 29.42 33 LEU B O 1
ATOM 5346 N N . PRO B 1 34 ? 4.242 47.5 42.688 1 31.8 34 PRO B N 1
ATOM 5347 C CA . PRO B 1 34 ? 3.039 48.188 43.188 1 31.8 34 PRO B CA 1
ATOM 5348 C C . PRO B 1 34 ? 2.631 49.375 42.281 1 31.8 34 PRO B C 1
ATOM 5350 O O . PRO B 1 34 ? 1.821 50.188 42.719 1 31.8 34 PRO B O 1
ATOM 5353 N N . THR B 1 35 ? 3.312 49.781 41.312 1 27.83 35 THR B N 1
ATOM 5354 C CA . THR B 1 35 ? 3.002 51.188 41.094 1 27.83 35 THR B CA 1
ATOM 5355 C C . THR B 1 35 ? 1.506 51.375 40.875 1 27.83 35 THR B C 1
ATOM 5357 O O . THR B 1 35 ? 0.894 52.281 41.438 1 27.83 35 THR B O 1
ATOM 5360 N N . ARG B 1 36 ? 1.075 51.625 39.562 1 31.84 36 ARG B N 1
ATOM 5361 C CA . ARG B 1 36 ? 0.053 52.625 39.25 1 31.84 36 ARG B CA 1
ATOM 5362 C C . ARG B 1 36 ? -1.314 52.188 39.781 1 31.84 36 ARG B C 1
ATOM 5364 O O . ARG B 1 36 ? -1.538 51 40 1 31.84 36 ARG B O 1
ATOM 5371 N N . SER B 1 37 ? -2.236 53.312 40.062 1 28.36 37 SER B N 1
ATOM 5372 C CA . SER B 1 37 ? -3.574 53.531 40.594 1 28.36 37 SER B CA 1
ATOM 5373 C C . SER B 1 37 ? -4.566 52.5 40.031 1 28.36 37 SER B C 1
ATOM 5375 O O . SER B 1 37 ? -4.426 52.031 38.906 1 28.36 37 SER B O 1
ATOM 5377 N N . PRO B 1 38 ? -5.453 52.094 41 1 30.08 38 PRO B N 1
ATOM 5378 C CA . PRO B 1 38 ? -6.551 51.125 40.875 1 30.08 38 PRO B CA 1
ATOM 5379 C C . PRO B 1 38 ? -7.465 51.438 39.688 1 30.08 38 PRO B C 1
ATOM 5381 O O . PRO B 1 38 ? -8.305 52.344 39.781 1 30.08 38 PRO B O 1
ATOM 5384 N N . THR B 1 39 ? -6.945 51.938 38.562 1 29.27 39 THR B N 1
ATOM 5385 C CA . THR B 1 39 ? -8.055 52.281 37.688 1 29.27 39 THR B CA 1
ATOM 5386 C C . THR B 1 39 ? -9.086 51.156 37.656 1 29.27 39 THR B C 1
ATOM 5388 O O . THR B 1 39 ? -8.766 50 38 1 29.27 39 THR B O 1
ATOM 5391 N N . ALA B 1 40 ? -10.406 51.438 37.312 1 34.34 40 ALA B N 1
ATOM 5392 C CA . ALA B 1 40 ? -11.625 50.656 37.438 1 34.34 40 ALA B CA 1
ATOM 5393 C C . ALA B 1 40 ? -11.422 49.219 36.969 1 34.34 40 ALA B C 1
ATOM 5395 O O . ALA B 1 40 ? -10.75 49 35.938 1 34.34 40 ALA B O 1
ATOM 5396 N N . PRO B 1 41 ? -11.5 48.312 37.938 1 30.95 41 PRO B N 1
ATOM 5397 C CA . PRO B 1 41 ? -11.273 46.906 37.625 1 30.95 41 PRO B CA 1
ATOM 5398 C C . PRO B 1 41 ? -12.031 46.438 36.406 1 30.95 41 PRO B C 1
ATOM 5400 O O . PRO B 1 41 ? -13.234 46.688 36.281 1 30.95 41 PRO B O 1
ATOM 5403 N N . ASP B 1 42 ? -11.469 46.781 35.188 1 31.27 42 ASP B N 1
ATOM 5404 C CA . ASP B 1 42 ? -12.18 46.344 34 1 31.27 42 ASP B CA 1
ATOM 5405 C C . ASP B 1 42 ? -12.828 44.969 34.219 1 31.27 42 ASP B C 1
ATOM 5407 O O . ASP B 1 42 ? -12.133 43.969 34.469 1 31.27 42 ASP B O 1
ATOM 5411 N N . LEU B 1 43 ? -14.062 44.906 34.844 1 33.66 43 LEU B N 1
ATOM 5412 C CA . LEU B 1 43 ? -14.977 43.812 35.156 1 33.66 43 LEU B CA 1
ATOM 5413 C C . LEU B 1 43 ? -15 42.781 34.031 1 33.66 43 LEU B C 1
ATOM 5415 O O . LEU B 1 43 ? -15.625 41.719 34.156 1 33.66 43 LEU B O 1
ATOM 5419 N N . SER B 1 44 ? -14.852 43.312 32.812 1 33.28 44 SER B N 1
ATOM 5420 C CA . SER B 1 44 ? -15.008 42.375 31.719 1 33.28 44 SER B CA 1
ATOM 5421 C C . SER B 1 44 ? -14.062 41.188 31.875 1 33.28 44 SER B C 1
ATOM 5423 O O . SER B 1 44 ? -14.125 40.219 31.109 1 33.28 44 SER B O 1
ATOM 5425 N N . LEU B 1 45 ? -12.984 41.344 32.562 1 32.84 45 LEU B N 1
ATOM 5426 C CA . LEU B 1 45 ? -12.07 40.281 32.938 1 32.84 45 LEU B CA 1
ATOM 5427 C C . LEU B 1 45 ? -12.734 39.312 33.906 1 32.84 45 LEU B C 1
ATOM 5429 O O . LEU B 1 45 ? -12.094 38.344 34.375 1 32.84 45 LEU B O 1
ATOM 5433 N N . PHE B 1 46 ? -13.82 39.781 34.594 1 32.88 46 PHE B N 1
ATOM 5434 C CA . PHE B 1 46 ? -14.539 38.844 35.469 1 32.88 46 PHE B CA 1
ATOM 5435 C C . PHE B 1 46 ? -15.148 37.719 34.625 1 32.88 46 PHE B C 1
ATOM 5437 O O . PHE B 1 46 ? -16.375 37.656 34.469 1 32.88 46 PHE B O 1
ATOM 5444 N N . GLY B 1 47 ? -14.883 37.531 33.406 1 31.61 47 GLY B N 1
ATOM 5445 C CA . GLY B 1 47 ? -15.438 36.344 32.812 1 31.61 47 GLY B CA 1
ATOM 5446 C C . GLY B 1 47 ? -15.484 35.156 33.75 1 31.61 47 GLY B C 1
ATOM 5447 O O . GLY B 1 47 ? -14.977 35.219 34.875 1 31.61 47 GLY B O 1
ATOM 5448 N N . ASN B 1 48 ? -16.25 34 33.375 1 33.38 48 ASN B N 1
ATOM 5449 C CA . ASN B 1 48 ? -16.656 32.906 34.219 1 33.38 48 ASN B CA 1
ATOM 5450 C C . ASN B 1 48 ? -15.516 32.438 35.125 1 33.38 48 ASN B C 1
ATOM 5452 O O . ASN B 1 48 ? -14.555 31.828 34.625 1 33.38 48 ASN B O 1
ATOM 5456 N N . ARG B 1 49 ? -15.156 33.062 36.094 1 37.38 49 ARG B N 1
ATOM 5457 C CA . ARG B 1 49 ? -14.305 32.688 37.219 1 37.38 49 ARG B CA 1
ATOM 5458 C C . ARG B 1 49 ? -14.453 31.219 37.562 1 37.38 49 ARG B C 1
ATOM 5460 O O . ARG B 1 49 ? -13.703 30.688 38.375 1 37.38 49 ARG B O 1
ATOM 5467 N N . TYR B 1 50 ? -15.727 30.688 37.531 1 37.78 50 TYR B N 1
ATOM 5468 C CA . TYR B 1 50 ? -16 29.281 37.812 1 37.78 50 TYR B CA 1
ATOM 5469 C C . TYR B 1 50 ? -15.195 28.375 36.875 1 37.78 50 TYR B C 1
ATOM 5471 O O . TYR B 1 50 ? -15.25 27.156 37 1 37.78 50 TYR B O 1
ATOM 5479 N N . GLU B 1 51 ? -14.75 28.766 35.719 1 42.53 51 GLU B N 1
ATOM 5480 C CA . GLU B 1 51 ? -13.875 28.062 34.781 1 42.53 51 GLU B CA 1
ATOM 5481 C C . GLU B 1 51 ? -12.453 27.953 35.344 1 42.53 51 GLU B C 1
ATOM 5483 O O . GLU B 1 51 ? -11.555 27.453 34.656 1 42.53 51 GLU B O 1
ATOM 5488 N N . ASP B 1 52 ? -12.109 28.562 36.406 1 48.56 52 ASP B N 1
ATOM 5489 C CA . ASP B 1 52 ? -10.859 28.578 37.156 1 48.56 52 ASP B CA 1
ATOM 5490 C C . ASP B 1 52 ? -10.438 27.156 37.531 1 48.56 52 ASP B C 1
ATOM 5492 O O . ASP B 1 52 ? -9.25 26.859 37.656 1 48.56 52 ASP B O 1
ATOM 5496 N N . ASP B 1 53 ? -11.453 26.344 37.875 1 60 53 ASP B N 1
ATOM 5497 C CA . ASP B 1 53 ? -11.086 25.062 38.469 1 60 53 ASP B CA 1
ATOM 5498 C C . ASP B 1 53 ? -10.797 24.031 37.344 1 60 53 ASP B C 1
ATOM 5500 O O . ASP B 1 53 ? -10.586 22.859 37.625 1 60 53 ASP B O 1
ATOM 5504 N N . CYS B 1 54 ? -10.984 24.391 36.125 1 63.66 54 CYS B N 1
ATOM 5505 C CA . CYS B 1 54 ? -10.641 23.422 35.094 1 63.66 54 CYS B CA 1
ATOM 5506 C C . CYS B 1 54 ? -9.312 23.766 34.438 1 63.66 54 CYS B C 1
ATOM 5508 O O . CYS B 1 54 ? -9.164 24.859 33.875 1 63.66 54 CYS B O 1
ATOM 5510 N N . PRO B 1 55 ? -8.359 23 34.625 1 70.88 55 PRO B N 1
ATOM 5511 C CA . PRO B 1 55 ? -7.07 23.266 34 1 70.88 55 PRO B CA 1
ATOM 5512 C C . PRO B 1 55 ? -7.172 23.375 32.469 1 70.88 55 PRO B C 1
ATOM 5514 O O . PRO B 1 55 ? -8.055 22.781 31.875 1 70.88 55 PRO B O 1
ATOM 5517 N N . GLN B 1 56 ? -6.52 24.422 31.953 1 71.88 56 GLN B N 1
ATOM 5518 C CA . GLN B 1 56 ? -6.477 24.578 30.5 1 71.88 56 GLN B CA 1
ATOM 5519 C C . GLN B 1 56 ? -5.316 23.781 29.891 1 71.88 56 GLN B C 1
ATOM 5521 O O . GLN B 1 56 ? -4.207 23.797 30.438 1 71.88 56 GLN B O 1
ATOM 5526 N N . PHE B 1 57 ? -5.648 23 28.953 1 73.88 57 PHE B N 1
ATOM 5527 C CA . PHE B 1 57 ? -4.641 22.172 28.297 1 73.88 57 PHE B CA 1
ATOM 5528 C C . PHE B 1 57 ? -4.148 22.844 27.016 1 73.88 57 PHE B C 1
ATOM 5530 O O . PHE B 1 57 ? -4.863 23.641 26.422 1 73.88 57 PHE B O 1
ATOM 5537 N N . GLN B 1 58 ? -2.859 22.672 26.656 1 70.25 58 GLN B N 1
ATOM 5538 C CA . GLN B 1 58 ? -2.297 23.156 25.406 1 70.25 58 GLN B CA 1
ATOM 5539 C C . GLN B 1 58 ? -3.027 22.547 24.203 1 70.25 58 GLN B C 1
ATOM 5541 O O . GLN B 1 58 ? -3.098 21.328 24.062 1 70.25 58 GLN B O 1
ATOM 5546 N N . LYS B 1 59 ? -3.744 23.438 23.5 1 66.88 59 LYS B N 1
ATOM 5547 C CA . LYS B 1 59 ? -4.484 22.953 22.344 1 66.88 59 LYS B CA 1
ATOM 5548 C C . LYS B 1 59 ? -3.678 23.141 21.062 1 66.88 59 LYS B C 1
ATOM 5550 O O . LYS B 1 59 ? -2.98 24.156 20.906 1 66.88 59 LYS B O 1
ATOM 5555 N N . HIS B 1 60 ? -3.551 22.125 20.297 1 65.88 60 HIS B N 1
ATOM 5556 C CA . HIS B 1 60 ? -2.871 22.172 19 1 65.88 60 HIS B CA 1
ATOM 5557 C C . HIS B 1 60 ? -3.855 22.453 17.875 1 65.88 60 HIS B C 1
ATOM 5559 O O . HIS B 1 60 ? -5 22 17.922 1 65.88 60 HIS B O 1
ATOM 5565 N N . GLU B 1 61 ? -3.488 23.312 16.969 1 64 61 GLU B N 1
ATOM 5566 C CA . GLU B 1 61 ? -4.379 23.672 15.875 1 64 61 GLU B CA 1
ATOM 5567 C C . GLU B 1 61 ? -4.348 22.625 14.766 1 64 61 GLU B C 1
ATOM 5569 O O . GLU B 1 61 ? -5.371 22.344 14.148 1 64 61 GLU B O 1
ATOM 5574 N N . ASP B 1 62 ? -3.148 22.078 14.547 1 68.75 62 ASP B N 1
ATOM 5575 C CA . ASP B 1 62 ? -3.061 21.125 13.445 1 68.75 62 ASP B CA 1
ATOM 5576 C C . ASP B 1 62 ? -2.451 19.797 13.906 1 68.75 62 ASP B C 1
ATOM 5578 O O . ASP B 1 62 ? -1.852 19.734 14.984 1 68.75 62 ASP B O 1
ATOM 5582 N N . ALA B 1 63 ? -2.777 18.797 13.188 1 72.75 63 ALA B N 1
ATOM 5583 C CA . ALA B 1 63 ? -2.229 17.469 13.484 1 72.75 63 ALA B CA 1
ATOM 5584 C C . ALA B 1 63 ? -0.708 17.469 13.367 1 72.75 63 ALA B C 1
ATOM 5586 O O . ALA B 1 63 ? -0.149 18.094 12.461 1 72.75 63 ALA B O 1
ATOM 5587 N N . SER B 1 64 ? -0.1 16.859 14.297 1 79.44 64 SER B N 1
ATOM 5588 C CA . SER B 1 64 ? 1.354 16.719 14.297 1 79.44 64 SER B CA 1
ATOM 5589 C C . SER B 1 64 ? 1.805 15.609 13.359 1 79.44 64 SER B C 1
ATOM 5591 O O . SER B 1 64 ? 0.989 14.805 12.898 1 79.44 64 SER B O 1
ATOM 5593 N N . LEU B 1 65 ? 3.012 15.602 12.984 1 80.5 65 LEU B N 1
ATOM 5594 C CA . LEU B 1 65 ? 3.596 14.555 12.148 1 80.5 65 LEU B CA 1
ATOM 5595 C C . LEU B 1 65 ? 3.51 13.195 12.836 1 80.5 65 LEU B C 1
ATOM 5597 O O . LEU B 1 65 ? 3.377 12.164 12.172 1 80.5 65 LEU B O 1
ATOM 5601 N N . LEU B 1 66 ? 3.508 13.219 14.172 1 83.31 66 LEU B N 1
ATOM 5602 C CA . LEU B 1 66 ? 3.391 11.977 14.93 1 83.31 66 LEU B CA 1
ATOM 5603 C C . LEU B 1 66 ? 2 11.367 14.773 1 83.31 66 LEU B C 1
ATOM 5605 O O . LEU B 1 66 ? 1.859 10.148 14.641 1 83.31 66 LEU B O 1
ATOM 5609 N N . GLU B 1 67 ? 1.046 12.211 14.758 1 88.12 67 GLU B N 1
ATOM 5610 C CA . GLU B 1 67 ? -0.325 11.75 14.562 1 88.12 67 GLU B CA 1
ATOM 5611 C C . GLU B 1 67 ? -0.536 11.227 13.148 1 88.12 67 GLU B C 1
ATOM 5613 O O . GLU B 1 67 ? -1.197 10.203 12.945 1 88.12 67 GLU B O 1
ATOM 5618 N N . LEU B 1 68 ? 0.051 11.961 12.258 1 86.62 68 LEU B N 1
ATOM 5619 C CA . LEU B 1 68 ? -0.033 11.5 10.875 1 86.62 68 LEU B CA 1
ATOM 5620 C C . LEU B 1 68 ? 0.637 10.141 10.711 1 86.62 68 LEU B C 1
ATOM 5622 O O . LEU B 1 68 ? 0.118 9.266 10.016 1 86.62 68 LEU B O 1
ATOM 5626 N N . PHE B 1 69 ? 1.753 9.977 11.297 1 88.81 69 PHE B N 1
ATOM 5627 C CA . PHE B 1 69 ? 2.48 8.711 11.234 1 88.81 69 PHE B CA 1
ATOM 5628 C C . PHE B 1 69 ? 1.638 7.574 11.789 1 88.81 69 PHE B C 1
ATOM 5630 O O . PHE B 1 69 ? 1.616 6.477 11.227 1 88.81 69 PHE B O 1
ATOM 5637 N N . TYR B 1 70 ? 0.955 7.773 12.867 1 92 70 TYR B N 1
ATOM 5638 C CA . TYR B 1 70 ? 0.05 6.793 13.453 1 92 70 TYR B CA 1
ATOM 5639 C C . TYR B 1 70 ? -1.083 6.453 12.492 1 92 70 TYR B C 1
ATOM 5641 O O . TYR B 1 70 ? -1.476 5.289 12.375 1 92 70 TYR B O 1
ATOM 5649 N N . ASP B 1 71 ? -1.622 7.441 11.797 1 91.88 71 ASP B N 1
ATOM 5650 C CA . ASP B 1 71 ? -2.721 7.234 10.859 1 91.88 71 ASP B CA 1
ATOM 5651 C C . ASP B 1 71 ? -2.275 6.387 9.672 1 91.88 71 ASP B C 1
ATOM 5653 O O . ASP B 1 71 ? -3.072 5.637 9.102 1 91.88 71 ASP B O 1
ATOM 5657 N N . LEU B 1 72 ? -1.074 6.531 9.336 1 87.88 72 LEU B N 1
ATOM 5658 C CA . LEU B 1 72 ? -0.548 5.723 8.234 1 87.88 72 LEU B CA 1
ATOM 5659 C C . LEU B 1 72 ? -0.503 4.25 8.617 1 87.88 72 LEU B C 1
ATOM 5661 O O . LEU B 1 72 ? -0.66 3.375 7.762 1 87.88 72 LEU B O 1
ATOM 5665 N N . PHE B 1 73 ? -0.295 3.951 9.898 1 90.06 73 PHE B N 1
ATOM 5666 C CA . PHE B 1 73 ? -0.358 2.57 10.359 1 90.06 73 PHE B CA 1
ATOM 5667 C C . PHE B 1 73 ? -1.766 2.008 10.203 1 90.06 73 PHE B C 1
ATOM 5669 O O . PHE B 1 73 ? -1.938 0.836 9.867 1 90.06 73 PHE B O 1
ATOM 5676 N N . PHE B 1 74 ? -2.717 2.82 10.508 1 91.88 74 PHE B N 1
ATOM 5677 C CA . PHE B 1 74 ? -4.102 2.42 10.289 1 91.88 74 PHE B CA 1
ATOM 5678 C C . PHE B 1 74 ? -4.336 2.061 8.828 1 91.88 74 PHE B C 1
ATOM 5680 O O . PHE B 1 74 ? -4.938 1.026 8.523 1 91.88 74 PHE B O 1
ATOM 5687 N N . ALA B 1 75 ? -3.893 2.943 8 1 87 75 ALA B N 1
ATOM 5688 C CA . ALA B 1 75 ? -4.066 2.732 6.562 1 87 75 ALA B CA 1
ATOM 5689 C C . ALA B 1 75 ? -3.371 1.453 6.109 1 87 75 ALA B C 1
ATOM 5691 O O . ALA B 1 75 ? -3.908 0.707 5.285 1 87 75 ALA B O 1
ATOM 5692 N N . ALA B 1 76 ? -2.24 1.204 6.609 1 87.75 76 ALA B N 1
ATOM 5693 C CA . ALA B 1 76 ? -1.488 -0.001 6.266 1 87.75 76 ALA B CA 1
ATOM 5694 C C . ALA B 1 76 ? -2.254 -1.258 6.672 1 87.75 76 ALA B C 1
ATOM 5696 O O . ALA B 1 76 ? -2.307 -2.23 5.914 1 87.75 76 ALA B O 1
ATOM 5697 N N . ASN B 1 77 ? -2.82 -1.209 7.844 1 91.56 77 ASN B N 1
ATOM 5698 C CA . ASN B 1 77 ? -3.598 -2.344 8.328 1 91.56 77 ASN B CA 1
ATOM 5699 C C . ASN B 1 77 ? -4.805 -2.621 7.441 1 91.56 77 ASN B C 1
ATOM 5701 O O . ASN B 1 77 ? -5.102 -3.777 7.133 1 91.56 77 ASN B O 1
ATOM 5705 N N . TYR B 1 78 ? -5.332 -1.617 7.074 1 86.75 78 TYR B N 1
ATOM 5706 C CA . TYR B 1 78 ? -6.504 -1.771 6.219 1 86.75 78 TYR B CA 1
ATOM 5707 C C . TYR B 1 78 ? -6.117 -2.322 4.852 1 86.75 78 TYR B C 1
ATOM 5709 O O . TYR B 1 78 ? -6.785 -3.211 4.32 1 86.75 78 TYR B O 1
ATOM 5717 N N . THR B 1 79 ? -5.078 -1.875 4.324 1 82.12 79 THR B N 1
ATOM 5718 C CA . THR B 1 79 ? -4.602 -2.332 3.025 1 82.12 79 THR B CA 1
ATOM 5719 C C . THR B 1 79 ? -4.262 -3.818 3.064 1 82.12 79 THR B C 1
ATOM 5721 O O . THR B 1 79 ? -4.684 -4.582 2.195 1 82.12 79 THR B O 1
ATOM 5724 N N . VAL B 1 80 ? -3.596 -4.191 4.074 1 85.62 80 VAL B N 1
ATOM 5725 C CA . VAL B 1 80 ? -3.16 -5.582 4.152 1 85.62 80 VAL B CA 1
ATOM 5726 C C . VAL B 1 80 ? -4.363 -6.488 4.395 1 85.62 80 VAL B C 1
ATOM 5728 O O . VAL B 1 80 ? -4.426 -7.602 3.865 1 85.62 80 VAL B O 1
ATOM 5731 N N . PHE B 1 81 ? -5.266 -6.066 5.188 1 86.12 81 PHE B N 1
ATOM 5732 C CA . PHE B 1 81 ? -6.453 -6.875 5.438 1 86.12 81 PHE B CA 1
ATOM 5733 C C . PHE B 1 81 ? -7.242 -7.094 4.148 1 86.12 81 PHE B C 1
ATOM 5735 O O . PHE B 1 81 ? -7.715 -8.203 3.887 1 86.12 81 PHE B O 1
ATOM 5742 N N . CYS B 1 82 ? -7.359 -6.059 3.326 1 79.81 82 CYS B N 1
ATOM 5743 C CA . CYS B 1 82 ? -8.109 -6.141 2.078 1 79.81 82 CYS B CA 1
ATOM 5744 C C . CYS B 1 82 ? -7.406 -7.055 1.08 1 79.81 82 CYS B C 1
ATOM 5746 O O . CYS B 1 82 ? -8.062 -7.762 0.311 1 79.81 82 CYS B O 1
ATOM 5748 N N . GLU B 1 83 ? -6.164 -7.051 1.153 1 77.75 83 GLU B N 1
ATOM 5749 C CA . GLU B 1 83 ? -5.398 -7.887 0.234 1 77.75 83 GLU B CA 1
ATOM 5750 C C . GLU B 1 83 ? -5.469 -9.359 0.637 1 77.75 83 GLU B C 1
ATOM 5752 O O . GLU B 1 83 ? -5.395 -10.242 -0.215 1 77.75 83 GLU B O 1
ATOM 5757 N N . THR B 1 84 ? -5.691 -9.57 1.903 1 78.19 84 THR B N 1
ATOM 5758 C CA . THR B 1 84 ? -5.664 -10.953 2.383 1 78.19 84 THR B CA 1
ATOM 5759 C C . THR B 1 84 ? -7.078 -11.516 2.482 1 78.19 84 THR B C 1
ATOM 5761 O O . THR B 1 84 ? -7.289 -12.719 2.283 1 78.19 84 THR B O 1
ATOM 5764 N N . GLN B 1 85 ? -7.918 -10.68 2.971 1 76.31 85 GLN B N 1
ATOM 5765 C CA . GLN B 1 85 ? -9.289 -11.125 3.221 1 76.31 85 GLN B CA 1
ATOM 5766 C C . GLN B 1 85 ? -10.273 -10.398 2.32 1 76.31 85 GLN B C 1
ATOM 5768 O O . GLN B 1 85 ? -11.125 -9.648 2.803 1 76.31 85 GLN B O 1
ATOM 5773 N N . GLY B 1 86 ? -10.164 -10.656 1.021 1 71.12 86 GLY B N 1
ATOM 5774 C CA . GLY B 1 86 ? -11.117 -10.031 0.12 1 71.12 86 GLY B CA 1
ATOM 5775 C C . GLY B 1 86 ? -12.555 -10.445 0.383 1 71.12 86 GLY B C 1
ATOM 5776 O O . GLY B 1 86 ? -12.797 -11.516 0.936 1 71.12 86 GLY B O 1
ATOM 5777 N N . VAL B 1 87 ? -13.5 -9.617 0.22 1 73.31 87 VAL B N 1
ATOM 5778 C CA . VAL B 1 87 ? -14.922 -9.867 0.455 1 73.31 87 VAL B CA 1
ATOM 5779 C C . VAL B 1 87 ? -15.484 -10.75 -0.657 1 73.31 87 VAL B C 1
ATOM 5781 O O . VAL B 1 87 ? -15.906 -10.25 -1.699 1 73.31 87 VAL B O 1
ATOM 5784 N N . ASN B 1 88 ? -15.383 -12.07 -0.458 1 71 88 ASN B N 1
ATOM 5785 C CA . ASN B 1 88 ? -15.836 -12.992 -1.495 1 71 88 ASN B CA 1
ATOM 5786 C C . ASN B 1 88 ? -17.031 -13.82 -1.031 1 71 88 ASN B C 1
ATOM 5788 O O . ASN B 1 88 ? -17.578 -14.609 -1.802 1 71 88 ASN B O 1
ATOM 5792 N N . SER B 1 89 ? -17.391 -13.664 0.138 1 79 89 SER B N 1
ATOM 5793 C CA . SER B 1 89 ? -18.547 -14.367 0.7 1 79 89 SER B CA 1
ATOM 5794 C C . SER B 1 89 ? -19.203 -13.547 1.805 1 79 89 SER B C 1
ATOM 5796 O O . SER B 1 89 ? -18.672 -12.516 2.223 1 79 89 SER B O 1
ATOM 5798 N N . HIS B 1 90 ? -20.328 -13.984 2.207 1 81.94 90 HIS B N 1
ATOM 5799 C CA . HIS B 1 90 ? -21.062 -13.297 3.271 1 81.94 90 HIS B CA 1
ATOM 5800 C C . HIS B 1 90 ? -20.297 -13.367 4.594 1 81.94 90 HIS B C 1
ATOM 5802 O O . HIS B 1 90 ? -20.297 -12.406 5.363 1 81.94 90 HIS B O 1
ATOM 5808 N N . GLU B 1 91 ? -19.688 -14.516 4.738 1 83.38 91 GLU B N 1
ATOM 5809 C CA . GLU B 1 91 ? -18.906 -14.688 5.961 1 83.38 91 GLU B CA 1
ATOM 5810 C C . GLU B 1 91 ? -17.688 -13.758 5.973 1 83.38 91 GLU B C 1
ATOM 5812 O O . GLU B 1 91 ? -17.359 -13.18 7.008 1 83.38 91 GLU B O 1
ATOM 5817 N N . ARG B 1 92 ? -17.109 -13.641 4.84 1 84.5 92 ARG B N 1
ATOM 5818 C CA . ARG B 1 92 ? -15.945 -12.773 4.734 1 84.5 92 ARG B CA 1
ATOM 5819 C C . ARG B 1 92 ? -16.344 -11.305 4.852 1 84.5 92 ARG B C 1
ATOM 5821 O O . ARG B 1 92 ? -15.578 -10.484 5.367 1 84.5 92 ARG B O 1
ATOM 5828 N N . PHE B 1 93 ? -17.562 -11.039 4.391 1 87.56 93 PHE B N 1
ATOM 5829 C CA . PHE B 1 93 ? -18.078 -9.688 4.547 1 87.56 93 PHE B CA 1
ATOM 5830 C C . PHE B 1 93 ? -18.234 -9.336 6.02 1 87.56 93 PHE B C 1
ATOM 5832 O O . PHE B 1 93 ? -17.828 -8.25 6.445 1 87.56 93 PHE B O 1
ATOM 5839 N N . LYS B 1 94 ? -18.766 -10.188 6.789 1 87.81 94 LYS B N 1
ATOM 5840 C CA . LYS B 1 94 ? -18.938 -9.961 8.219 1 87.81 94 LYS B CA 1
ATOM 5841 C C . LYS B 1 94 ? -17.594 -9.812 8.922 1 87.81 94 LYS B C 1
ATOM 5843 O O . LYS B 1 94 ? -17.438 -8.992 9.828 1 87.81 94 LYS B O 1
ATOM 5848 N N . ALA B 1 95 ? -16.688 -10.695 8.516 1 89.5 95 ALA B N 1
ATOM 5849 C CA . ALA B 1 95 ? -15.344 -10.609 9.086 1 89.5 95 ALA B CA 1
ATOM 5850 C C . ALA B 1 95 ? -14.695 -9.266 8.758 1 89.5 95 ALA B C 1
ATOM 5852 O O . ALA B 1 95 ? -13.992 -8.688 9.586 1 89.5 95 ALA B O 1
ATOM 5853 N N . TYR B 1 96 ? -14.992 -8.812 7.566 1 91.38 96 TYR B N 1
ATOM 5854 C CA . TYR B 1 96 ? -14.477 -7.523 7.121 1 91.38 96 TYR B CA 1
ATOM 5855 C C . TYR B 1 96 ? -15.023 -6.391 7.98 1 91.38 96 TYR B C 1
ATOM 5857 O O . TYR B 1 96 ? -14.266 -5.547 8.469 1 91.38 96 TYR B O 1
ATOM 5865 N N . VAL B 1 97 ? -16.25 -6.383 8.188 1 92.06 97 VAL B N 1
ATOM 5866 C CA . VAL B 1 97 ? -16.906 -5.34 8.969 1 92.06 97 VAL B CA 1
ATOM 5867 C C . VAL B 1 97 ? -16.438 -5.406 10.422 1 92.06 97 VAL B C 1
ATOM 5869 O O . VAL B 1 97 ? -16.203 -4.371 11.047 1 92.06 97 VAL B O 1
ATOM 5872 N N . GLY B 1 98 ? -16.297 -6.637 10.883 1 92.81 98 GLY B N 1
ATOM 5873 C CA . GLY B 1 98 ? -15.844 -6.805 12.25 1 92.81 98 GLY B CA 1
ATOM 5874 C C . GLY B 1 98 ? -14.422 -6.32 12.469 1 92.81 98 GLY B C 1
ATOM 5875 O O . GLY B 1 98 ? -14.156 -5.578 13.422 1 92.81 98 GLY B O 1
ATOM 5876 N N . TYR B 1 99 ? -13.523 -6.766 11.609 1 93.88 99 TYR B N 1
ATOM 5877 C CA . TYR B 1 99 ? -12.125 -6.348 11.711 1 93.88 99 TYR B CA 1
ATOM 5878 C C . TYR B 1 99 ? -12.008 -4.832 11.617 1 93.88 99 TYR B C 1
ATOM 5880 O O . TYR B 1 99 ? -11.297 -4.211 12.406 1 93.88 99 TYR B O 1
ATOM 5888 N N . PHE B 1 100 ? -12.727 -4.238 10.656 1 94.5 100 PHE B N 1
ATOM 5889 C CA . PHE B 1 100 ? -12.68 -2.793 10.461 1 94.5 100 PHE B CA 1
ATOM 5890 C C . PHE B 1 100 ? -13.211 -2.062 11.688 1 94.5 100 PHE B C 1
ATOM 5892 O O . PHE B 1 100 ? -12.672 -1.023 12.078 1 94.5 100 PHE B O 1
ATOM 5899 N N . SER B 1 101 ? -14.219 -2.582 12.312 1 95.56 101 SER B N 1
ATOM 5900 C CA . SER B 1 101 ? -14.836 -1.941 13.469 1 95.56 101 SER B CA 1
ATOM 5901 C C . SER B 1 101 ? -13.867 -1.868 14.641 1 95.56 101 SER B C 1
ATOM 5903 O O . SER B 1 101 ? -13.719 -0.814 15.266 1 95.56 101 SER B O 1
ATOM 5905 N N . ILE B 1 102 ? -13.234 -2.945 14.898 1 95.88 102 ILE B N 1
ATOM 5906 C CA . ILE B 1 102 ? -12.312 -2.979 16.031 1 95.88 102 ILE B CA 1
ATOM 5907 C C . ILE B 1 102 ? -11.109 -2.078 15.742 1 95.88 102 ILE B C 1
ATOM 5909 O O . ILE B 1 102 ? -10.648 -1.352 16.625 1 95.88 102 ILE B O 1
ATOM 5913 N N . LEU B 1 103 ? -10.648 -2.146 14.531 1 96.31 103 LEU B N 1
ATOM 5914 C CA . LEU B 1 103 ? -9.516 -1.312 14.125 1 96.31 103 LEU B CA 1
ATOM 5915 C C . LEU B 1 103 ? -9.867 0.167 14.242 1 96.31 103 LEU B C 1
ATOM 5917 O O . LEU B 1 103 ? -9.094 0.948 14.805 1 96.31 103 LEU B O 1
ATOM 5921 N N . TRP B 1 104 ? -11.039 0.532 13.734 1 96.94 104 TRP B N 1
ATOM 5922 C CA . TRP B 1 104 ? -11.484 1.922 13.711 1 96.94 104 TRP B CA 1
ATOM 5923 C C . TRP B 1 104 ? -11.695 2.447 15.133 1 96.94 104 TRP B C 1
ATOM 5925 O O . TRP B 1 104 ? -11.297 3.568 15.453 1 96.94 104 TRP B O 1
ATOM 5935 N N . ILE B 1 105 ? -12.266 1.684 15.984 1 97 105 ILE B N 1
ATOM 5936 C CA . ILE B 1 105 ? -12.547 2.119 17.344 1 97 105 ILE B CA 1
ATOM 5937 C C . ILE B 1 105 ? -11.242 2.252 18.141 1 97 105 ILE B C 1
ATOM 5939 O O . ILE B 1 105 ? -11.086 3.176 18.938 1 97 105 ILE B O 1
ATOM 5943 N N . THR B 1 106 ? -10.359 1.311 17.891 1 96.94 106 THR B N 1
ATOM 5944 C CA . THR B 1 106 ? -9.055 1.407 18.531 1 96.94 106 THR B CA 1
ATOM 5945 C C . THR B 1 106 ? -8.328 2.682 18.109 1 96.94 106 THR B C 1
ATOM 5947 O O . THR B 1 106 ? -7.754 3.387 18.938 1 96.94 106 THR B O 1
ATOM 5950 N N . TRP B 1 107 ? -8.359 2.963 16.828 1 96.88 107 TRP B N 1
ATOM 5951 C CA . TRP B 1 107 ? -7.766 4.195 16.328 1 96.88 107 TRP B CA 1
ATOM 5952 C C . TRP B 1 107 ? -8.445 5.418 16.938 1 96.88 107 TRP B C 1
ATOM 5954 O O . TRP B 1 107 ? -7.773 6.371 17.344 1 96.88 107 TRP B O 1
ATOM 5964 N N . LEU B 1 108 ? -9.789 5.398 16.984 1 97.06 108 LEU B N 1
ATOM 5965 C CA . LEU B 1 108 ? -10.547 6.551 17.469 1 97.06 108 LEU B CA 1
ATOM 5966 C C . LEU B 1 108 ? -10.234 6.832 18.938 1 97.06 108 LEU B C 1
ATOM 5968 O O . LEU B 1 108 ? -10.008 7.984 19.312 1 97.06 108 LEU B O 1
ATOM 5972 N N . THR B 1 109 ? -10.188 5.801 19.766 1 96.38 109 THR B N 1
ATOM 5973 C CA . THR B 1 109 ? -9.961 5.996 21.188 1 96.38 109 THR B CA 1
ATOM 5974 C C . THR B 1 109 ? -8.562 6.566 21.438 1 96.38 109 THR B C 1
ATOM 5976 O O . THR B 1 109 ? -8.391 7.43 22.297 1 96.38 109 THR B O 1
ATOM 5979 N N . THR B 1 110 ? -7.59 6.102 20.703 1 95.75 110 THR B N 1
ATOM 5980 C CA . THR B 1 110 ? -6.242 6.652 20.812 1 95.75 110 THR B CA 1
ATOM 5981 C C . THR B 1 110 ? -6.207 8.102 20.328 1 95.75 110 THR B C 1
ATOM 5983 O O . THR B 1 110 ? -5.562 8.945 20.938 1 95.75 110 THR B O 1
ATOM 5986 N N . SER B 1 111 ? -6.945 8.344 19.266 1 94.75 111 SER B N 1
ATOM 5987 C CA . SER B 1 111 ? -6.992 9.695 18.688 1 94.75 111 SER B CA 1
ATOM 5988 C C . SER B 1 111 ? -7.688 10.664 19.641 1 94.75 111 SER B C 1
ATOM 5990 O O . SER B 1 111 ? -7.324 11.844 19.703 1 94.75 111 SER B O 1
ATOM 5992 N N . LEU B 1 112 ? -8.711 10.188 20.359 1 95.06 112 LEU B N 1
ATOM 5993 C CA . LEU B 1 112 ? -9.414 11.039 21.312 1 95.06 112 LEU B CA 1
ATOM 5994 C C . LEU B 1 112 ? -8.484 11.469 22.438 1 95.06 112 LEU B C 1
ATOM 5996 O O . LEU B 1 112 ? -8.586 12.594 22.938 1 95.06 112 LEU B O 1
ATOM 6000 N N . TYR B 1 113 ? -7.645 10.578 22.828 1 94.19 113 TYR B N 1
ATOM 6001 C CA . TYR B 1 113 ? -6.637 10.961 23.812 1 94.19 113 TYR B CA 1
ATOM 6002 C C . TYR B 1 113 ? -5.656 11.969 23.219 1 94.19 113 TYR B C 1
ATOM 6004 O O . TYR B 1 113 ? -5.32 12.961 23.875 1 94.19 113 TYR B O 1
ATOM 6012 N N . ASP B 1 114 ? -5.211 11.797 22.047 1 92.44 114 ASP B N 1
ATOM 6013 C CA . ASP B 1 114 ? -4.203 12.625 21.391 1 92.44 114 ASP B CA 1
ATOM 6014 C C . ASP B 1 114 ? -4.695 14.062 21.234 1 92.44 114 ASP B C 1
ATOM 6016 O O . ASP B 1 114 ? -3.949 15.008 21.484 1 92.44 114 ASP B O 1
ATOM 6020 N N . VAL B 1 115 ? -5.879 14.227 20.781 1 90.81 115 VAL B N 1
ATOM 6021 C CA . VAL B 1 115 ? -6.379 15.555 20.438 1 90.81 115 VAL B CA 1
ATOM 6022 C C . VAL B 1 115 ? -6.523 16.391 21.719 1 90.81 115 VAL B C 1
ATOM 6024 O O . VAL B 1 115 ? -6.453 17.625 21.672 1 90.81 115 VAL B O 1
ATOM 6027 N N . ARG B 1 116 ? -6.621 15.734 22.844 1 89.19 116 ARG B N 1
ATOM 6028 C CA . ARG B 1 116 ? -6.855 16.453 24.078 1 89.19 116 ARG B CA 1
ATOM 6029 C C . ARG B 1 116 ? -5.551 16.703 24.828 1 89.19 116 ARG B C 1
ATOM 6031 O O . ARG B 1 116 ? -5.332 17.781 25.375 1 89.19 116 ARG B O 1
ATOM 6038 N N . PHE B 1 117 ? -4.672 15.672 24.812 1 86.62 117 PHE B N 1
ATOM 6039 C CA . PHE B 1 117 ? -3.66 15.742 25.859 1 86.62 117 PHE B CA 1
ATOM 6040 C C . PHE B 1 117 ? -2.266 15.555 25.281 1 86.62 117 PHE B C 1
ATOM 6042 O O . PHE B 1 117 ? -1.264 15.742 25.969 1 86.62 117 PHE B O 1
ATOM 6049 N N . VAL B 1 118 ? -2.131 15.219 24.094 1 82.69 118 VAL B N 1
ATOM 6050 C CA . VAL B 1 118 ? -0.837 14.75 23.609 1 82.69 118 VAL B CA 1
ATOM 6051 C C . VAL B 1 118 ? 0.172 15.898 23.641 1 82.69 118 VAL B C 1
ATOM 6053 O O . VAL B 1 118 ? -0.144 17.016 23.234 1 82.69 118 VAL B O 1
ATOM 6056 N N . THR B 1 119 ? 1.24 15.695 24.391 1 81.5 119 THR B N 1
ATOM 6057 C CA . THR B 1 119 ? 2.41 16.562 24.422 1 81.5 119 THR B CA 1
ATOM 6058 C C . THR B 1 119 ? 3.65 15.828 23.938 1 81.5 119 THR B C 1
ATOM 6060 O O . THR B 1 119 ? 3.68 14.594 23.922 1 81.5 119 THR B O 1
ATOM 6063 N N . ASP B 1 120 ? 4.562 16.5 23.469 1 82.19 120 ASP B N 1
ATOM 6064 C CA . ASP B 1 120 ? 5.781 15.875 22.969 1 82.19 120 ASP B CA 1
ATOM 6065 C C . ASP B 1 120 ? 6.754 15.57 24.109 1 82.19 120 ASP B C 1
ATOM 6067 O O . ASP B 1 120 ? 7.488 16.453 24.547 1 82.19 120 ASP B O 1
ATOM 6071 N N . SER B 1 121 ? 6.723 14.391 24.719 1 87.44 121 SER B N 1
ATOM 6072 C CA . SER B 1 121 ? 7.598 13.922 25.781 1 87.44 121 SER B CA 1
ATOM 6073 C C . SER B 1 121 ? 8.078 12.492 25.516 1 87.44 121 SER B C 1
ATOM 6075 O O . SER B 1 121 ? 7.578 11.828 24.609 1 87.44 121 SER B O 1
ATOM 6077 N N . LEU B 1 122 ? 9.102 12.141 26.234 1 87.44 122 LEU B N 1
ATOM 6078 C CA . LEU B 1 122 ? 9.625 10.789 26.062 1 87.44 122 LEU B CA 1
ATOM 6079 C C . LEU B 1 122 ? 8.562 9.75 26.438 1 87.44 122 LEU B C 1
ATOM 6081 O O . LEU B 1 122 ? 8.461 8.703 25.781 1 87.44 122 LEU B O 1
ATOM 6085 N N . PHE B 1 123 ? 7.797 10.023 27.438 1 89.69 123 PHE B N 1
ATOM 6086 C CA . PHE B 1 123 ? 6.723 9.125 27.859 1 89.69 123 PHE B CA 1
ATOM 6087 C C . PHE B 1 123 ? 5.703 8.945 26.734 1 89.69 123 PHE B C 1
ATOM 6089 O O . PHE B 1 123 ? 5.312 7.82 26.422 1 89.69 123 PHE B O 1
ATOM 6096 N N . GLU B 1 124 ? 5.352 10.023 26.188 1 89.5 124 GLU B N 1
ATOM 6097 C CA . GLU B 1 124 ? 4.344 9.977 25.125 1 89.5 124 GLU B CA 1
ATOM 6098 C C . GLU B 1 124 ? 4.875 9.266 23.891 1 89.5 124 GLU B C 1
ATOM 6100 O O . GLU B 1 124 ? 4.129 8.562 23.203 1 89.5 124 GLU B O 1
ATOM 6105 N N . ARG B 1 125 ? 6.102 9.445 23.609 1 90.69 125 ARG B N 1
ATOM 6106 C CA . ARG B 1 125 ? 6.711 8.75 22.484 1 90.69 125 ARG B CA 1
ATOM 6107 C C . ARG B 1 125 ? 6.785 7.246 22.734 1 90.69 125 ARG B C 1
ATOM 6109 O O . ARG B 1 125 ? 6.602 6.445 21.812 1 90.69 125 ARG B O 1
ATOM 6116 N N . ALA B 1 126 ? 7.113 6.918 23.953 1 91.56 126 ALA B N 1
ATOM 6117 C CA . ALA B 1 126 ? 7.113 5.504 24.328 1 91.56 126 ALA B CA 1
ATOM 6118 C C . ALA B 1 126 ? 5.711 4.91 24.219 1 91.56 126 ALA B C 1
ATOM 6120 O O . ALA B 1 126 ? 5.539 3.793 23.734 1 91.56 126 ALA B O 1
ATOM 6121 N N . ALA B 1 127 ? 4.742 5.66 24.75 1 94.25 127 ALA B N 1
ATOM 6122 C CA . ALA B 1 127 ? 3.355 5.215 24.641 1 94.25 127 ALA B CA 1
ATOM 6123 C C . ALA B 1 127 ? 2.939 5.062 23.172 1 94.25 127 ALA B C 1
ATOM 6125 O O . ALA B 1 127 ? 2.225 4.125 22.828 1 94.25 127 ALA B O 1
ATOM 6126 N N . ARG B 1 128 ? 3.402 5.973 22.375 1 93.75 128 ARG B N 1
ATOM 6127 C CA . ARG B 1 128 ? 3.131 5.879 20.938 1 93.75 128 ARG B CA 1
ATOM 6128 C C . ARG B 1 128 ? 3.75 4.617 20.344 1 93.75 128 ARG B C 1
ATOM 6130 O O . ARG B 1 128 ? 3.158 3.982 19.469 1 93.75 128 ARG B O 1
ATOM 6137 N N . GLY B 1 129 ? 4.934 4.309 20.828 1 92.88 129 GLY B N 1
ATOM 6138 C CA . GLY B 1 129 ? 5.559 3.068 20.391 1 92.88 129 GLY B CA 1
ATOM 6139 C C . GLY B 1 129 ? 4.711 1.842 20.688 1 92.88 129 GLY B C 1
ATOM 6140 O O . GLY B 1 129 ? 4.617 0.937 19.844 1 92.88 129 GLY B O 1
ATOM 6141 N N . VAL B 1 130 ? 4.062 1.871 21.797 1 95.06 130 VAL B N 1
ATOM 6142 C CA . VAL B 1 130 ? 3.199 0.76 22.172 1 95.06 130 VAL B CA 1
ATOM 6143 C C . VAL B 1 130 ? 1.973 0.722 21.266 1 95.06 130 VAL B C 1
ATOM 6145 O O . VAL B 1 130 ? 1.57 -0.346 20.797 1 95.06 130 VAL B O 1
ATOM 6148 N N . HIS B 1 131 ? 1.366 1.895 21.016 1 95.94 131 HIS B N 1
ATOM 6149 C CA . HIS B 1 131 ? 0.209 1.954 20.141 1 95.94 131 HIS B CA 1
ATOM 6150 C C . HIS B 1 131 ? 0.564 1.474 18.734 1 95.94 131 HIS B C 1
ATOM 6152 O O . HIS B 1 131 ? -0.249 0.826 18.078 1 95.94 131 HIS B O 1
ATOM 6158 N N . LEU B 1 132 ? 1.756 1.837 18.344 1 93.5 132 LEU B N 1
ATOM 6159 C CA . LEU B 1 132 ? 2.213 1.361 17.047 1 93.5 132 LEU B CA 1
ATOM 6160 C C . LEU B 1 132 ? 2.4 -0.152 17.047 1 93.5 132 LEU B C 1
ATOM 6162 O O . LEU B 1 132 ? 2.107 -0.825 16.062 1 93.5 132 LEU B O 1
ATOM 6166 N N . GLY B 1 133 ? 2.918 -0.649 18.141 1 92.75 133 GLY B N 1
ATOM 6167 C CA . GLY B 1 133 ? 3.008 -2.092 18.312 1 92.75 133 GLY B CA 1
ATOM 6168 C C . GLY B 1 133 ? 1.663 -2.787 18.203 1 92.75 133 GLY B C 1
ATOM 6169 O O . GLY B 1 133 ? 1.557 -3.859 17.609 1 92.75 133 GLY B O 1
ATOM 6170 N N . VAL B 1 134 ? 0.679 -2.193 18.781 1 95.44 134 VAL B N 1
ATOM 6171 C CA . VAL B 1 134 ? -0.682 -2.715 18.703 1 95.44 134 VAL B CA 1
ATOM 6172 C C . VAL B 1 134 ? -1.133 -2.758 17.25 1 95.44 134 VAL B C 1
ATOM 6174 O O . VAL B 1 134 ? -1.738 -3.738 16.797 1 95.44 134 VAL B O 1
ATOM 6177 N N . MET B 1 135 ? -0.792 -1.738 16.484 1 94.81 135 MET B N 1
ATOM 6178 C CA . MET B 1 135 ? -1.165 -1.697 15.07 1 94.81 135 MET B CA 1
ATOM 6179 C C . MET B 1 135 ? -0.451 -2.795 14.281 1 94.81 135 MET B C 1
ATOM 6181 O O . MET B 1 135 ? -1.027 -3.385 13.367 1 94.81 135 MET B O 1
ATOM 6185 N N . VAL B 1 136 ? 0.758 -3.066 14.641 1 91.69 136 VAL B N 1
ATOM 6186 C CA . VAL B 1 136 ? 1.471 -4.184 14.023 1 91.69 136 VAL B CA 1
ATOM 6187 C C . VAL B 1 136 ? 0.776 -5.496 14.383 1 91.69 136 VAL B C 1
ATOM 6189 O O . VAL B 1 136 ? 0.681 -6.398 13.547 1 91.69 136 VAL B O 1
ATOM 6192 N N . GLY B 1 137 ? 0.311 -5.59 15.617 1 93.19 137 GLY B N 1
ATOM 6193 C CA . GLY B 1 137 ? -0.454 -6.754 16.031 1 93.19 137 GLY B CA 1
ATOM 6194 C C . GLY B 1 137 ? -1.688 -6.992 15.18 1 93.19 137 GLY B C 1
ATOM 6195 O O . GLY B 1 137 ? -2.012 -8.133 14.852 1 93.19 137 GLY B O 1
ATOM 6196 N N . PHE B 1 138 ? -2.369 -5.957 14.773 1 94.94 138 PHE B N 1
ATOM 6197 C CA . PHE B 1 138 ? -3.531 -6.078 13.898 1 94.94 138 PHE B CA 1
ATOM 6198 C C . PHE B 1 138 ? -3.143 -6.688 12.562 1 94.94 138 PHE B C 1
ATOM 6200 O O . PHE B 1 138 ? -3.904 -7.465 11.984 1 94.94 138 PHE B O 1
ATOM 6207 N N . ALA B 1 139 ? -1.998 -6.309 12.094 1 91.69 139 ALA B N 1
ATOM 6208 C CA . ALA B 1 139 ? -1.527 -6.875 10.836 1 91.69 139 ALA B CA 1
ATOM 6209 C C . ALA B 1 139 ? -1.26 -8.375 10.969 1 91.69 139 ALA B C 1
ATOM 6211 O O . ALA B 1 139 ? -1.481 -9.141 10.031 1 91.69 139 ALA B O 1
ATOM 6212 N N . VAL B 1 140 ? -0.827 -8.742 12.156 1 89.69 140 VAL B N 1
ATOM 6213 C CA . VAL B 1 140 ? -0.523 -10.148 12.438 1 89.69 140 VAL B CA 1
ATOM 6214 C C . VAL B 1 140 ? -1.808 -10.969 12.406 1 89.69 140 VAL B C 1
ATOM 6216 O O . VAL B 1 140 ? -1.812 -12.102 11.914 1 89.69 140 VAL B O 1
ATOM 6219 N N . VAL B 1 141 ? -2.852 -10.422 12.828 1 92 141 VAL B N 1
ATOM 6220 C CA . VAL B 1 141 ? -4.105 -11.148 12.984 1 92 141 VAL B CA 1
ATOM 6221 C C . VAL B 1 141 ? -4.875 -11.141 11.664 1 92 141 VAL B C 1
ATOM 6223 O O . VAL B 1 141 ? -5.727 -12.008 11.43 1 92 141 VAL B O 1
ATOM 6226 N N . ALA B 1 142 ? -4.586 -10.312 10.758 1 89.88 142 ALA B N 1
ATOM 6227 C CA . ALA B 1 142 ? -5.387 -9.992 9.578 1 89.88 142 ALA B CA 1
ATOM 6228 C C . ALA B 1 142 ? -5.555 -11.219 8.688 1 89.88 142 ALA B C 1
ATOM 6230 O O . ALA B 1 142 ? -6.676 -11.555 8.297 1 89.88 142 ALA B O 1
ATOM 6231 N N . PRO B 1 143 ? -4.531 -11.984 8.406 1 86.38 143 PRO B N 1
ATOM 6232 C CA . PRO B 1 143 ? -4.668 -13.047 7.406 1 86.38 143 PRO B CA 1
ATOM 6233 C C . PRO B 1 143 ? -5.52 -14.211 7.895 1 86.38 143 PRO B C 1
ATOM 6235 O O . PRO B 1 143 ? -6.168 -14.891 7.09 1 86.38 143 PRO B O 1
ATOM 6238 N N . LYS B 1 144 ? -5.578 -14.5 9.156 1 86.5 144 LYS B N 1
ATOM 6239 C CA . LYS B 1 144 ? -6.297 -15.664 9.68 1 86.5 144 LYS B CA 1
ATOM 6240 C C . LYS B 1 144 ? -7.484 -15.234 10.531 1 86.5 144 LYS B C 1
ATOM 6242 O O . LYS B 1 144 ? -7.961 -16 11.375 1 86.5 144 LYS B O 1
ATOM 6247 N N . PHE B 1 145 ? -7.859 -14.031 10.312 1 89.75 145 PHE B N 1
ATOM 6248 C CA . PHE B 1 145 ? -9 -13.539 11.078 1 89.75 145 PHE B CA 1
ATOM 6249 C C . PHE B 1 145 ? -10.305 -14.031 10.469 1 89.75 145 PHE B C 1
ATOM 6251 O O . PHE B 1 145 ? -10.867 -13.375 9.586 1 89.75 145 PHE B O 1
ATOM 6258 N N . THR B 1 146 ? -10.789 -15.094 10.938 1 86.56 146 THR B N 1
ATOM 6259 C CA . THR B 1 146 ? -12.055 -15.695 10.523 1 86.56 146 THR B CA 1
ATOM 6260 C C . THR B 1 146 ? -12.883 -16.094 11.742 1 86.56 146 THR B C 1
ATOM 6262 O O . THR B 1 146 ? -12.68 -17.172 12.312 1 86.56 146 THR B O 1
ATOM 6265 N N . PRO B 1 147 ? -13.859 -15.359 12.031 1 83.12 147 PRO B N 1
ATOM 6266 C CA . PRO B 1 147 ? -14.656 -15.641 13.234 1 83.12 147 PRO B CA 1
ATOM 6267 C C . PRO B 1 147 ? -15.43 -16.953 13.133 1 83.12 147 PRO B C 1
ATOM 6269 O O . PRO B 1 147 ? -15.734 -17.578 14.156 1 83.12 147 PRO B O 1
ATOM 6272 N N . HIS B 1 148 ? -15.703 -17.391 12 1 80.56 148 HIS B N 1
ATOM 6273 C CA . HIS B 1 148 ? -16.484 -18.609 11.844 1 80.56 148 HIS B CA 1
ATOM 6274 C C . HIS B 1 148 ? -15.586 -19.828 11.672 1 80.56 148 HIS B C 1
ATOM 6276 O O . HIS B 1 148 ? -16.062 -20.969 11.727 1 80.56 148 HIS B O 1
ATOM 6282 N N . ASP B 1 149 ? -14.391 -19.719 11.359 1 82.06 149 ASP B N 1
ATOM 6283 C CA . ASP B 1 149 ? -13.328 -20.719 11.359 1 82.06 149 ASP B CA 1
ATOM 6284 C C . ASP B 1 149 ? -12.102 -20.234 12.125 1 82.06 149 ASP B C 1
ATOM 6286 O O . ASP B 1 149 ? -11.094 -19.859 11.516 1 82.06 149 ASP B O 1
ATOM 6290 N N . GLN B 1 150 ? -12.266 -20.406 13.367 1 85.88 150 GLN B N 1
ATOM 6291 C CA . GLN B 1 150 ? -11.391 -19.656 14.258 1 85.88 150 GLN B CA 1
ATOM 6292 C C . GLN B 1 150 ? -10.055 -20.359 14.453 1 85.88 150 GLN B C 1
ATOM 6294 O O . GLN B 1 150 ? -10.016 -21.594 14.609 1 85.88 150 GLN B O 1
ATOM 6299 N N . ASN B 1 151 ? -9.047 -19.625 14.258 1 86.69 151 ASN B N 1
ATOM 6300 C CA . ASN B 1 151 ? -7.711 -20 14.719 1 86.69 151 ASN B CA 1
ATOM 6301 C C . ASN B 1 151 ? -7.445 -19.5 16.141 1 86.69 151 ASN B C 1
ATOM 6303 O O . ASN B 1 151 ? -7.445 -18.297 16.375 1 86.69 151 ASN B O 1
ATOM 6307 N N . MET B 1 152 ? -7.23 -20.422 17.078 1 88.56 152 MET B N 1
ATOM 6308 C CA . MET B 1 152 ? -7.133 -20.109 18.5 1 88.56 152 MET B CA 1
ATOM 6309 C C . MET B 1 152 ? -6.055 -19.047 18.75 1 88.56 152 MET B C 1
ATOM 6311 O O . MET B 1 152 ? -6.289 -18.078 19.469 1 88.56 152 MET B O 1
ATOM 6315 N N . LYS B 1 153 ? -4.895 -19.188 18.219 1 86.94 153 LYS B N 1
ATOM 6316 C CA . LYS B 1 153 ? -3.773 -18.281 18.438 1 86.94 153 LYS B CA 1
ATOM 6317 C C . LYS B 1 153 ? -4.09 -16.875 17.938 1 86.94 153 LYS B C 1
ATOM 6319 O O . LYS B 1 153 ? -3.76 -15.883 18.578 1 86.94 153 LYS B O 1
ATOM 6324 N N . THR B 1 154 ? -4.719 -16.844 16.812 1 89.56 154 THR B N 1
ATOM 6325 C CA . THR B 1 154 ? -5.062 -15.555 16.188 1 89.56 154 THR B CA 1
ATOM 6326 C C . THR B 1 154 ? -6.105 -14.82 17.031 1 89.56 154 THR B C 1
ATOM 6328 O O . THR B 1 154 ? -5.984 -13.617 17.266 1 89.56 154 THR B O 1
ATOM 6331 N N . MET B 1 155 ? -7.086 -15.547 17.469 1 92.69 155 MET B N 1
ATOM 6332 C CA . MET B 1 155 ? -8.148 -14.938 18.266 1 92.69 155 MET B CA 1
ATOM 6333 C C . MET B 1 155 ? -7.617 -14.469 19.625 1 92.69 155 MET B C 1
ATOM 6335 O O . MET B 1 155 ? -7.984 -13.398 20.094 1 92.69 155 MET B O 1
ATOM 6339 N N . ARG B 1 156 ? -6.73 -15.234 20.188 1 93.31 156 ARG B N 1
ATOM 6340 C CA . ARG B 1 156 ? -6.109 -14.844 21.453 1 93.31 156 ARG B CA 1
ATOM 6341 C C . ARG B 1 156 ? -5.246 -13.602 21.281 1 93.31 156 ARG B C 1
ATOM 6343 O O . ARG B 1 156 ? -5.246 -12.711 22.141 1 93.31 156 ARG B O 1
ATOM 6350 N N . THR B 1 157 ? -4.523 -13.594 20.188 1 91.75 157 THR B N 1
ATOM 6351 C CA . THR B 1 157 ? -3.664 -12.445 19.906 1 91.75 157 THR B CA 1
ATOM 6352 C C . THR B 1 157 ? -4.488 -11.172 19.766 1 91.75 157 THR B C 1
ATOM 6354 O O . THR B 1 157 ? -4.086 -10.109 20.25 1 91.75 157 THR B O 1
ATOM 6357 N N . MET B 1 158 ? -5.633 -11.266 19.125 1 94.56 158 MET B N 1
ATOM 6358 C CA . MET B 1 158 ? -6.523 -10.117 19 1 94.56 158 MET B CA 1
ATOM 6359 C C . MET B 1 158 ? -6.922 -9.586 20.375 1 94.56 158 MET B C 1
ATOM 6361 O O . MET B 1 158 ? -6.883 -8.383 20.625 1 94.56 158 MET B O 1
ATOM 6365 N N . SER B 1 159 ? -7.25 -10.438 21.25 1 95.94 159 SER B N 1
ATOM 6366 C CA . SER B 1 159 ? -7.656 -10.039 22.594 1 95.94 159 SER B CA 1
ATOM 6367 C C . SER B 1 159 ? -6.496 -9.414 23.359 1 95.94 159 SER B C 1
ATOM 6369 O O . SER B 1 159 ? -6.68 -8.438 24.094 1 95.94 159 SER B O 1
ATOM 6371 N N . ILE B 1 160 ? -5.348 -9.938 23.172 1 95.81 160 ILE B N 1
ATOM 6372 C CA . ILE B 1 160 ? -4.172 -9.438 23.875 1 95.81 160 ILE B CA 1
ATOM 6373 C C . ILE B 1 160 ? -3.82 -8.039 23.375 1 95.81 160 ILE B C 1
ATOM 6375 O O . ILE B 1 160 ? -3.48 -7.156 24.156 1 95.81 160 ILE B O 1
ATOM 6379 N N . ILE B 1 161 ? -3.869 -7.883 22.078 1 96 161 ILE B N 1
ATOM 6380 C CA . ILE B 1 161 ? -3.508 -6.578 21.531 1 96 161 ILE B CA 1
ATOM 6381 C C . ILE B 1 161 ? -4.52 -5.531 21.984 1 96 161 ILE B C 1
ATOM 6383 O O . ILE B 1 161 ? -4.152 -4.383 22.266 1 96 161 ILE B O 1
ATOM 6387 N N . LEU B 1 162 ? -5.793 -5.922 22.078 1 97.56 162 LEU B N 1
ATOM 6388 C CA . LEU B 1 162 ? -6.805 -4.996 22.562 1 97.56 162 LEU B CA 1
ATOM 6389 C C . LEU B 1 162 ? -6.566 -4.668 24.031 1 97.56 162 LEU B C 1
ATOM 6391 O O . LEU B 1 162 ? -6.73 -3.52 24.453 1 97.56 162 LEU B O 1
ATOM 6395 N N . MET B 1 163 ? -6.164 -5.684 24.797 1 97.88 163 MET B N 1
ATOM 6396 C CA . MET B 1 163 ? -5.832 -5.48 26.203 1 97.88 163 MET B CA 1
ATOM 6397 C C . MET B 1 163 ? -4.672 -4.5 26.344 1 97.88 163 MET B C 1
ATOM 6399 O O . MET B 1 163 ? -4.75 -3.555 27.141 1 97.88 163 MET B O 1
ATOM 6403 N N . VAL B 1 164 ? -3.65 -4.695 25.547 1 97.69 164 VAL B N 1
ATOM 6404 C CA . VAL B 1 164 ? -2.457 -3.861 25.641 1 97.69 164 VAL B CA 1
ATOM 6405 C C . VAL B 1 164 ? -2.803 -2.426 25.25 1 97.69 164 VAL B C 1
ATOM 6407 O O . VAL B 1 164 ? -2.32 -1.475 25.875 1 97.69 164 VAL B O 1
ATOM 6410 N N . SER B 1 165 ? -3.613 -2.277 24.266 1 97.94 165 SER B N 1
ATOM 6411 C CA . SER B 1 165 ? -4.027 -0.95 23.812 1 97.94 165 SER B CA 1
ATOM 6412 C C . SER B 1 165 ? -4.75 -0.196 24.938 1 97.94 165 SER B C 1
ATOM 6414 O O . SER B 1 165 ? -4.426 0.958 25.219 1 97.94 165 SER B O 1
ATOM 6416 N N . ARG B 1 166 ? -5.664 -0.836 25.594 1 98.31 166 ARG B N 1
ATOM 6417 C CA . ARG B 1 166 ? -6.457 -0.179 26.641 1 98.31 166 ARG B CA 1
ATOM 6418 C C . ARG B 1 166 ? -5.633 0.039 27.906 1 98.31 166 ARG B C 1
ATOM 6420 O O . ARG B 1 166 ? -5.828 1.027 28.609 1 98.31 166 ARG B O 1
ATOM 6427 N N . LEU B 1 167 ? -4.727 -0.864 28.109 1 97.94 167 LEU B N 1
ATOM 6428 C CA . LEU B 1 167 ? -3.838 -0.668 29.25 1 97.94 167 LEU B CA 1
ATOM 6429 C C . LEU B 1 167 ? -2.926 0.534 29.031 1 97.94 167 LEU B C 1
ATOM 6431 O O . LEU B 1 167 ? -2.662 1.298 29.953 1 97.94 167 LEU B O 1
ATOM 6435 N N . CYS B 1 168 ? -2.455 0.611 27.812 1 97.69 168 CYS B N 1
ATOM 6436 C CA . CYS B 1 168 ? -1.622 1.759 27.469 1 97.69 168 CYS B CA 1
ATOM 6437 C C . CYS B 1 168 ? -2.393 3.062 27.641 1 97.69 168 CYS B C 1
ATOM 6439 O O . CYS B 1 168 ? -1.862 4.035 28.188 1 97.69 168 CYS B O 1
ATOM 6441 N N . LEU B 1 169 ? -3.607 3.109 27.234 1 97.62 169 LEU B N 1
ATOM 6442 C CA . LEU B 1 169 ? -4.441 4.297 27.391 1 97.62 169 LEU B CA 1
ATOM 6443 C C . LEU B 1 169 ? -4.688 4.602 28.875 1 97.62 169 LEU B C 1
ATOM 6445 O O . LEU B 1 169 ? -4.672 5.762 29.281 1 97.62 169 LEU B O 1
ATOM 6449 N N . ALA B 1 170 ? -4.895 3.562 29.656 1 97.31 170 ALA B N 1
ATOM 6450 C CA . ALA B 1 170 ? -5.098 3.752 31.094 1 97.31 170 ALA B CA 1
ATOM 6451 C C . ALA B 1 170 ? -3.883 4.41 31.734 1 97.31 170 ALA B C 1
ATOM 6453 O O . ALA B 1 170 ? -4.023 5.32 32.562 1 97.31 170 ALA B O 1
ATOM 6454 N N . VAL B 1 171 ? -2.729 3.98 31.312 1 96.38 171 VAL B N 1
ATOM 6455 C CA . VAL B 1 171 ? -1.492 4.535 31.844 1 96.38 171 VAL B CA 1
ATOM 6456 C C . VAL B 1 171 ? -1.333 5.984 31.391 1 96.38 171 VAL B C 1
ATOM 6458 O O . VAL B 1 171 ? -0.9 6.84 32.156 1 96.38 171 VAL B O 1
ATOM 6461 N N . GLU B 1 172 ? -1.675 6.258 30.172 1 95.75 172 GLU B N 1
ATOM 6462 C CA . GLU B 1 172 ? -1.581 7.617 29.656 1 95.75 172 GLU B CA 1
ATOM 6463 C C . GLU B 1 172 ? -2.527 8.562 30.391 1 95.75 172 GLU B C 1
ATOM 6465 O O . GLU B 1 172 ? -2.125 9.648 30.812 1 95.75 172 GLU B O 1
ATOM 6470 N N . TYR B 1 173 ? -3.781 8.172 30.531 1 94.25 173 TYR B N 1
ATOM 6471 C CA . TYR B 1 173 ? -4.723 8.984 31.281 1 94.25 173 TYR B CA 1
ATOM 6472 C C . TYR B 1 173 ? -4.281 9.117 32.75 1 94.25 173 TYR B C 1
ATOM 6474 O O . TYR B 1 173 ? -4.504 10.156 33.375 1 94.25 173 TYR B O 1
ATOM 6482 N N . GLY B 1 174 ? -3.648 8.062 33.25 1 93.75 174 GLY B N 1
ATOM 6483 C CA . GLY B 1 174 ? -3.102 8.125 34.594 1 93.75 174 GLY B CA 1
ATOM 6484 C C . GLY B 1 174 ? -2.018 9.18 34.75 1 93.75 174 GLY B C 1
ATOM 6485 O O . GLY B 1 174 ? -1.958 9.875 35.781 1 93.75 174 GLY B O 1
ATOM 6486 N N . SER B 1 175 ? -1.225 9.297 33.75 1 91.81 175 SER B N 1
ATOM 6487 C CA . SER B 1 175 ? -0.178 10.312 33.75 1 91.81 175 SER B CA 1
ATOM 6488 C C . SER B 1 175 ? -0.771 11.719 33.75 1 91.81 175 SER B C 1
ATOM 6490 O O . SER B 1 175 ? -0.238 12.617 34.406 1 91.81 175 SER B O 1
ATOM 6492 N N . ILE B 1 176 ? -1.844 11.883 33.062 1 90.12 176 ILE B N 1
ATOM 6493 C CA . ILE B 1 176 ? -2.494 13.188 33.031 1 90.12 176 ILE B CA 1
ATOM 6494 C C . ILE B 1 176 ? -3.135 13.492 34.375 1 90.12 176 ILE B C 1
ATOM 6496 O O . ILE B 1 176 ? -3.119 14.633 34.844 1 90.12 176 ILE B O 1
ATOM 6500 N N . LEU B 1 177 ? -3.723 12.445 34.969 1 90.06 177 LEU B N 1
ATOM 6501 C CA . LEU B 1 177 ? -4.316 12.617 36.281 1 90.06 177 LEU B CA 1
ATOM 6502 C C . LEU B 1 177 ? -3.271 13.086 37.281 1 90.06 177 LEU B C 1
ATOM 6504 O O . LEU B 1 177 ? -3.576 13.898 38.156 1 90.06 177 LEU B O 1
ATOM 6508 N N . TRP B 1 178 ? -2.086 12.562 37.094 1 87.5 178 TRP B N 1
ATOM 6509 C CA . TRP B 1 178 ? -0.995 12.961 37.969 1 87.5 178 TRP B CA 1
ATOM 6510 C C . TRP B 1 178 ? -0.702 14.453 37.844 1 87.5 178 TRP B C 1
ATOM 6512 O O . TRP B 1 178 ? -0.396 15.117 38.844 1 87.5 178 TRP B O 1
ATOM 6522 N N . HIS B 1 179 ? -0.855 15.008 36.688 1 84 179 HIS B N 1
ATOM 6523 C CA . HIS B 1 179 ? -0.605 16.422 36.438 1 84 179 HIS B CA 1
ATOM 6524 C C . HIS B 1 179 ? -1.763 17.281 36.969 1 84 179 HIS B C 1
ATOM 6526 O O . HIS B 1 179 ? -1.566 18.438 37.344 1 84 179 HIS B O 1
ATOM 6532 N N . VAL B 1 180 ? -2.928 16.688 36.938 1 82.5 180 VAL B N 1
ATOM 6533 C CA . VAL B 1 180 ? -4.102 17.469 37.281 1 82.5 180 VAL B CA 1
ATOM 6534 C C . VAL B 1 180 ? -4.559 17.094 38.688 1 82.5 180 VAL B C 1
ATOM 6536 O O . VAL B 1 180 ? -5.656 17.469 39.125 1 82.5 180 VAL B O 1
ATOM 6539 N N . ARG B 1 181 ? -3.785 16.469 39.438 1 81.62 181 ARG B N 1
ATOM 6540 C CA . ARG B 1 181 ? -4.168 15.938 40.75 1 81.62 181 ARG B CA 1
ATOM 6541 C C . ARG B 1 181 ? -4.578 17.062 41.688 1 81.62 181 ARG B C 1
ATOM 6543 O O . ARG B 1 181 ? -5.367 16.844 42.625 1 81.62 181 ARG B O 1
ATOM 6550 N N . LYS B 1 182 ? -4.172 18.203 41.438 1 80.06 182 LYS B N 1
ATOM 6551 C CA . LYS B 1 182 ? -4.457 19.328 42.344 1 80.06 182 LYS B CA 1
ATOM 6552 C C . LYS B 1 182 ? -5.879 19.844 42.125 1 80.06 182 LYS B C 1
ATOM 6554 O O . LYS B 1 182 ? -6.434 20.516 43 1 80.06 182 LYS B O 1
ATOM 6559 N N . TYR B 1 183 ? -6.406 19.5 40.969 1 82.69 183 TYR B N 1
ATOM 6560 C CA . TYR B 1 183 ? -7.773 19.906 40.688 1 82.69 183 TYR B CA 1
ATOM 6561 C C . TYR B 1 183 ? -8.766 18.812 41.031 1 82.69 183 TYR B C 1
ATOM 6563 O O . TYR B 1 183 ? -9.062 17.938 40.219 1 82.69 183 TYR B O 1
ATOM 6571 N N . LYS B 1 184 ? -9.32 18.828 42.219 1 81.69 184 LYS B N 1
ATOM 6572 C CA . LYS B 1 184 ? -10.102 17.75 42.812 1 81.69 184 LYS B CA 1
ATOM 6573 C C . LYS B 1 184 ? -11.344 17.453 42 1 81.69 184 LYS B C 1
ATOM 6575 O O . LYS B 1 184 ? -11.75 16.281 41.875 1 81.69 184 LYS B O 1
ATOM 6580 N N . LYS B 1 185 ? -11.977 18.453 41.438 1 82.56 185 LYS B N 1
ATOM 6581 C CA . LYS B 1 185 ? -13.219 18.281 40.688 1 82.56 185 LYS B CA 1
ATOM 6582 C C . LYS B 1 185 ? -12.977 17.531 39.406 1 82.56 185 LYS B C 1
ATOM 6584 O O . LYS B 1 185 ? -13.898 16.938 38.844 1 82.56 185 LYS B O 1
ATOM 6589 N N . GLN B 1 186 ? -11.758 17.578 39.031 1 86.19 186 GLN B N 1
ATOM 6590 C CA . GLN B 1 186 ? -11.438 16.984 37.719 1 86.19 186 GLN B CA 1
ATOM 6591 C C . GLN B 1 186 ? -10.906 15.562 37.875 1 86.19 186 GLN B C 1
ATOM 6593 O O . GLN B 1 186 ? -10.711 14.859 36.875 1 86.19 186 GLN B O 1
ATOM 6598 N N . VAL B 1 187 ? -10.789 15.156 39.031 1 89.44 187 VAL B N 1
ATOM 6599 C CA . VAL B 1 187 ? -10.227 13.836 39.312 1 89.44 187 VAL B CA 1
ATOM 6600 C C . VAL B 1 187 ? -11.242 12.758 38.969 1 89.44 187 VAL B C 1
ATOM 6602 O O . VAL B 1 187 ? -10.891 11.719 38.406 1 89.44 187 VAL B O 1
ATOM 6605 N N . LEU B 1 188 ? -12.469 13.008 39.219 1 90.25 188 LEU B N 1
ATOM 6606 C CA . LEU B 1 188 ? -13.508 12 39 1 90.25 188 LEU B CA 1
ATOM 6607 C C . LEU B 1 188 ? -13.617 11.609 37.531 1 90.25 188 LEU B C 1
ATOM 6609 O O . LEU B 1 188 ? -13.547 10.43 37.188 1 90.25 188 LEU B O 1
ATOM 6613 N N . PRO B 1 189 ? -13.812 12.602 36.688 1 91.25 189 PRO B N 1
ATOM 6614 C CA . PRO B 1 189 ? -13.906 12.219 35.281 1 91.25 189 PRO B CA 1
ATOM 6615 C C . PRO B 1 189 ? -12.664 11.484 34.781 1 91.25 189 PRO B C 1
ATOM 6617 O O . PRO B 1 189 ? -12.773 10.562 33.969 1 91.25 189 PRO B O 1
ATOM 6620 N N . MET B 1 190 ? -11.578 11.836 35.219 1 92.75 190 MET B N 1
ATOM 6621 C CA . MET B 1 190 ? -10.344 11.172 34.812 1 92.75 190 MET B CA 1
ATOM 6622 C C . MET B 1 190 ? -10.297 9.742 35.344 1 92.75 190 MET B C 1
ATOM 6624 O O . MET B 1 190 ? -9.883 8.828 34.625 1 92.75 190 MET B O 1
ATOM 6628 N N . MET B 1 191 ? -10.703 9.594 36.562 1 94.12 191 MET B N 1
ATOM 6629 C CA . MET B 1 191 ? -10.727 8.266 37.156 1 94.12 191 MET B CA 1
ATOM 6630 C C . MET B 1 191 ? -11.742 7.363 36.469 1 94.12 191 MET B C 1
ATOM 6632 O O . MET B 1 191 ? -11.531 6.156 36.344 1 94.12 191 MET B O 1
ATOM 6636 N N . LEU B 1 192 ? -12.805 7.957 36.062 1 95.06 192 LEU B N 1
ATOM 6637 C CA . LEU B 1 192 ? -13.805 7.195 35.31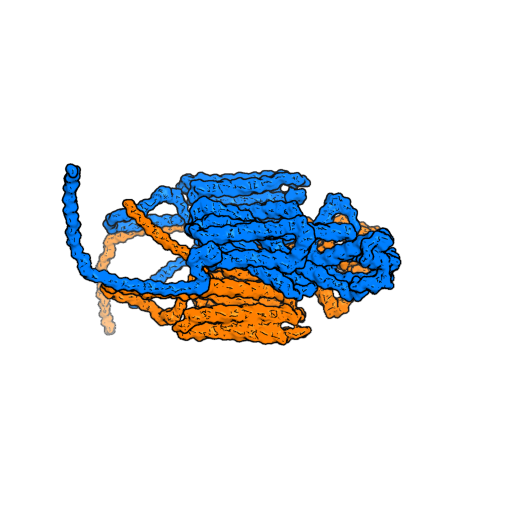2 1 95.06 192 LEU B CA 1
ATOM 6638 C C . LEU B 1 192 ? -13.234 6.684 34 1 95.06 192 LEU B C 1
ATOM 6640 O O . LEU B 1 192 ? -13.445 5.523 33.625 1 95.06 192 LEU B O 1
ATOM 6644 N N . GLN B 1 193 ? -12.562 7.566 33.344 1 95.56 193 GLN B N 1
ATOM 6645 C CA . GLN B 1 193 ? -11.953 7.176 32.062 1 95.56 193 GLN B CA 1
ATOM 6646 C C . GLN B 1 193 ? -10.867 6.121 32.281 1 95.56 193 GLN B C 1
ATOM 6648 O O . GLN B 1 193 ? -10.766 5.16 31.531 1 95.56 193 GLN B O 1
ATOM 6653 N N . ILE B 1 194 ? -10.031 6.258 33.281 1 96.69 194 ILE B N 1
ATOM 6654 C CA . ILE B 1 194 ? -9 5.285 33.625 1 96.69 194 ILE B CA 1
ATOM 6655 C C . ILE B 1 194 ? -9.648 3.951 34 1 96.69 194 ILE B C 1
ATOM 6657 O O . ILE B 1 194 ? -9.211 2.895 33.531 1 96.69 194 ILE B O 1
ATOM 6661 N N . GLY B 1 195 ? -10.664 4.086 34.812 1 96.69 195 GLY B N 1
ATOM 6662 C CA . GLY B 1 195 ? -11.391 2.889 35.219 1 96.69 195 GLY B CA 1
ATOM 6663 C C . GLY B 1 195 ? -12.016 2.15 34.062 1 96.69 195 GLY B C 1
ATOM 6664 O O . GLY B 1 195 ? -11.992 0.919 34 1 96.69 195 GLY B O 1
ATOM 6665 N N . LEU B 1 196 ? -12.539 2.891 33.156 1 97 196 LEU B N 1
ATOM 6666 C CA . LEU B 1 196 ? -13.133 2.299 31.953 1 97 196 LEU B CA 1
ATOM 6667 C C . LEU B 1 196 ? -12.086 1.552 31.125 1 97 196 LEU B C 1
ATOM 6669 O O . LEU B 1 196 ? -12.305 0.399 30.75 1 97 196 LEU B O 1
ATOM 6673 N N . ASN B 1 197 ? -10.945 2.184 30.844 1 97.81 197 ASN B N 1
ATOM 6674 C CA . ASN B 1 197 ? -9.883 1.554 30.078 1 97.81 197 ASN B CA 1
ATOM 6675 C C . ASN B 1 197 ? -9.312 0.335 30.797 1 97.81 197 ASN B C 1
ATOM 6677 O O . ASN B 1 197 ? -9.031 -0.687 30.156 1 97.81 197 ASN B O 1
ATOM 6681 N N . PHE B 1 198 ? -9.203 0.453 32.031 1 97.69 198 PHE B N 1
ATOM 6682 C CA . PHE B 1 198 ? -8.656 -0.651 32.812 1 97.69 198 PHE B CA 1
ATOM 6683 C C . PHE B 1 198 ? -9.625 -1.826 32.844 1 97.69 198 PHE B C 1
ATOM 6685 O O . PHE B 1 198 ? -9.219 -2.979 32.688 1 97.69 198 PHE B O 1
ATOM 6692 N N . ALA B 1 199 ? -10.859 -1.539 33.125 1 97.5 199 ALA B N 1
ATOM 6693 C CA . ALA B 1 199 ? -11.875 -2.588 33.125 1 97.5 199 ALA B CA 1
ATOM 6694 C C . ALA B 1 199 ? -11.93 -3.314 31.797 1 97.5 199 ALA B C 1
ATOM 6696 O O . ALA B 1 199 ? -12.016 -4.543 31.75 1 97.5 199 ALA B O 1
ATOM 6697 N N . LEU B 1 200 ? -11.93 -2.586 30.734 1 97.56 200 LEU B N 1
ATOM 6698 C CA . LEU B 1 200 ? -11.938 -3.186 29.391 1 97.56 200 LEU B CA 1
ATOM 6699 C C . LEU B 1 200 ? -10.703 -4.055 29.172 1 97.56 200 LEU B C 1
ATOM 6701 O O . LEU B 1 200 ? -10.805 -5.152 28.625 1 97.56 200 LEU B O 1
ATOM 6705 N N . ALA B 1 201 ? -9.523 -3.553 29.594 1 97.56 201 ALA B N 1
ATOM 6706 C CA . ALA B 1 201 ? -8.281 -4.312 29.453 1 97.56 201 ALA B CA 1
ATOM 6707 C C . ALA B 1 201 ? -8.375 -5.652 30.172 1 97.56 201 ALA B C 1
ATOM 6709 O O . ALA B 1 201 ? -7.992 -6.688 29.625 1 97.56 201 ALA B O 1
ATOM 6710 N N . MET B 1 202 ? -8.93 -5.605 31.344 1 97.31 202 MET B N 1
ATOM 6711 C CA . MET B 1 202 ? -9.047 -6.824 32.156 1 97.31 202 MET B CA 1
ATOM 6712 C C . MET B 1 202 ? -10.055 -7.785 31.516 1 97.31 202 MET B C 1
ATOM 6714 O O . MET B 1 202 ? -9.859 -9 31.531 1 97.31 202 MET B O 1
ATOM 6718 N N . ILE B 1 203 ? -11.117 -7.277 31.016 1 97.38 203 ILE B N 1
ATOM 6719 C CA . ILE B 1 203 ? -12.094 -8.133 30.359 1 97.38 203 ILE B CA 1
ATOM 6720 C C . ILE B 1 203 ? -11.477 -8.773 29.125 1 97.38 203 ILE B C 1
ATOM 6722 O O . ILE B 1 203 ? -11.664 -9.961 28.875 1 97.38 203 ILE B O 1
ATOM 6726 N N . TYR B 1 204 ? -10.773 -8.016 28.297 1 96.94 204 TYR B N 1
ATOM 6727 C CA . TYR B 1 204 ? -10.102 -8.57 27.141 1 96.94 204 TYR B CA 1
ATOM 6728 C C . TYR B 1 204 ? -9.117 -9.664 27.547 1 96.94 204 TYR B C 1
ATOM 6730 O O . TYR B 1 204 ? -8.984 -10.68 26.859 1 96.94 204 TYR B O 1
ATOM 6738 N N . LEU B 1 205 ? -8.383 -9.406 28.641 1 96.12 205 LEU B N 1
ATOM 6739 C CA . LEU B 1 205 ? -7.492 -10.43 29.156 1 96.12 205 LEU B CA 1
ATOM 6740 C C . LEU B 1 205 ? -8.266 -11.703 29.5 1 96.12 205 LEU B C 1
ATOM 6742 O O . LEU B 1 205 ? -7.816 -12.805 29.188 1 96.12 205 LEU B O 1
ATOM 6746 N N . GLY B 1 206 ? -9.383 -11.547 30.125 1 94.38 206 GLY B N 1
ATOM 6747 C CA . GLY B 1 206 ? -10.227 -12.688 30.438 1 94.38 206 GLY B CA 1
ATOM 6748 C C . GLY B 1 206 ? -10.719 -13.43 29.203 1 94.38 206 GLY B C 1
ATOM 6749 O O . GLY B 1 206 ? -10.742 -14.664 29.188 1 94.38 206 GLY B O 1
ATOM 6750 N N . VAL B 1 207 ? -11.109 -12.672 28.203 1 93.81 207 VAL B N 1
ATOM 6751 C CA . VAL B 1 207 ? -11.602 -13.242 26.953 1 93.81 207 VAL B CA 1
ATOM 6752 C C . VAL B 1 207 ? -10.5 -14.07 26.297 1 93.81 207 VAL B C 1
ATOM 6754 O O . VAL B 1 207 ? -10.781 -15.086 25.656 1 93.81 207 VAL B O 1
ATOM 6757 N N . THR B 1 208 ? -9.266 -13.727 26.453 1 92.62 208 THR B N 1
ATOM 6758 C CA . THR B 1 208 ? -8.125 -14.438 25.891 1 92.62 208 THR B CA 1
ATOM 6759 C C . THR B 1 208 ? -8.117 -15.898 26.328 1 92.62 208 THR B C 1
ATOM 6761 O O . THR B 1 208 ? -7.832 -16.797 25.547 1 92.62 208 THR B O 1
ATOM 6764 N N . PHE B 1 209 ? -8.523 -16.109 27.562 1 91.06 209 PHE B N 1
ATOM 6765 C CA . PHE B 1 209 ? -8.461 -17.453 28.141 1 91.06 209 PHE B CA 1
ATOM 6766 C C . PHE B 1 209 ? -9.695 -18.25 27.766 1 91.06 209 PHE B C 1
ATOM 6768 O O . PHE B 1 209 ? -9.742 -19.469 28 1 91.06 209 PHE B O 1
ATOM 6775 N N . ARG B 1 210 ? -10.633 -17.625 27.172 1 89.69 210 ARG B N 1
ATOM 6776 C CA . ARG B 1 210 ? -11.867 -18.328 26.812 1 89.69 210 ARG B CA 1
ATOM 6777 C C . ARG B 1 210 ? -11.773 -18.938 25.422 1 89.69 210 ARG B C 1
ATOM 6779 O O . ARG B 1 210 ? -12.562 -19.812 25.062 1 89.69 210 ARG B O 1
ATOM 6786 N N . PHE B 1 211 ? -10.859 -18.469 24.656 1 89.19 211 PHE B N 1
ATOM 6787 C CA . PHE B 1 211 ? -10.672 -19.047 23.344 1 89.19 211 PHE B CA 1
ATOM 6788 C C . PHE B 1 211 ? -9.961 -20.391 23.438 1 89.19 211 PHE B C 1
ATOM 6790 O O . PHE B 1 211 ? -8.82 -20.469 23.906 1 89.19 211 PHE B O 1
ATOM 6797 N N . THR B 1 212 ? -10.711 -21.406 23.094 1 84.12 212 THR B N 1
ATOM 6798 C CA . THR B 1 212 ? -10.18 -22.766 23.078 1 84.12 212 THR B CA 1
ATOM 6799 C C . THR B 1 212 ? -10.172 -23.328 21.656 1 84.12 212 THR B C 1
ATOM 6801 O O . THR B 1 212 ? -10.391 -22.594 20.688 1 84.12 212 THR B O 1
ATOM 6804 N N . ASP B 1 213 ? -9.867 -24.562 21.422 1 78.75 213 ASP B N 1
ATOM 6805 C CA . ASP B 1 213 ? -9.68 -25.203 20.109 1 78.75 213 ASP B CA 1
ATOM 6806 C C . ASP B 1 213 ? -11.016 -25.359 19.391 1 78.75 213 ASP B C 1
ATOM 6808 O O . ASP B 1 213 ? -11.086 -26.031 18.359 1 78.75 213 ASP B O 1
ATOM 6812 N N . HIS B 1 214 ? -12.07 -24.656 19.938 1 81 214 HIS B N 1
ATOM 6813 C CA . HIS B 1 214 ? 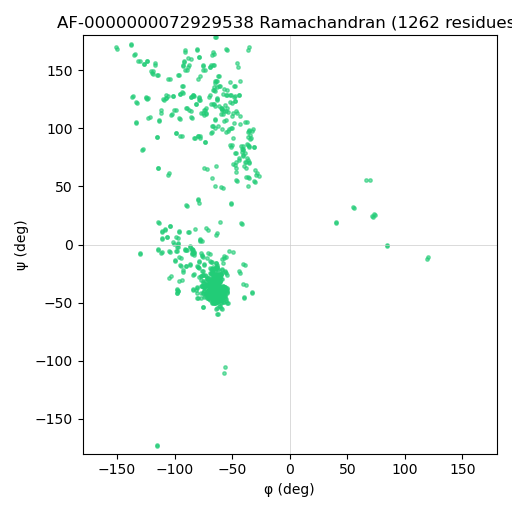-13.352 -24.703 19.25 1 81 214 HIS B CA 1
ATOM 6814 C C . HIS B 1 214 ? -13.852 -23.312 18.906 1 81 214 HIS B C 1
ATOM 6816 O O . HIS B 1 214 ? -13.398 -22.328 19.5 1 81 214 HIS B O 1
ATOM 6822 N N . ASN B 1 215 ? -14.711 -23.328 17.922 1 85 215 ASN B N 1
ATOM 6823 C CA . ASN B 1 215 ? -15.312 -22.047 17.547 1 85 215 ASN B CA 1
ATOM 6824 C C . ASN B 1 215 ? -16.188 -21.5 18.672 1 85 215 ASN B C 1
ATOM 6826 O O . ASN B 1 215 ? -17.016 -22.234 19.234 1 85 215 ASN B O 1
ATOM 6830 N N . SER B 1 216 ? -15.883 -20.359 19.156 1 86.75 216 SER B N 1
ATOM 6831 C CA . SER B 1 216 ? -16.625 -19.719 20.25 1 86.75 216 SER B CA 1
ATOM 6832 C C . SER B 1 216 ? -17.203 -18.375 19.812 1 86.75 216 SER B C 1
ATOM 6834 O O . SER B 1 216 ? -16.625 -17.703 18.969 1 86.75 216 SER B O 1
ATOM 6836 N N . ASN B 1 217 ? -18.359 -18.031 20.375 1 89.44 217 ASN B N 1
ATOM 6837 C CA . ASN B 1 217 ? -19 -16.766 20.078 1 89.44 217 ASN B CA 1
ATOM 6838 C C . ASN B 1 217 ? -18.5 -15.656 21.016 1 89.44 217 ASN B C 1
ATOM 6840 O O . ASN B 1 217 ? -19.016 -14.539 21 1 89.44 217 ASN B O 1
ATOM 6844 N N . VAL B 1 218 ? -17.5 -15.984 21.703 1 90.94 218 VAL B N 1
ATOM 6845 C CA . VAL B 1 218 ? -16.969 -15.047 22.672 1 90.94 218 VAL B CA 1
ATOM 6846 C C . VAL B 1 218 ? -16.375 -13.828 21.969 1 90.94 218 VAL B C 1
ATOM 6848 O O . VAL B 1 218 ? -16.266 -12.75 22.547 1 90.94 218 VAL B O 1
ATOM 6851 N N . PHE B 1 219 ? -16.047 -14.023 20.656 1 90.75 219 PHE B N 1
ATOM 6852 C CA . PHE B 1 219 ? -15.477 -12.922 19.906 1 90.75 219 PHE B CA 1
ATOM 6853 C C . PHE B 1 219 ? -16.469 -11.766 19.781 1 90.75 219 PHE B C 1
ATOM 6855 O O . PHE B 1 219 ? -16.078 -10.617 19.578 1 90.75 219 PHE B O 1
ATOM 6862 N N . MET B 1 220 ? -17.781 -12.008 19.984 1 92.25 220 MET B N 1
ATOM 6863 C CA . MET B 1 220 ? -18.812 -10.977 19.969 1 92.25 220 MET B CA 1
ATOM 6864 C C . MET B 1 220 ? -18.594 -9.977 21.109 1 92.25 220 MET B C 1
ATOM 6866 O O . MET B 1 220 ? -19.062 -8.836 21.031 1 92.25 220 MET B O 1
ATOM 6870 N N . THR B 1 221 ? -17.891 -10.422 22.062 1 93.25 221 THR B N 1
ATOM 6871 C CA . THR B 1 221 ? -17.609 -9.555 23.203 1 93.25 221 THR B CA 1
ATOM 6872 C C . THR B 1 221 ? -16.734 -8.375 22.781 1 93.25 221 THR B C 1
ATOM 6874 O O . THR B 1 221 ? -16.875 -7.27 23.312 1 93.25 221 THR B O 1
ATOM 6877 N N . TRP B 1 222 ? -15.844 -8.617 21.781 1 94.88 222 TRP B N 1
ATOM 6878 C CA . TRP B 1 222 ? -15.016 -7.523 21.281 1 94.88 222 TRP B CA 1
ATOM 6879 C C . TRP B 1 222 ? -15.883 -6.395 20.734 1 94.88 222 TRP B C 1
ATOM 6881 O O . TRP B 1 222 ? -15.641 -5.219 21.016 1 94.88 222 TRP B O 1
ATOM 6891 N N . TYR B 1 223 ? -16.906 -6.781 20.062 1 94.56 223 TYR B N 1
ATOM 6892 C CA . TYR B 1 223 ? -17.75 -5.801 19.391 1 94.56 223 TYR B CA 1
ATOM 6893 C C . TYR B 1 223 ? -18.641 -5.07 20.375 1 94.56 223 TYR B C 1
ATOM 6895 O O . TYR B 1 223 ? -18.781 -3.848 20.312 1 94.56 223 TYR B O 1
ATOM 6903 N N . VAL B 1 224 ? -19.172 -5.754 21.266 1 95.38 224 VAL B N 1
ATOM 6904 C CA . VAL B 1 224 ? -20.062 -5.168 22.25 1 95.38 224 VAL B CA 1
ATOM 6905 C C . VAL B 1 224 ? -19.281 -4.219 23.156 1 95.38 224 VAL B C 1
ATOM 6907 O O . VAL B 1 224 ? -19.719 -3.094 23.406 1 95.38 224 VAL B O 1
ATOM 6910 N N . LEU B 1 225 ? -18.156 -4.723 23.609 1 95.88 225 LEU B N 1
ATOM 6911 C CA . LEU B 1 225 ? -17.328 -3.91 24.5 1 95.88 225 LEU B CA 1
ATOM 6912 C C . LEU B 1 225 ? -16.828 -2.664 23.781 1 95.88 225 LEU B C 1
ATOM 6914 O O . LEU B 1 225 ? -16.719 -1.592 24.375 1 95.88 225 LEU B O 1
ATOM 6918 N N . ALA B 1 226 ? -16.5 -2.83 22.531 1 95.25 226 ALA B N 1
ATOM 6919 C CA . ALA B 1 226 ? -16.062 -1.678 21.75 1 95.25 226 ALA B CA 1
ATOM 6920 C C . ALA B 1 226 ? -17.188 -0.646 21.625 1 95.25 226 ALA B C 1
ATOM 6922 O O . ALA B 1 226 ? -16.938 0.558 21.734 1 95.25 226 ALA B O 1
ATOM 6923 N N . GLY B 1 227 ? -18.406 -1.114 21.422 1 94.62 227 GLY B N 1
ATOM 6924 C CA . GLY B 1 227 ? -19.547 -0.222 21.391 1 94.62 227 GLY B CA 1
ATOM 6925 C C . GLY B 1 227 ? -19.797 0.479 22.703 1 94.62 227 GLY B C 1
ATOM 6926 O O . GLY B 1 227 ? -20.031 1.69 22.734 1 94.62 227 GLY B O 1
ATOM 6927 N N . VAL B 1 228 ? -19.672 -0.226 23.734 1 95.31 228 VAL B N 1
ATOM 6928 C CA . VAL B 1 228 ? -19.891 0.321 25.062 1 95.31 228 VAL B CA 1
ATOM 6929 C C . VAL B 1 228 ? -18.797 1.349 25.375 1 95.31 228 VAL B C 1
ATOM 6931 O O . VAL B 1 228 ? -19.078 2.402 25.953 1 95.31 228 VAL B O 1
ATOM 6934 N N . GLU B 1 229 ? -17.625 0.994 25.016 1 96 229 GLU B N 1
ATOM 6935 C CA . GLU B 1 229 ? -16.516 1.91 25.219 1 96 229 GLU B CA 1
ATOM 6936 C C . GLU B 1 229 ? -16.766 3.246 24.516 1 96 229 GLU B C 1
ATOM 6938 O O . GLU B 1 229 ? -16.531 4.309 25.094 1 96 229 GLU B O 1
ATOM 6943 N N . LEU B 1 230 ? -17.219 3.178 23.359 1 95 230 LEU B N 1
ATOM 6944 C CA . LEU B 1 230 ? -17.469 4.383 22.578 1 95 230 LEU B CA 1
ATOM 6945 C C . LEU B 1 230 ? -18.578 5.223 23.203 1 95 230 LEU B C 1
ATOM 6947 O O . LEU B 1 230 ? -18.422 6.438 23.375 1 95 230 LEU B O 1
ATOM 6951 N N . ILE B 1 231 ? -19.609 4.594 23.641 1 94.62 231 ILE B N 1
ATOM 6952 C CA . ILE B 1 231 ? -20.75 5.289 24.219 1 94.62 231 ILE B CA 1
ATOM 6953 C C . ILE B 1 231 ? -20.344 5.938 25.531 1 94.62 231 ILE B C 1
ATOM 6955 O O . ILE B 1 231 ? -20.625 7.113 25.766 1 94.62 231 ILE B O 1
ATOM 6959 N N . LEU B 1 232 ? -19.625 5.215 26.312 1 95.25 232 LEU B N 1
ATOM 6960 C CA . LEU B 1 232 ? -19.25 5.719 27.641 1 95.25 232 LEU B CA 1
ATOM 6961 C C . LEU B 1 232 ? -18.203 6.832 27.516 1 95.25 232 LEU B C 1
ATOM 6963 O O . LEU B 1 232 ? -18.266 7.824 28.234 1 95.25 232 LEU B O 1
ATOM 6967 N N . THR B 1 233 ? -17.266 6.629 26.625 1 95.12 233 THR B N 1
ATOM 6968 C CA . THR B 1 233 ? -16.234 7.656 26.438 1 95.12 233 THR B CA 1
ATOM 6969 C C . THR B 1 233 ? -16.859 8.961 25.953 1 95.12 233 THR B C 1
ATOM 6971 O O . THR B 1 233 ? -16.531 10.039 26.453 1 95.12 233 THR B O 1
ATOM 6974 N N . PHE B 1 234 ? -17.797 8.922 25.078 1 94.94 234 PHE B N 1
ATOM 6975 C CA . PHE B 1 234 ? -18.438 10.125 24.562 1 94.94 234 PHE B CA 1
ATOM 6976 C C . PHE B 1 234 ? -19.406 10.703 25.594 1 94.94 234 PHE B C 1
ATOM 6978 O O . PHE B 1 234 ? -19.578 11.922 25.672 1 94.94 234 PHE B O 1
ATOM 6985 N N . ALA B 1 235 ? -20.031 9.836 26.375 1 94.25 235 ALA B N 1
ATOM 6986 C CA . ALA B 1 235 ? -20.906 10.312 27.438 1 94.25 235 ALA B CA 1
ATOM 6987 C C . ALA B 1 235 ? -20.125 11.078 28.5 1 94.25 235 ALA B C 1
ATOM 6989 O O . ALA B 1 235 ? -20.531 12.156 28.938 1 94.25 235 ALA B O 1
ATOM 6990 N N . ILE B 1 236 ? -18.984 10.539 28.859 1 92.94 236 ILE B N 1
ATOM 6991 C CA . ILE B 1 236 ? -18.141 11.18 29.859 1 92.94 236 ILE B CA 1
ATOM 6992 C C . ILE B 1 236 ? -17.641 12.523 29.312 1 92.94 236 ILE B C 1
ATOM 6994 O O . ILE B 1 236 ? -17.625 13.516 30.047 1 92.94 236 ILE B O 1
ATOM 6998 N N . ALA B 1 237 ? -17.266 12.539 28.047 1 91.94 237 ALA B N 1
ATOM 6999 C CA . ALA B 1 237 ? -16.766 13.766 27.422 1 91.94 237 ALA B CA 1
ATOM 7000 C C . ALA B 1 237 ? -17.875 14.812 27.312 1 91.94 237 ALA B C 1
ATOM 7002 O O . ALA B 1 237 ? -17.609 16.016 27.328 1 91.94 237 ALA B O 1
ATOM 7003 N N . TYR B 1 238 ? -19.094 14.297 27.188 1 91.75 238 TYR B N 1
ATOM 7004 C CA . TYR B 1 238 ? -20.219 15.203 27.062 1 91.75 238 TYR B CA 1
ATOM 7005 C C . TYR B 1 238 ? -20.578 15.82 28.422 1 91.75 238 TYR B C 1
ATOM 7007 O O . TYR B 1 238 ? -20.938 17 28.5 1 91.75 238 TYR B O 1
ATOM 7015 N N . ILE B 1 239 ? -20.469 15.133 29.484 1 91.75 239 ILE B N 1
ATOM 7016 C CA . ILE B 1 239 ? -20.906 15.539 30.812 1 91.75 239 ILE B CA 1
ATOM 7017 C C . ILE B 1 239 ? -19.828 16.391 31.484 1 91.75 239 ILE B C 1
ATOM 7019 O O . ILE B 1 239 ? -20.125 17.391 32.125 1 91.75 239 ILE B O 1
ATOM 7023 N N . TYR B 1 240 ? -18.547 15.984 31.234 1 89.94 240 TYR B N 1
ATOM 7024 C CA . TYR B 1 240 ? -17.469 16.656 31.953 1 89.94 240 TYR B CA 1
ATOM 7025 C C . TYR B 1 240 ? -16.641 17.516 31.016 1 89.94 240 TYR B C 1
ATOM 7027 O O . TYR B 1 240 ? -16.031 17.016 30.078 1 89.94 240 TYR B O 1
ATOM 7035 N N . PRO B 1 241 ? -16.469 18.766 31.266 1 83.88 241 PRO B N 1
ATOM 7036 C CA . PRO B 1 241 ? -15.797 19.719 30.375 1 83.88 241 PRO B CA 1
ATOM 7037 C C . PRO B 1 241 ? -14.305 19.438 30.25 1 83.88 241 PRO B C 1
ATOM 7039 O O . PRO B 1 241 ? -13.703 19.734 29.219 1 83.88 241 PRO B O 1
ATOM 7042 N N . VAL B 1 242 ? -13.734 18.891 31.297 1 81.88 242 VAL B N 1
ATOM 7043 C CA . VAL B 1 242 ? -12.297 18.641 31.266 1 81.88 242 VAL B CA 1
ATOM 7044 C C . VAL B 1 242 ? -11.961 17.656 30.141 1 81.88 242 VAL B C 1
ATOM 7046 O O . VAL B 1 242 ? -10.875 17.703 29.562 1 81.88 242 VAL B O 1
ATOM 7049 N N . LEU B 1 243 ? -12.945 16.875 29.828 1 87.56 243 LEU B N 1
ATOM 7050 C CA . LEU B 1 243 ? -12.727 15.859 28.812 1 87.56 243 LEU B CA 1
ATOM 7051 C C . LEU B 1 243 ? -13.461 16.219 27.516 1 87.56 243 LEU B C 1
ATOM 7053 O O . LEU B 1 243 ? -13.594 15.375 26.625 1 87.56 243 LEU B O 1
ATOM 7057 N N . SER B 1 244 ? -13.906 17.422 27.438 1 87.06 244 SER B N 1
ATOM 7058 C CA . SER B 1 244 ? -14.656 17.859 26.266 1 87.06 244 SER B CA 1
ATOM 7059 C C . SER B 1 244 ? -13.758 17.953 25.031 1 87.06 244 SER B C 1
ATOM 7061 O O . SER B 1 244 ? -12.547 18.156 25.156 1 87.06 244 SER B O 1
ATOM 7063 N N . PHE B 1 245 ? -14.32 17.797 23.859 1 88.31 245 PHE B N 1
ATOM 7064 C CA . PHE B 1 245 ? -13.586 17.844 22.594 1 88.31 245 PHE B CA 1
ATOM 7065 C C . PHE B 1 245 ? -13.688 19.219 21.969 1 88.31 245 PHE B C 1
ATOM 7067 O O . PHE B 1 245 ? -13.109 19.469 20.906 1 88.31 245 PHE B O 1
ATOM 7074 N N . GLN B 1 246 ? -14.352 20.078 22.609 1 84.06 246 GLN B N 1
ATOM 7075 C CA . GLN B 1 246 ? -14.523 21.422 22.062 1 84.06 246 GLN B CA 1
ATOM 7076 C C . GLN B 1 246 ? -13.203 22.172 22 1 84.06 246 GLN B C 1
ATOM 7078 O O . GLN B 1 246 ? -12.422 22.141 22.953 1 84.06 246 GLN B O 1
ATOM 7083 N N . GLY B 1 247 ? -12.945 22.75 20.938 1 80 247 GLY B N 1
ATOM 7084 C CA . GLY B 1 247 ? -11.727 23.531 20.766 1 80 247 GLY B CA 1
ATOM 7085 C C . GLY B 1 247 ? -10.531 22.688 20.375 1 80 247 GLY B C 1
ATOM 7086 O O . GLY B 1 247 ? -9.43 23.203 20.219 1 80 247 GLY B O 1
ATOM 7087 N N . THR B 1 248 ? -10.75 21.391 20.266 1 85.88 248 THR B N 1
ATOM 7088 C CA . THR B 1 248 ? -9.664 20.516 19.844 1 85.88 248 THR B CA 1
ATOM 7089 C C . THR B 1 248 ? -9.664 20.359 18.328 1 85.88 248 THR B C 1
ATOM 7091 O O . THR B 1 248 ? -10.586 20.828 17.641 1 85.88 248 THR B O 1
ATOM 7094 N N . HIS B 1 249 ? -8.641 19.859 17.781 1 88.56 249 HIS B N 1
ATOM 7095 C CA . HIS B 1 249 ? -8.555 19.641 16.344 1 88.56 249 HIS B CA 1
ATOM 7096 C C . HIS B 1 249 ? -9.094 18.266 15.953 1 88.56 249 HIS B C 1
ATOM 7098 O O . HIS B 1 249 ? -8.562 17.609 15.047 1 88.56 249 HIS B O 1
ATOM 7104 N N . LEU B 1 250 ? -10.125 17.781 16.703 1 89.62 250 LEU B N 1
ATOM 7105 C CA . LEU B 1 250 ? -10.711 16.469 16.469 1 89.62 250 LEU B CA 1
ATOM 7106 C C . LEU B 1 250 ? -11.258 16.359 15.047 1 89.62 250 LEU B C 1
ATOM 7108 O O . LEU B 1 250 ? -10.992 15.383 14.344 1 89.62 250 LEU B O 1
ATOM 7112 N N . MET B 1 251 ? -11.945 17.359 14.602 1 89.56 251 MET B N 1
ATOM 7113 C CA . MET B 1 251 ? -12.555 17.328 13.281 1 89.56 251 MET B CA 1
ATOM 7114 C C . MET B 1 251 ? -11.492 17.281 12.188 1 89.56 251 MET B C 1
ATOM 7116 O O . MET B 1 251 ? -11.672 16.609 11.172 1 89.56 251 MET B O 1
ATOM 7120 N N . LYS B 1 252 ? -10.391 17.953 12.391 1 87.5 252 LYS B N 1
ATOM 7121 C CA . LYS B 1 252 ? -9.273 17.891 11.445 1 87.5 252 LYS B CA 1
ATOM 7122 C C . LYS B 1 252 ? -8.648 16.516 11.414 1 87.5 252 LYS B C 1
ATOM 7124 O O . LYS B 1 252 ? -8.242 16.031 10.352 1 87.5 252 LYS B O 1
ATOM 7129 N N . ARG B 1 253 ? -8.641 15.867 12.539 1 91 253 ARG B N 1
ATOM 7130 C CA . ARG B 1 253 ? -8.078 14.531 12.625 1 91 253 ARG B CA 1
ATOM 7131 C C . ARG B 1 253 ? -8.922 13.523 11.859 1 91 253 ARG B C 1
ATOM 7133 O O . ARG B 1 253 ? -8.391 12.672 11.141 1 91 253 ARG B O 1
ATOM 7140 N N . ILE B 1 254 ? -10.164 13.641 12.055 1 92.56 254 ILE B N 1
ATOM 7141 C CA . ILE B 1 254 ? -11.078 12.75 11.344 1 92.56 254 ILE B CA 1
ATOM 7142 C C . ILE B 1 254 ? -11.008 13.023 9.844 1 92.56 254 ILE B C 1
ATOM 7144 O O . ILE B 1 254 ? -11.047 12.094 9.031 1 92.56 254 ILE B O 1
ATOM 7148 N N . GLY B 1 255 ? -10.945 14.32 9.508 1 90.62 255 GLY B N 1
ATOM 7149 C CA . GLY B 1 255 ? -10.766 14.68 8.109 1 90.62 255 GLY B CA 1
ATOM 7150 C C . GLY B 1 255 ? -9.5 14.109 7.504 1 90.62 255 GLY B C 1
ATOM 7151 O O . GLY B 1 255 ? -9.508 13.633 6.371 1 90.62 255 GLY B O 1
ATOM 7152 N N . LEU B 1 256 ? -8.445 14.172 8.266 1 89.88 256 LEU B N 1
ATOM 7153 C CA . LEU B 1 256 ? -7.172 13.617 7.809 1 89.88 256 LEU B CA 1
ATOM 7154 C C . LEU B 1 256 ? -7.285 12.117 7.574 1 89.88 256 LEU B C 1
ATOM 7156 O O . LEU B 1 256 ? -6.773 11.602 6.574 1 89.88 256 LEU B O 1
ATOM 7160 N N . LEU B 1 257 ? -7.914 11.43 8.453 1 92.94 257 LEU B N 1
ATOM 7161 C CA . LEU B 1 257 ? -8.102 9.992 8.281 1 92.94 257 LEU B CA 1
ATOM 7162 C C . LEU B 1 257 ? -8.922 9.695 7.031 1 92.94 257 LEU B C 1
ATOM 7164 O O . LEU B 1 257 ? -8.648 8.734 6.312 1 92.94 257 LEU B O 1
ATOM 7168 N N . THR B 1 258 ? -9.93 10.484 6.789 1 93.38 258 THR B N 1
ATOM 7169 C CA . THR B 1 258 ? -10.766 10.305 5.602 1 93.38 258 THR B CA 1
ATOM 7170 C C . THR B 1 258 ? -9.93 10.461 4.332 1 93.38 258 THR B C 1
ATOM 7172 O O . THR B 1 258 ? -10.078 9.68 3.387 1 93.38 258 THR B O 1
ATOM 7175 N N . VAL B 1 259 ? -9.039 11.438 4.363 1 90.06 259 VAL B N 1
ATOM 7176 C CA . VAL B 1 259 ? -8.172 11.672 3.209 1 90.06 259 VAL B CA 1
ATOM 7177 C C . VAL B 1 259 ? -7.246 10.484 3.006 1 90.06 259 VAL B C 1
ATOM 7179 O O . VAL B 1 259 ? -7 10.062 1.872 1 90.06 259 VAL B O 1
ATOM 7182 N N . ILE B 1 260 ? -6.793 9.945 4.035 1 89.19 260 ILE B N 1
ATOM 7183 C CA . ILE B 1 260 ? -5.906 8.789 3.971 1 89.19 260 ILE B CA 1
ATOM 7184 C C . ILE B 1 260 ? -6.668 7.582 3.436 1 89.19 260 ILE B C 1
ATOM 7186 O O . ILE B 1 260 ? -6.148 6.82 2.615 1 89.19 260 ILE B O 1
ATOM 7190 N N . ILE B 1 261 ? -7.883 7.414 3.834 1 91.69 261 ILE B N 1
ATOM 7191 C CA . ILE B 1 261 ? -8.719 6.309 3.375 1 91.69 261 ILE B CA 1
ATOM 7192 C C . ILE B 1 261 ? -9 6.457 1.882 1 91.69 261 ILE B C 1
ATOM 7194 O O . ILE B 1 261 ? -8.875 5.496 1.121 1 91.69 261 ILE B O 1
ATOM 7198 N N . VAL B 1 262 ? -9.32 7.629 1.44 1 91.25 262 VAL B N 1
ATOM 7199 C CA . VAL B 1 262 ? -9.562 7.887 0.026 1 91.25 262 VAL B CA 1
ATOM 7200 C C . VAL B 1 262 ? -8.266 7.734 -0.762 1 91.25 262 VAL B C 1
ATOM 7202 O O . VAL B 1 262 ? -8.266 7.203 -1.876 1 91.25 262 VAL B O 1
ATOM 7205 N N . GLY B 1 263 ? -7.16 8.164 -0.154 1 86.31 263 GLY B N 1
ATOM 7206 C CA . GLY B 1 263 ? -5.855 8.016 -0.776 1 86.31 263 GLY B CA 1
ATOM 7207 C C . GLY B 1 263 ? -5.461 6.566 -0.994 1 86.31 263 GLY B C 1
ATOM 7208 O O . GLY B 1 263 ? -4.777 6.246 -1.971 1 86.31 263 GLY B O 1
ATOM 7209 N N . ASP B 1 264 ? -5.914 5.711 -0.138 1 84.69 264 ASP B N 1
ATOM 7210 C CA . ASP B 1 264 ? -5.68 4.281 -0.316 1 84.69 264 ASP B CA 1
ATOM 7211 C C . ASP B 1 264 ? -6.328 3.775 -1.603 1 84.69 264 ASP B C 1
ATOM 7213 O O . ASP B 1 264 ? -5.867 2.797 -2.191 1 84.69 264 ASP B O 1
ATOM 7217 N N . GLY B 1 265 ? -7.383 4.43 -1.948 1 86.12 265 GLY B N 1
ATOM 7218 C CA . GLY B 1 265 ? -8.008 4.113 -3.221 1 86.12 265 GLY B CA 1
ATOM 7219 C C . GLY B 1 265 ? -7.086 4.309 -4.406 1 86.12 265 GLY B C 1
ATOM 7220 O O . GLY B 1 265 ? -7.117 3.531 -5.363 1 86.12 265 GLY B O 1
ATOM 7221 N N . ILE B 1 266 ? -6.191 5.219 -4.25 1 86.75 266 ILE B N 1
ATOM 7222 C CA . ILE B 1 266 ? -5.246 5.508 -5.324 1 86.75 266 ILE B CA 1
ATOM 7223 C C . ILE B 1 266 ? -4.203 4.398 -5.406 1 86.75 266 ILE B C 1
ATOM 7225 O O . ILE B 1 266 ? -3.795 4 -6.504 1 86.75 266 ILE B O 1
ATOM 7229 N N . ILE B 1 267 ? -3.768 3.928 -4.312 1 83.69 267 ILE B N 1
ATOM 7230 C CA . ILE B 1 267 ? -2.818 2.818 -4.281 1 83.69 267 ILE B CA 1
ATOM 7231 C C . ILE B 1 267 ? -3.436 1.593 -4.949 1 83.69 267 ILE B C 1
ATOM 7233 O O . ILE B 1 267 ? -2.797 0.943 -5.781 1 83.69 267 ILE B O 1
ATOM 7237 N N . THR B 1 268 ? -4.637 1.354 -4.66 1 85.81 268 THR B N 1
ATOM 7238 C CA . THR B 1 268 ? -5.309 0.169 -5.184 1 85.81 268 THR B CA 1
ATOM 7239 C C . THR B 1 268 ? -5.551 0.302 -6.684 1 85.81 268 THR B C 1
ATOM 7241 O O . THR B 1 268 ? -5.434 -0.674 -7.426 1 85.81 268 THR B O 1
ATOM 7244 N N . ILE B 1 269 ? -5.895 1.461 -7.125 1 88 269 ILE B N 1
ATOM 7245 C CA . ILE B 1 269 ? -6.078 1.69 -8.555 1 88 269 ILE B CA 1
ATOM 7246 C C . ILE B 1 269 ? -4.742 1.511 -9.273 1 88 269 ILE B C 1
ATOM 7248 O O . ILE B 1 269 ? -4.695 0.94 -10.367 1 88 269 ILE B O 1
ATOM 7252 N N . SER B 1 270 ? -3.703 2.062 -8.641 1 88.94 270 SER B N 1
ATOM 7253 C CA . SER B 1 270 ? -2.381 1.927 -9.242 1 88.94 270 SER B CA 1
ATOM 7254 C C . SER B 1 270 ? -1.979 0.461 -9.367 1 88.94 270 SER B C 1
ATOM 7256 O O . SER B 1 270 ? -1.407 0.056 -10.383 1 88.94 270 SER B O 1
ATOM 7258 N N . LYS B 1 271 ? -2.338 -0.296 -8.453 1 87.44 271 LYS B N 1
ATOM 7259 C CA . LYS B 1 271 ? -2.057 -1.728 -8.516 1 87.44 271 LYS B CA 1
ATOM 7260 C C . LYS B 1 271 ? -2.873 -2.402 -9.609 1 87.44 271 LYS B C 1
ATOM 7262 O O . LYS B 1 271 ? -2.377 -3.297 -10.297 1 87.44 271 LYS B O 1
ATOM 7267 N N . SER B 1 272 ? -4.082 -2.01 -9.734 1 88 272 SER B N 1
ATOM 7268 C CA . SER B 1 272 ? -4.922 -2.545 -10.797 1 88 272 SER B CA 1
ATOM 7269 C C . SER B 1 272 ? -4.363 -2.197 -12.172 1 88 272 SER B C 1
ATOM 7271 O O . SER B 1 272 ? -4.379 -3.029 -13.086 1 88 272 SER B O 1
ATOM 7273 N N . VAL B 1 273 ? -3.904 -1.021 -12.258 1 87.19 273 VAL B N 1
ATOM 7274 C CA . VAL B 1 273 ? -3.322 -0.561 -13.516 1 87.19 273 VAL B CA 1
ATOM 7275 C C . VAL B 1 273 ? -2.086 -1.394 -13.844 1 87.19 273 VAL B C 1
ATOM 7277 O O . VAL B 1 273 ? -1.895 -1.8 -14.992 1 87.19 273 VAL B O 1
ATOM 7280 N N . VAL B 1 274 ? -1.319 -1.657 -12.891 1 87.56 274 VAL B N 1
ATOM 7281 C CA . VAL B 1 274 ? -0.122 -2.467 -13.086 1 87.56 274 VAL B CA 1
ATOM 7282 C C . VAL B 1 274 ? -0.515 -3.863 -13.562 1 87.56 274 VAL B C 1
ATOM 7284 O O . VAL B 1 274 ? 0.083 -4.398 -14.5 1 87.56 274 VAL B O 1
ATOM 7287 N N . THR B 1 275 ? -1.477 -4.391 -12.961 1 85.75 275 THR B N 1
ATOM 7288 C CA . THR B 1 275 ? -1.945 -5.723 -13.32 1 85.75 275 THR B CA 1
ATOM 7289 C C . THR B 1 275 ? -2.441 -5.75 -14.766 1 85.75 275 THR B C 1
ATOM 7291 O O . THR B 1 275 ? -2.184 -6.707 -15.5 1 85.75 275 THR B O 1
ATOM 7294 N N . ILE B 1 276 ? -3.076 -4.762 -15.133 1 86.94 276 ILE B N 1
ATOM 7295 C CA . ILE B 1 276 ? -3.615 -4.664 -16.484 1 86.94 276 ILE B CA 1
ATOM 7296 C C . ILE B 1 276 ? -2.471 -4.547 -17.484 1 86.94 276 ILE B C 1
ATOM 7298 O O . ILE B 1 276 ? -2.461 -5.238 -18.516 1 86.94 276 ILE B O 1
ATOM 7302 N N . VAL B 1 277 ? -1.536 -3.76 -17.141 1 84.12 277 VAL B N 1
ATOM 7303 C CA . VAL B 1 277 ? -0.437 -3.473 -18.062 1 84.12 277 VAL B CA 1
ATOM 7304 C C . VAL B 1 277 ? 0.456 -4.703 -18.203 1 84.12 277 VAL B C 1
ATOM 7306 O O . VAL B 1 277 ? 1.031 -4.945 -19.266 1 84.12 277 VAL B O 1
ATOM 7309 N N . GLU B 1 278 ? 0.573 -5.445 -17.125 1 80.44 278 GLU B N 1
ATOM 7310 C CA . GLU B 1 278 ? 1.378 -6.66 -17.156 1 80.44 278 GLU B CA 1
ATOM 7311 C C . GLU B 1 278 ? 0.737 -7.723 -18.047 1 80.44 278 GLU B C 1
ATOM 7313 O O . GLU B 1 278 ? 1.414 -8.641 -18.516 1 80.44 278 GLU B O 1
ATOM 7318 N N . SER B 1 279 ? -0.531 -7.625 -18.203 1 78.56 279 SER B N 1
ATOM 7319 C CA . SER B 1 279 ? -1.233 -8.586 -19.047 1 78.56 279 SER B CA 1
ATOM 7320 C C . SER B 1 279 ? -0.989 -8.312 -20.531 1 78.56 279 SER B C 1
ATOM 7322 O O . SER B 1 279 ? -0.665 -7.188 -20.906 1 78.56 279 SER B O 1
ATOM 7324 N N . PRO B 1 280 ? -1.141 -9.508 -21.219 1 72.62 280 PRO B N 1
ATOM 7325 C CA . PRO B 1 280 ? -0.997 -9.32 -22.672 1 72.62 280 PRO B CA 1
ATOM 7326 C C . PRO B 1 280 ? -2.102 -8.461 -23.266 1 72.62 280 PRO B C 1
ATOM 7328 O O . PRO B 1 280 ? -3.225 -8.438 -22.766 1 72.62 280 PRO B O 1
ATOM 7331 N N . ASP B 1 281 ? -1.807 -7.508 -24.141 1 69.38 281 ASP B N 1
ATOM 7332 C CA . ASP B 1 281 ? -2.756 -6.625 -24.812 1 69.38 281 ASP B CA 1
ATOM 7333 C C . ASP B 1 281 ? -3.375 -5.637 -23.828 1 69.38 281 ASP B C 1
ATOM 7335 O O . ASP B 1 281 ? -4.598 -5.59 -23.672 1 69.38 281 ASP B O 1
ATOM 7339 N N . ALA B 1 282 ? -2.707 -5 -23.234 1 69.25 282 ALA B N 1
ATOM 7340 C CA . ALA B 1 282 ? -3.023 -4.199 -22.062 1 69.25 282 ALA B CA 1
ATOM 7341 C C . ALA B 1 282 ? -3.936 -3.031 -22.422 1 69.25 282 ALA B C 1
ATOM 7343 O O . ALA B 1 282 ? -4.941 -2.789 -21.75 1 69.25 282 ALA B O 1
ATOM 7344 N N . TRP B 1 283 ? -3.768 -2.436 -23.562 1 77.81 283 TRP B N 1
ATOM 7345 C CA . TRP B 1 283 ? -4.387 -1.119 -23.672 1 77.81 283 TRP B CA 1
ATOM 7346 C C . TRP B 1 283 ? -5.344 -1.059 -24.859 1 77.81 283 TRP B C 1
ATOM 7348 O O . TRP B 1 283 ? -5.008 -1.505 -25.953 1 77.81 283 TRP B O 1
ATOM 7358 N N . ASN B 1 284 ? -6.531 -0.699 -24.641 1 84.25 284 ASN B N 1
ATOM 7359 C CA . ASN B 1 284 ? -7.512 -0.239 -25.609 1 84.25 284 ASN B CA 1
ATOM 7360 C C . ASN B 1 284 ? -8.297 0.961 -25.094 1 84.25 284 ASN B C 1
ATOM 7362 O O . ASN B 1 284 ? -8.062 1.427 -23.984 1 84.25 284 ASN B O 1
ATOM 7366 N N . ALA B 1 285 ? -9.062 1.552 -25.906 1 83.44 285 ALA B N 1
ATOM 7367 C CA . ALA B 1 285 ? -9.797 2.764 -25.547 1 83.44 285 ALA B CA 1
ATOM 7368 C C . ALA B 1 285 ? -10.672 2.533 -24.328 1 83.44 285 ALA B C 1
ATOM 7370 O O . ALA B 1 285 ? -10.789 3.408 -23.469 1 83.44 285 ALA B O 1
ATOM 7371 N N . GLN B 1 286 ? -11.211 1.431 -24.219 1 86.44 286 GLN B N 1
ATOM 7372 C CA . GLN B 1 286 ? -12.086 1.117 -23.094 1 86.44 286 GLN B CA 1
ATOM 7373 C C . GLN B 1 286 ? -11.297 1.043 -21.781 1 86.44 286 GLN B C 1
ATOM 7375 O O . GLN B 1 286 ? -11.742 1.557 -20.75 1 86.44 286 GLN B O 1
ATOM 7380 N N . THR B 1 287 ? -10.172 0.365 -21.891 1 87.12 287 THR B N 1
ATOM 7381 C CA . THR B 1 287 ? -9.344 0.232 -20.703 1 87.12 287 THR B CA 1
ATOM 7382 C C . THR B 1 287 ? -8.852 1.597 -20.219 1 87.12 287 THR B C 1
ATOM 7384 O O . THR B 1 287 ? -8.852 1.878 -19.031 1 87.12 287 THR B O 1
ATOM 7387 N N . ILE B 1 288 ? -8.523 2.449 -21.125 1 86.62 288 ILE B N 1
ATOM 7388 C CA . ILE B 1 288 ? -8.07 3.797 -20.797 1 86.62 288 ILE B CA 1
ATOM 7389 C C . ILE B 1 288 ? -9.219 4.578 -20.156 1 86.62 288 ILE B C 1
ATOM 7391 O O . ILE B 1 288 ? -9.023 5.285 -19.172 1 86.62 288 ILE B O 1
ATOM 7395 N N . GLY B 1 289 ? -10.359 4.449 -20.734 1 88.06 289 GLY B N 1
ATOM 7396 C CA . GLY B 1 289 ? -11.539 5.117 -20.203 1 88.06 289 GLY B CA 1
ATOM 7397 C C . GLY B 1 289 ? -11.883 4.68 -18.797 1 88.06 289 GLY B C 1
ATOM 7398 O O . GLY B 1 289 ? -12.234 5.508 -17.953 1 88.06 289 GLY B O 1
ATOM 7399 N N . ILE B 1 290 ? -11.727 3.443 -18.531 1 90.5 290 ILE B N 1
ATOM 7400 C CA . ILE B 1 290 ? -12.109 2.885 -17.234 1 90.5 290 ILE B CA 1
ATOM 7401 C C . ILE B 1 290 ? -11.109 3.336 -16.172 1 90.5 290 ILE B C 1
ATOM 7403 O O . ILE B 1 290 ? -11.5 3.672 -15.047 1 90.5 290 ILE B O 1
ATOM 7407 N N . VAL B 1 291 ? -9.859 3.32 -16.484 1 88.56 291 VAL B N 1
ATOM 7408 C CA . VAL B 1 291 ? -8.828 3.748 -15.539 1 88.56 291 VAL B CA 1
ATOM 7409 C C . VAL B 1 291 ? -8.984 5.238 -15.25 1 88.56 291 VAL B C 1
ATOM 7411 O O . VAL B 1 291 ? -8.875 5.664 -14.094 1 88.56 291 VAL B O 1
ATOM 7414 N N . THR B 1 292 ? -9.266 6.012 -16.234 1 89.81 292 THR B N 1
ATOM 7415 C CA . THR B 1 292 ? -9.5 7.441 -16.062 1 89.81 292 THR B CA 1
ATOM 7416 C C . THR B 1 292 ? -10.734 7.684 -15.195 1 89.81 292 THR B C 1
ATOM 7418 O O . THR B 1 292 ? -10.727 8.562 -14.328 1 89.81 292 THR B O 1
ATOM 7421 N N . ALA B 1 293 ? -11.742 6.918 -15.438 1 92.69 293 ALA B N 1
ATOM 7422 C CA . ALA B 1 293 ? -12.961 7.035 -14.648 1 92.69 293 ALA B CA 1
ATOM 7423 C C . ALA B 1 293 ? -12.703 6.715 -13.18 1 92.69 293 ALA B C 1
ATOM 7425 O O . ALA B 1 293 ? -13.219 7.391 -12.289 1 92.69 293 ALA B O 1
ATOM 7426 N N . ALA B 1 294 ? -11.938 5.688 -12.984 1 92.31 294 ALA B N 1
ATOM 7427 C CA . ALA B 1 294 ? -11.633 5.285 -11.609 1 92.31 294 ALA B CA 1
ATOM 7428 C C . ALA B 1 294 ? -10.859 6.371 -10.875 1 92.31 294 ALA B C 1
ATOM 7430 O O . ALA B 1 294 ? -11.211 6.746 -9.758 1 92.31 294 ALA B O 1
ATOM 7431 N N . ALA B 1 295 ? -9.867 6.91 -11.5 1 91.5 295 ALA B N 1
ATOM 7432 C CA . ALA B 1 295 ? -9.078 7.977 -10.898 1 91.5 295 ALA B CA 1
ATOM 7433 C C . ALA B 1 295 ? -9.914 9.227 -10.672 1 91.5 295 ALA B C 1
ATOM 7435 O O . ALA B 1 295 ? -9.812 9.875 -9.625 1 91.5 295 ALA B O 1
ATOM 7436 N N . THR B 1 296 ? -10.734 9.547 -11.602 1 94.19 296 THR B N 1
ATOM 7437 C CA . THR B 1 296 ? -11.594 10.719 -11.516 1 94.19 296 THR B CA 1
ATOM 7438 C C . THR B 1 296 ? -12.594 10.578 -10.367 1 94.19 296 THR B C 1
ATOM 7440 O O . THR B 1 296 ? -12.875 11.547 -9.656 1 94.19 296 THR B O 1
ATOM 7443 N N . THR B 1 297 ? -13.102 9.398 -10.211 1 95.56 297 THR B N 1
ATOM 7444 C CA . THR B 1 297 ? -14.062 9.148 -9.141 1 95.56 297 THR B CA 1
ATOM 7445 C C . THR B 1 297 ? -13.43 9.383 -7.777 1 95.56 297 THR B C 1
ATOM 7447 O O . THR B 1 297 ? -14.008 10.055 -6.922 1 95.56 297 THR B O 1
ATOM 7450 N N . ILE B 1 298 ? -12.281 8.891 -7.582 1 93.94 298 ILE B N 1
ATOM 7451 C CA . ILE B 1 298 ? -11.586 9.039 -6.305 1 93.94 298 ILE B CA 1
ATOM 7452 C C . ILE B 1 298 ? -11.312 10.516 -6.043 1 93.94 298 ILE B C 1
ATOM 7454 O O . ILE B 1 298 ? -11.508 11.008 -4.926 1 93.94 298 ILE B O 1
ATOM 7458 N N . TYR B 1 299 ? -10.852 11.242 -7.066 1 94.25 299 TYR B N 1
ATOM 7459 C CA . TYR B 1 299 ? -10.578 12.664 -6.926 1 94.25 299 TYR B CA 1
ATOM 7460 C C . TYR B 1 299 ? -11.852 13.445 -6.625 1 94.25 299 TYR B C 1
ATOM 7462 O O . TYR B 1 299 ? -11.844 14.367 -5.809 1 94.25 299 TYR B O 1
ATOM 7470 N N . ALA B 1 300 ? -12.945 13.031 -7.266 1 95.56 300 ALA B N 1
ATOM 7471 C CA . ALA B 1 300 ? -14.227 13.703 -7.043 1 95.56 300 ALA B CA 1
ATOM 7472 C C . ALA B 1 300 ? -14.711 13.492 -5.609 1 95.56 300 ALA B C 1
ATOM 7474 O O . ALA B 1 300 ? -15.188 14.43 -4.965 1 95.56 300 ALA B O 1
ATOM 7475 N N . VAL B 1 301 ? -14.586 12.258 -5.121 1 95.81 301 VAL B N 1
ATOM 7476 C CA . VAL B 1 301 ? -14.992 11.953 -3.752 1 95.81 301 VAL B CA 1
ATOM 7477 C C . VAL B 1 301 ? -14.188 12.805 -2.775 1 95.81 301 VAL B C 1
ATOM 7479 O O . VAL B 1 301 ? -14.742 13.375 -1.832 1 95.81 301 VAL B O 1
ATOM 7482 N N . PHE B 1 302 ? -12.922 12.953 -3.029 1 93.81 302 PHE B N 1
ATOM 7483 C CA . PHE B 1 302 ? -12.039 13.75 -2.191 1 93.81 302 PHE B CA 1
ATOM 7484 C C . PHE B 1 302 ? -12.469 15.211 -2.193 1 93.81 302 PHE B C 1
ATOM 7486 O O . PHE B 1 302 ? -12.57 15.844 -1.137 1 93.81 302 PHE B O 1
ATOM 7493 N N . LEU B 1 303 ? -12.742 15.766 -3.363 1 93.5 303 LEU B N 1
ATOM 7494 C CA . LEU B 1 303 ? -13.086 17.172 -3.49 1 93.5 303 LEU B CA 1
ATOM 7495 C C . LEU B 1 303 ? -14.414 17.469 -2.801 1 93.5 303 LEU B C 1
ATOM 7497 O O . LEU B 1 303 ? -14.562 18.516 -2.146 1 93.5 303 LEU B O 1
ATOM 7501 N N . ILE B 1 304 ? -15.297 16.594 -2.965 1 94.5 304 ILE B N 1
ATOM 7502 C CA . ILE B 1 304 ? -16.625 16.797 -2.375 1 94.5 304 ILE B CA 1
ATOM 7503 C C . ILE B 1 304 ? -16.516 16.781 -0.852 1 94.5 304 ILE B C 1
ATOM 7505 O O . ILE B 1 304 ? -17.078 17.656 -0.176 1 94.5 304 ILE B O 1
ATOM 7509 N N . TYR B 1 305 ? -15.789 15.797 -0.336 1 93.31 305 TYR B N 1
ATOM 7510 C CA . TYR B 1 305 ? -15.594 15.758 1.108 1 93.31 305 TYR B CA 1
ATOM 7511 C C . TYR B 1 305 ? -14.906 17.016 1.605 1 93.31 305 TYR B C 1
ATOM 7513 O O . TYR B 1 305 ? -15.289 17.578 2.633 1 93.31 305 TYR B O 1
ATOM 7521 N N . PHE B 1 306 ? -13.969 17.469 0.923 1 86.94 306 PHE B N 1
ATOM 7522 C CA . PHE B 1 306 ? -13.195 18.656 1.271 1 86.94 306 PHE B CA 1
ATOM 7523 C C . PHE B 1 306 ? -14.078 19.891 1.244 1 86.94 306 PHE B C 1
ATOM 7525 O O . PHE B 1 306 ? -13.945 20.766 2.1 1 86.94 306 PHE B O 1
ATOM 7532 N N . ASP B 1 307 ? -14.906 19.891 0.303 1 87.94 307 ASP B N 1
ATOM 7533 C CA . ASP B 1 307 ? -15.742 21.078 0.117 1 87.94 307 ASP B CA 1
ATOM 7534 C C . ASP B 1 307 ? -16.859 21.125 1.165 1 87.94 307 ASP B C 1
ATOM 7536 O O . ASP B 1 307 ? -17.219 22.203 1.635 1 87.94 307 ASP B O 1
ATOM 7540 N N . TRP B 1 308 ? -17.297 20 1.452 1 87.94 308 TRP B N 1
ATOM 7541 C CA . TRP B 1 308 ? -18.484 19.953 2.312 1 87.94 308 TRP B CA 1
ATOM 7542 C C . TRP B 1 308 ? -18.078 20.047 3.783 1 87.94 308 TRP B C 1
ATOM 7544 O O . TRP B 1 308 ? -18.859 20.547 4.609 1 87.94 308 TRP B O 1
ATOM 7554 N N . MET B 1 309 ? -16.844 19.641 4.215 1 80.38 309 MET B N 1
ATOM 7555 C CA . MET B 1 309 ? -16.438 19.562 5.617 1 80.38 309 MET B CA 1
ATOM 7556 C C . MET B 1 309 ? -15.508 20.719 5.98 1 80.38 309 MET B C 1
ATOM 7558 O O . MET B 1 309 ? -14.344 20.484 6.32 1 80.38 309 MET B O 1
ATOM 7562 N N . LYS B 1 310 ? -15.93 22 5.887 1 68.06 310 LYS B N 1
ATOM 7563 C CA . LYS B 1 310 ? -15.047 23.156 6.078 1 68.06 310 LYS B CA 1
ATOM 7564 C C . LYS B 1 310 ? -15.211 23.734 7.477 1 68.06 310 LYS B C 1
ATOM 7566 O O . LYS B 1 310 ? -14.305 24.406 7.984 1 68.06 310 LYS B O 1
ATOM 7571 N N . ASN B 1 311 ? -16.234 23.344 8.188 1 65.94 311 ASN B N 1
ATOM 7572 C CA . ASN B 1 311 ? -16.484 24.078 9.43 1 65.94 311 ASN B CA 1
ATOM 7573 C C . ASN B 1 311 ? -15.875 23.359 10.625 1 65.94 311 ASN B C 1
ATOM 7575 O O . ASN B 1 311 ? -16.344 22.312 11.039 1 65.94 311 ASN B O 1
ATOM 7579 N N . PRO B 1 312 ? -14.797 23.969 11.156 1 65.06 312 PRO B N 1
ATOM 7580 C CA . PRO B 1 312 ? -14.117 23.234 12.227 1 65.06 312 PRO B CA 1
ATOM 7581 C C . PRO B 1 312 ? -14.789 23.438 13.586 1 65.06 312 PRO B C 1
ATOM 7583 O O . PRO B 1 312 ? -14.523 22.672 14.523 1 65.06 312 PRO B O 1
ATOM 7586 N N . TYR B 1 313 ? -15.75 24.297 13.719 1 76.25 313 TYR B N 1
ATOM 7587 C CA . TYR B 1 313 ? -16.25 24.5 15.07 1 76.25 313 TYR B CA 1
ATOM 7588 C C . TYR B 1 313 ? -17.75 24.234 15.148 1 76.25 313 TYR B C 1
ATOM 7590 O O . TYR B 1 313 ? -18.531 24.875 14.461 1 76.25 313 TYR B O 1
ATOM 7598 N N . LEU B 1 314 ? -18.109 23.188 15.766 1 86.19 314 LEU B N 1
ATOM 7599 C CA . LEU B 1 314 ? -19.5 22.75 15.961 1 86.19 314 LEU B CA 1
ATOM 7600 C C . LEU B 1 314 ? -19.828 22.688 17.453 1 86.19 314 LEU B C 1
ATOM 7602 O O . LEU B 1 314 ? -18.938 22.516 18.281 1 86.19 314 LEU B O 1
ATOM 7606 N N . PRO B 1 315 ? -21.109 22.938 17.703 1 88 315 PRO B N 1
ATOM 7607 C CA . PRO B 1 315 ? -21.516 22.703 19.094 1 88 315 PRO B CA 1
ATOM 7608 C C . PRO B 1 315 ? -21.203 21.281 19.562 1 88 315 PRO B C 1
ATOM 7610 O O . PRO B 1 315 ? -20.984 20.391 18.75 1 88 315 PRO B O 1
ATOM 7613 N N . LYS B 1 316 ? -21.328 21.141 20.875 1 89.25 316 LYS B N 1
ATOM 7614 C CA . LYS B 1 316 ? -20.844 19.938 21.531 1 89.25 316 LYS B CA 1
ATOM 7615 C C . LYS B 1 316 ? -21.531 18.703 20.984 1 89.25 316 LYS B C 1
ATOM 7617 O O . LYS B 1 316 ? -20.875 17.781 20.484 1 89.25 316 LYS B O 1
ATOM 7622 N N . PHE B 1 317 ? -22.781 18.625 20.984 1 91.5 317 PHE B N 1
ATOM 7623 C CA . PHE B 1 317 ? -23.516 17.438 20.562 1 91.5 317 PHE B CA 1
ATOM 7624 C C . PHE B 1 317 ? -23.328 17.188 19.062 1 91.5 317 PHE B C 1
ATOM 7626 O O . PHE B 1 317 ? -23.156 16.047 18.641 1 91.5 317 PHE B O 1
ATOM 7633 N N . ARG B 1 318 ? -23.406 18.188 18.234 1 92.31 318 ARG B N 1
ATOM 7634 C CA . ARG B 1 318 ? -23.25 18.047 16.797 1 92.31 318 ARG B CA 1
ATOM 7635 C C . ARG B 1 318 ? -21.844 17.562 16.438 1 92.31 318 ARG B C 1
ATOM 7637 O O . ARG B 1 318 ? -21.672 16.797 15.484 1 92.31 318 ARG B O 1
ATOM 7644 N N . GLN B 1 319 ? -20.953 18.047 17.188 1 92.88 319 GLN B N 1
ATOM 7645 C CA . GLN B 1 319 ? -19.578 17.625 16.922 1 92.88 319 GLN B CA 1
ATOM 7646 C C . GLN B 1 319 ? -19.406 16.125 17.203 1 92.88 319 GLN B C 1
ATOM 7648 O O . GLN B 1 319 ? -18.75 15.422 16.438 1 92.88 319 GLN B O 1
ATOM 7653 N N . GLN B 1 320 ? -19.953 15.656 18.312 1 94.06 320 GLN B N 1
ATOM 7654 C CA . GLN B 1 320 ? -19.828 14.25 18.672 1 94.06 320 GLN B CA 1
ATOM 7655 C C . GLN B 1 320 ? -20.578 13.367 17.688 1 94.06 320 GLN B C 1
ATOM 7657 O O . GLN B 1 320 ? -20.078 12.312 17.281 1 94.06 320 GLN B O 1
ATOM 7662 N N . LEU B 1 321 ? -21.75 13.812 17.312 1 94.12 321 LEU B N 1
ATOM 7663 C CA . LEU B 1 321 ? -22.531 13.062 16.344 1 94.12 321 LEU B CA 1
ATOM 7664 C C . LEU B 1 321 ? -21.812 13.016 14.992 1 94.12 321 LEU B C 1
ATOM 7666 O O . LEU B 1 321 ? -21.797 11.977 14.336 1 94.12 321 LEU B O 1
ATOM 7670 N N . TRP B 1 322 ? -21.297 14.164 14.57 1 94.88 322 TRP B N 1
ATOM 7671 C CA . TRP B 1 322 ? -20.516 14.258 13.344 1 94.88 322 TRP B CA 1
ATOM 7672 C C . TRP B 1 322 ? -19.344 13.281 13.367 1 94.88 322 TRP B C 1
ATOM 7674 O O . TRP B 1 322 ? -19.078 12.602 12.375 1 94.88 322 TRP B O 1
ATOM 7684 N N . THR B 1 323 ? -18.734 13.148 14.477 1 94.81 323 THR B N 1
ATOM 7685 C CA . THR B 1 323 ? -17.594 12.266 14.633 1 94.81 323 THR B CA 1
ATOM 7686 C C . THR B 1 323 ? -18.016 10.797 14.562 1 94.81 323 THR B C 1
ATOM 7688 O O . THR B 1 323 ? -17.438 10.008 13.828 1 94.81 323 THR B O 1
ATOM 7691 N N . LEU B 1 324 ? -19.047 10.469 15.242 1 95.5 324 LEU B N 1
ATOM 7692 C CA . LEU B 1 324 ? -19.516 9.086 15.32 1 95.5 324 LEU B CA 1
ATOM 7693 C C . LEU B 1 324 ? -20.047 8.617 13.969 1 95.5 324 LEU B C 1
ATOM 7695 O O . LEU B 1 324 ? -19.906 7.445 13.609 1 95.5 324 LEU B O 1
ATOM 7699 N N . LEU B 1 325 ? -20.578 9.484 13.211 1 96.19 325 LEU B N 1
ATOM 7700 C CA . LEU B 1 325 ? -21.156 9.133 11.922 1 96.19 325 LEU B CA 1
ATOM 7701 C C . LEU B 1 325 ? -20.062 8.883 10.883 1 96.19 325 LEU B C 1
ATOM 7703 O O . LEU B 1 325 ? -20.344 8.344 9.812 1 96.19 325 LEU B O 1
ATOM 7707 N N . HIS B 1 326 ? -18.891 9.211 11.203 1 97 326 HIS B N 1
ATOM 7708 C CA . HIS B 1 326 ? -17.797 8.914 10.297 1 97 326 HIS B CA 1
ATOM 7709 C C . HIS B 1 326 ? -17.453 7.422 10.305 1 97 326 HIS B C 1
ATOM 7711 O O . HIS B 1 326 ? -16.812 6.922 9.375 1 97 326 HIS B O 1
ATOM 7717 N N . TYR B 1 327 ? -17.906 6.727 11.32 1 97 327 TYR B N 1
ATOM 7718 C CA . TYR B 1 327 ? -17.672 5.285 11.312 1 97 327 TYR B CA 1
ATOM 7719 C C . TYR B 1 327 ? -18.375 4.625 10.133 1 97 327 TYR B C 1
ATOM 7721 O O . TYR B 1 327 ? -17.734 4.008 9.281 1 97 327 TYR B O 1
ATOM 7729 N N . PRO B 1 328 ? -19.703 4.73 10.039 1 97.19 328 PRO B N 1
ATOM 7730 C CA . PRO B 1 328 ? -20.375 4.117 8.883 1 97.19 328 PRO B CA 1
ATOM 7731 C C . PRO B 1 328 ? -19.891 4.703 7.559 1 97.19 328 PRO B C 1
ATOM 7733 O O . PRO B 1 328 ? -19.859 3.996 6.547 1 97.19 328 PRO B O 1
ATOM 7736 N N . LEU B 1 329 ? -19.5 5.965 7.504 1 97.75 329 LEU B N 1
ATOM 7737 C CA . LEU B 1 329 ? -18.984 6.555 6.273 1 97.75 329 LEU B CA 1
ATOM 7738 C C . LEU B 1 329 ? -17.672 5.895 5.863 1 97.75 329 LEU B C 1
ATOM 7740 O O . LEU B 1 329 ? -17.516 5.496 4.707 1 97.75 329 LEU B O 1
ATOM 7744 N N . HIS B 1 330 ? -16.766 5.828 6.852 1 96.94 330 HIS B N 1
ATOM 7745 C CA . HIS B 1 330 ? -15.469 5.223 6.551 1 96.94 330 HIS B CA 1
ATOM 7746 C C . HIS B 1 330 ? -15.633 3.77 6.113 1 96.94 330 HIS B C 1
ATOM 7748 O O . HIS B 1 330 ? -14.938 3.309 5.207 1 96.94 330 HIS B O 1
ATOM 7754 N N . LEU B 1 331 ? -16.516 3.061 6.758 1 95.81 331 LEU B N 1
ATOM 7755 C CA . LEU B 1 331 ? -16.797 1.684 6.363 1 95.81 331 LEU B CA 1
ATOM 7756 C C . LEU B 1 331 ? -17.328 1.623 4.941 1 95.81 331 LEU B C 1
ATOM 7758 O O . LEU B 1 331 ? -16.859 0.831 4.125 1 95.81 331 LEU B O 1
ATOM 7762 N N . ALA B 1 332 ? -18.281 2.463 4.629 1 96.56 332 ALA B N 1
ATOM 7763 C CA . ALA B 1 332 ? -18.891 2.51 3.301 1 96.56 332 ALA B CA 1
ATOM 7764 C C . ALA B 1 332 ? -17.859 2.93 2.248 1 96.56 332 ALA B C 1
ATOM 7766 O O . ALA B 1 332 ? -17.812 2.357 1.157 1 96.56 332 ALA B O 1
ATOM 7767 N N . LEU B 1 333 ? -17.062 3.9 2.564 1 96 333 LEU B N 1
ATOM 7768 C CA . LEU B 1 333 ? -16.047 4.379 1.633 1 96 333 LEU B CA 1
ATOM 7769 C C . LEU B 1 333 ? -15.031 3.283 1.337 1 96 333 LEU B C 1
ATOM 7771 O O . LEU B 1 333 ? -14.602 3.119 0.191 1 96 333 LEU B O 1
ATOM 7775 N N . CYS B 1 334 ? -14.664 2.576 2.355 1 93.06 334 CYS B N 1
ATOM 7776 C CA . CYS B 1 334 ? -13.703 1.492 2.182 1 93.06 334 CYS B CA 1
ATOM 7777 C C . CYS B 1 334 ? -14.266 0.407 1.271 1 93.06 334 CYS B C 1
ATOM 7779 O O . CYS B 1 334 ? -13.586 -0.058 0.357 1 93.06 334 CYS B O 1
ATOM 7781 N N . LEU B 1 335 ? -15.508 0.045 1.521 1 93.06 335 LEU B N 1
ATOM 7782 C CA . LEU B 1 335 ? -16.156 -0.965 0.697 1 93.06 335 LEU B CA 1
ATOM 7783 C C . LEU B 1 335 ? -16.344 -0.465 -0.732 1 93.06 335 LEU B C 1
ATOM 7785 O O . LEU B 1 335 ? -16.141 -1.214 -1.688 1 93.06 335 LEU B O 1
ATOM 7789 N N . PHE B 1 336 ? -16.719 0.736 -0.892 1 95.69 336 PHE B N 1
ATOM 7790 C CA . PHE B 1 336 ? -16.922 1.364 -2.193 1 95.69 336 PHE B CA 1
ATOM 7791 C C . PHE B 1 336 ? -15.633 1.377 -2.994 1 95.69 336 PHE B C 1
ATOM 7793 O O . PHE B 1 336 ? -15.586 0.883 -4.121 1 95.69 336 PHE B O 1
ATOM 7800 N N . ILE B 1 337 ? -14.602 1.898 -2.393 1 91.44 337 ILE B N 1
ATOM 7801 C CA . ILE B 1 337 ? -13.328 2.076 -3.09 1 91.44 337 ILE B CA 1
ATOM 7802 C C . ILE B 1 337 ? -12.734 0.711 -3.422 1 91.44 337 ILE B C 1
ATOM 7804 O O . ILE B 1 337 ? -12.25 0.492 -4.535 1 91.44 337 ILE B O 1
ATOM 7808 N N . GLN B 1 338 ? -12.781 -0.211 -2.51 1 88.44 338 GLN B N 1
ATOM 7809 C CA . GLN B 1 338 ? -12.258 -1.554 -2.74 1 88.44 338 GLN B CA 1
ATOM 7810 C C . GLN B 1 338 ? -13.023 -2.26 -3.855 1 88.44 338 GLN B C 1
ATOM 7812 O O . GLN B 1 338 ? -12.422 -2.857 -4.75 1 88.44 338 GLN B O 1
ATOM 7817 N N . GLY B 1 339 ? -14.289 -2.217 -3.727 1 91.31 339 GLY B N 1
ATOM 7818 C CA . GLY B 1 339 ? -15.094 -2.826 -4.77 1 91.31 339 GLY B CA 1
ATOM 7819 C C . GLY B 1 339 ? -14.906 -2.178 -6.129 1 91.31 339 GLY B C 1
ATOM 7820 O O . GLY B 1 339 ? -14.828 -2.867 -7.145 1 91.31 339 GLY B O 1
ATOM 7821 N N . PHE B 1 340 ? -14.82 -0.904 -6.121 1 92.38 340 PHE B N 1
ATOM 7822 C CA . PHE B 1 340 ? -14.688 -0.129 -7.348 1 92.38 340 PHE B CA 1
ATOM 7823 C C . PHE B 1 340 ? -13.406 -0.504 -8.086 1 92.38 340 PHE B C 1
ATOM 7825 O O . PHE B 1 340 ? -13.414 -0.686 -9.305 1 92.38 340 PHE B O 1
ATOM 7832 N N . THR B 1 341 ? -12.352 -0.631 -7.41 1 88.56 341 THR B N 1
ATOM 7833 C CA . THR B 1 341 ? -11.07 -0.976 -8.016 1 88.56 341 THR B CA 1
ATOM 7834 C C . THR B 1 341 ? -11.078 -2.418 -8.508 1 88.56 341 THR B C 1
ATOM 7836 O O . THR B 1 341 ? -10.461 -2.732 -9.531 1 88.56 341 THR B O 1
ATOM 7839 N N . GLN B 1 342 ? -11.734 -3.289 -7.816 1 89.69 342 GLN B N 1
ATOM 7840 C CA . GLN B 1 342 ? -11.867 -4.664 -8.281 1 89.69 342 GLN B CA 1
ATOM 7841 C C . GLN B 1 342 ? -12.68 -4.734 -9.578 1 89.69 342 GLN B C 1
ATOM 7843 O O . GLN B 1 342 ? -12.383 -5.547 -10.453 1 89.69 342 GLN B O 1
ATOM 7848 N N . LEU B 1 343 ? -13.641 -3.906 -9.656 1 93.31 343 LEU B N 1
ATOM 7849 C CA . LEU B 1 343 ? -14.477 -3.893 -10.852 1 93.31 343 LEU B CA 1
ATOM 7850 C C . LEU B 1 343 ? -13.688 -3.393 -12.062 1 93.31 343 LEU B C 1
ATOM 7852 O O . LEU B 1 343 ? -14 -3.752 -13.195 1 93.31 343 LEU B O 1
ATOM 7856 N N . VAL B 1 344 ? -12.672 -2.621 -11.82 1 92.31 344 VAL B N 1
ATOM 7857 C CA . VAL B 1 344 ? -11.797 -2.191 -12.906 1 92.31 344 VAL B CA 1
ATOM 7858 C C . VAL B 1 344 ? -11.141 -3.408 -13.555 1 92.31 344 VAL B C 1
ATOM 7860 O O . VAL B 1 344 ? -11.109 -3.525 -14.781 1 92.31 344 VAL B O 1
ATOM 7863 N N . ILE B 1 345 ? -10.672 -4.309 -12.758 1 90.88 345 ILE B N 1
ATOM 7864 C CA . ILE B 1 345 ? -10.031 -5.52 -13.258 1 90.88 345 ILE B CA 1
ATOM 7865 C C . ILE B 1 345 ? -11.062 -6.395 -13.969 1 90.88 345 ILE B C 1
ATOM 7867 O O . ILE B 1 345 ? -10.781 -6.938 -15.047 1 90.88 345 ILE B O 1
ATOM 7871 N N . TRP B 1 346 ? -12.219 -6.457 -13.422 1 91.94 346 TRP B N 1
ATOM 7872 C CA . TRP B 1 346 ? -13.266 -7.289 -14.016 1 91.94 346 TRP B CA 1
ATOM 7873 C C . TRP B 1 346 ? -13.688 -6.742 -15.375 1 91.94 346 TRP B C 1
ATOM 7875 O O . TRP B 1 346 ? -14 -7.508 -16.297 1 91.94 346 TRP B O 1
ATOM 7885 N N . THR B 1 347 ? -13.766 -5.473 -15.484 1 92.19 347 THR B N 1
ATOM 7886 C CA . THR B 1 347 ? -14.117 -4.887 -16.766 1 92.19 347 THR B CA 1
ATOM 7887 C C . THR B 1 347 ? -13.094 -5.262 -17.828 1 92.19 347 THR B C 1
ATOM 7889 O O . THR B 1 347 ? -13.445 -5.492 -19 1 92.19 347 THR B O 1
ATOM 7892 N N . LYS B 1 348 ? -11.844 -5.281 -17.469 1 90.44 348 LYS B N 1
ATOM 7893 C CA . LYS B 1 348 ? -10.805 -5.711 -18.391 1 90.44 348 LYS B CA 1
ATOM 7894 C C . LYS B 1 348 ? -10.977 -7.18 -18.766 1 90.44 348 LYS B C 1
ATOM 7896 O O . LYS B 1 348 ? -10.789 -7.559 -19.938 1 90.44 348 LYS B O 1
ATOM 7901 N N . ILE B 1 349 ? -11.312 -7.969 -17.812 1 89.31 349 ILE B N 1
ATOM 7902 C CA . ILE B 1 349 ? -11.531 -9.391 -18.047 1 89.31 349 ILE B CA 1
ATOM 7903 C C . ILE B 1 349 ? -12.688 -9.578 -19.031 1 89.31 349 ILE B C 1
ATOM 7905 O O . ILE B 1 349 ? -12.578 -10.367 -19.969 1 89.31 349 ILE B O 1
ATOM 7909 N N . PHE B 1 350 ? -13.742 -8.82 -18.859 1 90.44 350 PHE B N 1
ATOM 7910 C CA . PHE B 1 350 ? -14.883 -8.891 -19.766 1 90.44 350 PHE B CA 1
ATOM 7911 C C . PHE B 1 350 ? -14.5 -8.438 -21.156 1 90.44 350 PHE B C 1
ATOM 7913 O O . PHE B 1 350 ? -14.977 -8.984 -22.156 1 90.44 350 PHE B O 1
ATOM 7920 N N . ASP B 1 351 ? -13.672 -7.449 -21.141 1 88.75 351 ASP B N 1
ATOM 7921 C CA . ASP B 1 351 ? -13.188 -6.953 -22.422 1 88.75 351 ASP B CA 1
ATOM 7922 C C . ASP B 1 351 ? -12.398 -8.031 -23.172 1 88.75 351 ASP B C 1
ATOM 7924 O O . ASP B 1 351 ? -12.523 -8.172 -24.391 1 88.75 351 ASP B O 1
ATOM 7928 N N . VAL B 1 352 ? -11.602 -8.828 -22.453 1 86.5 352 VAL B N 1
ATOM 7929 C CA . VAL B 1 352 ? -10.836 -9.914 -23.062 1 86.5 352 VAL B CA 1
ATOM 7930 C C . VAL B 1 352 ? -11.789 -11 -23.562 1 86.5 352 VAL B C 1
ATOM 7932 O O . VAL B 1 352 ? -11.609 -11.523 -24.672 1 86.5 352 VAL B O 1
ATOM 7935 N N . PHE B 1 353 ? -12.812 -11.242 -22.797 1 84 353 PHE B N 1
ATOM 7936 C CA . PHE B 1 353 ? -13.781 -12.258 -23.188 1 84 353 PHE B CA 1
ATOM 7937 C C . PHE B 1 353 ? -14.523 -11.836 -24.453 1 84 353 PHE B C 1
ATOM 7939 O O . PHE B 1 353 ? -14.812 -12.664 -25.312 1 84 353 PHE B O 1
ATOM 7946 N N . LYS B 1 354 ? -14.797 -10.648 -24.484 1 83.69 354 LYS B N 1
ATOM 7947 C CA . LYS B 1 354 ? -15.555 -10.125 -25.625 1 83.69 354 LYS B CA 1
ATOM 7948 C C . LYS B 1 354 ? -14.742 -10.195 -26.906 1 83.69 354 LYS B C 1
ATOM 7950 O O . LYS B 1 354 ? -15.297 -10.367 -28 1 83.69 354 LYS B O 1
ATOM 7955 N N . HIS B 1 355 ? -13.492 -10.156 -26.766 1 80.25 355 HIS B N 1
ATOM 7956 C CA . HIS B 1 355 ? -12.664 -10.109 -27.953 1 80.25 355 HIS B CA 1
ATOM 7957 C C . HIS B 1 355 ? -11.961 -11.438 -28.203 1 80.25 355 HIS B C 1
ATOM 7959 O O . HIS B 1 355 ? -11.062 -11.531 -29.031 1 80.25 355 HIS B O 1
ATOM 7965 N N . LEU B 1 356 ? -12.391 -12.391 -27.328 1 77.44 356 LEU B N 1
ATOM 7966 C CA . LEU B 1 356 ? -11.859 -13.727 -27.562 1 77.44 356 LEU B CA 1
ATOM 7967 C C . LEU B 1 356 ? -12.398 -14.32 -28.859 1 77.44 356 LEU B C 1
ATOM 7969 O O . LEU B 1 356 ? -13.617 -14.445 -29.016 1 77.44 356 LEU B O 1
ATOM 7973 N N . ASN B 1 357 ? -11.633 -14.195 -29.891 1 72.81 357 ASN B N 1
ATOM 7974 C CA . ASN B 1 357 ? -11.992 -14.805 -31.156 1 72.81 357 ASN B CA 1
ATOM 7975 C C . ASN B 1 357 ? -11.125 -16.016 -31.469 1 72.81 357 ASN B C 1
ATOM 7977 O O . ASN B 1 357 ? -9.953 -16.062 -31.094 1 72.81 357 ASN B O 1
ATOM 7981 N N . SER B 1 358 ? -11.734 -17.156 -31.797 1 69.5 358 SER B N 1
ATOM 7982 C CA . SER B 1 358 ? -11.016 -18.375 -32.125 1 69.5 358 SER B CA 1
ATOM 7983 C C . SER B 1 358 ? -10.039 -18.172 -33.281 1 69.5 358 SER B C 1
ATOM 7985 O O . SER B 1 358 ? -9.047 -18.875 -33.375 1 69.5 358 SER B O 1
ATOM 7987 N N . SER B 1 359 ? -10.195 -17.062 -33.844 1 69.81 359 SER B N 1
ATOM 7988 C CA . SER B 1 359 ? -9.43 -16.781 -35.062 1 69.81 359 SER B CA 1
ATOM 7989 C C . SER B 1 359 ? -9.359 -18.016 -35.969 1 69.81 359 SER B C 1
ATOM 7991 O O . SER B 1 359 ? -8.383 -18.203 -36.719 1 69.81 359 SER B O 1
ATOM 7993 N N . SER B 1 360 ? -10.336 -18.969 -35.688 1 80.81 360 SER B N 1
ATOM 7994 C CA . SER B 1 360 ? -10.367 -20.156 -36.5 1 80.81 360 SER B CA 1
ATOM 7995 C C . SER B 1 360 ? -11.484 -20.078 -37.562 1 80.81 360 SER B C 1
ATOM 7997 O O . SER B 1 360 ? -12.656 -19.922 -37.188 1 80.81 360 SER B O 1
ATOM 7999 N N . VAL B 1 361 ? -11.148 -20.297 -38.812 1 79 361 VAL B N 1
ATOM 8000 C CA . VAL B 1 361 ? -12.109 -20.266 -39.906 1 79 361 VAL B CA 1
ATOM 8001 C C . VAL B 1 361 ? -13.094 -21.438 -39.781 1 79 361 VAL B C 1
ATOM 8003 O O . VAL B 1 361 ? -14.297 -21.281 -40 1 79 361 VAL B O 1
ATOM 8006 N N . LEU B 1 362 ? -12.578 -22.516 -39.312 1 84.31 362 LEU B N 1
ATOM 8007 C CA . LEU B 1 362 ? -13.383 -23.734 -39.188 1 84.31 362 LEU B CA 1
ATOM 8008 C C . LEU B 1 362 ? -14.414 -23.578 -38.094 1 84.31 362 LEU B C 1
ATOM 8010 O O . LEU B 1 362 ? -15.586 -23.922 -38.281 1 84.31 362 LEU B O 1
ATOM 8014 N N . LEU B 1 363 ? -14.062 -23.047 -37 1 86.06 363 LEU B N 1
ATOM 8015 C CA . LEU B 1 363 ? -14.93 -22.969 -35.844 1 86.06 363 LEU B CA 1
ATOM 8016 C C . LEU B 1 363 ? -15.93 -21.812 -35.969 1 86.06 363 LEU B C 1
ATOM 8018 O O . LEU B 1 363 ? -16.984 -21.828 -35.344 1 86.06 363 LEU B O 1
ATOM 8022 N N . ASP B 1 364 ? -15.578 -20.891 -36.844 1 85.25 364 ASP B N 1
ATOM 8023 C CA . ASP B 1 364 ? -16.438 -19.703 -36.969 1 85.25 364 ASP B CA 1
ATOM 8024 C C . ASP B 1 364 ? -17.438 -19.891 -38.094 1 85.25 364 ASP B C 1
ATOM 8026 O O . ASP B 1 364 ? -18.375 -19.094 -38.25 1 85.25 364 ASP B O 1
ATOM 8030 N N . ASN B 1 365 ? -17.172 -20.984 -38.906 1 87.69 365 ASN B N 1
ATOM 8031 C CA . ASN B 1 365 ? -18.047 -21.25 -40.031 1 87.69 365 ASN B CA 1
ATOM 8032 C C . ASN B 1 365 ? -18.859 -22.531 -39.812 1 87.69 365 ASN B C 1
ATOM 8034 O O . ASN B 1 365 ? -18.312 -23.641 -39.906 1 87.69 365 ASN B O 1
ATOM 8038 N N . THR B 1 366 ? -20.125 -22.422 -39.719 1 87.31 366 THR B N 1
ATOM 8039 C CA . THR B 1 366 ? -21 -23.547 -39.375 1 87.31 366 THR B CA 1
ATOM 8040 C C . THR B 1 366 ? -21.016 -24.547 -40.531 1 87.31 366 THR B C 1
ATOM 8042 O O . THR B 1 366 ? -21.094 -25.766 -40.312 1 87.31 366 THR B O 1
ATOM 8045 N N . SER B 1 367 ? -20.875 -24.031 -41.781 1 89.81 367 SER B N 1
ATOM 8046 C CA . SER B 1 367 ? -20.906 -24.922 -42.938 1 89.81 367 SER B CA 1
ATOM 8047 C C . SER B 1 367 ? -19.641 -25.781 -43 1 89.81 367 SER B C 1
ATOM 8049 O O . SER B 1 367 ? -19.703 -26.953 -43.344 1 89.81 367 SER B O 1
ATOM 8051 N N . LEU B 1 368 ? -18.594 -25.219 -42.594 1 92 368 LEU B N 1
ATOM 8052 C CA . LEU B 1 368 ? -17.344 -25.953 -42.594 1 92 368 LEU B CA 1
ATOM 8053 C C . LEU B 1 368 ? -17.297 -26.922 -41.406 1 92 368 LEU B C 1
ATOM 8055 O O . LEU B 1 368 ? -16.734 -28.016 -41.531 1 92 368 LEU B O 1
ATOM 8059 N N . MET B 1 369 ? -17.969 -26.625 -40.375 1 91.75 369 MET B N 1
ATOM 8060 C CA . MET B 1 369 ? -18.016 -27.484 -39.188 1 91.75 369 MET B CA 1
ATOM 8061 C C . MET B 1 369 ? -18.859 -28.734 -39.469 1 91.75 369 MET B C 1
ATOM 8063 O O . MET B 1 369 ? -18.562 -29.812 -38.938 1 91.75 369 MET B O 1
ATOM 8067 N N . ALA B 1 370 ? -19.875 -28.578 -40.25 1 92.06 370 ALA B N 1
ATOM 8068 C CA . ALA B 1 370 ? -20.766 -29.688 -40.594 1 92.06 370 ALA B CA 1
ATOM 8069 C C . ALA B 1 370 ? -20.031 -30.75 -41.406 1 92.06 370 ALA B C 1
ATOM 8071 O O . ALA B 1 370 ? -20.375 -31.922 -41.344 1 92.06 370 ALA B O 1
ATOM 8072 N N . LYS B 1 371 ? -19 -30.266 -42.094 1 93.38 371 LYS B N 1
ATOM 8073 C CA . LYS B 1 371 ? -18.266 -31.188 -42.969 1 93.38 371 LYS B CA 1
ATOM 8074 C C . LYS B 1 371 ? -16.969 -31.641 -42.312 1 93.38 371 LYS B C 1
ATOM 8076 O O . LYS B 1 371 ? -16.25 -32.469 -42.875 1 93.38 371 LYS B O 1
ATOM 8081 N N . ALA B 1 372 ? -16.781 -31.203 -41.156 1 93.81 372 ALA B N 1
ATOM 8082 C CA . ALA B 1 372 ? -15.508 -31.484 -40.5 1 93.81 372 ALA B CA 1
ATOM 8083 C C . ALA B 1 372 ? -15.555 -32.812 -39.75 1 93.81 372 ALA B C 1
ATOM 8085 O O . ALA B 1 372 ? -16.641 -33.312 -39.438 1 93.81 372 ALA B O 1
ATOM 8086 N N . THR B 1 373 ? -14.391 -33.469 -39.594 1 95.38 373 THR B N 1
ATOM 8087 C CA . THR B 1 373 ? -14.242 -34.625 -38.719 1 95.38 373 THR B CA 1
ATOM 8088 C C . THR B 1 373 ? -13.945 -34.219 -37.281 1 95.38 373 THR B C 1
ATOM 8090 O O . THR B 1 373 ? -13.547 -33.062 -37.031 1 95.38 373 THR B O 1
ATOM 8093 N N . THR B 1 374 ? -14.188 -35.094 -36.375 1 96.19 374 THR B N 1
ATOM 8094 C CA . THR B 1 374 ? -13.906 -34.812 -34.969 1 96.19 374 THR B CA 1
ATOM 8095 C C . THR B 1 374 ? -12.43 -34.5 -34.75 1 96.19 374 THR B C 1
ATOM 8097 O O . THR B 1 374 ? -12.086 -33.625 -33.969 1 96.19 374 THR B O 1
ATOM 8100 N N . LYS B 1 375 ? -11.539 -35.188 -35.438 1 96.12 375 LYS B N 1
ATOM 8101 C CA . LYS B 1 375 ? -10.102 -34.938 -35.312 1 96.12 375 LYS B CA 1
ATOM 8102 C C . LYS B 1 375 ? -9.766 -33.5 -35.75 1 96.12 375 LYS B C 1
ATOM 8104 O O . LYS B 1 375 ? -8.961 -32.844 -35.125 1 96.12 375 LYS B O 1
ATOM 8109 N N . MET B 1 376 ? -10.438 -33.062 -36.844 1 95.12 376 MET B N 1
ATOM 8110 C CA . MET B 1 376 ? -10.203 -31.703 -37.312 1 95.12 376 MET B CA 1
ATOM 8111 C C . MET B 1 376 ? -10.656 -30.672 -36.312 1 95.12 376 MET B C 1
ATOM 8113 O O . MET B 1 376 ? -9.977 -29.672 -36.094 1 95.12 376 MET B O 1
ATOM 8117 N N . ILE B 1 377 ? -11.812 -30.953 -35.719 1 94.81 377 ILE B N 1
ATOM 8118 C CA . ILE B 1 377 ? -12.367 -30.031 -34.75 1 94.81 377 ILE B CA 1
ATOM 8119 C C . ILE B 1 377 ? -11.461 -29.984 -33.5 1 94.81 377 ILE B C 1
ATOM 8121 O O . ILE B 1 377 ? -11.164 -28.906 -33 1 94.81 377 ILE B O 1
ATOM 8125 N N . VAL B 1 378 ? -11.016 -31.078 -33.031 1 96 378 VAL B N 1
ATOM 8126 C CA . VAL B 1 378 ? -10.164 -31.156 -31.844 1 96 378 VAL B CA 1
ATOM 8127 C C . VAL B 1 378 ? -8.836 -30.453 -32.125 1 96 378 VAL B C 1
ATOM 8129 O O . VAL B 1 378 ? -8.312 -29.734 -31.25 1 96 378 VAL B O 1
ATOM 8132 N N . ASP B 1 379 ? -8.281 -30.641 -33.312 1 94.81 379 ASP B N 1
ATOM 8133 C CA . ASP B 1 379 ? -7.027 -29.984 -33.688 1 94.81 379 ASP B CA 1
ATOM 8134 C C . ASP B 1 379 ? -7.172 -28.469 -33.656 1 94.81 379 ASP B C 1
ATOM 8136 O O . ASP B 1 379 ? -6.273 -27.766 -33.219 1 94.81 379 ASP B O 1
ATOM 8140 N N . GLU B 1 380 ? -8.242 -28.047 -34.188 1 93.56 380 GLU B N 1
ATOM 8141 C CA . GLU B 1 380 ? -8.469 -26.609 -34.219 1 93.56 380 GLU B CA 1
ATOM 8142 C C . GLU B 1 380 ? -8.688 -26.047 -32.812 1 93.56 380 GLU B C 1
ATOM 8144 O O . GLU B 1 380 ? -8.219 -24.953 -32.469 1 93.56 380 GLU B O 1
ATOM 8149 N N . LEU B 1 381 ? -9.477 -26.75 -32.062 1 94.12 381 LEU B N 1
ATOM 8150 C CA . LEU B 1 381 ? -9.711 -26.312 -30.672 1 94.12 381 LEU B CA 1
ATOM 8151 C C . LEU B 1 381 ? -8.406 -26.312 -29.875 1 94.12 381 LEU B C 1
ATOM 8153 O O . LEU B 1 381 ? -8.188 -25.422 -29.047 1 94.12 381 LEU B O 1
ATOM 8157 N N . GLN B 1 382 ? -7.621 -27.312 -30.062 1 94.69 382 GLN B N 1
ATOM 8158 C CA . GLN B 1 382 ? -6.324 -27.391 -29.406 1 94.69 382 GLN B CA 1
ATOM 8159 C C . GLN B 1 382 ? -5.453 -26.188 -29.75 1 94.69 382 GLN B C 1
ATOM 8161 O O . GLN B 1 382 ? -4.75 -25.641 -28.906 1 94.69 382 GLN B O 1
ATOM 8166 N N . LYS B 1 383 ? -5.512 -25.797 -30.984 1 92.38 383 LYS B N 1
ATOM 8167 C CA . LYS B 1 383 ? -4.758 -24.625 -31.406 1 92.38 383 LYS B CA 1
ATOM 8168 C C . LYS B 1 383 ? -5.238 -23.359 -30.703 1 92.38 383 LYS B C 1
ATOM 8170 O O . LYS B 1 383 ? -4.43 -22.547 -30.266 1 92.38 383 LYS B O 1
ATOM 8175 N N . VAL B 1 384 ? -6.531 -23.25 -30.594 1 91.38 384 VAL B N 1
ATOM 8176 C CA . VAL B 1 384 ? -7.121 -22.094 -29.938 1 91.38 384 VAL B CA 1
ATOM 8177 C C . VAL B 1 384 ? -6.711 -22.062 -28.469 1 91.38 384 VAL B C 1
ATOM 8179 O O . VAL B 1 384 ? -6.305 -21.016 -27.953 1 91.38 384 VAL B O 1
ATOM 8182 N N . VAL B 1 385 ? -6.781 -23.156 -27.844 1 92.56 385 VAL B N 1
ATOM 8183 C CA . VAL B 1 385 ? -6.504 -23.25 -26.422 1 92.56 385 VAL B CA 1
ATOM 8184 C C . VAL B 1 385 ? -5.016 -23.031 -26.172 1 92.56 385 VAL B C 1
ATOM 8186 O O . VAL B 1 385 ? -4.637 -22.344 -25.219 1 92.56 385 VAL B O 1
ATOM 8189 N N . THR B 1 386 ? -4.215 -23.625 -26.984 1 90.94 386 THR B N 1
ATOM 8190 C CA . THR B 1 386 ? -2.773 -23.484 -26.844 1 90.94 386 THR B CA 1
ATOM 8191 C C . THR B 1 386 ? -2.361 -22.016 -27.016 1 90.94 386 THR B C 1
ATOM 8193 O O . THR B 1 386 ? -1.556 -21.5 -26.25 1 90.94 386 THR B O 1
ATOM 8196 N N . LYS B 1 387 ? -2.887 -21.406 -28.016 1 88.94 387 LYS B N 1
ATOM 8197 C CA . LYS B 1 387 ? -2.592 -20 -28.25 1 88.94 387 LYS B CA 1
ATOM 8198 C C . LYS B 1 387 ? -3.066 -19.141 -27.078 1 88.94 387 LYS B C 1
ATOM 8200 O O . LYS B 1 387 ? -2.377 -18.203 -26.656 1 88.94 387 LYS B O 1
ATOM 8205 N N . PHE B 1 388 ? -4.191 -19.453 -26.578 1 89.81 388 PHE B N 1
ATOM 8206 C CA . PHE B 1 388 ? -4.75 -18.719 -25.438 1 89.81 388 PHE B CA 1
ATOM 8207 C C . PHE B 1 388 ? -3.869 -18.891 -24.203 1 89.81 388 PHE B C 1
ATOM 8209 O O . PHE B 1 388 ? -3.574 -17.906 -23.516 1 89.81 388 PHE B O 1
ATOM 8216 N N . PHE B 1 389 ? -3.387 -20.047 -23.938 1 88.81 389 PHE B N 1
ATOM 8217 C CA . PHE B 1 389 ? -2.592 -20.344 -22.75 1 88.81 389 PHE B CA 1
ATOM 8218 C C . PHE B 1 389 ? -1.178 -19.797 -22.906 1 88.81 389 PHE B C 1
ATOM 8220 O O . PHE B 1 389 ? -0.49 -19.562 -21.906 1 88.81 389 PHE B O 1
ATOM 8227 N N . GLU B 1 390 ? -0.793 -19.609 -24.109 1 83.56 390 GLU B N 1
ATOM 8228 C CA . GLU B 1 390 ? 0.479 -18.938 -24.328 1 83.56 390 GLU B CA 1
ATOM 8229 C C . GLU B 1 390 ? 0.398 -17.469 -23.922 1 83.56 390 GLU B C 1
ATOM 8231 O O . GLU B 1 390 ? 1.366 -16.906 -23.406 1 83.56 390 GLU B O 1
ATOM 8236 N N . THR B 1 391 ? -0.759 -16.938 -24.188 1 84 391 THR B N 1
ATOM 8237 C CA . THR B 1 391 ? -0.979 -15.539 -23.828 1 84 391 THR B CA 1
ATOM 8238 C C . THR B 1 391 ? -1.318 -15.406 -22.344 1 84 391 THR B C 1
ATOM 8240 O O . THR B 1 391 ? -0.794 -14.523 -21.656 1 84 391 THR B O 1
ATOM 8243 N N . TYR B 1 392 ? -2.191 -16.234 -21.922 1 87.94 392 TYR B N 1
ATOM 8244 C CA . TYR B 1 392 ? -2.611 -16.281 -20.516 1 87.94 392 TYR B CA 1
ATOM 8245 C C . TYR B 1 392 ? -2.221 -17.609 -19.891 1 87.94 392 TYR B C 1
ATOM 8247 O O . TYR B 1 392 ? -3.01 -18.562 -19.875 1 87.94 392 TYR B O 1
ATOM 8255 N N . THR B 1 393 ? -1.116 -17.688 -19.297 1 82.56 393 THR B N 1
ATOM 8256 C CA . THR B 1 393 ? -0.511 -18.922 -18.812 1 82.56 393 THR B CA 1
ATOM 8257 C C . THR B 1 393 ? -1.165 -19.375 -17.516 1 82.56 393 THR B C 1
ATOM 8259 O O . THR B 1 393 ? -1.184 -18.641 -16.531 1 82.56 393 THR B O 1
ATOM 8262 N N . PRO B 1 394 ? -1.651 -20.625 -17.562 1 85.12 394 PRO B N 1
ATOM 8263 C CA . PRO B 1 394 ? -2.24 -21.156 -16.328 1 85.12 394 PRO B CA 1
ATOM 8264 C C . PRO B 1 394 ? -1.217 -21.297 -15.203 1 85.12 394 PRO B C 1
ATOM 8266 O O . PRO B 1 394 ? -0.085 -21.734 -15.438 1 85.12 394 PRO B O 1
ATOM 8269 N N . GLN B 1 395 ? -1.609 -21 -14.062 1 76.38 395 GLN B N 1
ATOM 8270 C CA . GLN B 1 395 ? -0.741 -21.094 -12.891 1 76.38 395 GLN B CA 1
ATOM 8271 C C . GLN B 1 395 ? -0.887 -22.438 -12.203 1 76.38 395 GLN B C 1
ATOM 8273 O O . GLN B 1 395 ? 0.027 -22.891 -11.508 1 76.38 395 GLN B O 1
ATOM 8278 N N . TYR B 1 396 ? -2.033 -23.109 -12.406 1 76.12 396 TYR B N 1
ATOM 8279 C CA . TYR B 1 396 ? -2.318 -24.375 -11.734 1 76.12 396 TYR B CA 1
ATOM 8280 C C . TYR B 1 396 ? -2.393 -25.516 -12.734 1 76.12 396 TYR B C 1
ATOM 8282 O O . TYR B 1 396 ? -2.914 -25.359 -13.836 1 76.12 396 TYR B O 1
ATOM 8290 N N . ILE B 1 397 ? -1.969 -26.625 -12.289 1 77.19 397 ILE B N 1
ATOM 8291 C CA . ILE B 1 397 ? -1.935 -27.797 -13.148 1 77.19 397 ILE B CA 1
ATOM 8292 C C . ILE B 1 397 ? -3.357 -28.281 -13.422 1 77.19 397 ILE B C 1
ATOM 8294 O O . ILE B 1 397 ? -3.639 -28.844 -14.484 1 77.19 397 ILE B O 1
ATOM 8298 N N . THR B 1 398 ? -4.199 -28.031 -12.516 1 83.69 398 THR B N 1
ATOM 8299 C CA . THR B 1 398 ? -5.578 -28.484 -12.672 1 83.69 398 THR B CA 1
ATOM 8300 C C . THR B 1 398 ? -6.234 -27.812 -13.875 1 83.69 398 THR B C 1
ATOM 8302 O O . THR B 1 398 ? -7.094 -28.406 -14.523 1 83.69 398 THR B O 1
ATOM 8305 N N . THR B 1 399 ? -5.828 -26.562 -14.18 1 88.94 399 THR B N 1
ATOM 8306 C CA . THR B 1 399 ? -6.363 -25.844 -15.328 1 88.94 399 THR B CA 1
ATOM 8307 C C . THR B 1 399 ? -5.926 -26.5 -16.625 1 88.94 399 THR B C 1
ATOM 8309 O O . THR B 1 399 ? -6.742 -26.703 -17.531 1 88.94 399 THR B O 1
ATOM 8312 N N . LEU B 1 400 ? -4.73 -26.938 -16.688 1 87.56 400 LEU B N 1
ATOM 8313 C CA . LEU B 1 400 ? -4.207 -27.594 -17.875 1 87.56 400 LEU B CA 1
ATOM 8314 C C . LEU B 1 400 ? -4.82 -28.984 -18.047 1 87.56 400 LEU B C 1
ATOM 8316 O O . LEU B 1 400 ? -5.191 -29.375 -19.156 1 87.56 400 LEU B O 1
ATOM 8320 N N . ASN B 1 401 ? -4.902 -29.641 -16.953 1 89 401 ASN B N 1
ATOM 8321 C CA . ASN B 1 401 ? -5.48 -30.984 -16.984 1 89 401 ASN B CA 1
ATOM 8322 C C . ASN B 1 401 ? -6.934 -30.953 -17.453 1 89 401 ASN B C 1
ATOM 8324 O O . ASN B 1 401 ? -7.371 -31.844 -18.188 1 89 401 ASN B O 1
ATOM 8328 N N . THR B 1 402 ? -7.605 -29.984 -16.984 1 92.88 402 THR B N 1
ATOM 8329 C CA . THR B 1 402 ? -9.016 -29.859 -17.344 1 92.88 402 THR B CA 1
ATOM 8330 C C . THR B 1 402 ? -9.156 -29.594 -18.844 1 92.88 402 THR B C 1
ATOM 8332 O O . THR B 1 402 ? -10.023 -30.172 -19.5 1 92.88 402 THR B O 1
ATOM 8335 N N . ALA B 1 403 ? -8.336 -28.719 -19.391 1 94.5 403 ALA B N 1
ATOM 8336 C CA . ALA B 1 403 ? -8.375 -28.438 -20.812 1 94.5 403 ALA B CA 1
ATOM 8337 C C . ALA B 1 403 ? -8.031 -29.672 -21.641 1 94.5 403 ALA B C 1
ATOM 8339 O O . ALA B 1 403 ? -8.695 -29.984 -22.625 1 94.5 403 ALA B O 1
ATOM 8340 N N . ASP B 1 404 ? -7.082 -30.406 -21.188 1 93.88 404 ASP B N 1
ATOM 8341 C CA . ASP B 1 404 ? -6.664 -31.625 -21.875 1 93.88 404 ASP B CA 1
ATOM 8342 C C . ASP B 1 404 ? -7.754 -32.688 -21.828 1 93.88 404 ASP B C 1
ATOM 8344 O O . ASP B 1 404 ? -8.008 -33.375 -22.828 1 93.88 404 ASP B O 1
ATOM 8348 N N . ALA B 1 405 ? -8.281 -32.812 -20.656 1 94.19 405 ALA B N 1
ATOM 8349 C CA . ALA B 1 405 ? -9.359 -33.781 -20.5 1 94.19 405 ALA B CA 1
ATOM 8350 C C . ALA B 1 405 ? -10.555 -33.406 -21.391 1 94.19 405 ALA B C 1
ATOM 8352 O O . ALA B 1 405 ? -11.203 -34.312 -21.938 1 94.19 405 ALA B O 1
ATOM 8353 N N . ALA B 1 406 ? -10.859 -32.188 -21.453 1 95.81 406 ALA B N 1
ATOM 8354 C CA . ALA B 1 406 ? -11.969 -31.719 -22.297 1 95.81 406 ALA B CA 1
ATOM 8355 C C . ALA B 1 406 ? -11.711 -32.062 -23.766 1 95.81 406 ALA B C 1
ATOM 8357 O O . ALA B 1 406 ? -12.602 -32.531 -24.469 1 95.81 406 ALA B O 1
ATOM 8358 N N . LEU B 1 407 ? -10.523 -31.797 -24.25 1 96.44 407 LEU B N 1
ATOM 8359 C CA . LEU B 1 407 ? -10.164 -32.094 -25.625 1 96.44 407 LEU B CA 1
ATOM 8360 C C . LEU B 1 407 ? -10.18 -33.594 -25.906 1 96.44 407 LEU B C 1
ATOM 8362 O O . LEU B 1 407 ? -10.617 -34.031 -26.969 1 96.44 407 LEU B O 1
ATOM 8366 N N . LYS B 1 408 ? -9.742 -34.344 -24.938 1 95.88 408 LYS B N 1
ATOM 8367 C CA . LYS B 1 408 ? -9.773 -35.781 -25.062 1 95.88 408 LYS B CA 1
ATOM 8368 C C . LYS B 1 408 ? -11.211 -36.312 -25.141 1 95.88 408 LYS B C 1
ATOM 8370 O O . LYS B 1 408 ? -11.5 -37.219 -25.906 1 95.88 408 LYS B O 1
ATOM 8375 N N . ASN B 1 409 ? -12.055 -35.75 -24.375 1 95.81 409 ASN B N 1
ATOM 8376 C CA . ASN B 1 409 ? -13.461 -36.156 -24.406 1 95.81 409 ASN B CA 1
ATOM 8377 C C . ASN B 1 409 ? -14.109 -35.812 -25.75 1 95.81 409 ASN B C 1
ATOM 8379 O O . ASN B 1 409 ? -14.898 -36.594 -26.266 1 95.81 409 ASN B O 1
ATOM 8383 N N . ILE B 1 410 ? -13.766 -34.656 -26.281 1 96.31 410 ILE B N 1
ATOM 8384 C CA . ILE B 1 410 ? -14.328 -34.281 -27.578 1 96.31 410 ILE B CA 1
ATOM 8385 C C . ILE B 1 410 ? -13.828 -35.219 -28.656 1 96.31 410 ILE B C 1
ATOM 8387 O O . ILE B 1 410 ? -14.555 -35.531 -29.609 1 96.31 410 ILE B O 1
ATOM 8391 N N . SER B 1 411 ? -12.648 -35.75 -28.453 1 96.56 411 SER B N 1
ATOM 8392 C CA . SER B 1 411 ? -12.055 -36.656 -29.438 1 96.56 411 SER B CA 1
ATOM 8393 C C . SER B 1 411 ? -12.82 -37.969 -29.5 1 96.56 411 SER B C 1
ATOM 8395 O O . SER B 1 411 ? -12.695 -38.719 -30.469 1 96.56 411 SER B O 1
ATOM 8397 N N . THR B 1 412 ? -13.656 -38.25 -28.516 1 96 412 THR B N 1
ATOM 8398 C CA . THR B 1 412 ? -14.398 -39.531 -28.484 1 96 412 THR B CA 1
ATOM 8399 C C . THR B 1 412 ? -15.727 -39.375 -29.219 1 96 412 THR B C 1
ATOM 8401 O O . THR B 1 412 ? -16.422 -40.375 -29.438 1 96 412 THR B O 1
ATOM 8404 N N . ILE B 1 413 ? -16.062 -38.188 -29.656 1 96.19 413 ILE B N 1
ATOM 8405 C CA . ILE B 1 413 ? -17.359 -37.938 -30.297 1 96.19 413 ILE B CA 1
ATOM 8406 C C . ILE B 1 413 ? -17.312 -38.438 -31.734 1 96.19 413 ILE B C 1
ATOM 8408 O O . ILE B 1 413 ? -16.297 -38.25 -32.438 1 96.19 413 ILE B O 1
ATOM 8412 N N . ASN B 1 414 ? -18.422 -38.938 -32.156 1 95.56 414 ASN B N 1
ATOM 8413 C CA . ASN B 1 414 ? -18.5 -39.469 -33.531 1 95.56 414 ASN B CA 1
ATOM 8414 C C . ASN B 1 414 ? -18.578 -38.375 -34.562 1 95.56 414 ASN B C 1
ATOM 8416 O O . ASN B 1 414 ? -19.172 -37.312 -34.312 1 95.56 414 ASN B O 1
ATOM 8420 N N . ASP B 1 415 ? -18.062 -38.594 -35.781 1 95.06 415 ASP B N 1
ATOM 8421 C CA . ASP B 1 415 ? -18.016 -37.625 -36.875 1 95.06 415 ASP B CA 1
ATOM 8422 C C . ASP B 1 415 ? -19.438 -37.219 -37.312 1 95.06 415 ASP B C 1
ATOM 8424 O O . ASP B 1 415 ? -19.641 -36.094 -37.812 1 95.06 415 ASP B O 1
ATOM 8428 N N . THR B 1 416 ? -20.406 -38.125 -37.125 1 93.44 416 THR B N 1
ATOM 8429 C CA . THR B 1 416 ? -21.766 -37.875 -37.562 1 93.44 416 THR B CA 1
ATOM 8430 C C . THR B 1 416 ? -22.438 -36.781 -36.719 1 93.44 416 THR B C 1
ATOM 8432 O O . THR B 1 416 ? -23.469 -36.25 -37.094 1 93.44 416 THR B O 1
ATOM 8435 N N . PHE B 1 417 ? -21.844 -36.469 -35.625 1 95.38 417 PHE B N 1
ATOM 8436 C CA . PHE B 1 417 ? -22.359 -35.469 -34.688 1 95.38 417 PHE B CA 1
ATOM 8437 C C . PHE B 1 417 ? -22.375 -34.094 -35.281 1 95.38 417 PHE B C 1
ATOM 8439 O O . PHE B 1 417 ? -23.328 -33.312 -35.094 1 95.38 417 PHE B O 1
ATOM 8446 N N . TRP B 1 418 ? -21.375 -33.719 -36.094 1 94.5 418 TRP B N 1
ATOM 8447 C CA . TRP B 1 418 ? -21.125 -32.344 -36.5 1 94.5 418 TRP B CA 1
ATOM 8448 C C . TRP B 1 418 ? -22.156 -31.891 -37.531 1 94.5 418 TRP B C 1
ATOM 8450 O O . TRP B 1 418 ? -22.719 -30.797 -37.406 1 94.5 418 TRP B O 1
ATOM 8460 N N . PRO B 1 419 ? -22.422 -32.719 -38.5 1 93 419 PRO B N 1
ATOM 8461 C CA . PRO B 1 419 ? -23.516 -32.312 -39.375 1 93 419 PRO B CA 1
ATOM 8462 C C . PRO B 1 419 ? -24.875 -32.281 -38.656 1 93 419 PRO B C 1
ATOM 8464 O O . PRO B 1 419 ? -25.719 -31.438 -39 1 93 419 PRO B O 1
ATOM 8467 N N . GLN B 1 420 ? -25.094 -33.094 -37.656 1 93.69 420 GLN B N 1
ATOM 8468 C CA . GLN B 1 420 ? -26.359 -33.156 -36.938 1 93.69 420 GLN B CA 1
ATOM 8469 C C . GLN B 1 420 ? -26.562 -31.922 -36.062 1 93.69 420 GLN B C 1
ATOM 8471 O O . GLN B 1 420 ? -27.672 -31.359 -36 1 93.69 420 GLN B O 1
ATOM 8476 N N . ILE B 1 421 ? -25.547 -31.594 -35.375 1 93.25 421 ILE B N 1
ATOM 8477 C CA . ILE B 1 421 ? -25.656 -30.469 -34.438 1 93.25 421 ILE B CA 1
ATOM 8478 C C . ILE B 1 421 ? -25.906 -29.172 -35.25 1 93.25 421 ILE B C 1
ATOM 8480 O O . ILE B 1 421 ? -26.594 -28.266 -34.75 1 93.25 421 ILE B O 1
ATOM 8484 N N . VAL B 1 422 ? -25.219 -28.984 -36.406 1 91.5 422 VAL B N 1
ATOM 8485 C CA . VAL B 1 422 ? -25.422 -27.812 -37.25 1 91.5 422 VAL B CA 1
ATOM 8486 C C . VAL B 1 422 ? -26.859 -27.781 -37.781 1 91.5 422 VAL B C 1
ATOM 8488 O O . VAL B 1 422 ? -27.5 -26.734 -37.781 1 91.5 422 VAL B O 1
ATOM 8491 N N . LYS B 1 423 ? -27.312 -28.891 -38.188 1 91.12 423 LYS B N 1
ATOM 8492 C CA . LYS B 1 423 ? -28.688 -28.984 -38.656 1 91.12 423 LYS B CA 1
ATOM 8493 C C . LYS B 1 423 ? -29.672 -28.656 -37.531 1 91.12 423 LYS B C 1
ATOM 8495 O O . LYS B 1 423 ? -30.656 -27.938 -37.75 1 91.12 423 LYS B O 1
ATOM 8500 N N . TYR B 1 424 ? -29.422 -29.172 -36.375 1 92.38 424 TYR B N 1
ATOM 8501 C CA . TYR B 1 424 ? -30.25 -28.922 -35.219 1 92.38 424 TYR B CA 1
ATOM 8502 C C . TYR B 1 424 ? -30.25 -27.438 -34.844 1 92.38 424 TYR B C 1
ATOM 8504 O O . TYR B 1 424 ? -31.297 -26.875 -34.469 1 92.38 424 TYR B O 1
ATOM 8512 N N . SER B 1 425 ? -29.078 -26.797 -34.938 1 89 425 SER B N 1
ATOM 8513 C CA . SER B 1 425 ? -28.969 -25.375 -34.625 1 89 425 SER B CA 1
ATOM 8514 C C . SER B 1 425 ? -29.766 -24.531 -35.594 1 89 425 SER B C 1
ATOM 8516 O O . SER B 1 425 ? -30.281 -23.469 -35.25 1 89 425 SER B O 1
ATOM 8518 N N . ASP B 1 426 ? -29.906 -24.969 -36.875 1 87 426 ASP B N 1
ATOM 8519 C CA . ASP B 1 426 ? -30.625 -24.25 -37.906 1 87 426 ASP B CA 1
ATOM 8520 C C . ASP B 1 426 ? -32.125 -24.469 -37.781 1 87 426 ASP B C 1
ATOM 8522 O O . ASP B 1 426 ? -32.938 -23.531 -37.938 1 87 426 ASP B O 1
ATOM 8526 N N . THR B 1 427 ? -32.469 -25.703 -37.5 1 89.31 427 THR B N 1
ATOM 8527 C CA . THR B 1 427 ? -33.906 -26.047 -37.531 1 89.31 427 THR B CA 1
ATOM 8528 C C . THR B 1 427 ? -34.531 -25.922 -36.156 1 89.31 427 THR B C 1
ATOM 8530 O O . THR B 1 427 ? -35.75 -25.719 -36.062 1 89.31 427 THR B O 1
ATOM 8533 N N . ASN B 1 428 ? -33.75 -26.156 -35.094 1 89.38 428 ASN B N 1
ATOM 8534 C CA . ASN B 1 428 ? -34.219 -26.172 -33.688 1 89.38 428 ASN B CA 1
ATOM 8535 C C . ASN B 1 428 ? -35.375 -27.156 -33.5 1 89.38 428 ASN B C 1
ATOM 8537 O O . ASN B 1 428 ? -36.344 -26.875 -32.781 1 89.38 428 ASN B O 1
ATOM 8541 N N . GLN B 1 429 ? -35.312 -28.188 -34.281 1 89.44 429 GLN B N 1
ATOM 8542 C CA . GLN B 1 429 ? -36.344 -29.219 -34.188 1 89.44 429 GLN B CA 1
ATOM 8543 C C . GLN B 1 429 ? -35.844 -30.453 -33.469 1 89.44 429 GLN B C 1
ATOM 8545 O O . GLN B 1 429 ? -34.688 -30.859 -33.625 1 89.44 429 GLN B O 1
ATOM 8550 N N . ASP B 1 430 ? -36.594 -31.109 -32.688 1 88.5 430 ASP B N 1
ATOM 8551 C CA . ASP B 1 430 ? -36.25 -32.281 -31.844 1 88.5 430 ASP B CA 1
ATOM 8552 C C . ASP B 1 430 ? -35.844 -33.469 -32.719 1 88.5 430 ASP B C 1
ATOM 8554 O O . ASP B 1 430 ? -35 -34.281 -32.312 1 88.5 430 ASP B O 1
ATOM 8558 N N . LYS B 1 431 ? -36.375 -33.531 -33.875 1 88.56 431 LYS B N 1
ATOM 8559 C CA . LYS B 1 431 ? -36.094 -34.656 -34.75 1 88.56 431 LYS B CA 1
ATOM 8560 C C . LYS B 1 431 ? -34.625 -34.594 -35.219 1 88.56 431 LYS B C 1
ATOM 8562 O O . LYS B 1 431 ? -34.062 -35.625 -35.594 1 88.56 431 LYS B O 1
ATOM 8567 N N . ASP B 1 432 ? -34.094 -33.469 -35.219 1 90.12 432 ASP B N 1
ATOM 8568 C CA . ASP B 1 432 ? -32.75 -33.25 -35.719 1 90.12 432 ASP B CA 1
ATOM 8569 C C . ASP B 1 432 ? -31.734 -33.25 -34.562 1 90.12 432 ASP B C 1
ATOM 8571 O O . ASP B 1 432 ? -30.547 -32.969 -34.781 1 90.12 432 ASP B O 1
ATOM 8575 N N . PHE B 1 433 ? -32.219 -33.562 -33.312 1 90.5 433 PHE B N 1
ATOM 8576 C CA . PHE B 1 433 ? -31.344 -33.594 -32.156 1 90.5 433 PHE B CA 1
ATOM 8577 C C . PHE B 1 433 ? -30.281 -34.688 -32.312 1 90.5 433 PHE B C 1
ATOM 8579 O O . PHE B 1 433 ? -30.609 -35.812 -32.625 1 90.5 433 PHE B O 1
ATOM 8586 N N . PRO B 1 434 ? -29.062 -34.344 -32.219 1 92.38 434 PRO B N 1
ATOM 8587 C CA . PRO B 1 434 ? -28.016 -35.344 -32.344 1 92.38 434 PRO B CA 1
ATOM 8588 C C . PRO B 1 434 ? -28.047 -36.375 -31.234 1 92.38 434 PRO B C 1
ATOM 8590 O O . PRO B 1 434 ? -28.922 -36.312 -30.375 1 92.38 434 PRO B O 1
ATOM 8593 N N . ASP B 1 435 ? -27.125 -37.375 -31.281 1 92.25 435 ASP B N 1
ATOM 8594 C CA . ASP B 1 435 ? -27.016 -38.406 -30.234 1 92.25 435 ASP B CA 1
ATOM 8595 C C . ASP B 1 435 ? -26.859 -37.75 -28.859 1 92.25 435 ASP B C 1
ATOM 8597 O O . ASP B 1 435 ? -26 -36.906 -28.672 1 92.25 435 ASP B O 1
ATOM 8601 N N . GLN B 1 436 ? -27.703 -38.188 -27.969 1 91.94 436 GLN B N 1
ATOM 8602 C CA . GLN B 1 436 ? -27.781 -37.562 -26.641 1 91.94 436 GLN B CA 1
ATOM 8603 C C . GLN B 1 436 ? -26.453 -37.656 -25.906 1 91.94 436 GLN B C 1
ATOM 8605 O O . GLN B 1 436 ? -26.047 -36.719 -25.219 1 91.94 436 GLN B O 1
ATOM 8610 N N . ASN B 1 437 ? -25.844 -38.781 -25.984 1 93.62 437 ASN B N 1
ATOM 8611 C CA . ASN B 1 437 ? -24.578 -38.969 -25.281 1 93.62 437 ASN B CA 1
ATOM 8612 C C . ASN B 1 437 ? -23.469 -38.094 -25.859 1 93.62 437 ASN B C 1
ATOM 8614 O O . ASN B 1 437 ? -22.688 -37.5 -25.109 1 93.62 437 ASN B O 1
ATOM 8618 N N . ASP B 1 438 ? -23.391 -38.031 -27.203 1 94.88 438 ASP B N 1
ATOM 8619 C CA . ASP B 1 438 ? -22.406 -37.188 -27.859 1 94.88 438 ASP B CA 1
ATOM 8620 C C . ASP B 1 438 ? -22.656 -35.719 -27.578 1 94.88 438 ASP B C 1
ATOM 8622 O O . ASP B 1 438 ? -21.719 -34.938 -27.406 1 94.88 438 ASP B O 1
ATOM 8626 N N . TYR B 1 439 ? -23.906 -35.438 -27.531 1 94.69 439 TYR B N 1
ATOM 8627 C CA . TYR B 1 439 ? -24.281 -34.062 -27.25 1 94.69 439 TYR B CA 1
ATOM 8628 C C . TYR B 1 439 ? -23.859 -33.656 -25.828 1 94.69 439 TYR B C 1
ATOM 8630 O O . TYR B 1 439 ? -23.281 -32.594 -25.641 1 94.69 439 TYR B O 1
ATOM 8638 N N . GLN B 1 440 ? -24.188 -34.469 -24.875 1 94.25 440 GLN B N 1
ATOM 8639 C CA . GLN B 1 440 ? -23.844 -34.188 -23.5 1 94.25 440 GLN B CA 1
ATOM 8640 C C . GLN B 1 440 ? -22.328 -34.125 -23.297 1 94.25 440 GLN B C 1
ATOM 8642 O O . GLN B 1 440 ? -21.812 -33.281 -22.578 1 94.25 440 GLN B O 1
ATOM 8647 N N . THR B 1 441 ? -21.609 -35.031 -23.906 1 95.12 441 THR B N 1
ATOM 8648 C CA . THR B 1 441 ? -20.156 -35.031 -23.844 1 95.12 441 THR B CA 1
ATOM 8649 C C . THR B 1 441 ? -19.578 -33.75 -24.406 1 95.12 441 THR B C 1
ATOM 8651 O O . THR B 1 441 ? -18.656 -33.156 -23.828 1 95.12 441 THR B O 1
ATOM 8654 N N . PHE B 1 442 ? -20.188 -33.312 -25.516 1 95 442 PHE B N 1
ATOM 8655 C CA . PHE B 1 442 ? -19.719 -32.094 -26.156 1 95 442 PHE B CA 1
ATOM 8656 C C . PHE B 1 442 ? -19.969 -30.891 -25.266 1 95 442 PHE B C 1
ATOM 8658 O O . PHE B 1 442 ? -19.062 -30.078 -25.062 1 95 442 PHE B O 1
ATOM 8665 N N . VAL B 1 443 ? -21.141 -30.828 -24.734 1 93.19 443 VAL B N 1
ATOM 8666 C CA . VAL B 1 443 ? -21.516 -29.688 -23.906 1 93.19 443 VAL B CA 1
ATOM 8667 C C . VAL B 1 443 ? -20.656 -29.656 -22.656 1 93.19 443 VAL B C 1
ATOM 8669 O O . VAL B 1 443 ? -20.109 -28.609 -22.297 1 93.19 443 VAL B O 1
ATOM 8672 N N . ASP B 1 444 ? -20.453 -30.75 -21.969 1 92.19 444 ASP B N 1
ATOM 8673 C CA . ASP B 1 444 ? -19.656 -30.812 -20.766 1 92.19 444 ASP B CA 1
ATOM 8674 C C . ASP B 1 444 ? -18.188 -30.453 -21.047 1 92.19 444 ASP B C 1
ATOM 8676 O O . ASP B 1 444 ? -17.547 -29.766 -20.266 1 92.19 444 ASP B O 1
ATOM 8680 N N . ALA B 1 445 ? -17.703 -30.969 -22.172 1 94.56 445 ALA B N 1
ATOM 8681 C CA . ALA B 1 445 ? -16.328 -30.688 -22.547 1 94.56 445 ALA B CA 1
ATOM 8682 C C . ALA B 1 445 ? -16.125 -29.203 -22.844 1 94.56 445 ALA B C 1
ATOM 8684 O O . ALA B 1 445 ? -15.102 -28.625 -22.484 1 94.56 445 ALA B O 1
ATOM 8685 N N . MET B 1 446 ? -17.125 -28.656 -23.516 1 91.81 446 MET B N 1
ATOM 8686 C CA . MET B 1 446 ? -17.016 -27.25 -23.859 1 91.81 446 MET B CA 1
ATOM 8687 C C . MET B 1 446 ? -17.078 -26.375 -22.609 1 91.81 446 MET B C 1
ATOM 8689 O O . MET B 1 446 ? -16.375 -25.375 -22.5 1 91.81 446 MET B O 1
ATOM 8693 N N . ILE B 1 447 ? -17.922 -26.766 -21.734 1 89.81 447 ILE B N 1
ATOM 8694 C CA . ILE B 1 447 ? -18 -26.062 -20.453 1 89.81 447 ILE B CA 1
ATOM 8695 C C . ILE B 1 447 ? -16.672 -26.172 -19.719 1 89.81 447 ILE B C 1
ATOM 8697 O O . ILE B 1 447 ? -16.188 -25.203 -19.141 1 89.81 447 ILE B O 1
ATOM 8701 N N . GLY B 1 448 ? -16.125 -27.312 -19.734 1 90.56 448 GLY B N 1
ATOM 8702 C CA . GLY B 1 448 ? -14.812 -27.531 -19.125 1 90.56 448 GLY B CA 1
ATOM 8703 C C . GLY B 1 448 ? -13.719 -26.688 -19.766 1 90.56 448 GLY B C 1
ATOM 8704 O O . GLY B 1 448 ? -12.906 -26.094 -19.062 1 90.56 448 GLY B O 1
ATOM 8705 N N . LEU B 1 449 ? -13.75 -26.672 -21.047 1 92.19 449 LEU B N 1
ATOM 8706 C CA . LEU B 1 449 ? -12.75 -25.906 -21.766 1 92.19 449 LEU B CA 1
ATOM 8707 C C . LEU B 1 449 ? -12.891 -24.422 -21.484 1 92.19 449 LEU B C 1
ATOM 8709 O O . LEU B 1 449 ? -11.891 -23.734 -21.234 1 92.19 449 LEU B O 1
ATOM 8713 N N . MET B 1 450 ? -14.086 -24 -21.5 1 89.88 450 MET B N 1
ATOM 8714 C CA . MET B 1 450 ? -14.352 -22.594 -21.25 1 89.88 450 MET B CA 1
ATOM 8715 C C . MET B 1 450 ? -13.984 -22.219 -19.812 1 89.88 450 MET B C 1
ATOM 8717 O O . MET B 1 450 ? -13.438 -21.141 -19.562 1 89.88 450 MET B O 1
ATOM 8721 N N . SER B 1 451 ? -14.297 -23.047 -18.938 1 90.94 451 SER B N 1
ATOM 8722 C CA . SER B 1 451 ? -13.953 -22.797 -17.531 1 90.94 451 SER B CA 1
ATOM 8723 C C . SER B 1 451 ? -12.445 -22.734 -17.328 1 90.94 451 SER B C 1
ATOM 8725 O O . SER B 1 451 ? -11.945 -21.875 -16.594 1 90.94 451 SER B O 1
ATOM 8727 N N . ALA B 1 452 ? -11.758 -23.594 -17.969 1 92.62 452 ALA B N 1
ATOM 8728 C CA . ALA B 1 452 ? -10.297 -23.609 -17.891 1 92.62 452 ALA B CA 1
ATOM 8729 C C . ALA B 1 452 ? -9.703 -22.328 -18.438 1 92.62 452 ALA B C 1
ATOM 8731 O O . ALA B 1 452 ? -8.789 -21.75 -17.859 1 92.62 452 ALA B O 1
ATOM 8732 N N . MET B 1 453 ? -10.211 -21.938 -19.531 1 91.19 453 MET B N 1
ATOM 8733 C CA . MET B 1 453 ? -9.711 -20.719 -20.172 1 91.19 453 MET B CA 1
ATOM 8734 C C . MET B 1 453 ? -10.031 -19.5 -19.312 1 91.19 453 MET B C 1
ATOM 8736 O O . MET B 1 453 ? -9.188 -18.625 -19.141 1 91.19 453 MET B O 1
ATOM 8740 N N . GLU B 1 454 ? -11.211 -19.484 -18.781 1 90.88 454 GLU B N 1
ATOM 8741 C CA . GLU B 1 454 ? -11.617 -18.375 -17.906 1 90.88 454 GLU B CA 1
ATOM 8742 C C . GLU B 1 454 ? -10.766 -18.312 -16.641 1 90.88 454 GLU B C 1
ATOM 8744 O O . GLU B 1 454 ? -10.344 -17.25 -16.219 1 90.88 454 GLU B O 1
ATOM 8749 N N . ASN B 1 455 ? -10.57 -19.438 -16.109 1 91 455 ASN B N 1
ATOM 8750 C CA . ASN B 1 455 ? -9.781 -19.484 -14.891 1 91 455 ASN B CA 1
ATOM 8751 C C . ASN B 1 455 ? -8.328 -19.062 -15.141 1 91 455 ASN B C 1
ATOM 8753 O O . ASN B 1 455 ? -7.719 -18.406 -14.305 1 91 455 ASN B O 1
ATOM 8757 N N . ALA B 1 456 ? -7.809 -19.484 -16.25 1 90.25 456 ALA B N 1
ATOM 8758 C CA . ALA B 1 456 ? -6.461 -19.062 -16.609 1 90.25 456 ALA B CA 1
ATOM 8759 C C . ALA B 1 456 ? -6.383 -17.547 -16.719 1 90.25 456 ALA B C 1
ATOM 8761 O O . ALA B 1 456 ? -5.395 -16.938 -16.297 1 90.25 456 ALA B O 1
ATOM 8762 N N . LEU B 1 457 ? -7.406 -17.031 -17.281 1 90.19 457 LEU B N 1
ATOM 8763 C CA . LEU B 1 457 ? -7.477 -15.578 -17.422 1 90.19 457 LEU B CA 1
ATOM 8764 C C . LEU B 1 457 ? -7.578 -14.906 -16.062 1 90.19 457 LEU B C 1
ATOM 8766 O O . LEU B 1 457 ? -6.875 -13.93 -15.797 1 90.19 457 LEU B O 1
ATOM 8770 N N . LEU B 1 458 ? -8.43 -15.344 -15.227 1 89.62 458 LEU B N 1
ATOM 8771 C CA . LEU B 1 458 ? -8.609 -14.781 -13.891 1 89.62 458 LEU B CA 1
ATOM 8772 C C . LEU B 1 458 ? -7.32 -14.883 -13.078 1 89.62 458 LEU B C 1
ATOM 8774 O O . LEU B 1 458 ? -6.953 -13.938 -12.367 1 89.62 458 LEU B O 1
ATOM 8778 N N . GLU B 1 459 ? -6.641 -15.953 -13.195 1 86.12 459 GLU B N 1
ATOM 8779 C CA . GLU B 1 459 ? -5.363 -16.141 -12.516 1 86.12 459 GLU B CA 1
ATOM 8780 C C . GLU B 1 459 ? -4.332 -15.117 -12.977 1 86.12 459 GLU B C 1
ATOM 8782 O O . GLU B 1 459 ? -3.541 -14.625 -12.172 1 86.12 459 GLU B O 1
ATOM 8787 N N . THR B 1 460 ? -4.375 -14.875 -14.219 1 84.56 460 THR B N 1
ATOM 8788 C CA . THR B 1 460 ? -3.455 -13.898 -14.789 1 84.56 460 THR B CA 1
ATOM 8789 C C . THR B 1 460 ? -3.674 -12.516 -14.172 1 84.56 460 THR B C 1
ATOM 8791 O O . THR B 1 460 ? -2.723 -11.75 -14 1 84.56 460 THR B O 1
ATOM 8794 N N . PHE B 1 461 ? -4.855 -12.25 -13.82 1 86.94 461 PHE B N 1
ATOM 8795 C CA . PHE B 1 461 ? -5.184 -10.953 -13.227 1 86.94 461 PHE B CA 1
ATOM 8796 C C . PHE B 1 461 ? -5.191 -11.039 -11.711 1 86.94 461 PHE B C 1
ATOM 8798 O O . PHE B 1 461 ? -5.742 -10.172 -11.031 1 86.94 461 PHE B O 1
ATOM 8805 N N . LYS B 1 462 ? -4.715 -12.094 -11.156 1 80.06 462 LYS B N 1
ATOM 8806 C CA . LYS B 1 462 ? -4.449 -12.305 -9.734 1 80.06 462 LYS B CA 1
ATOM 8807 C C . LYS B 1 462 ? -5.754 -12.453 -8.953 1 80.06 462 LYS B C 1
ATOM 8809 O O . LYS B 1 462 ? -5.852 -11.984 -7.812 1 80.06 462 LYS B O 1
ATOM 8814 N N . ILE B 1 463 ? -6.707 -12.852 -9.688 1 81.62 463 ILE B N 1
ATOM 8815 C CA . ILE B 1 463 ? -7.953 -13.25 -9.039 1 81.62 463 ILE B CA 1
ATOM 8816 C C . ILE B 1 463 ? -7.992 -14.773 -8.898 1 81.62 463 ILE B C 1
ATOM 8818 O O . ILE B 1 463 ? -8.102 -15.492 -9.898 1 81.62 463 ILE B O 1
ATOM 8822 N N . ASN B 1 464 ? -7.609 -15.258 -7.766 1 77.12 464 ASN B N 1
ATOM 8823 C CA . ASN B 1 464 ? -7.566 -16.703 -7.609 1 77.12 464 ASN B CA 1
ATOM 8824 C C . ASN B 1 464 ? -8.133 -17.141 -6.262 1 77.12 464 ASN B C 1
ATOM 8826 O O . ASN B 1 464 ? -7.785 -16.578 -5.227 1 77.12 464 ASN B O 1
ATOM 8830 N N . LEU B 1 465 ? -9.078 -18.062 -6.348 1 77.38 465 LEU B N 1
ATOM 8831 C CA . LEU B 1 465 ? -9.695 -18.656 -5.172 1 77.38 465 LEU B CA 1
ATOM 8832 C C . LEU B 1 465 ? -9.289 -20.125 -5.023 1 77.38 465 LEU B C 1
ATOM 8834 O O . LEU B 1 465 ? -9.891 -20.859 -4.238 1 77.38 465 LEU B O 1
ATOM 8838 N N . ALA B 1 466 ? -8.32 -20.484 -5.797 1 77.25 466 ALA B N 1
ATOM 8839 C CA . ALA B 1 466 ? -7.977 -21.906 -5.867 1 77.25 466 ALA B CA 1
ATOM 8840 C C . ALA B 1 466 ? -7.59 -22.438 -4.492 1 77.25 466 ALA B C 1
ATOM 8842 O O . ALA B 1 466 ? -8.07 -23.5 -4.074 1 77.25 466 ALA B O 1
ATOM 8843 N N . LYS B 1 467 ? -6.777 -21.672 -3.799 1 72.88 467 LYS B N 1
ATOM 8844 C CA . LYS B 1 467 ? -6.316 -22.141 -2.496 1 72.88 467 LYS B CA 1
ATOM 8845 C C . LYS B 1 467 ? -7.465 -22.203 -1.494 1 72.88 467 LYS B C 1
ATOM 8847 O O . LYS B 1 467 ? -7.566 -23.156 -0.711 1 72.88 467 LYS B O 1
ATOM 8852 N N . GLU B 1 468 ? -8.312 -21.281 -1.515 1 75.06 468 GLU B N 1
ATOM 8853 C CA . GLU B 1 468 ? -9.438 -21.234 -0.591 1 75.06 468 GLU B CA 1
ATOM 8854 C C . GLU B 1 468 ? -10.422 -22.375 -0.856 1 75.06 468 GLU B C 1
ATOM 8856 O O . GLU B 1 468 ? -10.922 -23 0.08 1 75.06 468 GLU B O 1
ATOM 8861 N N . VAL B 1 469 ? -10.641 -22.609 -2.086 1 81.06 469 VAL B N 1
ATOM 8862 C CA . VAL B 1 469 ? -11.578 -23.672 -2.455 1 81.06 469 VAL B CA 1
ATOM 8863 C C . VAL B 1 469 ? -10.984 -25.031 -2.129 1 81.06 469 VAL B C 1
ATOM 8865 O O . VAL B 1 469 ? -11.695 -25.922 -1.657 1 81.06 469 VAL B O 1
ATOM 8868 N N . ASP B 1 470 ? -9.727 -25.078 -2.396 1 78.62 470 ASP B N 1
ATOM 8869 C CA . ASP B 1 470 ? -9.047 -26.344 -2.084 1 78.62 470 ASP B CA 1
ATOM 8870 C C . ASP B 1 470 ? -9.078 -26.625 -0.583 1 78.62 470 ASP B C 1
ATOM 8872 O O . ASP B 1 470 ? -9.328 -27.75 -0.162 1 78.62 470 ASP B O 1
ATOM 8876 N N . ASP B 1 471 ? -8.844 -25.609 0.234 1 73.62 471 ASP B N 1
ATOM 8877 C CA . ASP B 1 471 ? -8.867 -25.766 1.687 1 73.62 471 ASP B CA 1
ATOM 8878 C C . ASP B 1 471 ? -10.266 -26.125 2.184 1 73.62 471 ASP B C 1
ATOM 8880 O O . ASP B 1 471 ? -10.414 -26.938 3.092 1 73.62 471 ASP B O 1
ATOM 8884 N N . GLU B 1 472 ? -11.219 -25.5 1.627 1 76.88 472 GLU B N 1
ATOM 8885 C CA . GLU B 1 472 ? -12.602 -25.781 2.002 1 76.88 472 GLU B CA 1
ATOM 8886 C C . GLU B 1 472 ? -12.984 -27.203 1.646 1 76.88 472 GLU B C 1
ATOM 8888 O O . GLU B 1 472 ? -13.656 -27.891 2.428 1 76.88 472 GLU B O 1
ATOM 8893 N N . ASN B 1 473 ? -12.586 -27.594 0.473 1 82.25 473 ASN B N 1
ATOM 8894 C CA . ASN B 1 473 ? -12.898 -28.953 0.036 1 82.25 473 ASN B CA 1
ATOM 8895 C C . ASN B 1 473 ? -12.18 -30 0.886 1 82.25 473 ASN B C 1
ATOM 8897 O O . ASN B 1 473 ? -12.742 -31.047 1.214 1 82.25 473 ASN B O 1
ATOM 8901 N N . LYS B 1 474 ? -11.008 -29.672 1.239 1 79.69 474 LYS B N 1
ATOM 8902 C CA . LYS B 1 474 ? -10.25 -30.578 2.109 1 79.69 474 LYS B CA 1
ATOM 8903 C C . LYS B 1 474 ? -10.891 -30.672 3.488 1 79.69 474 LYS B C 1
ATOM 8905 O O . LYS B 1 474 ? -10.969 -31.766 4.066 1 79.69 474 LYS B O 1
ATOM 8910 N N . SER B 1 475 ? -11.273 -29.578 4.008 1 76.31 475 SER B N 1
ATOM 8911 C CA . SER B 1 475 ? -11.906 -29.547 5.32 1 76.31 475 SER B CA 1
ATOM 8912 C C . SER B 1 475 ? -13.234 -30.297 5.305 1 76.31 475 SER B C 1
ATOM 8914 O O . SER B 1 475 ? -13.617 -30.906 6.305 1 76.31 475 SER B O 1
ATOM 8916 N N . LYS B 1 476 ? -13.891 -30.391 4.117 1 81.12 476 LYS B N 1
ATOM 8917 C CA . LYS B 1 476 ? -15.18 -31.062 3.996 1 81.12 476 LYS B CA 1
ATOM 8918 C C . LYS B 1 476 ? -15.016 -32.469 3.477 1 81.12 476 LYS B C 1
ATOM 8920 O O . LYS B 1 476 ? -15.984 -33.219 3.359 1 81.12 476 LYS B O 1
ATOM 8925 N N . GLY B 1 477 ? -13.828 -32.812 3.129 1 80.06 477 GLY B N 1
ATOM 8926 C CA . GLY B 1 477 ? -13.539 -34.156 2.648 1 80.06 477 GLY B CA 1
ATOM 8927 C C . GLY B 1 477 ? -14.055 -34.406 1.243 1 80.06 477 GLY B C 1
ATOM 8928 O O . GLY B 1 477 ? -14.391 -35.562 0.895 1 80.06 477 GLY B O 1
ATOM 8929 N N . ILE B 1 478 ? -14.188 -33.438 0.472 1 83.31 478 ILE B N 1
ATOM 8930 C CA . ILE B 1 478 ? -14.703 -33.562 -0.888 1 83.31 478 ILE B CA 1
ATOM 8931 C C . ILE B 1 478 ? -13.562 -33.875 -1.846 1 83.31 478 ILE B C 1
ATOM 8933 O O . ILE B 1 478 ? -12.562 -33.156 -1.905 1 83.31 478 ILE B O 1
ATOM 8937 N N . GLN B 1 479 ? -13.617 -35 -2.418 1 81.06 479 GLN B N 1
ATOM 8938 C CA . GLN B 1 479 ? -12.68 -35.406 -3.465 1 81.06 479 GLN B CA 1
ATOM 8939 C C . GLN B 1 479 ? -13.297 -35.219 -4.852 1 81.06 479 GLN B C 1
ATOM 8941 O O . GLN B 1 479 ? -14.406 -35.688 -5.102 1 81.06 479 GLN B O 1
ATOM 8946 N N . GLN B 1 480 ? -12.703 -34.344 -5.59 1 83 480 GLN B N 1
ATOM 8947 C CA . GLN B 1 480 ? -13.266 -34.125 -6.918 1 83 480 GLN B CA 1
ATOM 8948 C C . GLN B 1 480 ? -12.18 -34.156 -7.988 1 83 480 GLN B C 1
ATOM 8950 O O . GLN B 1 480 ? -10.984 -34.125 -7.672 1 83 480 GLN B O 1
ATOM 8955 N N . THR B 1 481 ? -12.633 -34.438 -9.227 1 83.5 481 THR B N 1
ATOM 8956 C CA . THR B 1 481 ? -11.734 -34.406 -10.375 1 83.5 481 THR B CA 1
ATOM 8957 C C . THR B 1 481 ? -11.242 -33 -10.656 1 83.5 481 THR B C 1
ATOM 8959 O O . THR B 1 481 ? -11.797 -32.031 -10.141 1 83.5 481 THR B O 1
ATOM 8962 N N . ASP B 1 482 ? -10.25 -32.875 -11.445 1 84.19 482 ASP B N 1
ATOM 8963 C CA . ASP B 1 482 ? -9.719 -31.578 -11.828 1 84.19 482 ASP B CA 1
ATOM 8964 C C . ASP B 1 482 ? -10.781 -30.734 -12.531 1 84.19 482 ASP B C 1
ATOM 8966 O O . ASP B 1 482 ? -10.867 -29.531 -12.32 1 84.19 482 ASP B O 1
ATOM 8970 N N . SER B 1 483 ? -11.57 -31.438 -13.336 1 84.69 483 SER B N 1
ATOM 8971 C CA . SER B 1 483 ? -12.625 -30.719 -14.055 1 84.69 483 SER B CA 1
ATOM 8972 C C . SER B 1 483 ? -13.703 -30.219 -13.102 1 84.69 483 SER B C 1
ATOM 8974 O O . SER B 1 483 ? -14.219 -29.109 -13.273 1 84.69 483 SER B O 1
ATOM 8976 N N . GLY B 1 484 ? -14.031 -31.094 -12.195 1 85.44 484 GLY B N 1
ATOM 8977 C CA . GLY B 1 484 ? -14.992 -30.672 -11.188 1 85.44 484 GLY B CA 1
ATOM 8978 C C . GLY B 1 484 ? -14.508 -29.5 -10.352 1 85.44 484 GLY B C 1
ATOM 8979 O O . GLY B 1 484 ? -15.281 -28.594 -10.039 1 85.44 484 GLY B O 1
ATOM 8980 N N . PHE B 1 485 ? -13.305 -29.531 -10.039 1 87.19 485 PHE B N 1
ATOM 8981 C CA . PHE B 1 485 ? -12.688 -28.469 -9.266 1 87.19 485 PHE B CA 1
ATOM 8982 C C . PHE B 1 485 ? -12.695 -27.156 -10.031 1 87.19 485 PHE B C 1
ATOM 8984 O O . PHE B 1 485 ? -13.047 -26.109 -9.484 1 87.19 485 PHE B O 1
ATOM 8991 N N . GLU B 1 486 ? -12.391 -27.266 -11.281 1 88.06 486 GLU B N 1
ATOM 8992 C CA . GLU B 1 486 ? -12.336 -26.062 -12.109 1 88.06 486 GLU B CA 1
ATOM 8993 C C . GLU B 1 486 ? -13.719 -25.453 -12.305 1 88.06 486 GLU B C 1
ATOM 8995 O O . GLU B 1 486 ? -13.867 -24.234 -12.375 1 88.06 486 GLU B O 1
ATOM 9000 N N . SER B 1 487 ? -14.648 -26.297 -12.469 1 87.5 487 SER B N 1
ATOM 9001 C CA . SER B 1 487 ? -16.016 -25.828 -12.609 1 87.5 487 SER B CA 1
ATOM 9002 C C . SER B 1 487 ? -16.516 -25.156 -11.336 1 87.5 487 SER B C 1
ATOM 9004 O O . SER B 1 487 ? -17.172 -24.109 -11.391 1 87.5 487 SER B O 1
ATOM 9006 N N . GLU B 1 488 ? -16.203 -25.766 -10.25 1 87.69 488 GLU B N 1
ATOM 9007 C CA . GLU B 1 488 ? -16.562 -25.172 -8.969 1 87.69 488 GLU B CA 1
ATOM 9008 C C . GLU B 1 488 ? -15.883 -23.812 -8.773 1 87.69 488 GLU B C 1
ATOM 9010 O O . GLU B 1 488 ? -16.5 -22.859 -8.289 1 87.69 488 GLU B O 1
ATOM 9015 N N . LEU B 1 489 ? -14.617 -23.859 -9.102 1 88.19 489 LEU B N 1
ATOM 9016 C CA . LEU B 1 489 ? -13.844 -22.625 -9.008 1 88.19 489 LEU B CA 1
ATOM 9017 C C . LEU B 1 489 ? -14.477 -21.516 -9.852 1 88.19 489 LEU B C 1
ATOM 9019 O O . LEU B 1 489 ? -14.594 -20.375 -9.398 1 88.19 489 LEU B O 1
ATOM 9023 N N . ASN B 1 490 ? -14.883 -21.828 -10.992 1 88.5 490 ASN B N 1
ATOM 9024 C CA . ASN B 1 490 ? -15.492 -20.875 -11.906 1 88.5 490 ASN B CA 1
ATOM 9025 C C . ASN B 1 490 ? -16.812 -20.344 -11.359 1 88.5 490 ASN B C 1
ATOM 9027 O O . ASN B 1 490 ? -17.078 -19.141 -11.43 1 88.5 490 ASN B O 1
ATOM 9031 N N . GLU B 1 491 ? -17.594 -21.203 -10.875 1 87.5 491 GLU B N 1
ATOM 9032 C CA . GLU B 1 491 ? -18.875 -20.812 -10.305 1 87.5 491 GLU B CA 1
ATOM 9033 C C . GLU B 1 491 ? -18.688 -19.875 -9.117 1 87.5 491 GLU B C 1
ATOM 9035 O O . GLU B 1 491 ? -19.375 -18.859 -9.008 1 87.5 491 GLU B O 1
ATOM 9040 N N . LYS B 1 492 ? -17.766 -20.188 -8.281 1 87.25 492 LYS B N 1
ATOM 9041 C CA . LYS B 1 492 ? -17.5 -19.359 -7.102 1 87.25 492 LYS B CA 1
ATOM 9042 C C . LYS B 1 492 ? -16.953 -18 -7.492 1 87.25 492 LYS B C 1
ATOM 9044 O O . LYS B 1 492 ? -17.219 -17 -6.828 1 87.25 492 LYS B O 1
ATOM 9049 N N . MET B 1 493 ? -16.219 -17.984 -8.516 1 88.94 493 MET B N 1
ATOM 9050 C CA . MET B 1 493 ? -15.656 -16.719 -8.984 1 88.94 493 MET B CA 1
ATOM 9051 C C . MET B 1 493 ? -16.75 -15.797 -9.5 1 88.94 493 MET B C 1
ATOM 9053 O O . MET B 1 493 ? -16.703 -14.586 -9.289 1 88.94 493 MET B O 1
ATOM 9057 N N . TRP B 1 494 ? -17.781 -16.359 -10.109 1 88.44 494 TRP B N 1
ATOM 9058 C CA . TRP B 1 494 ? -18.891 -15.555 -10.609 1 88.44 494 TRP B CA 1
ATOM 9059 C C . TRP B 1 494 ? -19.766 -15.047 -9.461 1 88.44 494 TRP B C 1
ATOM 9061 O O . TRP B 1 494 ? -20.266 -13.93 -9.508 1 88.44 494 TRP B O 1
ATOM 9071 N N . ILE B 1 495 ? -19.906 -15.859 -8.5 1 88.19 495 ILE B N 1
ATOM 9072 C CA . ILE B 1 495 ? -20.641 -15.445 -7.316 1 88.19 495 ILE B CA 1
ATOM 9073 C C . ILE B 1 495 ? -19.906 -14.297 -6.625 1 88.19 495 ILE B C 1
ATOM 9075 O O . ILE B 1 495 ? -20.531 -13.344 -6.156 1 88.19 495 ILE B O 1
ATOM 9079 N N . ARG B 1 496 ? -18.609 -14.461 -6.633 1 89 496 ARG B N 1
ATOM 9080 C CA . ARG B 1 496 ? -17.781 -13.406 -6.055 1 89 496 ARG B CA 1
ATOM 9081 C C . ARG B 1 496 ? -17.953 -12.102 -6.824 1 89 496 ARG B C 1
ATOM 9083 O O . ARG B 1 496 ? -18.031 -11.031 -6.227 1 89 496 ARG B O 1
ATOM 9090 N N . PHE B 1 497 ? -17.953 -12.203 -8.125 1 92.5 497 PHE B N 1
ATOM 9091 C CA . PHE B 1 497 ? -18.125 -11.008 -8.945 1 92.5 497 PHE B CA 1
ATOM 9092 C C . PHE B 1 497 ? -19.453 -10.336 -8.648 1 92.5 497 PHE B C 1
ATOM 9094 O O . PHE B 1 497 ? -19.531 -9.109 -8.508 1 92.5 497 PHE B O 1
ATOM 9101 N N . GLN B 1 498 ? -20.469 -11.094 -8.547 1 92.38 498 GLN B N 1
ATOM 9102 C CA . GLN B 1 498 ? -21.797 -10.539 -8.289 1 92.38 498 GLN B CA 1
ATOM 9103 C C . GLN B 1 498 ? -21.859 -9.852 -6.93 1 92.38 498 GLN B C 1
ATOM 9105 O O . GLN B 1 498 ? -22.5 -8.805 -6.781 1 92.38 498 GLN B O 1
ATOM 9110 N N . LEU B 1 499 ? -21.266 -10.43 -5.992 1 91.88 499 LEU B N 1
ATOM 9111 C CA . LEU B 1 499 ? -21.203 -9.828 -4.664 1 91.88 499 LEU B CA 1
ATOM 9112 C C . LEU B 1 499 ? -20.469 -8.5 -4.699 1 91.88 499 LEU B C 1
ATOM 9114 O O . LEU B 1 499 ? -20.922 -7.516 -4.105 1 91.88 499 LEU B O 1
ATOM 9118 N N . ILE B 1 500 ? -19.344 -8.477 -5.367 1 92.88 500 ILE B N 1
ATOM 9119 C CA . ILE B 1 500 ? -18.547 -7.266 -5.484 1 92.88 500 ILE B CA 1
ATOM 9120 C C . ILE B 1 500 ? -19.359 -6.172 -6.168 1 92.88 500 ILE B C 1
ATOM 9122 O O . ILE B 1 500 ? -19.359 -5.02 -5.719 1 92.88 500 ILE B O 1
ATOM 9126 N N . PHE B 1 501 ? -20.031 -6.566 -7.23 1 95.44 501 PHE B N 1
ATOM 9127 C CA . PHE B 1 501 ? -20.859 -5.613 -7.957 1 95.44 501 PHE B CA 1
ATOM 9128 C C . PHE B 1 501 ? -21.922 -5.023 -7.047 1 95.44 501 PHE B C 1
ATOM 9130 O O . PHE B 1 501 ? -22.078 -3.805 -6.977 1 95.44 501 PHE B O 1
ATOM 9137 N N . ASN B 1 502 ? -22.594 -5.824 -6.32 1 94.75 502 ASN B N 1
ATOM 9138 C CA . ASN B 1 502 ? -23.719 -5.395 -5.496 1 94.75 502 ASN B CA 1
ATOM 9139 C C . ASN B 1 502 ? -23.25 -4.492 -4.352 1 94.75 502 ASN B C 1
ATOM 9141 O O . ASN B 1 502 ? -23.797 -3.4 -4.164 1 94.75 502 ASN B O 1
ATOM 9145 N N . TYR B 1 503 ? -22.25 -4.938 -3.645 1 94.38 503 TYR B N 1
ATOM 9146 C CA . TYR B 1 503 ? -21.906 -4.125 -2.484 1 94.38 503 TYR B CA 1
ATOM 9147 C C . TYR B 1 503 ? -21.203 -2.84 -2.91 1 94.38 503 TYR B C 1
ATOM 9149 O O . TYR B 1 503 ? -21.203 -1.854 -2.168 1 94.38 503 TYR B O 1
ATOM 9157 N N . THR B 1 504 ? -20.531 -2.846 -4.066 1 95.75 504 THR B N 1
ATOM 9158 C CA . THR B 1 504 ? -19.891 -1.629 -4.543 1 95.75 504 THR B CA 1
ATOM 9159 C C . THR B 1 504 ? -20.922 -0.542 -4.832 1 95.75 504 THR B C 1
ATOM 9161 O O . THR B 1 504 ? -20.781 0.594 -4.375 1 95.75 504 THR B O 1
ATOM 9164 N N . TYR B 1 505 ? -21.969 -0.897 -5.559 1 97.81 505 TYR B N 1
ATOM 9165 C CA . TYR B 1 505 ? -23 0.074 -5.906 1 97.81 505 TYR B CA 1
ATOM 9166 C C . TYR B 1 505 ? -23.766 0.529 -4.668 1 97.81 505 TYR B C 1
ATOM 9168 O O . TYR B 1 505 ? -24.062 1.716 -4.516 1 97.81 505 TYR B O 1
ATOM 9176 N N . ILE B 1 506 ? -24.031 -0.37 -3.781 1 97.56 506 ILE B N 1
ATOM 9177 C CA . ILE B 1 506 ? -24.734 -0.031 -2.547 1 97.56 506 ILE B CA 1
ATOM 9178 C C . ILE B 1 506 ? -23.859 0.892 -1.696 1 97.56 506 ILE B C 1
ATOM 9180 O O . ILE B 1 506 ? -24.328 1.928 -1.217 1 97.56 506 ILE B O 1
ATOM 9184 N N . ALA B 1 507 ? -22.609 0.49 -1.584 1 97.44 507 ALA B N 1
ATOM 9185 C CA . ALA B 1 507 ? -21.688 1.274 -0.764 1 97.44 507 ALA B CA 1
ATOM 9186 C C . ALA B 1 507 ? -21.453 2.65 -1.376 1 97.44 507 ALA B C 1
ATOM 9188 O O . ALA B 1 507 ? -21.297 3.639 -0.655 1 97.44 507 ALA B O 1
ATOM 9189 N N . ALA B 1 508 ? -21.359 2.732 -2.695 1 98.12 508 ALA B N 1
ATOM 9190 C CA . ALA B 1 508 ? -21.188 4.023 -3.359 1 98.12 508 ALA B CA 1
ATOM 9191 C C . ALA B 1 508 ? -22.344 4.961 -3.049 1 98.12 508 ALA B C 1
ATOM 9193 O O . ALA B 1 508 ? -22.141 6.133 -2.725 1 98.12 508 ALA B O 1
ATOM 9194 N N . GLY B 1 509 ? -23.547 4.41 -3.123 1 98.38 509 GLY B N 1
ATOM 9195 C CA . GLY B 1 509 ? -24.734 5.203 -2.818 1 98.38 509 GLY B CA 1
ATOM 9196 C C . GLY B 1 509 ? -24.812 5.602 -1.357 1 98.38 509 GLY B C 1
ATOM 9197 O O . GLY B 1 509 ? -25.094 6.762 -1.039 1 98.38 509 GLY B O 1
ATOM 9198 N N . ILE B 1 510 ? -24.5 4.691 -0.473 1 98.12 510 ILE B N 1
ATOM 9199 C CA . ILE B 1 510 ? -24.578 4.938 0.963 1 98.12 510 ILE B CA 1
ATOM 9200 C C . ILE B 1 510 ? -23.516 5.965 1.363 1 98.12 510 ILE B C 1
ATOM 9202 O O . ILE B 1 510 ? -23.75 6.801 2.236 1 98.12 510 ILE B O 1
ATOM 9206 N N . SER B 1 511 ? -22.359 5.879 0.756 1 98.12 511 SER B N 1
ATOM 9207 C CA . SER B 1 511 ? -21.312 6.859 1.036 1 98.12 511 SER B CA 1
ATOM 9208 C C . SER B 1 511 ? -21.797 8.273 0.739 1 98.12 511 SER B C 1
ATOM 9210 O O . SER B 1 511 ? -21.547 9.195 1.524 1 98.12 511 SER B O 1
ATOM 9212 N N . LEU B 1 512 ? -22.484 8.438 -0.387 1 98.12 512 LEU B N 1
ATOM 9213 C CA . LEU B 1 512 ? -23 9.75 -0.757 1 98.12 512 LEU B CA 1
ATOM 9214 C C . LEU B 1 512 ? -24.062 10.219 0.227 1 98.12 512 LEU B C 1
ATOM 9216 O O . LEU B 1 512 ? -24.062 11.367 0.666 1 98.12 512 LEU B O 1
ATOM 9220 N N . ILE B 1 513 ? -24.922 9.359 0.635 1 98.31 513 ILE B N 1
ATOM 9221 C CA . ILE B 1 513 ? -26 9.688 1.554 1 98.31 513 ILE B CA 1
ATOM 9222 C C . ILE B 1 513 ? -25.422 10.078 2.912 1 98.31 513 ILE B C 1
ATOM 9224 O O . ILE B 1 513 ? -25.859 11.055 3.523 1 98.31 513 ILE B O 1
ATOM 9228 N N . LEU B 1 514 ? -24.438 9.328 3.328 1 98.06 514 LEU B N 1
ATOM 9229 C CA . LEU B 1 514 ? -23.812 9.625 4.613 1 98.06 514 LEU B CA 1
ATOM 9230 C C . LEU B 1 514 ? -23.047 10.938 4.559 1 98.06 514 LEU B C 1
ATOM 9232 O O . LEU B 1 514 ? -23.016 11.688 5.535 1 98.06 514 LEU B O 1
ATOM 9236 N N . MET B 1 515 ? -22.453 11.227 3.451 1 97.31 515 MET B N 1
ATOM 9237 C CA . MET B 1 515 ? -21.75 12.508 3.307 1 97.31 515 MET B CA 1
ATOM 9238 C C . MET B 1 515 ? -22.734 13.672 3.354 1 97.31 515 MET B C 1
ATOM 9240 O O . MET B 1 515 ? -22.438 14.719 3.92 1 97.31 515 MET B O 1
ATOM 9244 N N . VAL B 1 516 ? -23.891 13.461 2.771 1 97.19 516 VAL B N 1
ATOM 9245 C CA . VAL B 1 516 ? -24.922 14.492 2.82 1 97.19 516 VAL B CA 1
ATOM 9246 C C . VAL B 1 516 ? -25.391 14.695 4.262 1 97.19 516 VAL B C 1
ATOM 9248 O O . VAL B 1 516 ? -25.562 15.828 4.715 1 97.19 516 VAL B O 1
ATOM 9251 N N . ALA B 1 517 ? -25.531 13.602 4.953 1 96.56 517 ALA B N 1
ATOM 9252 C CA . ALA B 1 517 ? -25.922 13.688 6.355 1 96.56 517 ALA B CA 1
ATOM 9253 C C . ALA B 1 517 ? -24.891 14.469 7.168 1 96.56 517 ALA B C 1
ATOM 9255 O O . ALA B 1 517 ? -25.234 15.297 8.008 1 96.56 517 ALA B O 1
ATOM 9256 N N . LEU B 1 518 ? -23.688 14.211 6.922 1 95.88 518 LEU B N 1
ATOM 9257 C CA . LEU B 1 518 ? -22.609 14.914 7.621 1 95.88 518 LEU B CA 1
ATOM 9258 C C . LEU B 1 518 ? -22.594 16.391 7.25 1 95.88 518 LEU B C 1
ATOM 9260 O O . LEU B 1 518 ? -22.344 17.25 8.102 1 95.88 518 LEU B O 1
ATOM 9264 N N . ALA B 1 519 ? -22.859 16.656 5.961 1 93.94 519 ALA B N 1
ATOM 9265 C CA . ALA B 1 519 ? -22.906 18.047 5.512 1 93.94 519 ALA B CA 1
ATOM 9266 C C . ALA B 1 519 ? -24.031 18.797 6.199 1 93.94 519 ALA B C 1
ATOM 9268 O O . ALA B 1 519 ? -23.875 19.969 6.555 1 93.94 519 ALA B O 1
ATOM 9269 N N . VAL B 1 520 ? -25.109 18.141 6.434 1 94 520 VAL B N 1
ATOM 9270 C CA . VAL B 1 520 ? -26.25 18.75 7.098 1 94 520 VAL B CA 1
ATOM 9271 C C . VAL B 1 520 ? -25.922 19.016 8.562 1 94 520 VAL B C 1
ATOM 9273 O O . VAL B 1 520 ? -26.234 20.094 9.094 1 94 520 VAL B O 1
ATOM 9276 N N . ILE B 1 521 ? -25.234 18.125 9.172 1 92.81 521 ILE B N 1
ATOM 9277 C CA . ILE B 1 521 ? -24.891 18.25 10.586 1 92.81 521 ILE B CA 1
ATOM 9278 C C . ILE B 1 521 ? -23.844 19.359 10.766 1 92.81 521 ILE B C 1
ATOM 9280 O O . ILE B 1 521 ? -23.875 20.094 11.758 1 92.81 521 ILE B O 1
ATOM 9284 N N . SER B 1 522 ? -22.969 19.5 9.844 1 90.44 522 SER B N 1
ATOM 9285 C CA . SER B 1 522 ? -21.875 20.453 9.969 1 90.44 522 SER B CA 1
ATOM 9286 C C . SER B 1 522 ? -22.281 21.844 9.484 1 90.44 522 SER B C 1
ATOM 9288 O O . SER B 1 522 ? -21.516 22.797 9.602 1 90.44 522 SER B O 1
ATOM 9290 N N . ARG B 1 523 ? -23.484 22 9.008 1 87.94 523 ARG B N 1
ATOM 9291 C CA . ARG B 1 523 ? -23.922 23.281 8.438 1 87.94 523 ARG B CA 1
ATOM 9292 C C . ARG B 1 523 ? -24.281 24.266 9.539 1 87.94 523 ARG B C 1
ATOM 9294 O O . ARG B 1 523 ? -25 23.938 10.477 1 87.94 523 ARG B O 1
ATOM 9301 N N . THR B 1 524 ? -23.656 25.406 9.43 1 83.75 524 THR B N 1
ATOM 9302 C CA . THR B 1 524 ? -23.953 26.469 10.391 1 83.75 524 THR B CA 1
ATOM 9303 C C . THR B 1 524 ? -24.703 27.625 9.727 1 83.75 524 THR B C 1
ATOM 9305 O O . THR B 1 524 ? -25.203 28.516 10.398 1 83.75 524 THR B O 1
ATOM 9308 N N . LYS B 1 525 ? -24.844 27.562 8.375 1 81.62 525 LYS B N 1
ATOM 9309 C CA . LYS B 1 525 ? -25.516 28.625 7.629 1 81.62 525 LYS B CA 1
ATOM 9310 C C . LYS B 1 525 ? -27 28.312 7.457 1 81.62 525 LYS B C 1
ATOM 9312 O O . LYS B 1 525 ? -27.406 27.141 7.461 1 81.62 525 LYS B O 1
ATOM 9317 N N . PRO B 1 526 ? -27.75 29.344 7.32 1 86.94 526 PRO B N 1
ATOM 9318 C CA . PRO B 1 526 ? -29.172 29.094 7.129 1 86.94 526 PRO B CA 1
ATOM 9319 C C . PRO B 1 526 ? -29.484 28.391 5.812 1 86.94 526 PRO B C 1
ATOM 9321 O O . PRO B 1 526 ? -28.703 28.484 4.863 1 86.94 526 PRO B O 1
ATOM 9324 N N . TRP B 1 527 ? -30.609 27.688 5.848 1 89.5 527 TRP B N 1
ATOM 9325 C CA . TRP B 1 527 ? -31.016 26.875 4.695 1 89.5 527 TRP B CA 1
ATOM 9326 C C . TRP B 1 527 ? -31.703 27.75 3.646 1 89.5 527 TRP B C 1
ATOM 9328 O O . TRP B 1 527 ? -32.625 28.516 3.963 1 89.5 527 TRP B O 1
ATOM 9338 N N . SER B 1 528 ? -31.156 27.766 2.49 1 87.69 528 SER B N 1
ATOM 9339 C CA . SER B 1 528 ? -31.828 28.344 1.331 1 87.69 528 SER B CA 1
ATOM 9340 C C . SER B 1 528 ? -32.625 27.281 0.568 1 87.69 528 SER B C 1
ATOM 9342 O O . SER B 1 528 ? -32.406 26.094 0.754 1 87.69 528 SER B O 1
ATOM 9344 N N . LYS B 1 529 ? -33.594 27.719 -0.165 1 88.31 529 LYS B N 1
ATOM 9345 C CA . LYS B 1 529 ? -34.375 26.766 -0.952 1 88.31 529 LYS B CA 1
ATOM 9346 C C . LYS B 1 529 ? -33.469 25.969 -1.896 1 88.31 529 LYS B C 1
ATOM 9348 O O . LYS B 1 529 ? -33.688 24.766 -2.084 1 88.31 529 LYS B O 1
ATOM 9353 N N . TRP B 1 530 ? -32.562 26.578 -2.459 1 89.56 530 TRP B N 1
ATOM 9354 C CA . TRP B 1 530 ? -31.641 25.891 -3.363 1 89.56 530 TRP B CA 1
ATOM 9355 C C . TRP B 1 530 ? -30.766 24.891 -2.604 1 89.56 530 TRP B C 1
ATOM 9357 O O . TRP B 1 530 ? -30.484 23.797 -3.104 1 89.56 530 TRP B O 1
ATOM 9367 N N . ALA B 1 531 ? -30.391 25.281 -1.447 1 90.12 531 ALA B N 1
ATOM 9368 C CA . ALA B 1 531 ? -29.578 24.375 -0.644 1 90.12 531 ALA B CA 1
ATOM 9369 C C . ALA B 1 531 ? -30.359 23.109 -0.282 1 90.12 531 ALA B C 1
ATOM 9371 O O . ALA B 1 531 ? -29.828 22 -0.333 1 90.12 531 ALA B O 1
ATOM 9372 N N . ILE B 1 532 ? -31.578 23.297 0.021 1 93.38 532 ILE B N 1
ATOM 9373 C CA . ILE B 1 532 ? -32.438 22.156 0.374 1 93.38 532 ILE B CA 1
ATOM 9374 C C . ILE B 1 532 ? -32.625 21.266 -0.85 1 93.38 532 ILE B C 1
ATOM 9376 O O . ILE B 1 532 ? -32.5 20.047 -0.768 1 93.38 532 ILE B O 1
ATOM 9380 N N . THR B 1 533 ? -32.938 21.891 -1.988 1 92.88 533 THR B N 1
ATOM 9381 C CA . THR B 1 533 ? -33.156 21.125 -3.217 1 92.88 533 THR B CA 1
ATOM 9382 C C . THR B 1 533 ? -31.906 20.359 -3.611 1 92.88 533 THR B C 1
ATOM 9384 O O . THR B 1 533 ? -31.984 19.203 -4.012 1 92.88 533 THR B O 1
ATOM 9387 N N . ARG B 1 534 ? -30.859 20.953 -3.539 1 93.75 534 ARG B N 1
ATOM 9388 C CA . ARG B 1 534 ? -29.594 20.312 -3.904 1 93.75 534 ARG B CA 1
ATOM 9389 C C . ARG B 1 534 ? -29.312 19.109 -3.025 1 93.75 534 ARG B C 1
ATOM 9391 O O . ARG B 1 534 ? -28.906 18.047 -3.523 1 93.75 534 ARG B O 1
ATOM 9398 N N . HIS B 1 535 ? -29.531 19.219 -1.765 1 95 535 HIS B N 1
ATOM 9399 C CA . HIS B 1 535 ? -29.266 18.094 -0.86 1 95 535 HIS B CA 1
ATOM 9400 C C . HIS B 1 535 ? -30.25 16.953 -1.093 1 95 535 HIS B C 1
ATOM 9402 O O . HIS B 1 535 ? -29.891 15.781 -0.959 1 95 535 HIS B O 1
ATOM 9408 N N . ILE B 1 536 ? -31.438 17.344 -1.437 1 96.31 536 ILE B N 1
ATOM 9409 C CA . ILE B 1 536 ? -32.406 16.312 -1.765 1 96.31 536 ILE B CA 1
ATOM 9410 C C . ILE B 1 536 ? -31.984 15.578 -3.035 1 96.31 536 ILE B C 1
ATOM 9412 O O . ILE B 1 536 ? -32.062 14.352 -3.109 1 96.31 536 ILE B O 1
ATOM 9416 N N . ILE B 1 537 ? -31.531 16.328 -4.008 1 96.56 537 ILE B N 1
ATOM 9417 C CA . ILE B 1 537 ? -31.047 15.734 -5.246 1 96.56 537 ILE B CA 1
ATOM 9418 C C . ILE B 1 537 ? -29.875 14.797 -4.938 1 96.56 537 ILE B C 1
ATOM 9420 O O . ILE B 1 537 ? -29.781 13.703 -5.496 1 96.56 537 ILE B O 1
ATOM 9424 N N . PHE B 1 538 ? -29.016 15.211 -4.043 1 97.75 538 PHE B N 1
ATOM 9425 C CA . PHE B 1 538 ? -27.891 14.383 -3.668 1 97.75 538 PHE B CA 1
ATOM 9426 C C . PHE B 1 538 ? -28.344 13.07 -3.057 1 97.75 538 PHE B C 1
ATOM 9428 O O . PHE B 1 538 ? -27.812 12.008 -3.377 1 97.75 538 PHE B O 1
ATOM 9435 N N . ILE B 1 539 ? -29.344 13.078 -2.211 1 97.94 539 ILE B N 1
ATOM 9436 C CA . ILE B 1 539 ? -29.859 11.883 -1.559 1 97.94 539 ILE B CA 1
ATOM 9437 C C . ILE B 1 539 ? -30.5 10.969 -2.598 1 97.94 539 ILE B C 1
ATOM 9439 O O . ILE B 1 539 ? -30.328 9.75 -2.555 1 97.94 539 ILE B O 1
ATOM 9443 N N . LEU B 1 540 ? -31.172 11.57 -3.541 1 98.06 540 LEU B N 1
ATOM 9444 C CA . LEU B 1 540 ? -31.828 10.789 -4.586 1 98.06 540 LEU B CA 1
ATOM 9445 C C . LEU B 1 540 ? -30.797 10.125 -5.492 1 98.06 540 LEU B C 1
ATOM 9447 O O . LEU B 1 540 ? -30.969 8.984 -5.922 1 98.06 540 LEU B O 1
ATOM 9451 N N . LEU B 1 541 ? -29.766 10.852 -5.793 1 98.19 541 LEU B N 1
ATOM 9452 C CA . LEU B 1 541 ? -28.688 10.273 -6.586 1 98.19 541 LEU B CA 1
ATOM 9453 C C . LEU B 1 541 ? -28.016 9.125 -5.844 1 98.19 541 LEU B C 1
ATOM 9455 O O . LEU B 1 541 ? -27.672 8.109 -6.449 1 98.19 541 LEU B O 1
ATOM 9459 N N . GLY B 1 542 ? -27.812 9.273 -4.516 1 98.19 542 GLY B N 1
ATOM 9460 C CA . GLY B 1 542 ? -27.281 8.18 -3.713 1 98.19 542 GLY B CA 1
ATOM 9461 C C . GLY B 1 542 ? -28.188 6.965 -3.682 1 98.19 542 GLY B C 1
ATOM 9462 O O . GLY B 1 542 ? -27.719 5.836 -3.871 1 98.19 542 GLY B O 1
ATOM 9463 N N . LEU B 1 543 ? -29.469 7.199 -3.492 1 98 543 LEU B N 1
ATOM 9464 C CA . LEU B 1 543 ? -30.453 6.117 -3.484 1 98 543 LEU B CA 1
ATOM 9465 C C . LEU B 1 543 ? -30.516 5.438 -4.848 1 98 543 LEU B C 1
ATOM 9467 O O . LEU B 1 543 ? -30.594 4.207 -4.934 1 98 543 LEU B O 1
ATOM 9471 N N . GLY B 1 544 ? -30.516 6.27 -5.879 1 97.69 544 GLY B N 1
ATOM 9472 C CA . GLY B 1 544 ? -30.531 5.723 -7.227 1 97.69 544 GLY B CA 1
ATOM 9473 C C . GLY B 1 544 ? -29.328 4.848 -7.523 1 97.69 544 GLY B C 1
ATOM 9474 O O . GLY B 1 544 ? -29.453 3.795 -8.148 1 97.69 544 GLY B O 1
ATOM 9475 N N . THR B 1 545 ? -28.188 5.301 -7.109 1 97.81 545 THR B N 1
ATOM 9476 C CA . THR B 1 545 ? -26.969 4.52 -7.309 1 97.81 545 THR B CA 1
ATOM 9477 C C . THR B 1 545 ? -27.047 3.188 -6.57 1 97.81 545 THR B C 1
ATOM 9479 O O . THR B 1 545 ? -26.703 2.141 -7.117 1 97.81 545 THR B O 1
ATOM 9482 N N . SER B 1 546 ? -27.516 3.166 -5.316 1 97.56 546 SER B N 1
ATOM 9483 C CA . SER B 1 546 ? -27.656 1.94 -4.539 1 97.56 546 SER B CA 1
ATOM 9484 C C . SER B 1 546 ? -28.672 0.998 -5.164 1 97.56 546 SER B C 1
ATOM 9486 O O . SER B 1 546 ? -28.484 -0.222 -5.148 1 97.56 546 SER B O 1
ATOM 9488 N N . LEU B 1 547 ? -29.672 1.53 -5.793 1 96.69 547 LEU B N 1
ATOM 9489 C CA . LEU B 1 547 ? -30.75 0.725 -6.332 1 96.69 547 LEU B CA 1
ATOM 9490 C C . LEU B 1 547 ? -30.344 0.064 -7.645 1 96.69 547 LEU B C 1
ATOM 9492 O O . LEU B 1 547 ? -31.016 -0.86 -8.117 1 96.69 547 LEU B O 1
ATOM 9496 N N . VAL B 1 548 ? -29.25 0.502 -8.273 1 96.12 548 VAL B N 1
ATOM 9497 C CA . VAL B 1 548 ? -28.75 -0.176 -9.461 1 96.12 548 VAL B CA 1
ATOM 9498 C C . VAL B 1 548 ? -28.422 -1.629 -9.125 1 96.12 548 VAL B C 1
ATOM 9500 O O . VAL B 1 548 ? -28.5 -2.504 -9.992 1 96.12 548 VAL B O 1
ATOM 9503 N N . ALA B 1 549 ? -28.109 -1.92 -7.859 1 95.06 549 ALA B N 1
ATOM 9504 C CA . ALA B 1 549 ? -27.781 -3.277 -7.43 1 95.06 549 ALA B CA 1
ATOM 9505 C C . ALA B 1 549 ? -28.984 -4.211 -7.605 1 95.06 549 ALA B C 1
ATOM 9507 O O . ALA B 1 549 ? -28.812 -5.43 -7.699 1 95.06 549 ALA B O 1
ATOM 9508 N N . LEU B 1 550 ? -30.172 -3.656 -7.785 1 94.94 550 LEU B N 1
ATOM 9509 C CA . LEU B 1 550 ? -31.375 -4.473 -7.922 1 94.94 550 LEU B CA 1
ATOM 9510 C C . LEU B 1 550 ? -31.469 -5.086 -9.312 1 94.94 550 LEU B C 1
ATOM 9512 O O . LEU B 1 550 ? -32.281 -5.973 -9.555 1 94.94 550 LEU B O 1
ATOM 9516 N N . ILE B 1 551 ? -30.594 -4.688 -10.18 1 94.38 551 ILE B N 1
ATOM 9517 C CA . ILE B 1 551 ? -30.578 -5.254 -11.531 1 94.38 551 ILE B CA 1
ATOM 9518 C C . ILE B 1 551 ? -30.266 -6.746 -11.461 1 94.38 551 ILE B C 1
ATOM 9520 O O . ILE B 1 551 ? -30.562 -7.496 -12.391 1 94.38 551 ILE B O 1
ATOM 9524 N N . ARG B 1 552 ? -29.703 -7.16 -10.344 1 90.75 552 ARG B N 1
ATOM 9525 C CA . ARG B 1 552 ? -29.312 -8.555 -10.141 1 90.75 552 ARG B CA 1
ATOM 9526 C C . ARG B 1 552 ? -30.5 -9.484 -10.273 1 90.75 552 ARG B C 1
ATOM 9528 O O . ARG B 1 552 ? -30.344 -10.648 -10.641 1 90.75 552 ARG B O 1
ATOM 9535 N N . TYR B 1 553 ? -31.703 -8.969 -10.109 1 91.81 553 TYR B N 1
ATOM 9536 C CA . TYR B 1 553 ? -32.906 -9.805 -10.117 1 91.81 553 TYR B CA 1
ATOM 9537 C C . TYR B 1 553 ? -33.375 -10.07 -11.547 1 91.81 553 TYR B C 1
ATOM 9539 O O . TYR B 1 553 ? -34.219 -10.922 -11.773 1 91.81 553 TYR B O 1
ATOM 9547 N N . SER B 1 554 ? -32.75 -9.375 -12.484 1 92.31 554 SER B N 1
ATOM 9548 C CA . SER B 1 554 ? -32.906 -9.688 -13.898 1 92.31 554 SER B CA 1
ATOM 9549 C C . SER B 1 554 ? -31.609 -10.203 -14.5 1 92.31 554 SER B C 1
ATOM 9551 O O . SER B 1 554 ? -30.703 -9.414 -14.789 1 92.31 554 SER B O 1
ATOM 9553 N N . GLU B 1 555 ? -31.562 -11.383 -14.734 1 90.06 555 GLU B N 1
ATOM 9554 C CA . GLU B 1 555 ? -30.328 -12.023 -15.18 1 90.06 555 GLU B CA 1
ATOM 9555 C C . GLU B 1 555 ? -29.844 -11.445 -16.5 1 90.06 555 GLU B C 1
ATOM 9557 O O . GLU B 1 555 ? -28.656 -11.156 -16.672 1 90.06 555 GLU B O 1
ATOM 9562 N N . THR B 1 556 ? -30.719 -11.273 -17.438 1 91.56 556 THR B N 1
ATOM 9563 C CA . THR B 1 556 ? -30.344 -10.781 -18.766 1 91.56 556 THR B CA 1
ATOM 9564 C C . THR B 1 556 ? -29.844 -9.344 -18.688 1 91.56 556 THR B C 1
ATOM 9566 O O . THR B 1 556 ? -28.812 -9.008 -19.25 1 91.56 556 THR B O 1
ATOM 9569 N N . ARG B 1 557 ? -30.609 -8.539 -18.016 1 92.19 557 ARG B N 1
ATOM 9570 C CA . ARG B 1 557 ? -30.234 -7.133 -17.906 1 92.19 557 ARG B CA 1
ATOM 9571 C C . ARG B 1 557 ? -28.953 -6.969 -17.094 1 92.19 557 ARG B C 1
ATOM 9573 O O . ARG B 1 557 ? -28.141 -6.098 -17.391 1 92.19 557 ARG B O 1
ATOM 9580 N N . SER B 1 558 ? -28.828 -7.777 -16.078 1 93.31 558 SER B N 1
ATOM 9581 C CA . SER B 1 558 ? -27.641 -7.719 -15.234 1 93.31 558 SER B CA 1
ATOM 9582 C C . SER B 1 558 ? -26.391 -8.047 -16.031 1 93.31 558 SER B C 1
ATOM 9584 O O . SER B 1 558 ? -25.391 -7.312 -15.961 1 93.31 558 SER B O 1
ATOM 9586 N N . THR B 1 559 ? -26.438 -9.102 -16.812 1 91 559 THR B N 1
ATOM 9587 C CA . THR B 1 559 ? -25.281 -9.531 -17.594 1 91 559 THR B CA 1
ATOM 9588 C C . THR B 1 559 ? -24.938 -8.5 -18.656 1 91 559 THR B C 1
ATOM 9590 O O . THR B 1 559 ? -23.766 -8.188 -18.859 1 91 559 THR B O 1
ATOM 9593 N N . GLU B 1 560 ? -25.953 -7.938 -19.281 1 92.5 560 GLU B N 1
ATOM 9594 C CA . GLU B 1 560 ? -25.734 -6.941 -20.328 1 92.5 560 GLU B CA 1
ATOM 9595 C C . GLU B 1 560 ? -25.094 -5.676 -19.75 1 92.5 560 GLU B C 1
ATOM 9597 O O . GLU B 1 560 ? -24.188 -5.105 -20.344 1 92.5 560 GLU B O 1
ATOM 9602 N N . TYR B 1 561 ? -25.547 -5.254 -18.641 1 94.56 561 TYR B N 1
ATOM 9603 C CA . TYR B 1 561 ? -25.047 -4.039 -18.016 1 94.56 561 TYR B CA 1
ATOM 9604 C C . TYR B 1 561 ? -23.625 -4.242 -17.5 1 94.56 561 TYR B C 1
ATOM 9606 O O . TYR B 1 561 ? -22.766 -3.383 -17.688 1 94.56 561 TYR B O 1
ATOM 9614 N N . GLN B 1 562 ? -23.422 -5.359 -16.875 1 92.88 562 GLN B N 1
ATOM 9615 C CA . GLN B 1 562 ? -22.109 -5.652 -16.281 1 92.88 562 GLN B CA 1
ATOM 9616 C C . GLN B 1 562 ? -21.031 -5.797 -17.344 1 92.88 562 GLN B C 1
ATOM 9618 O O . GLN B 1 562 ? -19.875 -5.453 -17.109 1 92.88 562 GLN B O 1
ATOM 9623 N N . GLN B 1 563 ? -21.438 -6.246 -18.484 1 90.94 563 GLN B N 1
ATOM 9624 C CA . GLN B 1 563 ? -20.484 -6.43 -19.562 1 90.94 563 GLN B CA 1
ATOM 9625 C C . GLN B 1 563 ? -20.375 -5.172 -20.422 1 90.94 563 GLN B C 1
ATOM 9627 O O . GLN B 1 563 ? -19.5 -5.082 -21.297 1 90.94 563 GLN B O 1
ATOM 9632 N N . SER B 1 564 ? -21.203 -4.219 -20.094 1 89.31 564 SER B N 1
ATOM 9633 C CA . SER B 1 564 ? -21.156 -2.973 -20.859 1 89.31 564 SER B CA 1
ATOM 9634 C C . SER B 1 564 ? -20.016 -2.076 -20.375 1 89.31 564 SER B C 1
ATOM 9636 O O . SER B 1 564 ? -19.406 -2.334 -19.344 1 89.31 564 SER B O 1
ATOM 9638 N N . SER B 1 565 ? -19.703 -1.043 -21.125 1 88.69 565 SER B N 1
ATOM 9639 C CA . SER B 1 565 ? -18.656 -0.092 -20.797 1 88.69 565 SER B CA 1
ATOM 9640 C C . SER B 1 565 ? -19.125 0.901 -19.734 1 88.69 565 SER B C 1
ATOM 9642 O O . SER B 1 565 ? -18.344 1.715 -19.25 1 88.69 565 SER B O 1
ATOM 9644 N N . TRP B 1 566 ? -20.328 0.732 -19.203 1 91.75 566 TRP B N 1
ATOM 9645 C CA . TRP B 1 566 ? -20.922 1.772 -18.375 1 91.75 566 TRP B CA 1
ATOM 9646 C C . TRP B 1 566 ? -20.859 1.393 -16.906 1 91.75 566 TRP B C 1
ATOM 9648 O O . TRP B 1 566 ? -21.203 2.195 -16.031 1 91.75 566 TRP B O 1
ATOM 9658 N N . MET B 1 567 ? -20.422 0.206 -16.609 1 93.5 567 MET B N 1
ATOM 9659 C CA . MET B 1 567 ? -20.453 -0.302 -15.234 1 93.5 567 MET B CA 1
ATOM 9660 C C . MET B 1 567 ? -19.734 0.657 -14.281 1 93.5 567 MET B C 1
ATOM 9662 O O . MET B 1 567 ? -20.234 0.938 -13.195 1 93.5 567 MET B O 1
ATOM 9666 N N . LEU B 1 568 ? -18.594 1.243 -14.641 1 94.06 568 LEU B N 1
ATOM 9667 C CA . LEU B 1 568 ? -17.812 2.115 -13.766 1 94.06 568 LEU B CA 1
ATOM 9668 C C . LEU B 1 568 ? -18.109 3.582 -14.055 1 94.06 568 LEU B C 1
ATOM 9670 O O . LEU B 1 568 ? -18.344 4.367 -13.125 1 94.06 568 LEU B O 1
ATOM 9674 N N . PRO B 1 569 ? -18.281 4 -15.305 1 94.06 569 PRO B N 1
ATOM 9675 C CA . PRO B 1 569 ? -18.547 5.406 -15.609 1 94.06 569 PRO B CA 1
ATOM 9676 C C . PRO B 1 569 ? -19.875 5.902 -15.023 1 94.06 569 PRO B C 1
ATOM 9678 O O . PRO B 1 569 ? -20.016 7.094 -14.742 1 94.06 569 PRO B O 1
ATOM 9681 N N . THR B 1 570 ? -20.797 4.984 -14.805 1 95.88 570 THR B N 1
ATOM 9682 C CA . THR B 1 570 ? -22.062 5.383 -14.203 1 95.88 570 THR B CA 1
ATOM 9683 C C . THR B 1 570 ? -21.844 5.996 -12.82 1 95.88 570 THR B C 1
ATOM 9685 O O . THR B 1 570 ? -22.391 7.055 -12.508 1 95.88 570 THR B O 1
ATOM 9688 N N . ILE B 1 571 ? -21.078 5.352 -12.008 1 97.12 571 ILE B N 1
ATOM 9689 C CA . ILE B 1 571 ? -20.766 5.867 -10.68 1 97.12 571 ILE B CA 1
ATOM 9690 C C . ILE B 1 571 ? -19.969 7.168 -10.797 1 97.12 571 ILE B C 1
ATOM 9692 O O . ILE B 1 571 ? -20.234 8.125 -10.07 1 97.12 571 ILE B O 1
ATOM 9696 N N . THR B 1 572 ? -19.031 7.227 -11.727 1 96.81 572 THR B N 1
ATOM 9697 C CA . THR B 1 572 ? -18.203 8.406 -11.945 1 96.81 572 THR B CA 1
ATOM 9698 C C . THR B 1 572 ? -19.078 9.609 -12.312 1 96.81 572 THR B C 1
ATOM 9700 O O . THR B 1 572 ? -18.875 10.711 -11.781 1 96.81 572 THR B O 1
ATOM 9703 N N . ILE B 1 573 ? -20 9.398 -13.18 1 97 573 ILE B N 1
ATOM 9704 C CA . ILE B 1 573 ? -20.859 10.484 -13.648 1 97 573 ILE B CA 1
ATOM 9705 C C . ILE B 1 573 ? -21.688 11.016 -12.484 1 97 573 ILE B C 1
ATOM 9707 O O . ILE B 1 573 ? -21.875 12.227 -12.352 1 97 573 ILE B O 1
ATOM 9711 N N . VAL B 1 574 ? -22.172 10.125 -11.633 1 97.56 574 VAL B N 1
ATOM 9712 C CA . VAL B 1 574 ? -22.953 10.555 -10.477 1 97.56 574 VAL B CA 1
ATOM 9713 C C . VAL B 1 574 ? -22.109 11.477 -9.602 1 97.56 574 VAL B C 1
ATOM 9715 O O . VAL B 1 574 ? -22.562 12.562 -9.219 1 97.56 574 VAL B O 1
ATOM 9718 N N . TRP B 1 575 ? -20.953 11.102 -9.273 1 97.38 575 TRP B N 1
ATOM 9719 C CA . TRP B 1 575 ? -20.094 11.898 -8.406 1 97.38 575 TRP B CA 1
ATOM 9720 C C . TRP B 1 575 ? -19.688 13.203 -9.086 1 97.38 575 TRP B C 1
ATOM 9722 O O . TRP B 1 575 ? -19.562 14.234 -8.422 1 97.38 575 TRP B O 1
ATOM 9732 N N . LEU B 1 576 ? -19.5 13.188 -10.406 1 96.44 576 LEU B N 1
ATOM 9733 C CA . LEU B 1 576 ? -19.172 14.414 -11.133 1 96.44 576 LEU B CA 1
ATOM 9734 C C . LEU B 1 576 ? -20.359 15.375 -11.133 1 96.44 576 LEU B C 1
ATOM 9736 O O . LEU B 1 576 ? -20.172 16.594 -11.008 1 96.44 576 LEU B O 1
ATOM 9740 N N . VAL B 1 577 ? -21.5 14.82 -11.273 1 96.62 577 VAL B N 1
ATOM 9741 C CA . VAL B 1 577 ? -22.703 15.648 -11.227 1 96.62 577 VAL B CA 1
ATOM 9742 C C . VAL B 1 577 ? -22.828 16.297 -9.852 1 96.62 577 VAL B C 1
ATOM 9744 O O . VAL B 1 577 ? -23.141 17.484 -9.742 1 96.62 577 VAL B O 1
ATOM 9747 N N . VAL B 1 578 ? -22.578 15.484 -8.812 1 96.75 578 VAL B N 1
ATOM 9748 C CA . VAL B 1 578 ? -22.609 16.016 -7.457 1 96.75 578 VAL B CA 1
ATOM 9749 C C . VAL B 1 578 ? -21.578 17.125 -7.297 1 96.75 578 VAL B C 1
ATOM 9751 O O . VAL B 1 578 ? -21.859 18.156 -6.688 1 96.75 578 VAL B O 1
ATOM 9754 N N . LEU B 1 579 ? -20.453 16.938 -7.867 1 94.81 579 LEU B N 1
ATOM 9755 C CA . LEU B 1 579 ? -19.391 17.938 -7.773 1 94.81 579 LEU B CA 1
ATOM 9756 C C . LEU B 1 579 ? -19.781 19.219 -8.484 1 94.81 579 LEU B C 1
ATOM 9758 O O . LEU B 1 579 ? -19.578 20.312 -7.949 1 94.81 579 LEU B O 1
ATOM 9762 N N . VAL B 1 580 ? -20.375 19.109 -9.633 1 92.75 580 VAL B N 1
ATOM 9763 C CA . VAL B 1 580 ? -20.781 20.281 -10.414 1 92.75 580 VAL B CA 1
ATOM 9764 C C . VAL B 1 580 ? -21.906 21.016 -9.688 1 92.75 580 VAL B C 1
ATOM 9766 O O . VAL B 1 580 ? -21.875 22.234 -9.555 1 92.75 580 VAL B O 1
ATOM 9769 N N . LEU B 1 581 ? -22.828 20.266 -9.156 1 92.69 581 LEU B N 1
ATOM 9770 C CA . LEU B 1 581 ? -23.969 20.859 -8.461 1 92.69 581 LEU B CA 1
ATOM 9771 C C . LEU B 1 581 ? -23.516 21.547 -7.18 1 92.69 581 LEU B C 1
ATOM 9773 O O . LEU B 1 581 ? -24.141 22.516 -6.742 1 92.69 581 LEU B O 1
ATOM 9777 N N . THR B 1 582 ? -22.484 21 -6.547 1 91.19 582 THR B N 1
ATOM 9778 C CA . THR B 1 582 ? -21.938 21.609 -5.336 1 91.19 582 THR B CA 1
ATOM 9779 C C . THR B 1 582 ? -21.453 23.031 -5.613 1 91.19 582 THR B C 1
ATOM 9781 O O . THR B 1 582 ? -21.516 23.891 -4.738 1 91.19 582 THR B O 1
ATOM 9784 N N . HIS B 1 583 ? -21.109 23.359 -6.824 1 87.56 583 HIS B N 1
ATOM 9785 C CA . HIS B 1 583 ? -20.5 24.656 -7.102 1 87.56 583 HIS B CA 1
ATOM 9786 C C . HIS B 1 583 ? -21.438 25.547 -7.902 1 87.56 583 HIS B C 1
ATOM 9788 O O . HIS B 1 583 ? -21.047 26.656 -8.312 1 87.56 583 HIS B O 1
ATOM 9794 N N . ILE B 1 584 ? -22.609 25.078 -8.109 1 84.25 584 ILE B N 1
ATOM 9795 C CA . ILE B 1 584 ? -23.625 25.922 -8.727 1 84.25 584 ILE B CA 1
ATOM 9796 C C . ILE B 1 584 ? -24.312 26.766 -7.66 1 84.25 584 ILE B C 1
ATOM 9798 O O . ILE B 1 584 ? -24.953 26.219 -6.758 1 84.25 584 ILE B O 1
ATOM 9802 N N . ARG B 1 585 ? -24.094 28.016 -7.609 1 73.31 585 ARG B N 1
ATOM 9803 C CA . ARG B 1 585 ? -24.547 28.938 -6.57 1 73.31 585 ARG B CA 1
ATOM 9804 C C . ARG B 1 585 ? -26.031 29.25 -6.719 1 73.31 585 ARG B C 1
ATOM 9806 O O . ARG B 1 585 ? -26.766 29.266 -5.73 1 73.31 585 ARG B O 1
ATOM 9813 N N . ASN B 1 586 ? -26.312 29.703 -8.023 1 68.25 586 ASN B N 1
ATOM 9814 C CA . ASN B 1 586 ? -27.688 30.172 -8.242 1 68.25 586 ASN B CA 1
ATOM 9815 C C . ASN B 1 586 ? -28.578 29.047 -8.773 1 68.25 586 ASN B C 1
ATOM 9817 O O . ASN B 1 586 ? -28.109 28.156 -9.492 1 68.25 586 ASN B O 1
ATOM 9821 N N . PRO B 1 587 ? -29.766 28.875 -8.125 1 67.94 587 PRO B N 1
ATOM 9822 C CA . PRO B 1 587 ? -30.688 27.844 -8.617 1 67.94 587 PRO B CA 1
ATOM 9823 C C . PRO B 1 587 ? -30.891 27.906 -10.133 1 67.94 587 PRO B C 1
ATOM 9825 O O . PRO B 1 587 ? -30.984 28.984 -10.703 1 67.94 587 PRO B O 1
ATOM 9828 N N . PRO B 1 588 ? -30.641 26.891 -10.773 1 63.34 588 PRO B N 1
ATOM 9829 C CA . PRO B 1 588 ? -30.938 26.906 -12.211 1 63.34 588 PRO B CA 1
ATOM 9830 C C . PRO B 1 588 ? -32.344 27.391 -12.523 1 63.34 588 PRO B C 1
ATOM 9832 O O . PRO B 1 588 ? -33.281 27.078 -11.781 1 63.34 588 PRO B O 1
ATOM 9835 N N . PRO B 1 589 ? -32.469 28.406 -13.289 1 58.97 589 PRO B N 1
ATOM 9836 C CA . PRO B 1 589 ? -33.781 28.953 -13.602 1 58.97 589 PRO B CA 1
ATOM 9837 C C . PRO B 1 589 ? -34.812 27.875 -13.836 1 58.97 589 PRO B C 1
ATOM 9839 O O . PRO B 1 589 ? -36.031 28.156 -13.836 1 58.97 589 PRO B O 1
ATOM 9842 N N . LEU B 1 590 ? -34.375 26.812 -14.039 1 54.41 590 LEU B N 1
ATOM 9843 C CA . LEU B 1 590 ? -35.344 25.781 -14.352 1 54.41 590 LEU B CA 1
ATOM 9844 C C . LEU B 1 590 ? -36.219 25.469 -13.133 1 54.41 590 LEU B C 1
ATOM 9846 O O . LEU B 1 590 ? -37.406 25.125 -13.281 1 54.41 590 LEU B O 1
ATOM 9850 N N . PHE B 1 591 ? -35.594 25.578 -11.977 1 53.53 591 PHE B N 1
ATOM 9851 C CA . PHE B 1 591 ? -36.344 25.094 -10.836 1 53.53 591 PHE B CA 1
ATOM 9852 C C . PHE B 1 591 ? -36.938 26.25 -10.031 1 53.53 591 PHE B C 1
ATOM 9854 O O . PHE B 1 591 ? -37.812 26.047 -9.203 1 53.53 591 PHE B O 1
ATOM 9861 N N . PHE B 1 592 ? -36.281 27.531 -10.062 1 59.41 592 PHE B N 1
ATOM 9862 C CA . PHE B 1 592 ? -36.812 28.641 -9.273 1 59.41 592 PHE B CA 1
ATOM 9863 C C . PHE B 1 592 ? -37.094 29.859 -10.148 1 59.41 592 PHE B C 1
ATOM 9865 O O . PHE B 1 592 ? -36.25 30.25 -10.961 1 59.41 592 PHE B O 1
ATOM 9872 N N . LYS B 1 593 ? -38.219 30.391 -10.133 1 51.06 593 LYS B N 1
ATOM 9873 C CA . LYS B 1 593 ? -38.688 31.609 -10.781 1 51.06 593 LYS B CA 1
ATOM 9874 C C . LYS B 1 593 ? -37.969 32.844 -10.219 1 51.06 593 LYS B C 1
ATOM 9876 O O . LYS B 1 593 ? -37.875 33 -9 1 51.06 593 LYS B O 1
ATOM 9881 N N . GLY B 1 594 ? -36.906 33.594 -11.055 1 54.84 594 GLY B N 1
ATOM 9882 C CA . GLY B 1 594 ? -36.219 34.844 -10.82 1 54.84 594 GLY B CA 1
ATOM 9883 C C . GLY B 1 594 ? -34.719 34.688 -10.75 1 54.84 594 GLY B C 1
ATOM 9884 O O . GLY B 1 594 ? -34 35.625 -10.398 1 54.84 594 GLY B O 1
ATOM 9885 N N . SER B 1 595 ? -34.312 33.5 -10.688 1 55.81 595 SER B N 1
ATOM 9886 C CA . SER B 1 595 ? -32.875 33.344 -10.453 1 55.81 595 SER B CA 1
ATOM 9887 C C . SER B 1 595 ? -32.062 33.656 -11.703 1 55.81 595 SER B C 1
ATOM 9889 O O . SER B 1 595 ? -32.531 33.469 -12.82 1 55.81 595 SER B O 1
ATOM 9891 N N . GLN B 1 596 ? -31.219 34.688 -11.719 1 52.88 596 GLN B N 1
ATOM 9892 C CA . GLN B 1 596 ? -30.359 35.125 -12.812 1 52.88 596 GLN B CA 1
ATOM 9893 C C . GLN B 1 596 ? -29.531 33.969 -13.352 1 52.88 596 GLN B C 1
ATOM 9895 O O . GLN B 1 596 ? -29.203 33.031 -12.617 1 52.88 596 GLN B O 1
ATOM 9900 N N . PHE B 1 597 ? -29.594 33.844 -14.555 1 50.38 597 PHE B N 1
ATOM 9901 C CA . PHE B 1 597 ? -28.844 32.812 -15.273 1 50.38 597 PHE B CA 1
ATOM 9902 C C . PHE B 1 597 ? -27.391 32.812 -14.828 1 50.38 597 PHE B C 1
ATOM 9904 O O . PHE B 1 597 ? -26.828 33.844 -14.453 1 50.38 597 PHE B O 1
ATOM 9911 N N . PHE B 1 598 ? -26.812 31.609 -14.602 1 52.59 598 PHE B N 1
ATOM 9912 C CA . PHE B 1 598 ? -25.469 31.312 -14.141 1 52.59 598 PHE B CA 1
ATOM 9913 C C . PHE B 1 598 ? -24.469 32.25 -14.789 1 52.59 598 PHE B C 1
ATOM 9915 O O . PHE B 1 598 ? -23.516 32.719 -14.141 1 52.59 598 PHE B O 1
ATOM 9922 N N . TRP B 1 599 ? -24.562 32.469 -16.172 1 46.03 599 TRP B N 1
ATOM 9923 C CA . TRP B 1 599 ? -23.641 33.312 -16.953 1 46.03 599 TRP B CA 1
ATOM 9924 C C . TRP B 1 599 ? -24.062 34.781 -16.875 1 46.03 599 TRP B C 1
ATOM 9926 O O . TRP B 1 599 ? -23.5 35.625 -17.578 1 46.03 599 TRP B O 1
ATOM 9936 N N . SER B 1 600 ? -25.078 34.969 -16.297 1 42.62 600 SER B N 1
ATOM 9937 C CA . SER B 1 600 ? -25.484 36.375 -16.375 1 42.62 600 SER B CA 1
ATOM 9938 C C . SER B 1 600 ? -24.688 37.219 -15.414 1 42.62 600 SER B C 1
ATOM 9940 O O . SER B 1 600 ? -24.609 36.938 -14.219 1 42.62 600 SER B O 1
ATOM 9942 N N . ARG B 1 601 ? -23.594 37.781 -15.828 1 44.09 601 ARG B N 1
ATOM 9943 C CA . ARG B 1 601 ? -22.859 38.844 -15.148 1 44.09 601 ARG B CA 1
ATOM 9944 C C . ARG B 1 601 ? -23.797 39.812 -14.445 1 44.09 601 ARG B C 1
ATOM 9946 O O . ARG B 1 601 ? -24.719 40.344 -15.062 1 44.09 601 ARG B O 1
ATOM 9953 N N . ARG B 1 602 ? -23.984 39.656 -13.227 1 44.81 602 ARG B N 1
ATOM 9954 C CA . ARG B 1 602 ? -24.625 40.781 -12.555 1 44.81 602 ARG B CA 1
ATOM 9955 C C . ARG B 1 602 ? -24.141 42.094 -13.109 1 44.81 602 ARG B C 1
ATOM 9957 O O . ARG B 1 602 ? -22.938 42.375 -13.086 1 44.81 602 ARG B O 1
ATOM 9964 N N . LYS B 1 603 ? -24.703 42.562 -14.102 1 39.22 603 LYS B N 1
ATOM 9965 C CA . LYS B 1 603 ? -24.531 44.031 -14.266 1 39.22 603 LYS B CA 1
ATOM 9966 C C . LYS B 1 603 ? -24.641 44.75 -12.93 1 39.22 603 LYS B C 1
ATOM 9968 O O . LYS B 1 603 ? -25.656 44.625 -12.242 1 39.22 603 LYS B O 1
ATOM 9973 N N . ASN B 1 604 ? -23.516 44.719 -12.203 1 34.91 604 ASN B N 1
ATOM 9974 C CA . ASN B 1 604 ? -23.516 45.75 -11.195 1 34.91 604 ASN B CA 1
ATOM 9975 C C . ASN B 1 604 ? -24.375 46.938 -11.617 1 34.91 604 ASN B C 1
ATOM 9977 O O . ASN B 1 604 ? -24 47.688 -12.531 1 34.91 604 ASN B O 1
ATOM 9981 N N . ASN B 1 605 ? -25.578 46.75 -11.867 1 31.72 605 ASN B N 1
ATOM 9982 C CA . ASN B 1 605 ? -26.266 48.031 -11.883 1 31.72 605 ASN B CA 1
ATOM 9983 C C . ASN B 1 605 ? -25.766 48.938 -10.766 1 31.72 605 ASN B C 1
ATOM 9985 O O . ASN B 1 605 ? -25.859 48.594 -9.586 1 31.72 605 ASN B O 1
ATOM 9989 N N . GLN B 1 606 ? -24.641 49.594 -11.031 1 31.78 606 GLN B N 1
ATOM 9990 C CA . GLN B 1 606 ? -24.266 50.781 -10.289 1 31.78 606 GLN B CA 1
ATOM 9991 C C . GLN B 1 606 ? -25.516 51.531 -9.812 1 31.78 606 GLN B C 1
ATOM 9993 O O . GLN B 1 606 ? -26.25 52.094 -10.625 1 31.78 606 GLN B O 1
ATOM 9998 N N . GLN B 1 607 ? -26.297 50.938 -8.977 1 30.06 607 GLN B N 1
ATOM 9999 C CA . GLN B 1 607 ? -27.172 51.906 -8.32 1 30.06 607 GLN B CA 1
ATOM 10000 C C . GLN B 1 607 ? -26.438 53.219 -8.023 1 30.06 607 GLN B C 1
ATOM 10002 O O . GLN B 1 607 ? -25.531 53.25 -7.195 1 30.06 607 GLN B O 1
ATOM 10007 N N . THR B 1 608 ? -26.172 53.938 -9.117 1 29.58 608 THR B N 1
ATOM 10008 C CA . THR B 1 608 ? -25.859 55.344 -8.969 1 29.58 608 THR B CA 1
ATOM 10009 C C . THR B 1 608 ? -26.703 55.969 -7.852 1 29.58 608 THR B C 1
ATOM 10011 O O . THR B 1 608 ? -27.938 56 -7.941 1 29.58 608 THR B O 1
ATOM 10014 N N . TYR B 1 609 ? -26.312 55.625 -6.617 1 28.77 609 TYR B N 1
ATOM 10015 C CA . TYR B 1 609 ? -26.844 56.469 -5.559 1 28.77 609 TYR B CA 1
ATOM 10016 C C . TYR B 1 609 ? -26.953 57.906 -6.02 1 28.77 609 TYR B C 1
ATOM 10018 O O . TYR B 1 609 ? -25.938 58.562 -6.301 1 28.77 609 TYR B O 1
ATOM 10026 N N . ASP B 1 610 ? -27.906 58.125 -6.922 1 28.55 610 ASP B N 1
ATOM 10027 C CA . ASP B 1 610 ? -28.266 59.531 -7.129 1 28.55 610 ASP B CA 1
ATOM 10028 C C . ASP B 1 610 ? -28.312 60.281 -5.801 1 28.55 610 ASP B C 1
ATOM 10030 O O . ASP B 1 610 ? -29.078 59.938 -4.902 1 28.55 610 ASP B O 1
ATOM 10034 N N . TYR B 1 611 ? -27.125 60.594 -5.312 1 28.28 611 TYR B N 1
ATOM 10035 C CA . TYR B 1 611 ? -27.078 61.594 -4.25 1 28.28 611 TYR B CA 1
ATOM 10036 C C . TYR B 1 611 ? -28.125 62.688 -4.477 1 28.28 611 TYR B C 1
ATOM 10038 O O . TYR B 1 611 ? -27.953 63.531 -5.352 1 28.28 611 TYR B O 1
ATOM 10046 N N . VAL B 1 612 ? -29.422 62.219 -4.555 1 29.17 612 VAL B N 1
ATOM 10047 C CA . VAL B 1 612 ? -30.422 63.281 -4.555 1 29.17 612 VAL B CA 1
ATOM 10048 C C . VAL B 1 612 ? -30.156 64.25 -3.416 1 29.17 612 VAL B C 1
ATOM 10050 O O . VAL B 1 612 ? -30.109 63.875 -2.248 1 29.17 612 VAL B O 1
ATOM 10053 N N . MET B 1 613 ? -29.422 65.25 -3.711 1 28.11 613 MET B N 1
ATOM 10054 C CA . MET B 1 613 ? -29.281 66.438 -2.885 1 28.11 613 MET B CA 1
ATOM 10055 C C . MET B 1 613 ? -30.625 66.875 -2.27 1 28.11 613 MET B C 1
ATOM 10057 O O . MET B 1 613 ? -31.609 67 -2.984 1 28.11 613 MET B O 1
ATOM 10061 N N . PRO B 1 614 ? -30.922 66.188 -1.061 1 27.78 614 PRO B N 1
ATOM 10062 C CA . PRO B 1 614 ? -32.188 66.562 -0.45 1 27.78 614 PRO B CA 1
ATOM 10063 C C . PRO B 1 614 ? -32.469 68.062 -0.635 1 27.78 614 PRO B C 1
ATOM 10065 O O . PRO B 1 614 ? -31.609 68.875 -0.43 1 27.78 614 PRO B O 1
ATOM 10068 N N . ALA B 1 615 ? -33.25 68.375 -1.644 1 25.98 615 ALA B N 1
ATOM 10069 C CA . ALA B 1 615 ? -33.719 69.75 -1.835 1 25.98 615 ALA B CA 1
ATOM 10070 C C . ALA B 1 615 ? -34.188 70.375 -0.522 1 25.98 615 ALA B C 1
ATOM 10072 O O . ALA B 1 615 ? -34.656 69.625 0.368 1 25.98 615 ALA B O 1
ATOM 10073 N N . GLU B 1 616 ? -33.781 71.5 -0.124 1 27.12 616 GLU B N 1
ATOM 10074 C CA . GLU B 1 616 ? -33.938 72.375 1.037 1 27.12 616 GLU B CA 1
ATOM 10075 C C . GLU B 1 616 ? -35.406 72.438 1.46 1 27.12 616 GLU B C 1
ATOM 10077 O O . GLU B 1 616 ? -35.719 72.938 2.545 1 27.12 616 GLU B O 1
ATOM 10082 N N . GLY B 1 617 ? -36.375 72.125 0.483 1 23.69 617 GLY B N 1
ATOM 10083 C CA . GLY B 1 617 ? -37.562 72.938 0.631 1 23.69 617 GLY B CA 1
ATOM 10084 C C . GLY B 1 617 ? -38.469 72.5 1.768 1 23.69 617 GLY B C 1
ATOM 10085 O O . GLY B 1 617 ? -39.375 73.25 2.17 1 23.69 617 GLY B O 1
ATOM 10086 N N . GLN B 1 618 ? -38.781 71.188 1.925 1 24 618 GLN B N 1
ATOM 10087 C CA . GLN B 1 618 ? -40.188 70.938 2.207 1 24 618 GLN B CA 1
ATOM 10088 C C . GLN B 1 618 ? -40.5 71.125 3.693 1 24 618 GLN B C 1
ATOM 10090 O O . GLN B 1 618 ? -40.875 70.125 4.367 1 24 618 GLN B O 1
ATOM 10095 N N . THR B 1 619 ? -39.719 71.688 4.539 1 24.16 619 THR B N 1
ATOM 10096 C CA . THR B 1 619 ? -40.125 71.625 5.938 1 24.16 619 THR B CA 1
ATOM 10097 C C . THR B 1 619 ? -41.469 72.312 6.16 1 24.16 619 THR B C 1
ATOM 10099 O O . THR B 1 619 ? -41.719 72.75 7.262 1 24.16 619 THR B O 1
ATOM 10102 N N . ALA B 1 620 ? -42.375 72.562 5.098 1 24.25 620 ALA B N 1
ATOM 10103 C CA . ALA B 1 620 ? -43.438 73.5 5.555 1 24.25 620 ALA B CA 1
ATOM 10104 C C . ALA B 1 620 ? -44.375 72.75 6.508 1 24.25 620 ALA B C 1
ATOM 10106 O O . ALA B 1 620 ? -44.844 71.625 6.223 1 24.25 620 ALA B O 1
ATOM 10107 N N . TYR B 1 621 ? -44.5 73.125 7.773 1 23.14 621 TYR B N 1
ATOM 10108 C CA . TYR B 1 621 ? -45.188 72.812 9.023 1 23.14 621 TYR B CA 1
ATOM 10109 C C . TYR B 1 621 ? -46.719 72.875 8.844 1 23.14 621 TYR B C 1
ATOM 10111 O O . TYR B 1 621 ? -47.281 73.938 8.789 1 23.14 621 TYR B O 1
ATOM 10119 N N . LYS B 1 622 ? -47.406 72.25 7.785 1 25.06 622 LYS B N 1
ATOM 10120 C CA . LYS B 1 622 ? -48.844 72.625 7.668 1 25.06 622 LYS B CA 1
ATOM 10121 C C . LYS B 1 622 ? -49.594 72.125 8.898 1 25.06 622 LYS B C 1
ATOM 10123 O O . LYS B 1 622 ? -49.375 71.062 9.406 1 25.06 622 LYS B O 1
ATOM 10128 N N . GLY B 1 623 ? -50.438 73 9.539 1 24.03 623 GLY B N 1
ATOM 10129 C CA . GLY B 1 623 ? -51.312 73.25 10.68 1 24.03 623 GLY B CA 1
ATOM 10130 C C . GLY B 1 623 ? -52.531 72.312 10.68 1 24.03 623 GLY B C 1
ATOM 10131 O O . GLY B 1 623 ? -53.156 72.125 9.641 1 24.03 623 GLY B O 1
ATOM 10132 N N . ALA B 1 624 ? -52.656 71.188 11.438 1 25.36 624 ALA B N 1
ATOM 10133 C CA . ALA B 1 624 ? -53.656 70.125 11.656 1 25.36 624 ALA B CA 1
ATOM 10134 C C . ALA B 1 624 ? -55 70.688 11.992 1 25.36 624 ALA B C 1
ATOM 10136 O O . ALA B 1 624 ? -55.156 71.5 12.938 1 25.36 624 ALA B O 1
ATOM 10137 N N . PRO B 1 625 ? -56 70.812 11.023 1 25.42 625 PRO B N 1
ATOM 10138 C CA . PRO B 1 625 ? -57.312 71.438 11.266 1 25.42 625 PRO B CA 1
ATOM 10139 C C . PRO B 1 625 ? -58.125 70.688 12.305 1 25.42 625 PRO B C 1
ATOM 10141 O O . PRO B 1 625 ? -57.906 69.5 12.516 1 25.42 625 PRO B O 1
ATOM 10144 N N . SER B 1 626 ? -58.938 71.312 13.312 1 25.62 626 SER B N 1
ATOM 10145 C CA . SER B 1 626 ? -59.75 71.125 14.5 1 25.62 626 SER B CA 1
ATOM 10146 C C . SER B 1 626 ? -61.094 70.5 14.133 1 25.62 626 SER B C 1
ATOM 10148 O O . SER B 1 626 ? -61.875 71.125 13.414 1 25.62 626 SER B O 1
ATOM 10150 N N . THR B 1 627 ? -61.25 69.188 13.617 1 23.33 627 THR B N 1
ATOM 10151 C CA . THR B 1 627 ? -62.531 68.562 13.281 1 23.33 627 THR B CA 1
ATOM 10152 C C . THR B 1 627 ? -63.469 68.625 14.477 1 23.33 627 THR B C 1
ATOM 10154 O O . THR B 1 627 ? -63.125 68.188 15.578 1 23.33 627 THR B O 1
ATOM 10157 N N . GLN B 1 628 ? -64.625 69.375 14.461 1 24.67 628 GLN B N 1
ATOM 10158 C CA . GLN B 1 628 ? -65.812 69.75 15.219 1 24.67 628 GLN B CA 1
ATOM 10159 C C . GLN B 1 628 ? -66.688 68.5 15.492 1 24.67 628 GLN B C 1
ATOM 10161 O O . GLN B 1 628 ? -67 67.75 14.578 1 24.67 628 GLN B O 1
ATOM 10166 N N . VAL B 1 629 ? -66.688 67.875 16.719 1 26.47 629 VAL B N 1
ATOM 10167 C CA . VAL B 1 629 ? -67.5 66.938 17.453 1 26.47 629 VAL B CA 1
ATOM 10168 C C . VAL B 1 629 ? -69 67.312 17.391 1 26.47 629 VAL B C 1
ATOM 10170 O O . VAL B 1 629 ? -69.375 68.312 17.953 1 26.47 629 VAL B O 1
ATOM 10173 N N . ARG B 1 630 ? -69.75 67.188 16.281 1 25.86 630 ARG B N 1
ATOM 10174 C CA . ARG B 1 630 ? -71.188 67.375 16.109 1 25.86 630 ARG B CA 1
ATOM 10175 C C . ARG B 1 630 ? -72 66.438 17.047 1 25.86 630 ARG B C 1
ATOM 10177 O O . ARG B 1 630 ? -71.688 65.312 17.219 1 25.86 630 ARG B O 1
ATOM 10184 N N . SER B 1 631 ? -73.062 67 17.891 1 26.33 631 SER B N 1
ATOM 10185 C CA . SER B 1 631 ? -74.062 66.875 18.938 1 26.33 631 SER B CA 1
ATOM 10186 C C . SER B 1 631 ? -75.188 65.938 18.453 1 26.33 631 SER B C 1
ATOM 10188 O O . SER B 1 631 ? -75.938 66.312 17.516 1 26.33 631 SER B O 1
ATOM 10190 N N . SER B 1 632 ? -75.125 64.75 18.047 1 22.8 632 SER B N 1
ATOM 10191 C CA . SER B 1 632 ? -76.438 64.125 17.797 1 22.8 632 SER B CA 1
ATOM 10192 C C . SER B 1 632 ? -77.312 64.188 19.016 1 22.8 632 SER B C 1
ATOM 10194 O O . SER B 1 632 ? -76.938 63.656 20.094 1 22.8 632 SER B O 1
ATOM 10196 N N . VAL B 1 633 ? -78.25 65.25 19.062 1 19.84 633 VAL B N 1
ATOM 10197 C CA . VAL B 1 633 ? -79.688 65.062 19.359 1 19.84 633 VAL B CA 1
ATOM 10198 C C . VAL B 1 633 ? -80.312 64.188 18.25 1 19.84 633 VAL B C 1
ATOM 10200 O O . VAL B 1 633 ? -80.062 64.438 17.062 1 19.84 633 VAL B O 1
#

Radius of gyration: 37.68 Å; Cα contacts (8 Å, |Δi|>4): 1371; chains: 2; bounding box: 152×124×98 Å

Foldseek 3Di:
DPPPPPPPPCPPPDDAAQDDAQFDDPPVPPDDPPDDDPPPPPCVVVPPCVCVLFTDGDFDQADDPLLVVLLVLLLVLLVLLCVQQPCLDPQSVVLNLLLLLLSVLLNLVVVLCCLQHDDRHPLNVVLSVLSSVLSVLSSVLRNQRGLVQDDLVSLLSPLQSLLSSLQSVLVVLVSNCVSSVVSPVVNVLSVVSSVLSNVSSVVSNVLSVVRDPDRDPSSVVSVVSSVVNLVVLLVSLLVDVSSDCAPTQSLNSLLSSLLSLLVVLVVLLVLLLVLLVPAPPRDDPLLVVLSVLSVLQSVLLNVLLVLLSPFRGDDRVLVSVLNVLVSLLSVLSNLQSSLLSVLSNVLVLLVCVVPLDLVDPCVVDLVNQLVDFLVVVLVSVVVSLVVLCVRQPAPDVLLVVLLVVLSVLSSVAGRNQSNLVSVCVVPVDPVSDGDPVSVVSNVLSVLSNVLSSSQSSCVSSVNFCLVVLVVVCVVVVNDDHSSVSSNVRSVSSVSSNLVSLLSNQLSLLVSQLSSLVSSVSSDPDDDDPLNVVLSVVSNVLSVVSNCVNVCVVPVVSVVVQSNDSCSSNVSSVSSVVNSVSSPQDWPDCVVDPPTPHSPDPPPPPPPPPPPPVPDPPDPDPPDDDDDDDPPDD/DDPPPPPPPCPPPDDAAQDDAQFDDPPVPPDDPPDDDPPPPPCVVVPPCVCVLFTDGDFDQADDPLLVVLLVLLLVLLVLLCVQQPCLDPQSVVLNLLLLLLSVLLNLVVVLCCLQTDDRHPLNVVLSVLSSVLSVLSSVLRNQRGLVQDDLVSLLSPLQSLLSSLQSVLVVLVSNCVSSVVSPVVNVLSVVSSVLSNVSSVVSNVLSVVRDPDRDPSSVVSVVSSVVNLVVLLVSLLVDVSSDCAPTQSLNSLLSSLLSLLVVLVVLLVLLLVLLVPAPPRDDPLLVVLSVLSVLQSVLLNVLLVLLSPFRGDDRVLVSVLNVLVSLLSVLSNLQSSLLSVLSNVLVLLVCVVPLDLVDPCVVDLVNQLVDFLVVVLVSVVVSLVVLCVRQPAPDVLLVVLLVVLSVLSSVAGRNQSNLVSVCVVPVDPVSDGDPVNVVSNVLSVLSNVLSSSQSSCVSSVNFCLVVLVVVCVVVVNDDHSSVSSNVRSVSVVSSNLVSLLSNQLSLLVSQLSSLVSSVSSDPDDDDPLNVVLSVVSNVLSVVSNCVNVCVVPVVSVVVQSNDSCSSNVSSVSSVVNSVSSPQDWPDCVVDPPTPHSPDPPPPPPPPPPPPPPDPDDPPPDDDDDPDPDDDD

pLDDT: mean 81.65, std 20.39, range [19.84, 98.38]

Organism: Fusarium oxysporum f. sp. lycopersici (strain 4287 / CBS 123668 / FGSC 9935 / NRRL 34936) (NCBI:txid426428)

InterPro domains:
  IPR010640 Low temperature requirement A [PF06772] (63-344)

Solvent-accessible surface area (backbone atoms only — not comparable to full-atom values): 69811 Å² total; per-residue (Å²): 135,80,77,74,73,74,74,66,76,72,75,64,80,76,75,80,34,64,73,56,75,40,61,60,80,75,78,68,81,67,82,77,78,80,70,86,77,84,62,77,73,70,58,80,76,64,49,80,65,81,58,67,68,50,83,50,56,56,68,52,81,64,87,49,72,68,56,50,53,54,51,42,46,53,50,30,36,51,52,48,30,50,74,58,48,54,62,60,45,72,67,37,40,52,38,48,54,49,54,50,48,55,51,51,49,54,52,47,57,53,46,57,47,44,45,55,51,62,48,86,18,52,51,47,51,51,52,47,50,50,52,51,50,35,46,52,45,51,24,58,31,35,66,58,60,33,76,87,64,55,40,46,68,44,56,29,48,52,24,47,36,52,16,50,48,25,42,50,49,21,52,52,50,47,54,50,42,63,73,42,59,85,33,67,84,53,43,55,63,48,48,50,53,28,48,50,26,41,52,51,17,53,48,27,50,54,51,30,72,66,57,46,100,54,77,61,74,64,65,55,51,58,57,52,50,51,51,50,47,52,52,50,54,52,49,48,23,67,75,36,73,88,56,37,67,75,84,35,35,51,62,58,50,53,50,51,51,51,50,51,57,54,40,47,42,52,35,50,43,39,46,44,42,32,45,42,54,72,36,74,85,45,77,49,73,64,54,52,51,50,54,51,32,53,55,48,35,53,52,40,54,51,50,46,52,55,66,57,67,67,66,78,78,59,58,73,69,51,42,53,51,53,55,59,53,42,51,65,33,52,53,22,44,50,46,17,43,54,28,50,40,53,47,53,54,48,48,51,51,47,51,50,59,70,64,63,62,71,85,39,71,52,83,73,28,66,74,52,37,32,73,35,45,34,69,56,52,43,52,52,49,49,50,39,51,50,54,46,36,70,64,32,52,58,69,48,68,48,42,55,51,20,35,52,51,18,48,54,52,43,56,71,37,60,48,72,42,34,41,26,47,47,49,17,71,73,65,72,40,79,88,40,53,47,58,65,67,52,48,51,46,43,51,54,22,49,50,35,33,50,31,26,54,49,49,15,46,35,44,63,64,70,49,73,59,62,68,60,50,51,51,50,29,58,76,69,66,58,84,71,53,48,50,56,47,42,49,51,52,47,53,51,50,51,52,21,48,52,51,34,53,35,48,18,30,32,20,48,9,48,28,45,37,45,50,49,52,46,36,59,62,58,53,84,68,82,85,44,72,56,58,51,51,50,53,51,50,47,40,48,52,14,51,52,42,27,52,56,40,59,39,65,81,36,63,68,62,32,53,54,44,62,67,36,89,49,62,61,47,52,59,27,50,52,47,48,49,52,52,53,57,70,71,52,84,59,48,55,52,86,80,37,95,83,43,62,53,90,81,54,69,74,68,72,67,69,72,68,72,69,76,68,68,78,72,86,68,83,69,78,78,78,80,83,83,86,86,81,84,81,78,84,125,135,81,80,74,74,74,73,67,75,70,75,64,82,74,75,79,35,63,75,56,75,42,60,59,80,74,77,68,80,65,80,76,79,81,70,86,78,86,63,76,76,69,60,80,74,63,48,78,65,82,58,68,69,49,81,50,55,56,67,52,82,65,85,49,72,68,55,51,53,54,50,42,47,54,51,29,38,51,52,47,31,49,73,57,46,53,64,59,45,72,67,38,39,52,36,46,53,50,55,50,49,55,51,50,52,54,52,48,56,55,47,59,48,43,47,57,51,64,49,85,17,51,51,48,52,53,52,47,49,50,52,50,49,35,46,53,47,52,25,57,30,36,68,58,60,32,75,88,65,57,41,46,68,42,56,30,48,53,24,46,37,52,16,51,48,26,42,51,50,23,52,52,50,47,54,49,42,65,72,42,58,85,34,67,84,52,44,55,64,50,50,50,54,28,49,50,27,41,50,50,17,52,49,27,50,54,52,31,73,66,56,46,101,53,78,60,76,65,66,54,51,59,55,51,52,52,52,50,49,52,52,51,54,52,48,48,24,69,73,36,74,88,56,37,68,75,83,34,35,52,63,58,50,54,50,51,51,51,50,51,58,54,41,49,41,50,39,49,42,40,47,44,42,33,46,43,54,72,35,74,84,44,78,49,73,64,53,52,50,50,54,51,33,52,53,48,34,54,52,41,54,51,50,45,52,57,64,55,69,68,66,78,79,60,59,71,68,50,41,52,50,53,54,58,53,44,52,64,33,53,52,21,44,51,45,16,44,54,28,49,41,52,47,54,53,48,49,52,50,45,51,50,58,70,65,63,63,72,86,38,72,53,82,74,28,66,73,52,36,32,72,36,45,34,67,58,51,42,53,51,50,49,49,40,50,50,56,46,35,69,63,33,53,57,70,48,68,46,41,54,50,20,36,49,50,18,48,53,52,42,56,69,36,60,49,72,42,36,40,27,46,47,48,17,70,73,64,72,40,78,88,41,52,46,60,65,68,51,50,51,46,44,53,53,22,48,50,36,35,51,32,26,53,49,49,16,47,34,44,63,64,71,51,72,56,61,68,60,50,50,52,51,29,58,76,69,65,58,82,71,55,48,49,55,48,41,48,50,50,46,54,52,51,52,53,23,49,52,51,34,54,33,49,18,30,31,20,47,9,48,29,45,36,44,50,50,52,44,37,59,61,58,53,84,67,83,86,45,72,56,58,52,51,50,52,50,50,47,41,49,52,12,51,52,41,25,51,56,39,59,40,66,82,36,64,68,62,32,54,53,46,61,67,37,89,49,60,61,46,51,58,27,50,52,47,48,49,52,50,53,55,71,70,53,84,60,48,57,54,86,82,38,95,85,42,63,52,91,83,53,69,75,69,72,67,69,73,68,73,67,76,67,68,77,72,87,68,78,73,78,79,80,81,83,82,85,84,82,84,81,79,82,126

Secondary structure (DSSP, 8-state):
--------------PPBSS---B------------S------GGG-S-GGGGGSPPB---SS--HHHHHHHHHHHHHHHHHHHHS---SHHHHHHHHHHHHHHHHHHHHHHHHHHHH---BHHHHHHHHHHHHHHHHHHHHGGG--TTS--HHHHHHHHHHHHHHHHHHHHHHHHHHHHTTT-HHHHHHHHHHHHHHHHHHHHHHHHHTT--SS--GGGHHHHHHHHHHHHHHHHHHHH-GGG--TTSSHHHHHHHHHHHHHHHHHHHHHHHHHHHHHSSS---HHHHHHHHHHHHHHHHHHHHHHHH-------HHHHHHHHHTHHHHHHHHHHHHHHHHHHHHHHHHHHHHHT-----HHHH-HHHHHT--HHHHHHHHHHHHHHHHHHS--SSHHHHHHHHHHHHHHHTS-TTHHHHHHHHHHH--GGG---HHHHHHHHHHHHHHHHHHHHHHHHHTT---HHHHHHHHHHHT----HHHHHHHHHHHHHHHHHHHHHHHHHHHHHHHHHHHHHHHHH--SPPPHHHHHHHHHHHHHHHHHHHGGGGGG-HHHHHHHHHSTTTTHHHHHHHHHHHHHHT--SPPTTTSTT---TT----------------TTTT--------------/--------------PPPSS---B---TT-------S------GGG-S-GGGGGSPPB---SS--HHHHHHHHHHHHHHHHHHHHS---SHHHHHHHHHHHHHHHHHHHHHHHHHHHH----HHHHHHHHHHHHHHHHHHHHGGG--TTS--HHHHHHHHHHHHHHHHHHHHHHHHHHHHSTT-GGGHHHHHHHHHHHHHHHHHHHHHHTT--SS--GGGHHHHHHHHHHHHHHHHHHHH-GGG--TTSSHHHHHHHHHHHHHHHHHHHHHHHHHHHHHSSS---HHHHHHHHHHHHHHHHHHHHHHHH-------HHHHHHHHHTHHHHHHHHHHHHHHHHHHHHHHHHHHHHHT-----HHHH-HHHHHT--HHHHHHHHHHHHHHHHHHS--SSHHHHHHHHHHHHHHTTS-TTHHHHHHHHHHH--GGG---HHHHHHHHHHHHHHHHHHHHHHHHHTT---HHHHHHHHHHHT----HHHHHHHHHHHHHHHHHHHHHHHHHHHHHHHHHHHHHHHHH--SPPPHHHHHHHHHHHHHHHHHHHGGGGGG-HHHHHHHHTSTTTTHHHHHHHHHHHHHHT--SPPTTTSTT---TT----------------S-----------------